Protein 2CVZ (pdb70)

Organism: Thermus thermophilus (strain ATCC 27634 / DSM 579 / HB8) (NCBI:txid300852)

Radius of gyration: 33.33 Å; Cα contacts (8 Å, |Δi|>4): 2576; chains: 4; bounding box: 85×89×88 Å

CATH classification: 3.40.50.720 (+1 more: 1.10.1040.10)

Solvent-accessible surface area: 39863 Å² total

Structure (mmCIF, N/CA/C/O backbone):
data_2CVZ
#
_entry.id   2CVZ
#
_cell.length_a   85.878
_cell.length_b   106.367
_cell.length_c   168.639
_cell.angle_alpha   90.00
_cell.angle_beta   90.00
_cell.angle_gamma   90.00
#
_symmetry.space_group_name_H-M   'P 21 21 21'
#
loop_
_entity.id
_entity.type
_entity.pdbx_description
1 polymer '3-hydroxyisobutyrate dehydrogenase'
2 non-polymer 'NADPH DIHYDRO-NICOTINAMIDE-ADENINE-DINUCLEOTIDE PHOSPHATE'
3 water water
#
loop_
_atom_site.group_PDB
_atom_site.id
_atom_site.type_symbol
_atom_site.label_atom_id
_atom_site.label_alt_id
_atom_site.label_comp_id
_atom_site.label_asym_id
_atom_site.label_entity_id
_atom_site.label_seq_id
_atom_site.pdbx_PDB_ins_code
_atom_site.Cartn_x
_atom_site.Cartn_y
_atom_site.Cartn_z
_atom_site.occupancy
_atom_site.B_iso_or_equiv
_atom_site.auth_seq_id
_atom_site.auth_comp_id
_atom_site.auth_asym_id
_atom_site.auth_atom_id
_atom_site.pdbx_PDB_model_num
ATOM 1 N N . GLU A 1 2 ? 6.603 17.109 -13.421 1.00 37.70 2 GLU A N 1
ATOM 2 C CA . GLU A 1 2 ? 5.599 16.103 -12.971 1.00 35.88 2 GLU A CA 1
ATOM 3 C C . GLU A 1 2 ? 5.532 15.992 -11.447 1.00 32.77 2 GLU A C 1
ATOM 4 O O . GLU A 1 2 ? 6.405 16.502 -10.740 1.00 32.64 2 GLU A O 1
ATOM 10 N N . LYS A 1 3 ? 4.491 15.325 -10.953 1.00 28.97 3 LYS A N 1
ATOM 11 C CA . LYS A 1 3 ? 4.170 15.074 -9.535 1.00 25.51 3 LYS A CA 1
ATOM 12 C C . LYS A 1 3 ? 5.214 14.201 -8.796 1.00 21.11 3 LYS A C 1
ATOM 13 O O . LYS A 1 3 ? 5.604 13.135 -9.253 1.00 19.04 3 LYS A O 1
ATOM 19 N N . VAL A 1 4 ? 5.610 14.583 -7.588 1.00 17.84 4 VAL A N 1
ATOM 20 C CA . VAL A 1 4 ? 6.445 13.725 -6.762 1.00 16.23 4 VAL A CA 1
ATOM 21 C C . VAL A 1 4 ? 5.711 13.631 -5.437 1.00 14.40 4 VAL A C 1
ATOM 22 O O . VAL A 1 4 ? 4.825 14.438 -5.156 1.00 16.31 4 VAL A O 1
ATOM 26 N N . ALA A 1 5 ? 6.063 12.640 -4.627 1.00 13.08 5 ALA A N 1
ATOM 27 C CA . ALA A 1 5 ? 5.412 12.469 -3.341 1.00 13.38 5 ALA A CA 1
ATOM 28 C C . ALA A 1 5 ? 6.451 12.023 -2.336 1.00 12.75 5 ALA A C 1
ATOM 29 O O . ALA A 1 5 ? 7.383 11.299 -2.684 1.00 14.15 5 ALA A O 1
ATOM 31 N N . PHE A 1 6 ? 6.285 12.459 -1.091 1.00 13.87 6 PHE A N 1
ATOM 32 C CA . PHE A 1 6 ? 7.223 12.111 -0.032 1.00 13.65 6 PHE A CA 1
ATOM 33 C C . PHE A 1 6 ? 6.485 11.514 1.162 1.00 14.31 6 PHE A C 1
ATOM 34 O O . PHE A 1 6 ? 5.475 12.056 1.613 1.00 14.87 6 PHE A O 1
ATOM 42 N N . ILE A 1 7 ? 7.009 10.397 1.658 1.00 14.30 7 ILE A N 1
ATOM 43 C CA . ILE A 1 7 ? 6.461 9.683 2.805 1.00 14.18 7 ILE A CA 1
ATOM 44 C C . ILE A 1 7 ? 7.504 9.662 3.917 1.00 13.37 7 ILE A C 1
ATOM 45 O O . ILE A 1 7 ? 8.637 9.231 3.696 1.00 14.30 7 ILE A O 1
ATOM 50 N N . GLY A 1 8 ? 7.122 10.130 5.103 1.00 13.91 8 GLY A N 1
ATOM 51 C CA . GLY A 1 8 ? 8.043 10.139 6.230 1.00 12.60 8 GLY A CA 1
ATOM 52 C C . GLY A 1 8 ? 8.673 11.500 6.435 1.00 14.15 8 GLY A C 1
ATOM 53 O O . GLY A 1 8 ? 9.817 11.734 6.041 1.00 15.47 8 GLY A O 1
ATOM 54 N N . LEU A 1 9 ? 7.932 12.403 7.064 1.00 12.63 9 LEU A N 1
ATOM 55 C CA . LEU A 1 9 ? 8.426 13.752 7.292 1.00 12.86 9 LEU A CA 1
ATOM 56 C C . LEU A 1 9 ? 9.103 13.863 8.650 1.00 13.95 9 LEU A C 1
ATOM 57 O O . LEU A 1 9 ? 8.634 14.581 9.534 1.00 13.26 9 LEU A O 1
ATOM 62 N N . GLY A 1 10 ? 10.215 13.149 8.801 1.00 13.74 10 GLY A N 1
ATOM 63 C CA . GLY A 1 10 ? 10.946 13.177 10.056 1.00 13.31 10 GLY A CA 1
ATOM 64 C C . GLY A 1 10 ? 12.042 14.223 10.064 1.00 15.25 10 GLY A C 1
ATOM 65 O O . GLY A 1 10 ? 12.000 15.191 9.297 1.00 14.01 10 GLY A O 1
ATOM 66 N N . ALA A 1 11 ? 13.026 14.037 10.937 1.00 13.87 11 ALA A N 1
ATOM 67 C CA . ALA A 1 11 ? 14.135 14.980 11.039 1.00 13.85 11 ALA A CA 1
ATOM 68 C C . ALA A 1 11 ? 14.759 15.217 9.672 1.00 12.62 11 ALA A C 1
ATOM 69 O O . ALA A 1 11 ? 15.123 16.344 9.326 1.00 13.73 11 ALA A O 1
ATOM 79 N N . GLY A 1 13 ? 13.332 13.726 6.531 1.00 12.86 13 GLY A N 1
ATOM 80 C CA . GLY A 1 13 ? 12.264 13.848 5.553 1.00 12.02 13 GLY A CA 1
ATOM 81 C C . GLY A 1 13 ? 11.563 15.189 5.432 1.00 11.81 13 GLY A C 1
ATOM 82 O O . GLY A 1 13 ? 11.239 15.612 4.323 1.00 12.77 13 GLY A O 1
ATOM 83 N N . TYR A 1 14 ? 11.314 15.857 6.554 1.00 11.73 14 TYR A N 1
ATOM 84 C CA . TYR A 1 14 ? 10.622 17.142 6.524 1.00 13.02 14 TYR A CA 1
ATOM 85 C C . TYR A 1 14 ? 11.402 18.152 5.667 1.00 12.80 14 TYR A C 1
ATOM 86 O O . TYR A 1 14 ? 10.862 18.697 4.701 1.00 12.09 14 TYR A O 1
ATOM 95 N N . PRO A 1 15 ? 12.680 18.410 5.995 1.00 11.53 15 PRO A N 1
ATOM 96 C CA . PRO A 1 15 ? 13.418 19.369 5.163 1.00 11.94 15 PRO A CA 1
ATOM 97 C C . PRO A 1 15 ? 13.640 18.864 3.730 1.00 12.15 15 PRO A C 1
ATOM 98 O O . PRO A 1 15 ? 13.569 19.637 2.772 1.00 12.61 15 PRO A O 1
ATOM 110 N N . ALA A 1 17 ? 11.698 16.982 1.865 1.00 13.18 17 ALA A N 1
ATOM 111 C CA . ALA A 1 17 ? 10.470 17.184 1.098 1.00 13.76 17 ALA A CA 1
ATOM 112 C C . ALA A 1 17 ? 10.249 18.665 0.825 1.00 13.44 17 ALA A C 1
ATOM 113 O O . ALA A 1 17 ? 9.556 19.035 -0.124 1.00 13.35 17 ALA A O 1
ATOM 115 N N . GLY A 1 18 ? 10.835 19.514 1.664 1.00 13.70 18 GLY A N 1
ATOM 116 C CA . GLY A 1 18 ? 10.694 20.946 1.467 1.00 13.43 18 GLY A CA 1
ATOM 117 C C . GLY A 1 18 ? 11.380 21.375 0.182 1.00 13.69 18 GLY A C 1
ATOM 118 O O . GLY A 1 18 ? 10.892 22.251 -0.537 1.00 13.38 18 GLY A O 1
ATOM 119 N N . HIS A 1 19 ? 12.527 20.770 -0.105 1.00 11.88 19 HIS A N 1
ATOM 120 C CA . HIS A 1 19 ? 13.253 21.096 -1.327 1.00 12.82 19 HIS A CA 1
ATOM 121 C C . HIS A 1 19 ? 12.455 20.629 -2.537 1.00 12.36 19 HIS A C 1
ATOM 122 O O . HIS A 1 19 ? 12.377 21.328 -3.548 1.00 14.02 19 HIS A O 1
ATOM 129 N N . LEU A 1 20 ? 11.858 19.449 -2.433 1.00 12.07 20 LEU A N 1
ATOM 130 C CA . LEU A 1 20 ? 11.050 18.925 -3.524 1.00 13.04 20 LEU A CA 1
ATOM 131 C C . LEU A 1 20 ? 9.852 19.844 -3.755 1.00 13.33 20 LEU A C 1
ATOM 132 O O . LEU A 1 20 ? 9.542 20.197 -4.891 1.00 15.42 20 LEU A O 1
ATOM 137 N N . ALA A 1 21 ? 9.197 20.244 -2.670 1.00 13.39 21 ALA A N 1
ATOM 138 C CA . ALA A 1 21 ? 8.015 21.106 -2.751 1.00 13.91 21 ALA A CA 1
ATOM 139 C C . ALA A 1 21 ? 8.294 22.445 -3.421 1.00 15.77 21 ALA A C 1
ATOM 140 O O . ALA A 1 21 ? 7.401 23.055 -4.011 1.00 15.58 21 ALA A O 1
ATOM 142 N N . ARG A 1 22 ? 9.532 22.910 -3.335 1.00 13.76 22 ARG A N 1
ATOM 143 C CA . ARG A 1 22 ? 9.864 24.182 -3.948 1.00 14.53 22 ARG A CA 1
ATOM 144 C C . ARG A 1 22 ? 10.341 24.069 -5.391 1.00 13.77 22 ARG A C 1
ATOM 145 O O . ARG A 1 22 ? 10.656 25.071 -6.026 1.00 13.12 22 ARG A O 1
ATOM 153 N N . ARG A 1 23 ? 10.362 22.849 -5.917 1.00 12.88 23 ARG A N 1
ATOM 154 C CA . ARG A 1 23 ? 10.778 22.644 -7.304 1.00 13.51 23 ARG A CA 1
ATOM 155 C C . ARG A 1 23 ? 9.692 21.965 -8.131 1.00 14.90 23 ARG A C 1
ATOM 156 O O . ARG A 1 23 ? 9.511 22.288 -9.307 1.00 15.35 23 ARG A O 1
ATOM 164 N N . PHE A 1 24 ? 8.968 21.036 -7.506 1.00 14.04 24 PHE A N 1
ATOM 165 C CA . PHE A 1 24 ? 7.922 20.265 -8.182 1.00 15.57 24 PHE A CA 1
ATOM 166 C C . PHE A 1 24 ? 6.602 20.235 -7.423 1.00 15.93 24 PHE A C 1
ATOM 167 O O . PHE A 1 24 ? 6.545 20.529 -6.226 1.00 14.99 24 PHE A O 1
ATOM 175 N N . PRO A 1 25 ? 5.514 19.882 -8.125 1.00 17.65 25 PRO A N 1
ATOM 176 C CA . PRO A 1 25 ? 4.216 19.800 -7.453 1.00 16.03 25 PRO A CA 1
ATOM 177 C C . PRO A 1 25 ? 4.486 18.607 -6.541 1.00 16.53 25 PRO A C 1
ATOM 178 O O . PRO A 1 25 ? 4.802 17.518 -7.022 1.00 16.89 25 PRO A O 1
ATOM 182 N N . THR A 1 26 ? 4.382 18.806 -5.235 1.00 16.06 26 THR A N 1
ATOM 183 C CA . THR A 1 26 ? 4.704 17.745 -4.295 1.00 15.77 26 THR A CA 1
ATOM 184 C C . THR A 1 26 ? 3.576 17.355 -3.351 1.00 15.08 26 THR A C 1
ATOM 185 O O . THR A 1 26 ? 2.911 18.212 -2.784 1.00 17.04 26 THR A O 1
ATOM 189 N N . LEU A 1 27 ? 3.370 16.050 -3.195 1.00 14.71 27 LEU A N 1
ATOM 190 C CA . LEU A 1 27 ? 2.350 15.535 -2.288 1.00 15.10 27 LEU A CA 1
ATOM 191 C C . LEU A 1 27 ? 3.112 14.973 -1.097 1.00 15.19 27 LEU A C 1
ATOM 192 O O . LEU A 1 27 ? 4.162 14.362 -1.275 1.00 15.88 27 LEU A O 1
ATOM 197 N N . VAL A 1 28 ? 2.608 15.187 0.113 1.00 14.85 28 VAL A N 1
ATOM 198 C CA . VAL A 1 28 ? 3.292 14.665 1.290 1.00 14.59 28 VAL A CA 1
ATOM 199 C C . VAL A 1 28 ? 2.345 13.947 2.241 1.00 15.31 28 VAL A C 1
ATOM 200 O O . VAL A 1 28 ? 1.170 14.297 2.359 1.00 15.78 28 VAL A O 1
ATOM 204 N N . TRP A 1 29 ? 2.873 12.930 2.908 1.00 14.71 29 TRP A N 1
ATOM 205 C CA . TRP A 1 29 ? 2.101 12.163 3.872 1.00 14.68 29 TRP A CA 1
ATOM 206 C C . TRP A 1 29 ? 3.013 11.784 5.031 1.00 14.21 29 TRP A C 1
ATOM 207 O O . TRP A 1 29 ? 4.207 11.551 4.839 1.00 14.06 29 TRP A O 1
ATOM 218 N N . ASN A 1 30 ? 2.448 11.743 6.231 1.00 14.68 30 ASN A N 1
ATOM 219 C CA . ASN A 1 30 ? 3.192 11.344 7.416 1.00 13.99 30 ASN A CA 1
ATOM 220 C C . ASN A 1 30 ? 2.220 10.616 8.333 1.00 15.56 30 ASN A C 1
ATOM 221 O O . ASN A 1 30 ? 1.043 10.976 8.405 1.00 15.39 30 ASN A O 1
ATOM 226 N N . ARG A 1 31 ? 2.714 9.592 9.020 1.00 14.66 31 ARG A N 1
ATOM 227 C CA . ARG A 1 31 ? 1.899 8.812 9.948 1.00 17.85 31 ARG A CA 1
ATOM 228 C C . ARG A 1 31 ? 1.215 9.759 10.932 1.00 17.91 31 ARG A C 1
ATOM 229 O O . ARG A 1 31 ? 0.002 9.683 11.126 1.00 20.30 31 ARG A O 1
ATOM 237 N N . THR A 1 32 ? 2.001 10.632 11.565 1.00 17.11 32 THR A N 1
ATOM 238 C CA . THR A 1 32 ? 1.463 11.648 12.476 1.00 17.27 32 THR A CA 1
ATOM 239 C C . THR A 1 32 ? 1.176 12.781 11.494 1.00 17.36 32 THR A C 1
ATOM 240 O O . THR A 1 32 ? 2.049 13.595 11.175 1.00 14.42 32 THR A O 1
ATOM 244 N N . PHE A 1 33 ? -0.059 12.816 11.006 1.00 16.53 33 PHE A N 1
ATOM 245 C CA . PHE A 1 33 ? -0.438 13.767 9.970 1.00 15.30 33 PHE A CA 1
ATOM 246 C C . PHE A 1 33 ? -0.258 15.258 10.194 1.00 14.76 33 PHE A C 1
ATOM 247 O O . PHE A 1 33 ? -0.153 16.012 9.228 1.00 16.53 33 PHE A O 1
ATOM 255 N N . GLU A 1 34 ? -0.213 15.694 11.447 1.00 16.02 34 GLU A N 1
ATOM 256 C CA . GLU A 1 34 ? -0.018 17.109 11.734 1.00 16.49 34 GLU A CA 1
ATOM 257 C C . GLU A 1 34 ? 1.244 17.608 11.025 1.00 15.85 34 GLU A C 1
ATOM 258 O O . GLU A 1 34 ? 1.307 18.756 10.595 1.00 15.50 34 GLU A O 1
ATOM 264 N N . LYS A 1 35 ? 2.242 16.736 10.904 1.00 16.43 35 LYS A N 1
ATOM 265 C CA . LYS A 1 35 ? 3.496 17.111 10.250 1.00 15.79 35 LYS A CA 1
ATOM 266 C C . LYS A 1 35 ? 3.280 17.434 8.779 1.00 15.47 35 LYS A C 1
ATOM 267 O O . LYS A 1 35 ? 3.906 18.348 8.236 1.00 15.57 35 LYS A O 1
ATOM 273 N N . ALA A 1 36 ? 2.401 16.679 8.128 1.00 14.92 36 ALA A N 1
ATOM 274 C CA . ALA A 1 36 ? 2.115 16.921 6.719 1.00 14.12 36 ALA A CA 1
ATOM 275 C C . ALA A 1 36 ? 1.377 18.253 6.578 1.00 15.01 36 ALA A C 1
ATOM 276 O O . ALA A 1 36 ? 1.643 19.028 5.667 1.00 14.08 36 ALA A O 1
ATOM 278 N N . LEU A 1 37 ? 0.451 18.523 7.491 1.00 15.31 37 LEU A N 1
ATOM 279 C CA . LEU A 1 37 ? -0.297 19.775 7.434 1.00 16.43 37 LEU A CA 1
ATOM 280 C C . LEU A 1 37 ? 0.644 20.946 7.672 1.00 15.50 37 LEU A C 1
ATOM 281 O O . LEU A 1 37 ? 0.515 21.994 7.044 1.00 16.95 37 LEU A O 1
ATOM 286 N N . ARG A 1 38 ? 1.594 20.758 8.582 1.00 15.79 38 ARG A N 1
ATOM 287 C CA . ARG A 1 38 ? 2.566 21.793 8.905 1.00 16.18 38 ARG A CA 1
ATOM 288 C C . ARG A 1 38 ? 3.464 22.055 7.692 1.00 15.43 38 ARG A C 1
ATOM 289 O O . ARG A 1 38 ? 3.787 23.202 7.377 1.00 15.14 38 ARG A O 1
ATOM 297 N N . HIS A 1 39 ? 3.849 20.978 7.014 1.00 13.80 39 HIS A N 1
ATOM 298 C CA . HIS A 1 39 ? 4.724 21.047 5.842 1.00 14.23 39 HIS A CA 1
ATOM 299 C C . HIS A 1 39 ? 4.050 21.793 4.691 1.00 15.15 39 HIS A C 1
ATOM 300 O O . HIS A 1 39 ? 4.666 22.606 4.003 1.00 15.77 39 HIS A O 1
ATOM 307 N N . GLN A 1 40 ? 2.778 21.491 4.482 1.00 16.17 40 GLN A N 1
ATOM 308 C CA . GLN A 1 40 ? 1.994 22.125 3.433 1.00 17.65 40 GLN A CA 1
ATOM 309 C C . GLN A 1 40 ? 1.984 23.638 3.648 1.00 17.66 40 GLN A C 1
ATOM 310 O O . GLN A 1 40 ? 2.217 24.414 2.723 1.00 18.05 40 GLN A O 1
ATOM 316 N N . GLU A 1 41 ? 1.728 24.046 4.884 1.00 20.52 41 GLU A N 1
ATOM 317 C CA . GLU A 1 41 ? 1.683 25.458 5.247 1.00 21.41 41 GLU A CA 1
ATOM 318 C C . GLU A 1 41 ? 3.030 26.142 5.030 1.00 20.92 41 GLU A C 1
ATOM 319 O O . GLU A 1 41 ? 3.099 27.255 4.503 1.00 20.78 41 GLU A O 1
ATOM 325 N N . GLU A 1 42 ? 4.104 25.463 5.416 1.00 19.06 42 GLU A N 1
ATOM 326 C CA . GLU A 1 42 ? 5.446 26.018 5.291 1.00 19.66 42 GLU A CA 1
ATOM 327 C C . GLU A 1 42 ? 6.081 25.997 3.894 1.00 20.12 42 GLU A C 1
ATOM 328 O O . GLU A 1 42 ? 6.702 26.982 3.489 1.00 20.93 42 GLU A O 1
ATOM 334 N N . PHE A 1 43 ? 5.906 24.902 3.154 1.00 18.05 43 PHE A N 1
ATOM 335 C CA . PHE A 1 43 ? 6.533 24.763 1.838 1.00 19.01 43 PHE A CA 1
ATOM 336 C C . PHE A 1 43 ? 5.669 24.780 0.576 1.00 19.01 43 PHE A C 1
ATOM 337 O O . PHE A 1 43 ? 6.202 24.840 -0.530 1.00 21.03 43 PHE A O 1
ATOM 345 N N . GLY A 1 44 ? 4.353 24.710 0.714 1.00 20.20 44 GLY A N 1
ATOM 346 C CA . GLY A 1 44 ? 3.525 24.715 -0.479 1.00 19.51 44 GLY A CA 1
ATOM 347 C C . GLY A 1 44 ? 3.325 23.326 -1.058 1.00 19.13 44 GLY A C 1
ATOM 348 O O . GLY A 1 44 ? 2.928 23.167 -2.219 1.00 19.81 44 GLY A O 1
ATOM 349 N N . SER A 1 45 ? 3.630 22.309 -0.259 1.00 17.68 45 SER A N 1
ATOM 350 C CA . SER A 1 45 ? 3.427 20.926 -0.676 1.00 15.87 45 SER A CA 1
ATOM 351 C C . SER A 1 45 ? 1.941 20.698 -0.426 1.00 16.34 45 SER A C 1
ATOM 352 O O . SER A 1 45 ? 1.274 21.580 0.106 1.00 17.06 45 SER A O 1
ATOM 355 N N . GLU A 1 46 ? 1.417 19.540 -0.814 1.00 15.46 46 GLU A N 1
ATOM 356 C CA . GLU A 1 46 ? 0.008 19.250 -0.570 1.00 16.27 46 GLU A CA 1
ATOM 357 C C . GLU A 1 46 ? -0.108 18.017 0.312 1.00 15.44 46 GLU A C 1
ATOM 358 O O . GLU A 1 46 ? 0.333 16.939 -0.075 1.00 15.44 46 GLU A O 1
ATOM 364 N N . ALA A 1 47 ? -0.686 18.182 1.501 1.00 16.44 47 ALA A N 1
ATOM 365 C CA . ALA A 1 47 ? -0.869 17.065 2.425 1.00 15.39 47 ALA A CA 1
ATOM 366 C C . ALA A 1 47 ? -1.989 16.199 1.864 1.00 16.82 47 ALA A C 1
ATOM 367 O O . ALA A 1 47 ? -3.074 16.705 1.574 1.00 17.12 47 ALA A O 1
ATOM 369 N N . VAL A 1 48 ? -1.735 14.901 1.716 1.00 16.15 48 VAL A N 1
ATOM 370 C CA . VAL A 1 48 ? -2.738 13.992 1.154 1.00 16.93 48 VAL A CA 1
ATOM 371 C C . VAL A 1 48 ? -2.841 12.649 1.868 1.00 17.45 48 VAL A C 1
ATOM 372 O O . VAL A 1 48 ? -1.956 12.266 2.627 1.00 16.91 48 VAL A O 1
ATOM 376 N N . PRO A 1 49 ? -3.943 11.914 1.630 1.00 17.85 49 PRO A N 1
ATOM 377 C CA . PRO A 1 49 ? -4.106 10.602 2.263 1.00 18.69 49 PRO A CA 1
ATOM 378 C C . PRO A 1 49 ? -3.037 9.740 1.591 1.00 18.11 49 PRO A C 1
ATOM 379 O O . PRO A 1 49 ? -2.667 10.009 0.445 1.00 18.65 49 PRO A O 1
ATOM 383 N N . LEU A 1 50 ? -2.540 8.721 2.283 1.00 18.59 50 LEU A N 1
ATOM 384 C CA . LEU A 1 50 ? -1.492 7.865 1.722 1.00 20.07 50 LEU A CA 1
ATOM 385 C C . LEU A 1 50 ? -1.807 7.347 0.316 1.00 20.86 50 LEU A C 1
ATOM 386 O O . LEU A 1 50 ? -0.931 7.306 -0.553 1.00 20.44 50 LEU A O 1
ATOM 391 N N . GLU A 1 51 ? -3.058 6.964 0.092 1.00 21.60 51 GLU A N 1
ATOM 392 C CA . GLU A 1 51 ? -3.480 6.441 -1.203 1.00 23.41 51 GLU A CA 1
ATOM 393 C C . GLU A 1 51 ? -3.132 7.342 -2.391 1.00 21.92 51 GLU A C 1
ATOM 394 O O . GLU A 1 51 ? -2.772 6.853 -3.464 1.00 21.44 51 GLU A O 1
ATOM 400 N N . ARG A 1 52 ? -3.238 8.653 -2.204 1.00 19.29 52 ARG A N 1
ATOM 401 C CA . ARG A 1 52 ? -2.959 9.594 -3.282 1.00 19.75 52 ARG A CA 1
ATOM 402 C C . ARG A 1 52 ? -1.494 9.672 -3.694 1.00 19.94 52 ARG A C 1
ATOM 403 O O . ARG A 1 52 ? -1.174 10.204 -4.758 1.00 20.20 52 ARG A O 1
ATOM 411 N N . VAL A 1 53 ? -0.607 9.160 -2.850 1.00 20.31 53 VAL A N 1
ATOM 412 C CA . VAL A 1 53 ? 0.816 9.176 -3.166 1.00 20.70 53 VAL A CA 1
ATOM 413 C C . VAL A 1 53 ? 1.051 8.434 -4.481 1.00 20.63 53 VAL A C 1
ATOM 414 O O . VAL A 1 53 ? 2.002 8.724 -5.210 1.00 21.15 53 VAL A O 1
ATOM 418 N N . ALA A 1 54 ? 0.163 7.492 -4.789 1.00 20.05 54 ALA A N 1
ATOM 419 C CA . ALA A 1 54 ? 0.266 6.698 -6.014 1.00 19.22 54 ALA A CA 1
ATOM 420 C C . ALA A 1 54 ? 0.110 7.519 -7.292 1.00 19.20 54 ALA A C 1
ATOM 421 O O . ALA A 1 54 ? 0.373 7.020 -8.385 1.00 19.94 54 ALA A O 1
ATOM 423 N N . GLU A 1 55 ? -0.323 8.769 -7.158 1.00 18.06 55 GLU A N 1
ATOM 424 C CA . GLU A 1 55 ? -0.488 9.649 -8.313 1.00 18.98 55 GLU A CA 1
ATOM 425 C C . GLU A 1 55 ? 0.860 10.182 -8.794 1.00 19.70 55 GLU A C 1
ATOM 426 O O . GLU A 1 55 ? 0.988 10.648 -9.927 1.00 19.46 55 GLU A O 1
ATOM 432 N N . ALA A 1 56 ? 1.865 10.106 -7.928 1.00 17.41 56 ALA A N 1
ATOM 433 C CA . ALA A 1 56 ? 3.194 10.619 -8.248 1.00 17.73 56 ALA A CA 1
ATOM 434 C C . ALA A 1 56 ? 4.017 9.764 -9.202 1.00 17.91 56 ALA A C 1
ATOM 435 O O . ALA A 1 56 ? 3.880 8.546 -9.235 1.00 18.77 56 ALA A O 1
ATOM 437 N N . ARG A 1 57 ? 4.873 10.427 -9.978 1.00 18.24 57 ARG A N 1
ATOM 438 C CA . ARG A 1 57 ? 5.772 9.758 -10.916 1.00 19.71 57 ARG A CA 1
ATOM 439 C C . ARG A 1 57 ? 6.922 9.169 -10.097 1.00 17.85 57 ARG A C 1
ATOM 440 O O . ARG A 1 57 ? 7.487 8.126 -10.438 1.00 16.99 57 ARG A O 1
ATOM 448 N N . VAL A 1 58 ? 7.264 9.858 -9.012 1.00 17.14 58 VAL A N 1
ATOM 449 C CA . VAL A 1 58 ? 8.331 9.406 -8.131 1.00 15.24 58 VAL A CA 1
ATOM 450 C C . VAL A 1 58 ? 7.874 9.492 -6.682 1.00 13.79 58 VAL A C 1
ATOM 451 O O . VAL A 1 58 ? 7.417 10.544 -6.230 1.00 15.19 58 VAL A O 1
ATOM 455 N N . ILE A 1 59 ? 7.995 8.378 -5.965 1.00 13.10 59 ILE A N 1
ATOM 456 C CA . ILE A 1 59 ? 7.620 8.312 -4.558 1.00 14.20 59 ILE A CA 1
ATOM 457 C C . ILE A 1 59 ? 8.902 8.232 -3.731 1.00 13.68 59 ILE A C 1
ATOM 458 O O . ILE A 1 59 ? 9.760 7.395 -3.998 1.00 16.57 59 ILE A O 1
ATOM 463 N N . PHE A 1 60 ? 9.032 9.114 -2.744 1.00 13.67 60 PHE A N 1
ATOM 464 C CA . PHE A 1 60 ? 10.203 9.127 -1.867 1.00 13.52 60 PHE A CA 1
ATOM 465 C C . PHE A 1 60 ? 9.805 8.675 -0.469 1.00 13.52 60 PHE A C 1
ATOM 466 O O . PHE A 1 60 ? 8.718 9.014 0.011 1.00 14.07 60 PHE A O 1
ATOM 474 N N . THR A 1 61 ? 10.683 7.913 0.180 1.00 13.70 61 THR A N 1
ATOM 475 C CA . THR A 1 61 ? 10.453 7.477 1.557 1.00 13.74 61 THR A CA 1
ATOM 476 C C . THR A 1 61 ? 11.724 7.728 2.370 1.00 14.07 61 THR A C 1
ATOM 477 O O . THR A 1 61 ? 12.830 7.617 1.851 1.00 13.82 61 THR A O 1
ATOM 481 N N . CYS A 1 62 ? 11.558 8.101 3.633 1.00 13.24 62 CYS A N 1
ATOM 482 C CA . CYS A 1 62 ? 12.698 8.292 4.531 1.00 14.41 62 CYS A CA 1
ATOM 483 C C . CYS A 1 62 ? 12.155 7.899 5.891 1.00 14.34 62 CYS A C 1
ATOM 484 O O . CYS A 1 62 ? 11.760 8.745 6.697 1.00 15.48 62 CYS A O 1
ATOM 487 N N . LEU A 1 63 ? 12.122 6.590 6.110 1.00 13.60 63 LEU A N 1
ATOM 488 C CA . LEU A 1 63 ? 11.592 5.992 7.326 1.00 13.79 63 LEU A CA 1
ATOM 489 C C . LEU A 1 63 ? 12.718 5.427 8.195 1.00 13.98 63 LEU A C 1
ATOM 490 O O . LEU A 1 63 ? 13.884 5.450 7.802 1.00 13.45 63 LEU A O 1
ATOM 495 N N . PRO A 1 64 ? 12.388 4.928 9.395 1.00 14.99 64 PRO A N 1
ATOM 496 C CA . PRO A 1 64 ? 13.421 4.379 10.280 1.00 14.82 64 PRO A CA 1
ATOM 497 C C . PRO A 1 64 ? 14.203 3.209 9.703 1.00 16.10 64 PRO A C 1
ATOM 498 O O . PRO A 1 64 ? 15.433 3.249 9.642 1.00 15.05 64 PRO A O 1
ATOM 502 N N . THR A 1 65 ? 13.484 2.170 9.286 1.00 15.19 65 THR A N 1
ATOM 503 C CA . THR A 1 65 ? 14.111 0.973 8.739 1.00 15.94 65 THR A CA 1
ATOM 504 C C . THR A 1 65 ? 13.312 0.405 7.577 1.00 15.60 65 THR A C 1
ATOM 505 O O . THR A 1 65 ? 12.186 0.820 7.315 1.00 16.35 65 THR A O 1
ATOM 509 N N . THR A 1 66 ? 13.902 -0.570 6.899 1.00 15.81 66 THR A N 1
ATOM 510 C CA . THR A 1 66 ? 13.254 -1.211 5.767 1.00 17.22 66 THR A CA 1
ATOM 511 C C . THR A 1 66 ? 11.919 -1.822 6.193 1.00 16.99 66 THR A C 1
ATOM 512 O O . THR A 1 66 ? 11.009 -1.968 5.381 1.00 17.94 66 THR A O 1
ATOM 516 N N . ARG A 1 67 ? 11.802 -2.173 7.470 1.00 18.97 67 ARG A N 1
ATOM 517 C CA . ARG A 1 67 ? 10.559 -2.753 7.979 1.00 20.43 67 ARG A CA 1
ATOM 518 C C . ARG A 1 67 ? 9.395 -1.798 7.732 1.00 20.74 67 ARG A C 1
ATOM 519 O O . ARG A 1 67 ? 8.337 -2.214 7.253 1.00 19.92 67 ARG A O 1
ATOM 527 N N . GLU A 1 68 ? 9.589 -0.520 8.058 1.00 18.82 68 GLU A N 1
ATOM 528 C CA . GLU A 1 68 ? 8.537 0.475 7.859 1.00 18.46 68 GLU A CA 1
ATOM 529 C C . GLU A 1 68 ? 8.306 0.769 6.382 1.00 17.18 68 GLU A C 1
ATOM 530 O O . GLU A 1 68 ? 7.194 1.110 5.988 1.00 16.76 68 GLU A O 1
ATOM 536 N N . VAL A 1 69 ? 9.352 0.655 5.565 1.00 15.79 69 VAL A N 1
ATOM 537 C CA . VAL A 1 69 ? 9.198 0.895 4.133 1.00 16.46 69 VAL A CA 1
ATOM 538 C C . VAL A 1 69 ? 8.272 -0.202 3.607 1.00 18.12 69 VAL A C 1
ATOM 539 O O . VAL A 1 69 ? 7.396 0.053 2.779 1.00 19.50 69 VAL A O 1
ATOM 543 N N . TYR A 1 70 ? 8.464 -1.420 4.107 1.00 18.73 70 TYR A N 1
ATOM 544 C CA . TYR A 1 70 ? 7.625 -2.558 3.719 1.00 20.35 70 TYR A CA 1
ATOM 545 C C . TYR A 1 70 ? 6.167 -2.300 4.085 1.00 19.55 70 TYR A C 1
ATOM 546 O O . TYR A 1 70 ? 5.264 -2.550 3.285 1.00 19.82 70 TYR A O 1
ATOM 555 N N . GLU A 1 71 ? 5.945 -1.819 5.304 1.00 20.58 71 GLU A N 1
ATOM 556 C CA . GLU A 1 71 ? 4.594 -1.528 5.780 1.00 21.80 71 GLU A CA 1
ATOM 557 C C . GLU A 1 71 ? 3.887 -0.558 4.844 1.00 22.47 71 GLU A C 1
ATOM 558 O O . GLU A 1 71 ? 2.740 -0.776 4.461 1.00 20.91 71 GLU A O 1
ATOM 564 N N . VAL A 1 72 ? 4.574 0.521 4.482 1.00 20.71 72 VAL A N 1
ATOM 565 C CA . VAL A 1 72 ? 3.999 1.517 3.590 1.00 20.73 72 VAL A CA 1
ATOM 566 C C . VAL A 1 72 ? 3.781 0.957 2.181 1.00 21.25 72 VAL A C 1
ATOM 567 O O . VAL A 1 72 ? 2.753 1.217 1.552 1.00 21.52 72 VAL A O 1
ATOM 571 N N . ALA A 1 73 ? 4.744 0.187 1.689 1.00 21.14 73 ALA A N 1
ATOM 572 C CA . ALA A 1 73 ? 4.634 -0.398 0.356 1.00 22.18 73 ALA A CA 1
ATOM 573 C C . ALA A 1 73 ? 3.415 -1.311 0.255 1.00 23.60 73 ALA A C 1
ATOM 574 O O . ALA A 1 73 ? 2.666 -1.265 -0.726 1.00 23.08 73 ALA A O 1
ATOM 576 N N . GLU A 1 74 ? 3.220 -2.145 1.268 1.00 23.78 74 GLU A N 1
ATOM 577 C CA . GLU A 1 74 ? 2.089 -3.061 1.277 1.00 26.48 74 GLU A CA 1
ATOM 578 C C . GLU A 1 74 ? 0.764 -2.309 1.301 1.00 24.67 74 GLU A C 1
ATOM 579 O O . GLU A 1 74 ? -0.208 -2.738 0.684 1.00 25.30 74 GLU A O 1
ATOM 585 N N . ALA A 1 75 ? 0.722 -1.185 2.008 1.00 22.55 75 ALA A N 1
ATOM 586 C CA . ALA A 1 75 ? -0.502 -0.396 2.078 1.00 20.91 75 ALA A CA 1
ATOM 587 C C . ALA A 1 75 ? -0.800 0.244 0.725 1.00 21.85 75 ALA A C 1
ATOM 588 O O . ALA A 1 75 ? -1.957 0.499 0.390 1.00 21.76 75 ALA A O 1
ATOM 590 N N . LEU A 1 76 ? 0.248 0.500 -0.052 1.00 20.63 76 LEU A N 1
ATOM 591 C CA . LEU A 1 76 ? 0.101 1.129 -1.365 1.00 21.13 76 LEU A CA 1
ATOM 592 C C . LEU A 1 76 ? -0.024 0.167 -2.549 1.00 20.78 76 LEU A C 1
ATOM 593 O O . LEU A 1 76 ? -0.475 0.559 -3.626 1.00 19.65 76 LEU A O 1
ATOM 598 N N . TYR A 1 77 ? 0.368 -1.087 -2.352 1.00 21.93 77 TYR A N 1
ATOM 599 C CA . TYR A 1 77 ? 0.330 -2.076 -3.427 1.00 24.22 77 TYR A CA 1
ATOM 600 C C . TYR A 1 77 ? -0.865 -1.988 -4.389 1.00 23.55 77 TYR A C 1
ATOM 601 O O . TYR A 1 77 ? -0.682 -1.920 -5.602 1.00 24.33 77 TYR A O 1
ATOM 610 N N . PRO A 1 78 ? -2.102 -1.980 -3.863 1.00 22.45 78 PRO A N 1
ATOM 611 C CA . PRO A 1 78 ? -3.286 -1.904 -4.729 1.00 22.94 78 PRO A CA 1
ATOM 612 C C . PRO A 1 78 ? -3.380 -0.640 -5.583 1.00 23.03 78 PRO A C 1
ATOM 613 O O . PRO A 1 78 ? -3.992 -0.651 -6.649 1.00 23.56 78 PRO A O 1
ATOM 617 N N . TYR A 1 79 ? -2.771 0.443 -5.111 1.00 20.89 79 TYR A N 1
ATOM 618 C CA . TYR A 1 79 ? -2.834 1.730 -5.798 1.00 21.33 79 TYR A CA 1
ATOM 619 C C . TYR A 1 79 ? -1.664 2.082 -6.714 1.00 21.15 79 TYR A C 1
ATOM 620 O O . TYR A 1 79 ? -1.808 2.924 -7.600 1.00 19.52 79 TYR A O 1
ATOM 629 N N . LEU A 1 80 ? -0.514 1.449 -6.506 1.00 20.73 80 LEU A N 1
ATOM 630 C CA . LEU A 1 80 ? 0.668 1.742 -7.317 1.00 20.03 80 LEU A CA 1
ATOM 631 C C . LEU A 1 80 ? 0.432 1.613 -8.822 1.00 22.12 80 LEU A C 1
ATOM 632 O O . LEU A 1 80 ? -0.155 0.638 -9.294 1.00 21.09 80 LEU A O 1
ATOM 637 N N . ARG A 1 81 ? 0.903 2.610 -9.567 1.00 20.39 81 ARG A N 1
ATOM 638 C CA . ARG A 1 81 ? 0.738 2.645 -11.017 1.00 22.82 81 ARG A CA 1
ATOM 639 C C . ARG A 1 81 ? 2.029 2.321 -11.766 1.00 23.73 81 ARG A C 1
ATOM 640 O O . ARG A 1 81 ? 3.131 2.604 -11.289 1.00 22.83 81 ARG A O 1
ATOM 648 N N . GLU A 1 82 ? 1.888 1.723 -12.946 1.00 24.80 82 GLU A N 1
ATOM 649 C CA . GLU A 1 82 ? 3.043 1.360 -13.758 1.00 25.41 82 GLU A CA 1
ATOM 650 C C . GLU A 1 82 ? 3.860 2.582 -14.155 1.00 24.87 82 GLU A C 1
ATOM 651 O O . GLU A 1 82 ? 3.310 3.652 -14.417 1.00 25.17 82 GLU A O 1
ATOM 657 N N . GLY A 1 83 ? 5.177 2.416 -14.199 1.00 24.45 83 GLY A N 1
ATOM 658 C CA . GLY A 1 83 ? 6.050 3.512 -14.577 1.00 24.00 83 GLY A CA 1
ATOM 659 C C . GLY A 1 83 ? 6.469 4.400 -13.422 1.00 23.46 83 GLY A C 1
ATOM 660 O O . GLY A 1 83 ? 7.140 5.409 -13.624 1.00 25.03 83 GLY A O 1
ATOM 661 N N . THR A 1 84 ? 6.080 4.034 -12.208 1.00 22.51 84 THR A N 1
ATOM 662 C CA . THR A 1 84 ? 6.436 4.833 -11.041 1.00 21.69 84 THR A CA 1
ATOM 663 C C . THR A 1 84 ? 7.814 4.439 -10.528 1.00 20.84 84 THR A C 1
ATOM 664 O O . THR A 1 84 ? 8.238 3.297 -10.670 1.00 20.68 84 THR A O 1
ATOM 668 N N . TYR A 1 85 ? 8.514 5.403 -9.945 1.00 20.68 85 TYR A N 1
ATOM 669 C CA . TYR A 1 85 ? 9.828 5.160 -9.371 1.00 19.86 85 TYR A CA 1
ATOM 670 C C . TYR A 1 85 ? 9.691 5.328 -7.867 1.00 17.59 85 TYR A C 1
ATOM 671 O O . TYR A 1 85 ? 8.967 6.203 -7.403 1.00 17.17 85 TYR A O 1
ATOM 680 N N . TRP A 1 86 ? 10.372 4.474 -7.113 1.00 16.54 86 TRP A N 1
ATOM 681 C CA . TRP A 1 86 ? 10.336 4.552 -5.660 1.00 15.81 86 TRP A CA 1
ATOM 682 C C . TRP A 1 86 ? 11.770 4.791 -5.200 1.00 15.58 86 TRP A C 1
ATOM 683 O O . TRP A 1 86 ? 12.611 3.895 -5.272 1.00 16.57 86 TRP A O 1
ATOM 694 N N . VAL A 1 87 ? 12.038 6.010 -4.741 1.00 15.52 87 VAL A N 1
ATOM 695 C CA . VAL A 1 87 ? 13.367 6.400 -4.272 1.00 14.21 87 VAL A CA 1
ATOM 696 C C . VAL A 1 87 ? 13.369 6.298 -2.751 1.00 14.32 87 VAL A C 1
ATOM 697 O O . VAL A 1 87 ? 12.778 7.130 -2.067 1.00 13.55 87 VAL A O 1
ATOM 701 N N . ASP A 1 88 ? 14.044 5.280 -2.230 1.00 12.44 88 ASP A N 1
ATOM 702 C CA . ASP A 1 88 ? 14.083 5.043 -0.793 1.00 13.24 88 ASP A CA 1
ATOM 703 C C . ASP A 1 88 ? 15.323 5.627 -0.117 1.00 13.10 88 ASP A C 1
ATOM 704 O O . ASP A 1 88 ? 16.417 5.082 -0.235 1.00 13.47 88 ASP A O 1
ATOM 709 N N . ALA A 1 89 ? 15.127 6.737 0.592 1.00 13.67 89 ALA A N 1
ATOM 710 C CA . ALA A 1 89 ? 16.202 7.431 1.301 1.00 14.18 89 ALA A CA 1
ATOM 711 C C . ALA A 1 89 ? 16.399 6.896 2.714 1.00 14.10 89 ALA A C 1
ATOM 712 O O . ALA A 1 89 ? 17.170 7.448 3.500 1.00 14.90 89 ALA A O 1
ATOM 714 N N . THR A 1 90 ? 15.682 5.828 3.038 1.00 13.67 90 THR A N 1
ATOM 715 C CA . THR A 1 90 ? 15.804 5.176 4.340 1.00 13.35 90 THR A CA 1
ATOM 716 C C . THR A 1 90 ? 17.195 4.540 4.381 1.00 13.70 90 THR A C 1
ATOM 717 O O . THR A 1 90 ? 17.698 4.114 3.347 1.00 13.85 90 THR A O 1
ATOM 721 N N . SER A 1 91 ? 17.832 4.497 5.549 1.00 13.68 91 SER A N 1
ATOM 722 C CA . SER A 1 91 ? 19.121 3.814 5.643 1.00 12.33 91 SER A CA 1
ATOM 723 C C . SER A 1 91 ? 18.640 2.386 5.866 1.00 13.20 91 SER A C 1
ATOM 724 O O . SER A 1 91 ? 18.419 1.961 6.999 1.00 13.83 91 SER A O 1
ATOM 727 N N . GLY A 1 92 ? 18.450 1.665 4.767 1.00 13.10 92 GLY A N 1
ATOM 728 C CA . GLY A 1 92 ? 17.910 0.321 4.849 1.00 14.19 92 GLY A CA 1
ATOM 729 C C . GLY A 1 92 ? 18.841 -0.866 4.759 1.00 14.82 92 GLY A C 1
ATOM 730 O O . GLY A 1 92 ? 20.061 -0.724 4.706 1.00 13.97 92 GLY A O 1
ATOM 731 N N . GLU A 1 93 ? 18.227 -2.045 4.752 1.00 15.96 93 GLU A N 1
ATOM 732 C CA . GLU A 1 93 ? 18.932 -3.323 4.668 1.00 17.44 93 GLU A CA 1
ATOM 733 C C . GLU A 1 93 ? 19.053 -3.755 3.211 1.00 17.04 93 GLU A C 1
ATOM 734 O O . GLU A 1 93 ? 18.055 -3.828 2.496 1.00 18.36 93 GLU A O 1
ATOM 740 N N . PRO A 1 94 ? 20.275 -4.062 2.754 1.00 17.63 94 PRO A N 1
ATOM 741 C CA . PRO A 1 94 ? 20.486 -4.484 1.367 1.00 18.47 94 PRO A CA 1
ATOM 742 C C . PRO A 1 94 ? 19.585 -5.627 0.888 1.00 19.26 94 PRO A C 1
ATOM 743 O O . PRO A 1 94 ? 18.831 -5.468 -0.071 1.00 17.71 94 PRO A O 1
ATOM 747 N N . GLU A 1 95 ? 19.660 -6.771 1.559 1.00 20.03 95 GLU A N 1
ATOM 748 C CA . GLU A 1 95 ? 18.872 -7.934 1.158 1.00 20.75 95 GLU A CA 1
ATOM 749 C C . GLU A 1 95 ? 17.360 -7.720 1.181 1.00 19.79 95 GLU A C 1
ATOM 750 O O . GLU A 1 95 ? 16.674 -8.011 0.199 1.00 18.95 95 GLU A O 1
ATOM 756 N N . ALA A 1 96 ? 16.839 -7.217 2.295 1.00 19.21 96 ALA A N 1
ATOM 757 C CA . ALA A 1 96 ? 15.404 -6.971 2.405 1.00 19.81 96 ALA A CA 1
ATOM 758 C C . ALA A 1 96 ? 14.941 -5.989 1.333 1.00 19.67 96 ALA A C 1
ATOM 759 O O . ALA A 1 96 ? 13.828 -6.101 0.819 1.00 19.45 96 ALA A O 1
ATOM 761 N N . SER A 1 97 ? 15.791 -5.019 1.002 1.00 18.59 97 SER A N 1
ATOM 762 C CA . SER A 1 97 ? 15.446 -4.035 -0.018 1.00 18.67 97 SER A CA 1
ATOM 763 C C . SER A 1 97 ? 15.391 -4.687 -1.393 1.00 19.40 97 SER A C 1
ATOM 764 O O . SER A 1 97 ? 14.527 -4.361 -2.204 1.00 19.27 97 SER A O 1
ATOM 767 N N . ARG A 1 98 ? 16.314 -5.605 -1.661 1.00 19.58 98 ARG A N 1
ATOM 768 C CA . ARG A 1 98 ? 16.299 -6.299 -2.943 1.00 21.99 98 ARG A CA 1
ATOM 769 C C . ARG A 1 98 ? 14.984 -7.067 -3.094 1.00 22.11 98 ARG A C 1
ATOM 770 O O . ARG A 1 98 ? 14.401 -7.100 -4.178 1.00 21.77 98 ARG A O 1
ATOM 778 N N . ARG A 1 99 ? 14.513 -7.673 -2.005 1.00 23.41 99 ARG A N 1
ATOM 779 C CA . ARG A 1 99 ? 13.257 -8.420 -2.043 1.00 23.85 99 ARG A CA 1
ATOM 780 C C . ARG A 1 99 ? 12.088 -7.482 -2.324 1.00 23.19 99 ARG A C 1
ATOM 781 O O . ARG A 1 99 ? 11.198 -7.800 -3.115 1.00 23.26 99 ARG A O 1
ATOM 789 N N . LEU A 1 100 ? 12.092 -6.326 -1.666 1.00 22.08 100 LEU A N 1
ATOM 790 C CA . LEU A 1 100 ? 11.039 -5.335 -1.857 1.00 22.15 100 LEU A CA 1
ATOM 791 C C . LEU A 1 100 ? 11.035 -4.842 -3.301 1.00 21.05 100 LEU A C 1
ATOM 792 O O . LEU A 1 100 ? 9.973 -4.660 -3.904 1.00 21.57 100 LEU A O 1
ATOM 797 N N . ALA A 1 101 ? 12.227 -4.623 -3.848 1.00 20.00 101 ALA A N 1
ATOM 798 C CA . ALA A 1 101 ? 12.365 -4.152 -5.221 1.00 21.70 101 ALA A CA 1
ATOM 799 C C . ALA A 1 101 ? 11.736 -5.158 -6.177 1.00 23.41 101 ALA A C 1
ATOM 800 O O . ALA A 1 101 ? 11.125 -4.783 -7.179 1.00 22.52 101 ALA A O 1
ATOM 802 N N . GLU A 1 102 ? 11.889 -6.438 -5.856 1.00 24.32 102 GLU A N 1
ATOM 803 C CA . GLU A 1 102 ? 11.339 -7.504 -6.687 1.00 28.41 102 GLU A CA 1
ATOM 804 C C . GLU A 1 102 ? 9.812 -7.469 -6.651 1.00 27.92 102 GLU A C 1
ATOM 805 O O . GLU A 1 102 ? 9.154 -7.604 -7.683 1.00 29.19 102 GLU A O 1
ATOM 811 N N . ARG A 1 103 ? 9.250 -7.279 -5.462 1.00 27.83 103 ARG A N 1
ATOM 812 C CA . ARG A 1 103 ? 7.797 -7.275 -5.383 1.00 29.67 103 ARG A CA 1
ATOM 813 C C . ARG A 1 103 ? 7.218 -6.000 -5.991 1.00 28.55 103 ARG A C 1
ATOM 814 O O . ARG A 1 103 ? 6.162 -6.000 -6.610 1.00 27.51 103 ARG A O 1
ATOM 822 N N . LEU A 1 104 ? 7.923 -4.876 -5.889 1.00 26.42 104 LEU A N 1
ATOM 823 C CA . LEU A 1 104 ? 7.469 -3.638 -6.503 1.00 25.88 104 LEU A CA 1
ATOM 824 C C . LEU A 1 104 ? 7.537 -3.727 -8.021 1.00 26.65 104 LEU A C 1
ATOM 825 O O . LEU A 1 104 ? 6.725 -3.129 -8.725 1.00 26.35 104 LEU A O 1
ATOM 830 N N . ARG A 1 105 ? 8.507 -4.485 -8.520 1.00 27.51 105 ARG A N 1
ATOM 831 C CA . ARG A 1 105 ? 8.679 -4.647 -9.952 1.00 31.22 105 ARG A CA 1
ATOM 832 C C . ARG A 1 105 ? 7.462 -5.341 -10.562 1.00 33.34 105 ARG A C 1
ATOM 833 O O . ARG A 1 105 ? 7.202 -5.221 -11.758 1.00 33.01 105 ARG A O 1
ATOM 841 N N . GLU A 1 106 ? 6.702 -6.043 -9.727 1.00 35.38 106 GLU A N 1
ATOM 842 C CA . GLU A 1 106 ? 5.508 -6.748 -10.187 1.00 37.94 106 GLU A CA 1
ATOM 843 C C . GLU A 1 106 ? 4.397 -5.756 -10.515 1.00 37.60 106 GLU A C 1
ATOM 844 O O . GLU A 1 106 ? 3.501 -6.050 -11.306 1.00 37.99 106 GLU A O 1
ATOM 850 N N . LYS A 1 107 ? 4.461 -4.579 -9.900 1.00 36.07 107 LYS A N 1
ATOM 851 C CA . LYS A 1 107 ? 3.467 -3.537 -10.129 1.00 34.83 107 LYS A CA 1
ATOM 852 C C . LYS A 1 107 ? 3.954 -2.488 -11.124 1.00 32.09 107 LYS A C 1
ATOM 853 O O . LYS A 1 107 ? 3.292 -1.475 -11.342 1.00 32.56 107 LYS A O 1
ATOM 859 N N . GLY A 1 108 ? 5.113 -2.734 -11.726 1.00 29.16 108 GLY A N 1
ATOM 860 C CA . GLY A 1 108 ? 5.654 -1.791 -12.688 1.00 26.78 108 GLY A CA 1
ATOM 861 C C . GLY A 1 108 ? 6.321 -0.609 -12.009 1.00 24.85 108 GLY A C 1
ATOM 862 O O . GLY A 1 108 ? 6.484 0.451 -12.613 1.00 25.08 108 GLY A O 1
ATOM 863 N N . VAL A 1 109 ? 6.700 -0.796 -10.747 1.00 22.84 109 VAL A N 1
ATOM 864 C CA . VAL A 1 109 ? 7.361 0.247 -9.969 1.00 21.29 109 VAL A CA 1
ATOM 865 C C . VAL A 1 109 ? 8.844 -0.081 -9.851 1.00 18.97 109 VAL A C 1
ATOM 866 O O . VAL A 1 109 ? 9.214 -1.206 -9.516 1.00 19.54 109 VAL A O 1
ATOM 870 N N . THR A 1 110 ? 9.688 0.906 -10.133 1.00 18.93 110 THR A N 1
ATOM 871 C CA . THR A 1 110 ? 11.135 0.715 -10.076 1.00 18.25 110 THR A CA 1
ATOM 872 C C . THR A 1 110 ? 11.725 1.281 -8.791 1.00 17.78 110 THR A C 1
ATOM 873 O O . THR A 1 110 ? 11.740 2.493 -8.584 1.00 18.15 110 THR A O 1
ATOM 877 N N . TYR A 1 111 ? 12.222 0.389 -7.940 1.00 17.03 111 TYR A N 1
ATOM 878 C CA . TYR A 1 111 ? 12.812 0.766 -6.657 1.00 16.81 111 TYR A CA 1
ATOM 879 C C . TYR A 1 111 ? 14.310 1.056 -6.745 1.00 15.52 111 TYR A C 1
ATOM 880 O O . TYR A 1 111 ? 15.052 0.356 -7.435 1.00 15.28 111 TYR A O 1
ATOM 889 N N . LEU A 1 112 ? 14.743 2.100 -6.045 1.00 15.71 112 LEU A N 1
ATOM 890 C CA . LEU A 1 112 ? 16.155 2.455 -5.986 1.00 15.80 112 LEU A CA 1
ATOM 891 C C . LEU A 1 112 ? 16.503 2.807 -4.547 1.00 16.96 112 LEU A C 1
ATOM 892 O O . LEU A 1 112 ? 15.820 3.626 -3.927 1.00 15.47 112 LEU A O 1
ATOM 897 N N . ASP A 1 113 ? 17.534 2.179 -3.988 1.00 17.19 113 ASP A N 1
ATOM 898 C CA . ASP A 1 113 ? 17.904 2.570 -2.641 1.00 18.85 113 ASP A CA 1
ATOM 899 C C . ASP A 1 113 ? 18.714 3.845 -2.826 1.00 18.29 113 ASP A C 1
ATOM 900 O O . ASP A 1 113 ? 19.625 3.901 -3.652 1.00 20.97 113 ASP A O 1
ATOM 905 N N . ALA A 1 114 ? 18.343 4.883 -2.087 1.00 14.90 114 ALA A N 1
ATOM 906 C CA . ALA A 1 114 ? 19.013 6.168 -2.196 1.00 14.36 114 ALA A CA 1
ATOM 907 C C . ALA A 1 114 ? 19.280 6.814 -0.845 1.00 13.06 114 ALA A C 1
ATOM 908 O O . ALA A 1 114 ? 18.864 7.949 -0.602 1.00 12.79 114 ALA A O 1
ATOM 910 N N . PRO A 1 115 ? 19.955 6.087 0.066 1.00 13.19 115 PRO A N 1
ATOM 911 C CA . PRO A 1 115 ? 20.265 6.632 1.388 1.00 13.02 115 PRO A CA 1
ATOM 912 C C . PRO A 1 115 ? 21.116 7.888 1.232 1.00 13.05 115 PRO A C 1
ATOM 913 O O . PRO A 1 115 ? 21.753 8.092 0.193 1.00 13.52 115 PRO A O 1
ATOM 917 N N . VAL A 1 116 ? 21.129 8.718 2.267 1.00 12.94 116 VAL A N 1
ATOM 918 C CA . VAL A 1 116 ? 21.832 9.989 2.221 1.00 12.54 116 VAL A CA 1
ATOM 919 C C . VAL A 1 116 ? 22.757 10.249 3.399 1.00 13.66 116 VAL A C 1
ATOM 920 O O . VAL A 1 116 ? 22.674 9.589 4.435 1.00 13.75 116 VAL A O 1
ATOM 924 N N . SER A 1 117 ? 23.639 11.224 3.222 1.00 13.98 117 SER A N 1
ATOM 925 C CA . SER A 1 117 ? 24.550 11.634 4.281 1.00 13.62 117 SER A CA 1
ATOM 926 C C . SER A 1 117 ? 24.656 13.154 4.250 1.00 14.72 117 SER A C 1
ATOM 927 O O . SER A 1 117 ? 24.622 13.768 3.179 1.00 14.75 117 SER A O 1
ATOM 930 N N . GLY A 1 118 ? 24.776 13.753 5.430 1.00 13.81 118 GLY A N 1
ATOM 931 C CA . GLY A 1 118 ? 24.879 15.197 5.533 1.00 14.68 118 GLY A CA 1
ATOM 932 C C . GLY A 1 118 ? 24.150 15.707 6.760 1.00 14.26 118 GLY A C 1
ATOM 933 O O . GLY A 1 118 ? 24.274 16.879 7.125 1.00 14.87 118 GLY A O 1
ATOM 934 N N . GLY A 1 119 ? 23.380 14.827 7.395 1.00 14.07 119 GLY A N 1
ATOM 935 C CA . GLY A 1 119 ? 22.645 15.205 8.593 1.00 13.79 119 GLY A CA 1
ATOM 936 C C . GLY A 1 119 ? 21.506 16.180 8.345 1.00 14.67 119 GLY A C 1
ATOM 937 O O . GLY A 1 119 ? 21.207 16.525 7.204 1.00 13.89 119 GLY A O 1
ATOM 938 N N . THR A 1 120 ? 20.863 16.631 9.415 1.00 14.09 120 THR A N 1
ATOM 939 C CA . THR A 1 120 ? 19.758 17.573 9.271 1.00 14.09 120 THR A CA 1
ATOM 940 C C . THR A 1 120 ? 20.215 18.916 8.704 1.00 15.18 120 THR A C 1
ATOM 941 O O . THR A 1 120 ? 19.425 19.617 8.071 1.00 13.94 120 THR A O 1
ATOM 945 N N . SER A 1 121 ? 21.479 19.277 8.922 1.00 15.47 121 SER A N 1
ATOM 946 C CA . SER A 1 121 ? 21.984 20.545 8.397 1.00 16.16 121 SER A CA 1
ATOM 947 C C . SER A 1 121 ? 22.149 20.426 6.886 1.00 15.09 121 SER A C 1
ATOM 948 O O . SER A 1 121 ? 21.906 21.384 6.151 1.00 13.86 121 SER A O 1
ATOM 951 N N . GLY A 1 122 ? 22.560 19.249 6.426 1.00 13.97 122 GLY A N 1
ATOM 952 C CA . GLY A 1 122 ? 22.711 19.036 4.994 1.00 13.91 122 GLY A CA 1
ATOM 953 C C . GLY A 1 122 ? 21.335 18.962 4.346 1.00 14.27 122 GLY A C 1
ATOM 954 O O . GLY A 1 122 ? 21.138 19.399 3.207 1.00 13.73 122 GLY A O 1
ATOM 955 N N . ALA A 1 123 ? 20.374 18.406 5.076 1.00 12.95 123 ALA A N 1
ATOM 956 C CA . ALA A 1 123 ? 19.007 18.290 4.572 1.00 12.65 123 ALA A CA 1
ATOM 957 C C . ALA A 1 123 ? 18.377 19.673 4.449 1.00 12.83 12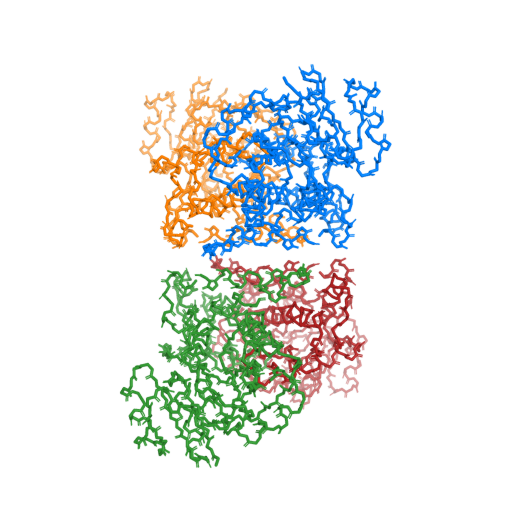3 ALA A C 1
ATOM 958 O O . ALA A 1 123 ? 17.677 19.957 3.478 1.00 13.38 123 ALA A O 1
ATOM 960 N N . GLU A 1 124 ? 18.625 20.538 5.429 1.00 13.27 124 GLU A N 1
ATOM 961 C CA . GLU A 1 124 ? 18.067 21.887 5.379 1.00 14.74 124 GLU A CA 1
ATOM 962 C C . GLU A 1 124 ? 18.698 22.693 4.242 1.00 15.55 124 GLU A C 1
ATOM 963 O O . GLU A 1 124 ? 18.006 23.415 3.525 1.00 14.90 124 GLU A O 1
ATOM 969 N N . ALA A 1 125 ? 20.008 22.549 4.064 1.00 13.52 125 ALA A N 1
ATOM 970 C CA . ALA A 1 125 ? 20.715 23.265 3.004 1.00 14.97 125 ALA A CA 1
ATOM 971 C C . ALA A 1 125 ? 20.425 22.672 1.625 1.00 14.43 125 ALA A C 1
ATOM 972 O O . ALA A 1 125 ? 20.519 23.366 0.612 1.00 15.42 125 ALA A O 1
ATOM 974 N N . GLY A 1 126 ? 20.075 21.390 1.590 1.00 12.73 126 GLY A N 1
ATOM 975 C CA . GLY A 1 126 ? 19.795 20.726 0.326 1.00 13.38 126 GLY A CA 1
ATOM 976 C C . GLY A 1 126 ? 21.072 20.274 -0.362 1.00 14.52 126 GLY A C 1
ATOM 977 O O . GLY A 1 126 ? 21.137 20.212 -1.590 1.00 14.44 126 GLY A O 1
ATOM 978 N N . THR A 1 127 ? 22.081 19.943 0.441 1.00 13.38 127 THR A N 1
ATOM 979 C CA . THR A 1 127 ? 23.387 19.518 -0.064 1.00 13.80 127 THR A CA 1
ATOM 980 C C . THR A 1 127 ? 23.717 18.066 0.275 1.00 14.13 127 THR A C 1
ATOM 981 O O . THR A 1 127 ? 24.890 17.676 0.325 1.00 13.27 127 THR A O 1
ATOM 985 N N . LEU A 1 128 ? 22.685 17.265 0.495 1.00 11.76 128 LEU A N 1
ATOM 986 C CA . LEU A 1 128 ? 22.876 15.866 0.848 1.00 12.81 128 LEU A CA 1
ATOM 987 C C . LEU A 1 128 ? 23.607 15.054 -0.205 1.00 12.87 128 LEU A C 1
ATOM 988 O O . LEU A 1 128 ? 23.417 15.248 -1.403 1.00 12.91 128 LEU A O 1
ATOM 993 N N . THR A 1 129 ? 24.458 14.145 0.254 1.00 11.75 129 THR A N 1
ATOM 994 C CA . THR A 1 129 ? 25.157 13.260 -0.654 1.00 12.84 129 THR A CA 1
ATOM 995 C C . THR A 1 129 ? 24.249 12.042 -0.757 1.00 12.93 129 THR A C 1
ATOM 996 O O . THR A 1 129 ? 23.771 11.524 0.255 1.00 13.73 129 THR A O 1
ATOM 1000 N N . VAL A 1 130 ? 23.988 11.608 -1.983 1.00 12.65 130 VAL A N 1
ATOM 1001 C CA . VAL A 1 130 ? 23.124 10.457 -2.221 1.00 13.94 130 VAL A CA 1
ATOM 1002 C C . VAL A 1 130 ? 23.922 9.322 -2.844 1.00 15.15 130 VAL A C 1
ATOM 1003 O O . VAL A 1 130 ? 24.723 9.538 -3.753 1.00 15.66 130 VAL A O 1
ATOM 1015 N N . LEU A 1 132 ? 23.206 6.027 -4.753 1.00 17.82 132 LEU A N 1
ATOM 1016 C CA . LEU A 1 132 ? 22.170 5.276 -5.445 1.00 18.51 132 LEU A CA 1
ATOM 1017 C C . LEU A 1 132 ? 22.511 3.849 -5.834 1.00 18.30 132 LEU A C 1
ATOM 1018 O O . LEU A 1 132 ? 23.608 3.558 -6.305 1.00 16.79 132 LEU A O 1
ATOM 1023 N N . GLY A 1 133 ? 21.534 2.970 -5.638 1.00 18.68 133 GLY A N 1
ATOM 1024 C CA . GLY A 1 133 ? 21.675 1.576 -6.010 1.00 19.06 133 GLY A CA 1
ATOM 1025 C C . GLY A 1 133 ? 20.490 1.262 -6.906 1.00 19.70 133 GLY A C 1
ATOM 1026 O O . GLY A 1 133 ? 19.350 1.539 -6.538 1.00 20.28 133 GLY A O 1
ATOM 1027 N N . GLY A 1 134 ? 20.744 0.703 -8.085 1.00 19.80 134 GLY A N 1
ATOM 1028 C CA . GLY A 1 134 ? 19.652 0.380 -8.987 1.00 19.61 134 GLY A CA 1
ATOM 1029 C C . GLY A 1 134 ? 20.063 0.368 -10.447 1.00 20.39 134 GLY A C 1
ATOM 1030 O O . GLY A 1 134 ? 21.247 0.503 -10.758 1.00 20.30 134 GLY A O 1
ATOM 1031 N N . PRO A 1 135 ? 19.101 0.205 -11.372 1.00 21.01 135 PRO A N 1
ATOM 1032 C CA . PRO A 1 135 ? 19.365 0.173 -12.815 1.00 21.95 135 PRO A CA 1
ATOM 1033 C C . PRO A 1 135 ? 19.878 1.512 -13.333 1.00 22.17 135 PRO A C 1
ATOM 1034 O O . PRO A 1 135 ? 19.402 2.565 -12.916 1.00 20.96 135 PRO A O 1
ATOM 1038 N N . GLU A 1 136 ? 20.840 1.464 -14.251 1.00 23.43 136 GLU A N 1
ATOM 1039 C CA . GLU A 1 136 ? 21.408 2.677 -14.829 1.00 25.77 136 GLU A CA 1
ATOM 1040 C C . GLU A 1 136 ? 20.346 3.610 -15.398 1.00 25.53 136 GLU A C 1
ATOM 1041 O O . GLU A 1 136 ? 20.359 4.815 -15.138 1.00 24.19 136 GLU A O 1
ATOM 1047 N N . GLU A 1 137 ? 19.430 3.053 -16.183 1.00 25.20 137 GLU A N 1
ATOM 1048 C CA . GLU A 1 137 ? 18.374 3.851 -16.793 1.00 27.09 137 GLU A CA 1
ATOM 1049 C C . GLU A 1 137 ? 17.531 4.590 -15.758 1.00 24.60 137 GLU A C 1
ATOM 1050 O O . GLU A 1 137 ? 17.189 5.757 -15.950 1.00 23.47 137 GLU A O 1
ATOM 1056 N N . ALA A 1 138 ? 17.193 3.904 -14.670 1.00 22.89 138 ALA A N 1
ATOM 1057 C CA . ALA A 1 138 ? 16.384 4.496 -13.608 1.00 21.26 138 ALA A CA 1
ATOM 1058 C C . ALA A 1 138 ? 17.136 5.626 -12.913 1.00 20.57 138 ALA A C 1
ATOM 1059 O O . ALA A 1 138 ? 16.553 6.658 -12.582 1.00 19.66 138 ALA A O 1
ATOM 1061 N N . VAL A 1 139 ? 18.430 5.427 -12.683 1.00 19.19 139 VAL A N 1
ATOM 1062 C CA . VAL A 1 139 ? 19.246 6.447 -12.040 1.00 20.08 139 VAL A CA 1
ATOM 1063 C C . VAL A 1 139 ? 19.199 7.755 -12.835 1.00 21.20 139 VAL A C 1
ATOM 1064 O O . VAL A 1 139 ? 18.987 8.825 -12.268 1.00 19.53 139 VAL A O 1
ATOM 1068 N N . GLU A 1 140 ? 19.389 7.670 -14.147 1.00 22.29 140 GLU A N 1
ATOM 1069 C CA . GLU A 1 140 ? 19.364 8.867 -14.980 1.00 24.07 140 GLU A CA 1
ATOM 1070 C C . GLU A 1 140 ? 17.996 9.547 -14.929 1.00 22.38 140 GLU A C 1
ATOM 1071 O O . GLU A 1 140 ? 17.901 10.772 -14.989 1.00 22.64 140 GLU A O 1
ATOM 1077 N N . ARG A 1 141 ? 16.940 8.750 -14.803 1.00 21.20 141 ARG A N 1
ATOM 1078 C CA . ARG A 1 141 ? 15.582 9.283 -14.749 1.00 21.92 141 ARG A CA 1
ATOM 1079 C C . ARG A 1 141 ? 15.293 10.021 -13.436 1.00 21.01 141 ARG A C 1
ATOM 1080 O O . ARG A 1 141 ? 14.591 11.032 -13.423 1.00 19.62 141 ARG A O 1
ATOM 1088 N N . VAL A 1 142 ? 15.839 9.523 -12.331 1.00 19.38 142 VAL A N 1
ATOM 1089 C CA . VAL A 1 142 ? 15.578 10.149 -11.042 1.00 18.22 142 VAL A CA 1
ATOM 1090 C C . VAL A 1 142 ? 16.497 11.301 -10.645 1.00 17.29 142 VAL A C 1
ATOM 1091 O O . VAL A 1 142 ? 16.091 12.153 -9.863 1.00 15.92 142 VAL A O 1
ATOM 1095 N N . ARG A 1 143 ? 17.721 11.339 -11.171 1.00 17.20 143 ARG A N 1
ATOM 1096 C CA . ARG A 1 143 ? 18.653 12.415 -10.821 1.00 17.38 143 ARG A CA 1
ATOM 1097 C C . ARG A 1 143 ? 18.025 13.813 -10.765 1.00 16.93 143 ARG A C 1
ATOM 1098 O O . ARG A 1 143 ? 18.182 14.523 -9.773 1.00 15.58 143 ARG A O 1
ATOM 1106 N N . PRO A 1 144 ? 17.301 14.227 -11.822 1.00 16.54 144 PRO A N 1
ATOM 1107 C CA . PRO A 1 144 ? 16.694 15.566 -11.793 1.00 15.86 144 PRO A CA 1
ATOM 1108 C C . PRO A 1 144 ? 15.676 15.830 -10.678 1.00 14.44 144 PRO A C 1
ATOM 1109 O O . PRO A 1 144 ? 15.364 16.986 -10.377 1.00 14.75 144 PRO A O 1
ATOM 1113 N N . PHE A 1 145 ? 15.169 14.770 -10.056 1.00 13.21 145 PHE A N 1
ATOM 1114 C CA . PHE A 1 145 ? 14.191 14.925 -8.982 1.00 13.63 145 PHE A CA 1
ATOM 1115 C C . PHE A 1 145 ? 14.836 15.051 -7.603 1.00 13.77 145 PHE A C 1
ATOM 1116 O O . PHE A 1 145 ? 14.155 15.326 -6.620 1.00 14.17 145 PHE A O 1
ATOM 1124 N N . LEU A 1 146 ? 16.147 14.861 -7.529 1.00 13.23 146 LEU A N 1
ATOM 1125 C CA . LEU A 1 146 ? 16.846 14.929 -6.248 1.00 13.68 146 LEU A CA 1
ATOM 1126 C C . LEU A 1 146 ? 17.205 16.366 -5.873 1.00 14.52 146 LEU A C 1
ATOM 1127 O O . LEU A 1 146 ? 18.382 16.719 -5.775 1.00 15.05 146 LEU A O 1
ATOM 1132 N N . ALA A 1 147 ? 16.179 17.176 -5.630 1.00 12.98 147 ALA A N 1
ATOM 1133 C CA . ALA A 1 147 ? 16.350 18.591 -5.314 1.00 13.53 147 ALA A CA 1
ATOM 1134 C C . ALA A 1 147 ? 16.971 18.906 -3.958 1.00 12.63 147 ALA A C 1
ATOM 1135 O O . ALA A 1 147 ? 17.325 20.053 -3.699 1.00 13.45 147 ALA A O 1
ATOM 1137 N N . TYR A 1 148 ? 17.102 17.893 -3.104 1.00 12.82 148 TYR A N 1
ATOM 1138 C CA . TYR A 1 148 ? 17.682 18.063 -1.773 1.00 13.61 148 TYR A CA 1
ATOM 1139 C C . TYR A 1 148 ? 19.135 17.600 -1.710 1.00 11.55 148 TYR A C 1
ATOM 1140 O O . TYR A 1 148 ? 19.745 17.592 -0.637 1.00 12.55 148 TYR A O 1
ATOM 1149 N N . ALA A 1 149 ? 19.690 17.226 -2.856 1.00 13.32 149 ALA A N 1
ATOM 1150 C CA . ALA A 1 149 ? 21.057 16.714 -2.911 1.00 12.89 149 ALA A CA 1
ATOM 1151 C C . ALA A 1 149 ? 22.029 17.594 -3.673 1.00 13.91 149 ALA A C 1
ATOM 1152 O O . ALA A 1 149 ? 21.651 18.607 -4.251 1.00 13.52 149 ALA A O 1
ATOM 1154 N N . LYS A 1 150 ? 23.296 17.193 -3.641 1.00 15.20 150 LYS A N 1
ATOM 1155 C CA . LYS A 1 150 ? 24.331 17.874 -4.404 1.00 14.94 150 LYS A CA 1
ATOM 1156 C C . LYS A 1 150 ? 25.158 16.767 -5.050 1.00 15.81 150 LYS A C 1
ATOM 1157 O O . LYS A 1 150 ? 25.069 16.544 -6.256 1.00 16.69 150 LYS A O 1
ATOM 1163 N N . LYS A 1 151 ? 25.941 16.056 -4.242 1.00 15.41 151 LYS A N 1
ATOM 1164 C CA . LYS A 1 151 ? 26.754 14.957 -4.753 1.00 16.58 151 LYS A CA 1
ATOM 1165 C C . LYS A 1 151 ? 25.907 13.689 -4.848 1.00 15.36 151 LYS A C 1
ATOM 1166 O O . LYS A 1 151 ? 25.439 13.168 -3.840 1.00 15.63 151 LYS A O 1
ATOM 1172 N N . VAL A 1 152 ? 25.709 13.196 -6.064 1.00 15.06 152 VAL A N 1
ATOM 1173 C CA . VAL A 1 152 ? 24.913 11.991 -6.273 1.00 15.18 152 VAL A CA 1
ATOM 1174 C C . VAL A 1 152 ? 25.757 10.947 -6.991 1.00 16.27 152 VAL A C 1
ATOM 1175 O O . VAL A 1 152 ? 26.185 11.158 -8.126 1.00 16.37 152 VAL A O 1
ATOM 1179 N N . VAL A 1 153 ? 25.991 9.821 -6.326 1.00 14.74 153 VAL A N 1
ATOM 1180 C CA . VAL A 1 153 ? 26.815 8.761 -6.890 1.00 15.38 153 VAL A CA 1
ATOM 1181 C C . VAL A 1 153 ? 26.094 7.431 -7.067 1.00 15.00 153 VAL A C 1
ATOM 1182 O O . VAL A 1 153 ? 25.447 6.939 -6.145 1.00 15.70 153 VAL A O 1
ATOM 1186 N N . HIS A 1 154 ? 26.204 6.857 -8.262 1.00 14.72 154 HIS A N 1
ATOM 1187 C CA . HIS A 1 154 ? 25.600 5.559 -8.542 1.00 15.16 154 HIS A CA 1
ATOM 1188 C C . HIS A 1 154 ? 26.659 4.542 -8.114 1.00 16.13 154 HIS A C 1
ATOM 1189 O O . HIS A 1 154 ? 27.722 4.448 -8.736 1.00 16.95 154 HIS A O 1
ATOM 1196 N N . VAL A 1 155 ? 26.375 3.786 -7.057 1.00 16.46 155 VAL A N 1
ATOM 1197 C CA . VAL A 1 155 ? 27.345 2.824 -6.541 1.00 18.31 155 VAL A CA 1
ATOM 1198 C C . VAL A 1 155 ? 27.119 1.360 -6.904 1.00 18.84 155 VAL A C 1
ATOM 1199 O O . VAL A 1 155 ? 27.939 0.508 -6.567 1.00 20.06 155 VAL A O 1
ATOM 1203 N N . GLY A 1 156 ? 26.017 1.061 -7.580 1.00 19.15 156 GLY A N 1
ATOM 1204 C CA . GLY A 1 156 ? 25.764 -0.317 -7.957 1.00 19.64 156 GLY A CA 1
ATOM 1205 C C . GLY A 1 156 ? 24.295 -0.659 -8.103 1.00 19.14 156 GLY A C 1
ATOM 1206 O O . GLY A 1 156 ? 23.453 0.232 -8.176 1.00 19.54 156 GLY A O 1
ATOM 1207 N N . PRO A 1 157 ? 23.958 -1.954 -8.153 1.00 19.62 157 PRO A N 1
ATOM 1208 C CA . PRO A 1 157 ? 22.573 -2.408 -8.292 1.00 19.39 157 PRO A CA 1
ATOM 1209 C C . PRO A 1 157 ? 21.813 -2.195 -6.990 1.00 19.80 157 PRO A C 1
ATOM 1210 O O . PRO A 1 157 ? 22.382 -1.715 -6.003 1.00 18.99 157 PRO A O 1
ATOM 1214 N N . VAL A 1 158 ? 20.533 -2.553 -6.985 1.00 18.83 158 VAL A N 1
ATOM 1215 C CA . VAL A 1 158 ? 19.715 -2.396 -5.788 1.00 18.52 158 VAL A CA 1
ATOM 1216 C C . VAL A 1 158 ? 20.407 -3.020 -4.580 1.00 18.55 158 VAL A C 1
ATOM 1217 O O . VAL A 1 158 ? 20.873 -4.162 -4.634 1.00 18.10 158 VAL A O 1
ATOM 1221 N N . GLY A 1 159 ? 20.478 -2.257 -3.493 1.00 17.75 159 GLY A N 1
ATOM 1222 C CA . GLY A 1 159 ? 21.109 -2.746 -2.283 1.00 16.76 159 GLY A CA 1
ATOM 1223 C C . GLY A 1 159 ? 22.491 -2.168 -2.040 1.00 16.90 159 GLY A C 1
ATOM 1224 O O . GLY A 1 159 ? 22.907 -2.025 -0.894 1.00 15.52 159 GLY A O 1
ATOM 1225 N N . ALA A 1 160 ? 23.201 -1.832 -3.113 1.00 15.69 160 ALA A N 1
ATOM 1226 C CA . ALA A 1 160 ? 24.546 -1.274 -2.999 1.00 15.15 160 ALA A CA 1
ATOM 1227 C C . ALA A 1 160 ? 24.541 0.075 -2.284 1.00 15.91 160 ALA A C 1
ATOM 1228 O O . ALA A 1 160 ? 25.475 0.397 -1.547 1.00 14.04 160 ALA A O 1
ATOM 1230 N N . GLY A 1 161 ? 23.497 0.866 -2.516 1.00 13.50 161 GLY A N 1
ATOM 1231 C CA . GLY A 1 161 ? 23.396 2.159 -1.867 1.00 13.84 161 GLY A CA 1
ATOM 1232 C C . GLY A 1 161 ? 23.322 1.974 -0.360 1.00 13.41 161 GLY A C 1
ATOM 1233 O O . GLY A 1 161 ? 24.059 2.614 0.397 1.00 13.38 161 GLY A O 1
ATOM 1234 N N . HIS A 1 162 ? 22.426 1.095 0.081 1.00 12.95 162 HIS A N 1
ATOM 1235 C CA . HIS A 1 162 ? 22.280 0.822 1.505 1.00 12.96 162 HIS A CA 1
ATOM 1236 C C . HIS A 1 162 ? 23.577 0.281 2.108 1.00 13.04 162 HIS A C 1
ATOM 1237 O O . HIS A 1 162 ? 23.934 0.622 3.238 1.00 12.30 162 HIS A O 1
ATOM 1244 N N . ALA A 1 163 ? 24.285 -0.556 1.355 1.00 14.02 163 ALA A N 1
ATOM 1245 C CA . ALA A 1 163 ? 25.535 -1.130 1.845 1.00 13.76 163 ALA A CA 1
ATOM 1246 C C . ALA A 1 163 ? 26.578 -0.046 2.109 1.00 14.79 163 ALA A C 1
ATOM 1247 O O . ALA A 1 163 ? 27.197 -0.017 3.171 1.00 13.91 163 ALA A O 1
ATOM 1249 N N . VAL A 1 164 ? 26.772 0.846 1.143 1.00 14.18 164 VAL A N 1
ATOM 1250 C CA . VAL A 1 164 ? 27.738 1.933 1.303 1.00 13.51 164 VAL A CA 1
ATOM 1251 C C . VAL A 1 164 ? 27.380 2.848 2.471 1.00 12.89 164 VAL A C 1
ATOM 1252 O O . VAL A 1 164 ? 28.258 3.275 3.224 1.00 12.82 164 VAL A O 1
ATOM 1256 N N . LYS A 1 165 ? 26.093 3.149 2.627 1.00 13.19 165 LYS A N 1
ATOM 1257 C CA . LYS A 1 165 ? 25.647 4.009 3.722 1.00 12.67 165 LYS A CA 1
ATOM 1258 C C . LYS A 1 165 ? 25.984 3.389 5.073 1.00 12.49 165 LYS A C 1
ATOM 1259 O O . LYS A 1 165 ? 26.491 4.065 5.972 1.00 12.26 165 LYS A O 1
ATOM 1265 N N . ALA A 1 166 ? 25.692 2.103 5.220 1.00 12.39 166 ALA A N 1
ATOM 1266 C CA . ALA A 1 166 ? 25.967 1.413 6.481 1.00 12.86 166 ALA A CA 1
ATOM 1267 C C . ALA A 1 166 ? 27.454 1.492 6.824 1.00 13.44 166 ALA A C 1
ATOM 1268 O O . ALA A 1 166 ? 27.826 1.782 7.965 1.00 12.34 166 ALA A O 1
ATOM 1270 N N . ILE A 1 167 ? 28.305 1.233 5.838 1.00 12.63 167 ILE A N 1
ATOM 1271 C CA . ILE A 1 167 ? 29.740 1.295 6.062 1.00 13.49 167 ILE A CA 1
ATOM 1272 C C . ILE A 1 167 ? 30.153 2.734 6.365 1.00 12.78 167 ILE A C 1
ATOM 1273 O O . ILE A 1 167 ? 30.956 2.971 7.262 1.00 12.39 167 ILE A O 1
ATOM 1278 N N . ASN A 1 168 ? 29.600 3.702 5.639 1.00 12.92 168 ASN A N 1
ATOM 1279 C CA . ASN A 1 168 ? 29.953 5.094 5.915 1.00 13.00 168 ASN A CA 1
ATOM 1280 C C . ASN A 1 168 ? 29.630 5.435 7.369 1.00 13.53 168 ASN A C 1
ATOM 1281 O O . ASN A 1 168 ? 30.426 6.069 8.068 1.00 13.05 168 ASN A O 1
ATOM 1286 N N . ASN A 1 169 ? 28.459 5.019 7.830 1.00 13.09 169 ASN A N 1
ATOM 1287 C CA . ASN A 1 169 ? 28.086 5.312 9.203 1.00 14.26 169 ASN A CA 1
ATOM 1288 C C . ASN A 1 169 ? 28.912 4.548 10.216 1.00 13.15 169 ASN A C 1
ATOM 1289 O O . ASN A 1 169 ? 29.084 5.010 11.337 1.00 13.05 169 ASN A O 1
ATOM 1294 N N . ALA A 1 170 ? 29.423 3.383 9.832 1.00 12.43 170 ALA A N 1
ATOM 1295 C CA . ALA A 1 170 ? 30.266 2.620 10.742 1.00 12.57 170 ALA A CA 1
ATOM 1296 C C . ALA A 1 170 ? 31.580 3.388 10.911 1.00 12.78 170 ALA A C 1
ATOM 1297 O O . ALA A 1 170 ? 32.148 3.438 12.004 1.00 13.25 170 ALA A O 1
ATOM 1299 N N . LEU A 1 171 ? 32.057 3.994 9.828 1.00 13.03 171 LEU A N 1
ATOM 1300 C CA . LEU A 1 171 ? 33.290 4.765 9.893 1.00 13.05 171 LEU A CA 1
ATOM 1301 C C . LEU A 1 171 ? 33.070 5.994 10.767 1.00 12.77 171 LEU A C 1
ATOM 1302 O O . LEU A 1 171 ? 33.928 6.354 11.573 1.00 12.42 171 LEU A O 1
ATOM 1307 N N . LEU A 1 172 ? 31.920 6.643 10.601 1.00 12.81 172 LEU A N 1
ATOM 1308 C CA . LEU A 1 172 ? 31.601 7.815 11.407 1.00 12.84 172 LEU A CA 1
ATOM 1309 C C . LEU A 1 172 ? 31.622 7.404 12.879 1.00 13.62 172 LEU A C 1
ATOM 1310 O O . LEU A 1 172 ? 32.229 8.072 13.718 1.00 13.40 172 LEU A O 1
ATOM 1315 N N . ALA A 1 173 ? 30.966 6.290 13.184 1.00 12.84 173 ALA A N 1
ATOM 1316 C CA . ALA A 1 173 ? 30.891 5.801 14.557 1.00 12.62 173 ALA A CA 1
ATOM 1317 C C . ALA A 1 173 ? 32.270 5.561 15.160 1.00 12.16 173 ALA A C 1
ATOM 1318 O O . ALA A 1 173 ? 32.559 6.014 16.269 1.00 12.35 173 ALA A O 1
ATOM 1320 N N . VAL A 1 174 ? 33.122 4.845 14.437 1.00 12.61 174 VAL A N 1
ATOM 1321 C CA . VAL A 1 174 ? 34.466 4.567 14.932 1.00 13.78 174 VAL A CA 1
ATOM 1322 C C . VAL A 1 174 ? 35.251 5.857 15.130 1.00 13.79 174 VAL A C 1
ATOM 1323 O O . VAL A 1 174 ? 35.841 6.079 16.189 1.00 13.46 174 VAL A O 1
ATOM 1327 N N . ASN A 1 175 ? 35.251 6.710 14.111 1.00 13.18 175 ASN A N 1
ATOM 1328 C CA . ASN A 1 175 ? 35.976 7.978 14.185 1.00 13.63 175 ASN A CA 1
ATOM 1329 C C . ASN A 1 175 ? 35.556 8.790 15.411 1.00 13.01 175 ASN A C 1
ATOM 1330 O O . ASN A 1 175 ? 36.397 9.332 16.136 1.00 12.50 175 ASN A O 1
ATOM 1335 N N . LEU A 1 176 ? 34.246 8.873 15.626 1.00 12.42 176 LEU A N 1
ATOM 1336 C CA . LEU A 1 176 ? 33.682 9.638 16.728 1.00 13.24 176 LEU A CA 1
ATOM 1337 C C . LEU A 1 176 ? 34.049 9.100 18.112 1.00 13.10 176 LEU A C 1
ATOM 1338 O O . LEU A 1 176 ? 34.453 9.859 18.994 1.00 12.86 176 LEU A O 1
ATOM 1343 N N . TRP A 1 177 ? 33.905 7.793 18.299 1.00 12.17 177 TRP A N 1
ATOM 1344 C CA . TRP A 1 177 ? 34.210 7.182 19.588 1.00 12.72 177 TRP A CA 1
ATOM 1345 C C . TRP A 1 177 ? 35.697 7.242 19.925 1.00 11.57 177 TRP A C 1
ATOM 1346 O O . TRP A 1 177 ? 36.067 7.571 21.048 1.00 12.32 177 TRP A O 1
ATOM 1357 N N . ALA A 1 178 ? 36.545 6.924 18.952 1.00 11.87 178 ALA A N 1
ATOM 1358 C CA . ALA A 1 178 ? 37.990 6.960 19.173 1.00 11.95 178 ALA A CA 1
ATOM 1359 C C . ALA A 1 178 ? 38.417 8.367 19.580 1.00 12.89 178 ALA A C 1
ATOM 1360 O O . ALA A 1 178 ? 39.233 8.545 20.486 1.00 13.35 178 ALA A O 1
ATOM 1362 N N . ALA A 1 179 ? 37.861 9.370 18.907 1.00 13.32 179 ALA A N 1
ATOM 1363 C CA . ALA A 1 179 ? 38.188 10.753 19.214 1.00 12.62 179 ALA A CA 1
ATOM 1364 C C . ALA A 1 179 ? 37.790 11.021 20.662 1.00 12.60 179 ALA A C 1
ATOM 1365 O O . ALA A 1 179 ? 38.510 11.692 21.402 1.00 11.81 179 ALA A O 1
ATOM 1367 N N . GLY A 1 180 ? 36.637 10.486 21.055 1.00 12.22 180 GLY A N 1
ATOM 1368 C CA . GLY A 1 180 ? 36.166 10.659 22.419 1.00 10.97 180 GLY A CA 1
ATOM 1369 C C . GLY A 1 180 ? 37.141 10.063 23.419 1.00 11.62 180 GLY A C 1
ATOM 1370 O O . GLY A 1 180 ? 37.505 10.708 24.404 1.00 12.55 180 GLY A O 1
ATOM 1371 N N . GLU A 1 181 ? 37.571 8.830 23.169 1.00 12.21 181 GLU A N 1
ATOM 1372 C CA . GLU A 1 181 ? 38.515 8.164 24.064 1.00 12.55 181 GLU A CA 1
ATOM 1373 C C . GLU A 1 181 ? 39.799 8.982 24.203 1.00 12.49 181 GLU A C 1
ATOM 1374 O O . GLU A 1 181 ? 40.300 9.194 25.310 1.00 11.99 181 GLU A O 1
ATOM 1380 N N . GLY A 1 182 ? 40.321 9.446 23.071 1.00 11.47 182 GLY A N 1
ATOM 1381 C CA . GLY A 1 182 ? 41.556 10.215 23.074 1.00 10.62 182 GLY A CA 1
ATOM 1382 C C . GLY A 1 182 ? 41.453 11.582 23.720 1.00 12.70 182 GLY A C 1
ATOM 1383 O O . GLY A 1 182 ? 42.334 11.980 24.482 1.00 13.18 182 GLY A O 1
ATOM 1384 N N . LEU A 1 183 ? 40.386 12.312 23.412 1.00 13.00 183 LEU A N 1
ATOM 1385 C CA . LEU A 1 183 ? 40.188 13.635 23.991 1.00 13.68 183 LEU A CA 1
ATOM 1386 C C . LEU A 1 183 ? 39.951 13.537 25.498 1.00 13.95 183 LEU A C 1
ATOM 1387 O O . LEU A 1 183 ? 40.412 14.388 26.259 1.00 13.64 183 LEU A O 1
ATOM 1392 N N . LEU A 1 184 ? 39.232 12.501 25.922 1.00 14.07 184 LEU A N 1
ATOM 1393 C CA . LEU A 1 184 ? 38.951 12.307 27.343 1.00 14.68 184 LEU A CA 1
ATOM 1394 C C . LEU A 1 184 ? 40.273 12.186 28.097 1.00 14.44 184 LEU A C 1
ATOM 1395 O O . LEU A 1 184 ? 40.466 12.814 29.138 1.00 14.10 184 LEU A O 1
ATOM 1400 N N . ALA A 1 185 ? 41.184 11.377 27.565 1.00 13.08 185 ALA A N 1
ATOM 1401 C CA . ALA A 1 185 ? 42.487 11.187 28.193 1.00 13.25 185 ALA A CA 1
ATOM 1402 C C . ALA A 1 185 ? 43.256 12.502 28.279 1.00 13.50 185 ALA A C 1
ATOM 1403 O O . ALA A 1 185 ? 43.820 12.833 29.324 1.00 14.59 185 ALA A O 1
ATOM 1405 N N . LEU A 1 186 ? 43.284 13.250 27.180 1.00 13.07 186 LEU A N 1
ATOM 1406 C CA . LEU A 1 186 ? 43.994 14.522 27.152 1.00 13.25 186 LEU A CA 1
ATOM 1407 C C . LEU A 1 186 ? 43.393 15.513 28.144 1.00 14.32 186 LEU A C 1
ATOM 1408 O O . LEU A 1 186 ? 44.119 16.183 28.874 1.00 14.29 186 LEU A O 1
ATOM 1413 N N . VAL A 1 187 ? 42.067 15.602 28.170 1.00 15.10 187 VAL A N 1
ATOM 1414 C CA . VAL A 1 187 ? 41.391 16.516 29.086 1.00 15.98 187 VAL A CA 1
ATOM 1415 C C . VAL A 1 187 ? 41.708 16.167 30.538 1.00 17.54 187 VAL A C 1
ATOM 1416 O O . VAL A 1 187 ? 41.954 17.052 31.362 1.00 17.82 187 VAL A O 1
ATOM 1420 N N . LYS A 1 188 ? 41.717 14.876 30.848 1.00 16.89 188 LYS A N 1
ATOM 1421 C CA . LYS A 1 188 ? 41.967 14.486 32.232 1.00 20.48 188 LYS A CA 1
ATOM 1422 C C . LYS A 1 188 ? 43.383 14.860 32.681 1.00 21.21 188 LYS A C 1
ATOM 1423 O O . LYS A 1 188 ? 43.653 15.077 33.855 1.00 21.66 188 LYS A O 1
ATOM 1429 N N . GLN A 1 189 ? 44.329 14.995 31.755 1.00 19.97 189 GLN A N 1
ATOM 1430 C CA . GLN A 1 189 ? 45.669 15.407 32.153 1.00 21.10 189 GLN A CA 1
ATOM 1431 C C . GLN A 1 189 ? 45.912 16.909 31.982 1.00 21.83 189 GLN A C 1
ATOM 1432 O O . GLN A 1 189 ? 47.057 17.366 31.958 1.00 22.89 189 GLN A O 1
ATOM 1438 N N . GLY A 1 190 ? 44.832 17.676 31.850 1.00 20.24 190 GLY A N 1
ATOM 1439 C CA . GLY A 1 190 ? 44.969 19.119 31.747 1.00 20.48 190 GLY A CA 1
ATOM 1440 C C . GLY A 1 190 ? 45.008 19.788 30.390 1.00 20.41 190 GLY A C 1
ATOM 1441 O O . GLY A 1 190 ? 45.074 21.016 30.318 1.00 19.87 190 GLY A O 1
ATOM 1442 N N . VAL A 1 191 ? 44.975 19.017 29.311 1.00 18.60 191 VAL A N 1
ATOM 1443 C CA . VAL A 1 191 ? 44.997 19.633 27.996 1.00 19.00 191 VAL A CA 1
ATOM 1444 C C . VAL A 1 191 ? 43.581 19.998 27.570 1.00 19.96 191 VAL A C 1
ATOM 1445 O O . VAL A 1 191 ? 42.658 19.202 27.699 1.00 22.13 191 VAL A O 1
ATOM 1449 N N . SER A 1 192 ? 43.421 21.220 27.078 1.00 19.51 192 SER A N 1
ATOM 1450 C CA . SER A 1 192 ? 42.130 21.713 26.609 1.00 22.95 192 SER A CA 1
ATOM 1451 C C . SER A 1 192 ? 41.670 20.941 25.369 1.00 21.20 192 SER A C 1
ATOM 1452 O O . SER A 1 192 ? 42.445 20.751 24.436 1.00 19.93 192 SER A O 1
ATOM 1455 N N . ALA A 1 193 ? 40.416 20.494 25.358 1.00 21.04 193 ALA A N 1
ATOM 1456 C CA . ALA A 1 193 ? 39.896 19.781 24.194 1.00 19.67 193 ALA A CA 1
ATOM 1457 C C . ALA A 1 193 ? 39.877 20.778 23.040 1.00 19.20 193 ALA A C 1
ATOM 1458 O O . ALA A 1 193 ? 40.078 20.415 21.884 1.00 18.43 193 ALA A O 1
ATOM 1460 N N . GLU A 1 194 ? 39.632 22.041 23.370 1.00 20.40 194 GLU A N 1
ATOM 1461 C CA . GLU A 1 194 ? 39.608 23.105 22.373 1.00 21.13 194 GLU A CA 1
ATOM 1462 C C . GLU A 1 194 ? 40.971 23.162 21.686 1.00 20.77 194 GLU A C 1
ATOM 1463 O O . GLU A 1 194 ? 41.064 23.154 20.459 1.00 20.44 194 GLU A O 1
ATOM 1469 N N . LYS A 1 195 ? 42.024 23.220 22.494 1.00 19.78 195 LYS A N 1
ATOM 1470 C CA . LYS A 1 195 ? 43.396 23.266 21.990 1.00 20.30 195 LYS A CA 1
ATOM 1471 C C . LYS A 1 195 ? 43.741 22.003 21.213 1.00 18.52 195 LYS A C 1
ATOM 1472 O O . LYS A 1 195 ? 44.302 22.069 20.118 1.00 17.25 195 LYS A O 1
ATOM 1478 N N . ALA A 1 196 ? 43.408 20.851 21.789 1.00 17.44 196 ALA A N 1
ATOM 1479 C CA . ALA A 1 196 ? 43.691 19.572 21.148 1.00 16.41 196 ALA A CA 1
ATOM 1480 C C . ALA A 1 196 ? 43.025 19.477 19.781 1.00 16.39 196 ALA A C 1
ATOM 1481 O O . ALA A 1 196 ? 43.636 19.009 18.821 1.00 15.85 196 ALA A O 1
ATOM 1483 N N . LEU A 1 197 ? 41.775 19.925 19.686 1.00 14.62 197 LEU A N 1
ATOM 1484 C CA . LEU A 1 197 ? 41.066 19.876 18.415 1.00 15.42 197 LEU A CA 1
ATOM 1485 C C . LEU A 1 197 ? 41.621 20.892 17.421 1.00 15.42 197 LEU A C 1
ATOM 1486 O O . LEU A 1 197 ? 41.629 20.640 16.220 1.00 16.93 197 LEU A O 1
ATOM 1491 N N . GLU A 1 198 ? 42.085 22.039 17.912 1.00 17.28 198 GLU A N 1
ATOM 1492 C CA . GLU A 1 198 ? 42.664 23.028 17.010 1.00 19.15 198 GLU A CA 1
ATOM 1493 C C . GLU A 1 198 ? 43.846 22.348 16.320 1.00 18.81 198 GLU A C 1
ATOM 1494 O O . GLU A 1 198 ? 44.059 22.510 15.122 1.00 19.59 198 GLU A O 1
ATOM 1500 N N . VAL A 1 199 ? 44.599 21.564 17.083 1.00 16.71 199 VAL A N 1
ATOM 1501 C CA . VAL A 1 199 ? 45.738 20.845 16.525 1.00 17.35 199 VAL A CA 1
ATOM 1502 C C . VAL A 1 199 ? 45.276 19.700 15.628 1.00 15.55 199 VAL A C 1
ATOM 1503 O O . VAL A 1 199 ? 45.674 19.605 14.469 1.00 15.95 199 VAL A O 1
ATOM 1507 N N . ILE A 1 200 ? 44.436 18.828 16.174 1.00 14.75 200 ILE A N 1
ATOM 1508 C CA . ILE A 1 200 ? 43.957 17.671 15.434 1.00 14.36 200 ILE A CA 1
ATOM 1509 C C . ILE A 1 200 ? 43.272 18.014 14.121 1.00 15.03 200 ILE A C 1
ATOM 1510 O O . ILE A 1 200 ? 43.518 17.355 13.115 1.00 14.85 200 ILE A O 1
ATOM 1515 N N . ASN A 1 201 ? 42.431 19.043 14.114 1.00 14.72 201 ASN A N 1
ATOM 1516 C CA . ASN A 1 201 ? 41.742 19.400 12.880 1.00 14.71 201 ASN A CA 1
ATOM 1517 C C . ASN A 1 201 ? 42.659 20.032 11.843 1.00 16.76 201 ASN A C 1
ATOM 1518 O O . ASN A 1 201 ? 42.233 20.328 10.726 1.00 16.90 201 ASN A O 1
ATOM 1523 N N . ALA A 1 202 ? 43.918 20.230 12.219 1.00 16.54 202 ALA A N 1
ATOM 1524 C CA . ALA A 1 202 ? 44.921 20.776 11.311 1.00 17.68 202 ALA A CA 1
ATOM 1525 C C . ALA A 1 202 ? 46.008 19.710 11.166 1.00 17.04 202 ALA A C 1
ATOM 1526 O O . ALA A 1 202 ? 47.095 19.976 10.656 1.00 17.59 202 ALA A O 1
ATOM 1528 N N . SER A 1 203 ? 45.699 18.498 11.621 1.00 16.46 203 SER A N 1
ATOM 1529 C CA . SER A 1 203 ? 46.644 17.391 11.565 1.00 16.19 203 SER A CA 1
ATOM 1530 C C . SER A 1 203 ? 46.069 16.133 10.920 1.00 15.41 203 SER A C 1
ATOM 1531 O O . SER A 1 203 ? 44.916 16.111 10.493 1.00 15.86 203 SER A O 1
ATOM 1534 N N . SER A 1 204 ? 46.883 15.084 10.863 1.00 15.64 204 SER A N 1
ATOM 1535 C CA . SER A 1 204 ? 46.499 13.824 10.229 1.00 15.96 204 SER A CA 1
ATOM 1536 C C . SER A 1 204 ? 45.359 13.029 10.865 1.00 15.70 204 SER A C 1
ATOM 1537 O O . SER A 1 204 ? 44.763 12.167 10.212 1.00 15.77 204 SER A O 1
ATOM 1540 N N . GLY A 1 205 ? 45.054 13.306 12.125 1.00 15.49 205 GLY A N 1
ATOM 1541 C CA . GLY A 1 205 ? 43.995 12.566 12.785 1.00 14.62 205 GLY A CA 1
ATOM 1542 C C . GLY A 1 205 ? 42.613 13.166 12.610 1.00 15.94 205 GLY A C 1
ATOM 1543 O O . GLY A 1 205 ? 41.643 12.655 13.176 1.00 16.00 205 GLY A O 1
ATOM 1544 N N . ARG A 1 206 ? 42.506 14.231 11.819 1.00 15.36 206 ARG A N 1
ATOM 1545 C CA . ARG A 1 206 ? 41.214 14.891 11.625 1.00 15.58 206 ARG A CA 1
ATOM 1546 C C . ARG A 1 206 ? 40.196 14.061 10.863 1.00 15.73 206 ARG A C 1
ATOM 1547 O O . ARG A 1 206 ? 40.5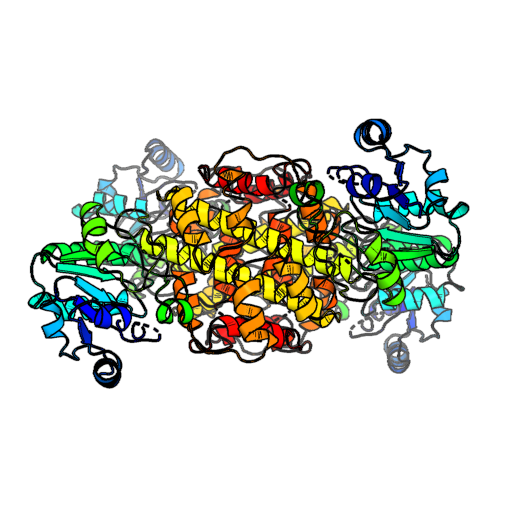45 13.223 10.032 1.00 15.70 206 ARG A O 1
ATOM 1555 N N . SER A 1 207 ? 38.925 14.307 11.165 1.00 13.69 207 SER A N 1
ATOM 1556 C CA . SER A 1 207 ? 37.822 13.617 10.515 1.00 14.73 207 SER A CA 1
ATOM 1557 C C . SER A 1 207 ? 36.600 14.518 10.622 1.00 14.25 207 SER A C 1
ATOM 1558 O O . SER A 1 207 ? 36.626 15.521 11.332 1.00 14.49 207 SER A O 1
ATOM 1561 N N . ASN A 1 208 ? 35.535 14.173 9.908 1.00 15.28 208 ASN A N 1
ATOM 1562 C CA . ASN A 1 208 ? 34.314 14.964 9.982 1.00 15.41 208 ASN A CA 1
ATOM 1563 C C . ASN A 1 208 ? 33.849 15.000 11.439 1.00 15.85 208 ASN A C 1
ATOM 1564 O O . ASN A 1 208 ? 33.281 15.988 11.904 1.00 15.73 208 ASN A O 1
ATOM 1569 N N . ALA A 1 209 ? 34.099 13.914 12.163 1.00 15.26 209 ALA A N 1
ATOM 1570 C CA . ALA A 1 209 ? 33.697 13.840 13.561 1.00 15.08 209 ALA A CA 1
ATOM 1571 C C . ALA A 1 209 ? 34.416 14.888 14.419 1.00 15.27 209 ALA A C 1
ATOM 1572 O O . ALA A 1 209 ? 33.795 15.545 15.250 1.00 14.98 209 ALA A O 1
ATOM 1574 N N . THR A 1 210 ? 35.723 15.052 14.224 1.00 14.24 210 THR A N 1
ATOM 1575 C CA . THR A 1 210 ? 36.459 16.028 15.022 1.00 13.37 210 THR A CA 1
ATOM 1576 C C . THR A 1 210 ? 36.277 17.453 14.512 1.00 15.02 210 THR A C 1
ATOM 1577 O O . THR A 1 210 ? 36.390 18.407 15.278 1.00 14.86 210 THR A O 1
ATOM 1581 N N . GLU A 1 211 ? 35.979 17.585 13.223 1.00 14.87 211 GLU A N 1
ATOM 1582 C CA . GLU A 1 211 ? 35.814 18.894 12.598 1.00 18.12 211 GLU A CA 1
ATOM 1583 C C . GLU A 1 211 ? 34.427 19.504 12.735 1.00 17.73 211 GLU A C 1
ATOM 1584 O O . GLU A 1 211 ? 34.295 20.700 13.007 1.00 17.62 211 GLU A O 1
ATOM 1590 N N . ASN A 1 212 ? 33.397 18.681 12.554 1.00 17.85 212 ASN A N 1
ATOM 1591 C CA . ASN A 1 212 ? 32.027 19.182 12.561 1.00 19.26 212 ASN A CA 1
ATOM 1592 C C . ASN A 1 212 ? 31.022 18.663 13.577 1.00 20.77 212 ASN A C 1
ATOM 1593 O O . ASN A 1 212 ? 29.866 19.103 13.562 1.00 21.48 212 ASN A O 1
ATOM 1598 N N . LEU A 1 213 ? 31.423 17.731 14.435 1.00 15.83 213 LEU A N 1
ATOM 1599 C CA . LEU A 1 213 ? 30.495 17.210 15.434 1.00 16.12 213 LEU A CA 1
ATOM 1600 C C . LEU A 1 213 ? 30.928 17.505 16.865 1.00 14.85 213 LEU A C 1
ATOM 1601 O O . LEU A 1 213 ? 30.155 18.038 17.655 1.00 15.36 213 LEU A O 1
ATOM 1606 N N . ILE A 1 214 ? 32.167 17.171 17.201 1.00 13.71 214 ILE A N 1
ATOM 1607 C CA . ILE A 1 214 ? 32.629 17.384 18.563 1.00 13.42 214 ILE A CA 1
ATOM 1608 C C . ILE A 1 214 ? 32.700 18.853 18.999 1.00 14.05 214 ILE A C 1
ATOM 1609 O O . ILE A 1 214 ? 32.149 19.216 20.038 1.00 14.33 214 ILE A O 1
ATOM 1614 N N . PRO A 1 215 ? 33.351 19.722 18.209 1.00 14.54 215 PRO A N 1
ATOM 1615 C CA . PRO A 1 215 ? 33.420 21.131 18.619 1.00 16.27 215 PRO A CA 1
ATOM 1616 C C . PRO A 1 215 ? 32.038 21.778 18.745 1.00 16.58 215 PRO A C 1
ATOM 1617 O O . PRO A 1 215 ? 31.773 22.529 19.685 1.00 18.44 215 PRO A O 1
ATOM 1621 N N . GLN A 1 216 ? 31.159 21.464 17.801 1.00 16.74 216 GLN A N 1
ATOM 1622 C CA . GLN A 1 216 ? 29.819 22.043 17.771 1.00 17.86 216 GLN A CA 1
ATOM 1623 C C . GLN A 1 216 ? 28.822 21.516 18.791 1.00 16.61 216 GLN A C 1
ATOM 1624 O O . GLN A 1 216 ? 27.961 22.266 19.253 1.00 16.27 216 GLN A O 1
ATOM 1630 N N . ARG A 1 217 ? 28.928 20.235 19.137 1.00 14.09 217 ARG A N 1
ATOM 1631 C CA . ARG A 1 217 ? 27.977 19.620 20.059 1.00 13.85 217 ARG A CA 1
ATOM 1632 C C . ARG A 1 217 ? 28.487 19.252 21.441 1.00 13.24 217 ARG A C 1
ATOM 1633 O O . ARG A 1 217 ? 27.733 19.286 22.412 1.00 15.18 217 ARG A O 1
ATOM 1641 N N . VAL A 1 218 ? 29.760 18.893 21.529 1.00 13.92 218 VAL A N 1
ATOM 1642 C CA . VAL A 1 218 ? 30.341 18.474 22.797 1.00 13.81 218 VAL A CA 1
ATOM 1643 C C . VAL A 1 218 ? 31.007 19.609 23.569 1.00 15.26 218 VAL A C 1
ATOM 1644 O O . VAL A 1 218 ? 30.664 19.861 24.723 1.00 15.19 218 VAL A O 1
ATOM 1648 N N . LEU A 1 219 ? 31.956 20.292 22.937 1.00 14.78 219 LEU A N 1
ATOM 1649 C CA . LEU A 1 219 ? 32.650 21.393 23.601 1.00 16.24 219 LEU A CA 1
ATOM 1650 C C . LEU A 1 219 ? 31.678 22.474 24.063 1.00 15.86 219 LEU A C 1
ATOM 1651 O O . LEU A 1 219 ? 31.866 23.081 25.115 1.00 16.89 219 LEU A O 1
ATOM 1656 N N . THR A 1 220 ? 30.634 22.700 23.274 1.00 16.13 220 THR A N 1
ATOM 1657 C CA . THR A 1 220 ? 29.623 23.712 23.580 1.00 16.73 220 THR A CA 1
ATOM 1658 C C . THR A 1 220 ? 28.614 23.232 24.621 1.00 17.65 220 THR A C 1
ATOM 1659 O O . THR A 1 220 ? 27.850 24.031 25.161 1.00 17.40 220 THR A O 1
ATOM 1663 N N . ARG A 1 221 ? 28.615 21.927 24.883 1.00 16.21 221 ARG A N 1
ATOM 1664 C CA . ARG A 1 221 ? 27.687 21.301 25.824 1.00 17.93 221 ARG A CA 1
ATOM 1665 C C . ARG A 1 221 ? 26.256 21.386 25.289 1.00 17.86 221 ARG A C 1
ATOM 1666 O O . ARG A 1 221 ? 25.301 21.119 26.014 1.00 18.73 221 ARG A O 1
ATOM 1674 N N . ALA A 1 222 ? 26.116 21.734 24.012 1.00 16.22 222 ALA A N 1
ATOM 1675 C CA . ALA A 1 222 ? 24.799 21.871 23.397 1.00 16.83 222 ALA A CA 1
ATOM 1676 C C . ALA A 1 222 ? 24.081 20.547 23.157 1.00 16.38 222 ALA A C 1
ATOM 1677 O O . ALA A 1 222 ? 22.875 20.446 23.383 1.00 15.91 222 ALA A O 1
ATOM 1679 N N . PHE A 1 223 ? 24.821 19.540 22.699 1.00 14.25 223 PHE A N 1
ATOM 1680 C CA . PHE A 1 223 ? 24.259 18.224 22.415 1.00 14.62 223 PHE A CA 1
ATOM 1681 C C . PHE A 1 223 ? 22.873 18.295 21.769 1.00 15.49 223 PHE A C 1
ATOM 1682 O O . PHE A 1 223 ? 21.896 17.776 22.308 1.00 15.16 223 PHE A O 1
ATOM 1690 N N . PRO A 1 224 ? 22.772 18.943 20.602 1.00 14.69 224 PRO A N 1
ATOM 1691 C CA . PRO A 1 224 ? 21.474 19.043 19.930 1.00 15.80 224 PRO A CA 1
ATOM 1692 C C . PRO A 1 224 ? 21.032 17.673 19.438 1.00 16.00 224 PRO A C 1
ATOM 1693 O O . PRO A 1 224 ? 21.864 16.815 19.154 1.00 16.04 224 PRO A O 1
ATOM 1697 N N . LYS A 1 225 ? 19.722 17.470 19.344 1.00 15.50 225 LYS A N 1
ATOM 1698 C CA . LYS A 1 225 ? 19.180 16.203 18.877 1.00 15.86 225 LYS A CA 1
ATOM 1699 C C . LYS A 1 225 ? 18.889 16.281 17.379 1.00 15.32 225 LYS A C 1
ATOM 1700 O O . LYS A 1 225 ? 17.964 16.977 16.961 1.00 16.76 225 LYS A O 1
ATOM 1706 N N . THR A 1 226 ? 19.680 15.582 16.568 1.00 14.23 226 THR A N 1
ATOM 1707 C CA . THR A 1 226 ? 19.457 15.595 15.123 1.00 14.70 226 THR A CA 1
ATOM 1708 C C . THR A 1 226 ? 19.460 14.195 14.510 1.00 12.32 226 THR A C 1
ATOM 1709 O O . THR A 1 226 ? 18.875 13.979 13.457 1.00 13.41 226 THR A O 1
ATOM 1713 N N . PHE A 1 227 ? 20.114 13.246 15.173 1.00 13.07 227 PHE A N 1
ATOM 1714 C CA . PHE A 1 227 ? 20.184 11.871 14.674 1.00 12.36 227 PHE A CA 1
ATOM 1715 C C . PHE A 1 227 ? 20.208 10.927 15.876 1.00 13.13 227 PHE A C 1
ATOM 1716 O O . PHE A 1 227 ? 21.188 10.876 16.616 1.00 12.86 227 PHE A O 1
ATOM 1724 N N . ALA A 1 228 ? 19.116 10.190 16.066 1.00 13.46 228 ALA A N 1
ATOM 1725 C CA . ALA A 1 228 ? 18.979 9.279 17.198 1.00 12.90 228 ALA A CA 1
ATOM 1726 C C . ALA A 1 228 ? 20.075 8.230 17.336 1.00 13.96 228 ALA A C 1
ATOM 1727 O O . ALA A 1 228 ? 20.444 7.572 16.368 1.00 11.85 228 ALA A O 1
ATOM 1729 N N . LEU A 1 229 ? 20.576 8.073 18.560 1.00 13.54 229 LEU A N 1
ATOM 1730 C CA . LEU A 1 229 ? 21.617 7.090 18.858 1.00 14.32 229 LEU A CA 1
ATOM 1731 C C . LEU A 1 229 ? 21.100 5.703 18.480 1.00 14.66 229 LEU A C 1
ATOM 1732 O O . LEU A 1 229 ? 21.849 4.859 17.982 1.00 14.63 229 LEU A O 1
ATOM 1737 N N . GLY A 1 230 ? 19.808 5.478 18.705 1.00 14.62 230 GLY A N 1
ATOM 1738 C CA . GLY A 1 230 ? 19.213 4.196 18.372 1.00 15.11 230 GLY A CA 1
ATOM 1739 C C . GLY A 1 230 ? 19.307 3.872 16.891 1.00 15.25 230 GLY A C 1
ATOM 1740 O O . GLY A 1 230 ? 19.490 2.712 16.518 1.00 14.10 230 GLY A O 1
ATOM 1741 N N . LEU A 1 231 ? 19.167 4.889 16.045 1.00 13.00 231 LEU A N 1
ATOM 1742 C CA . LEU A 1 231 ? 19.252 4.697 14.597 1.00 13.23 231 LEU A CA 1
ATOM 1743 C C . LEU A 1 231 ? 20.693 4.422 14.180 1.00 12.77 231 LEU A C 1
ATOM 1744 O O . LEU A 1 231 ? 20.939 3.653 13.249 1.00 12.31 231 LEU A O 1
ATOM 1749 N N . LEU A 1 232 ? 21.650 5.057 14.853 1.00 12.64 232 LEU A N 1
ATOM 1750 C CA . LEU A 1 232 ? 23.049 4.814 14.525 1.00 11.91 232 LEU A CA 1
ATOM 1751 C C . LEU A 1 232 ? 23.374 3.362 14.868 1.00 12.84 232 LEU A C 1
ATOM 1752 O O . LEU A 1 232 ? 24.053 2.674 14.112 1.00 14.61 232 LEU A O 1
ATOM 1757 N N . VAL A 1 233 ? 22.878 2.885 16.002 1.00 13.22 233 VAL A N 1
ATOM 1758 C CA . VAL A 1 233 ? 23.134 1.495 16.384 1.00 13.78 233 VAL A CA 1
ATOM 1759 C C . VAL A 1 233 ? 22.493 0.583 15.341 1.00 14.05 233 VAL A C 1
ATOM 1760 O O . VAL A 1 233 ? 23.049 -0.454 14.978 1.00 13.68 233 VAL A O 1
ATOM 1764 N N . LYS A 1 234 ? 21.321 0.978 14.851 1.00 12.46 234 LYS A N 1
ATOM 1765 C CA . LYS A 1 234 ? 20.638 0.200 13.825 1.00 14.40 234 LYS A CA 1
ATOM 1766 C C . LYS A 1 234 ? 21.509 0.150 12.566 1.00 14.20 234 LYS A C 1
ATOM 1767 O O . LYS A 1 234 ? 21.629 -0.900 11.933 1.00 13.57 234 LYS A O 1
ATOM 1773 N N . ASP A 1 235 ? 22.114 1.284 12.203 1.00 14.69 235 ASP A N 1
ATOM 1774 C CA . ASP A 1 235 ? 22.990 1.340 11.032 1.00 12.90 235 ASP A CA 1
ATOM 1775 C C . ASP A 1 235 ? 24.208 0.449 11.248 1.00 13.55 235 ASP A C 1
ATOM 1776 O O . ASP A 1 235 ? 24.663 -0.237 10.331 1.00 13.14 235 ASP A O 1
ATOM 1781 N N . LEU A 1 236 ? 24.754 0.488 12.459 1.00 11.94 236 LEU A N 1
ATOM 1782 C CA . LEU A 1 236 ? 25.915 -0.332 12.772 1.00 13.21 236 LEU A CA 1
ATOM 1783 C C . LEU A 1 236 ? 25.534 -1.789 12.580 1.00 13.14 236 LEU A C 1
ATOM 1784 O O . LEU A 1 236 ? 26.341 -2.590 12.119 1.00 15.31 236 LEU A O 1
ATOM 1789 N N . GLY A 1 237 ? 24.295 -2.126 12.923 1.00 12.76 237 GLY A N 1
ATOM 1790 C CA . GLY A 1 237 ? 23.831 -3.492 12.748 1.00 13.76 237 GLY A CA 1
ATOM 1791 C C . GLY A 1 237 ? 23.811 -3.881 11.277 1.00 14.07 237 GLY A C 1
ATOM 1792 O O . GLY A 1 237 ? 24.142 -5.011 10.905 1.00 14.07 237 GLY A O 1
ATOM 1793 N N . ILE A 1 238 ? 23.408 -2.947 10.425 1.00 12.98 238 ILE A N 1
ATOM 1794 C CA . ILE A 1 238 ? 23.368 -3.215 8.994 1.00 12.64 238 ILE A CA 1
ATOM 1795 C C . ILE A 1 238 ? 24.801 -3.373 8.487 1.00 12.86 238 ILE A C 1
ATOM 1796 O O . ILE A 1 238 ? 25.082 -4.217 7.633 1.00 13.05 238 ILE A O 1
ATOM 1801 N N . ALA A 1 239 ? 25.712 -2.575 9.034 1.00 12.39 239 ALA A N 1
ATOM 1802 C CA . ALA A 1 239 ? 27.113 -2.650 8.635 1.00 13.76 239 ALA A CA 1
ATOM 1803 C C . ALA A 1 239 ? 27.680 -4.025 8.989 1.00 14.56 239 ALA A C 1
ATOM 1804 O O . ALA A 1 239 ? 28.493 -4.584 8.244 1.00 14.96 239 ALA A O 1
ATOM 1814 N N . GLY A 1 241 ? 26.099 -6.704 8.948 1.00 15.97 241 GLY A N 1
ATOM 1815 C CA . GLY A 1 241 ? 25.575 -7.602 7.932 1.00 17.75 241 GLY A CA 1
ATOM 1816 C C . GLY A 1 241 ? 26.431 -7.540 6.682 1.00 17.02 241 GLY A C 1
ATOM 1817 O O . GLY A 1 241 ? 26.642 -8.555 6.009 1.00 17.01 241 GLY A O 1
ATOM 1818 N N . VAL A 1 242 ? 26.925 -6.346 6.364 1.00 14.97 242 VAL A N 1
ATOM 1819 C CA . VAL A 1 242 ? 27.785 -6.166 5.198 1.00 15.55 242 VAL A CA 1
ATOM 1820 C C . VAL A 1 242 ? 29.104 -6.903 5.435 1.00 16.56 242 VAL A C 1
ATOM 1821 O O . VAL A 1 242 ? 29.619 -7.581 4.543 1.00 15.59 242 VAL A O 1
ATOM 1825 N N . LEU A 1 243 ? 29.642 -6.778 6.646 1.00 14.88 243 LEU A N 1
ATOM 1826 C CA . LEU A 1 243 ? 30.891 -7.451 6.996 1.00 16.31 243 LEU A CA 1
ATOM 1827 C C . LEU A 1 243 ? 30.715 -8.969 6.996 1.00 16.10 243 LEU A C 1
ATOM 1828 O O . LEU A 1 243 ? 31.679 -9.710 6.801 1.00 17.30 243 LEU A O 1
ATOM 1833 N N . ASP A 1 244 ? 29.485 -9.423 7.215 1.00 16.54 244 ASP A N 1
ATOM 1834 C CA . ASP A 1 244 ? 29.181 -10.852 7.241 1.00 18.51 244 ASP A CA 1
ATOM 1835 C C . ASP A 1 244 ? 29.256 -11.491 5.855 1.00 19.74 244 ASP A C 1
ATOM 1836 O O . ASP A 1 244 ? 29.295 -12.717 5.732 1.00 20.15 244 ASP A O 1
ATOM 1841 N N . GLY A 1 245 ? 29.274 -10.665 4.816 1.00 19.22 245 GLY A N 1
ATOM 1842 C CA . GLY A 1 245 ? 29.336 -11.184 3.460 1.00 20.21 245 GLY A CA 1
ATOM 1843 C C . GLY A 1 245 ? 30.552 -12.058 3.214 1.00 21.40 245 GLY A C 1
ATOM 1844 O O . GLY A 1 245 ? 30.433 -13.185 2.729 1.00 21.05 245 GLY A O 1
ATOM 1845 N N . GLU A 1 246 ? 31.723 -11.532 3.556 1.00 18.78 246 GLU A N 1
ATOM 1846 C CA . GLU A 1 246 ? 32.989 -12.238 3.383 1.00 20.11 246 GLU A CA 1
ATOM 1847 C C . GLU A 1 246 ? 33.540 -12.671 4.738 1.00 18.97 246 GLU A C 1
ATOM 1848 O O . GLU A 1 246 ? 34.237 -13.677 4.842 1.00 17.83 246 GLU A O 1
ATOM 1854 N N . LYS A 1 247 ? 33.208 -11.904 5.773 1.00 17.13 247 LYS A N 1
ATOM 1855 C CA . LYS A 1 247 ? 33.673 -12.164 7.128 1.00 18.03 247 LYS A CA 1
ATOM 1856 C C . LYS A 1 247 ? 35.190 -12.071 7.257 1.00 19.14 247 LYS A C 1
ATOM 1857 O O . LYS A 1 247 ? 35.814 -12.828 8.002 1.00 18.15 247 LYS A O 1
ATOM 1863 N N . ALA A 1 248 ? 35.784 -11.143 6.514 1.00 17.10 248 ALA A N 1
ATOM 1864 C CA . ALA A 1 248 ? 37.220 -10.922 6.600 1.00 17.33 248 ALA A CA 1
ATOM 1865 C C . ALA A 1 248 ? 37.436 -10.308 7.982 1.00 17.04 248 ALA A C 1
ATOM 1866 O O . ALA A 1 248 ? 36.555 -9.616 8.500 1.00 17.71 248 ALA A O 1
ATOM 1868 N N . PRO A 1 249 ? 38.601 -10.555 8.603 1.00 16.44 249 PRO A N 1
ATOM 1869 C CA . PRO A 1 249 ? 38.873 -9.998 9.933 1.00 16.27 249 PRO A CA 1
ATOM 1870 C C . PRO A 1 249 ? 38.566 -8.500 10.011 1.00 17.26 249 PRO A C 1
ATOM 1871 O O . PRO A 1 249 ? 39.176 -7.696 9.309 1.00 16.79 249 PRO A O 1
ATOM 1875 N N . SER A 1 250 ? 37.618 -8.134 10.870 1.00 16.51 250 SER A N 1
ATOM 1876 C CA . SER A 1 250 ? 37.226 -6.735 11.024 1.00 16.16 250 SER A CA 1
ATOM 1877 C C . SER A 1 250 ? 37.031 -6.399 12.502 1.00 16.12 250 SER A C 1
ATOM 1878 O O . SER A 1 250 ? 35.950 -5.992 12.922 1.00 15.32 250 SER A O 1
ATOM 1881 N N . PRO A 1 251 ? 38.092 -6.546 13.305 1.00 16.52 251 PRO A N 1
ATOM 1882 C CA . PRO A 1 251 ? 38.048 -6.268 14.743 1.00 16.94 251 PRO A CA 1
ATOM 1883 C C . PRO A 1 251 ? 37.564 -4.879 15.157 1.00 16.66 251 PRO A C 1
ATOM 1884 O O . PRO A 1 251 ? 36.729 -4.758 16.054 1.00 16.37 251 PRO A O 1
ATOM 1888 N N . LEU A 1 252 ? 38.067 -3.831 14.510 1.00 15.27 252 LEU A N 1
ATOM 1889 C CA . LEU A 1 252 ? 37.657 -2.482 14.891 1.00 16.77 252 LEU A CA 1
ATOM 1890 C C . LEU A 1 252 ? 36.174 -2.198 14.664 1.00 15.22 252 LEU A C 1
ATOM 1891 O O . LEU A 1 252 ? 35.491 -1.720 15.569 1.00 14.34 252 LEU A O 1
ATOM 1896 N N . LEU A 1 253 ? 35.665 -2.491 13.472 1.00 14.41 253 LEU A N 1
ATOM 1897 C CA . LEU A 1 253 ? 34.254 -2.228 13.213 1.00 14.46 253 LEU A CA 1
ATOM 1898 C C . LEU A 1 253 ? 33.333 -3.132 14.028 1.00 13.40 253 LEU A C 1
ATOM 1899 O O . LEU A 1 253 ? 32.238 -2.721 14.399 1.00 12.84 253 LEU A O 1
ATOM 1904 N N . ARG A 1 254 ? 33.765 -4.360 14.303 1.00 12.30 254 ARG A N 1
ATOM 1905 C CA . ARG A 1 254 ? 32.947 -5.266 15.106 1.00 14.19 254 ARG A CA 1
ATOM 1906 C C . ARG A 1 254 ? 32.819 -4.682 16.516 1.00 14.66 254 ARG A C 1
ATOM 1907 O O . ARG A 1 254 ? 31.739 -4.671 17.107 1.00 14.40 254 ARG A O 1
ATOM 1915 N N . LEU A 1 255 ? 33.928 -4.188 17.052 1.00 15.88 255 LEU A N 1
ATOM 1916 C CA . LEU A 1 255 ? 33.922 -3.611 18.393 1.00 15.99 255 LEU A CA 1
ATOM 1917 C C . LEU A 1 255 ? 33.071 -2.348 18.464 1.00 15.79 255 LEU A C 1
ATOM 1918 O O . LEU A 1 255 ? 32.402 -2.093 19.467 1.00 16.16 255 LEU A O 1
ATOM 1923 N N . ALA A 1 256 ? 33.093 -1.558 17.396 1.00 14.55 256 ALA A N 1
ATOM 1924 C CA . ALA A 1 256 ? 32.319 -0.325 17.352 1.00 14.98 256 ALA A CA 1
ATOM 1925 C C . ALA A 1 256 ? 30.828 -0.570 17.613 1.00 14.09 256 ALA A C 1
ATOM 1926 O O . ALA A 1 256 ? 30.189 0.200 18.328 1.00 12.71 256 ALA A O 1
ATOM 1928 N N . ARG A 1 257 ? 30.275 -1.641 17.049 1.00 12.92 257 ARG A N 1
ATOM 1929 C CA . ARG A 1 257 ? 28.856 -1.935 17.252 1.00 13.69 257 ARG A CA 1
ATOM 1930 C C . ARG A 1 257 ? 28.584 -2.176 18.731 1.00 14.21 257 ARG A C 1
ATOM 1931 O O . ARG A 1 257 ? 27.593 -1.695 19.279 1.00 14.73 257 ARG A O 1
ATOM 1939 N N . GLU A 1 258 ? 29.474 -2.926 19.371 1.00 14.02 258 GLU A N 1
ATOM 1940 C CA . GLU A 1 258 ? 29.306 -3.248 20.777 1.00 13.70 258 GLU A CA 1
ATOM 1941 C C . GLU A 1 258 ? 29.387 -2.022 21.693 1.00 14.83 258 GLU A C 1
ATOM 1942 O O . GLU A 1 258 ? 28.555 -1.872 22.590 1.00 14.90 258 GLU A O 1
ATOM 1948 N N . VAL A 1 259 ? 30.360 -1.139 21.473 1.00 14.53 259 VAL A N 1
ATOM 1949 C CA . VAL A 1 259 ? 30.470 0.044 22.328 1.00 16.08 259 VAL A CA 1
ATOM 1950 C C . VAL A 1 259 ? 29.286 0.992 22.155 1.00 15.18 259 VAL A C 1
ATOM 1951 O O . VAL A 1 259 ? 28.807 1.577 23.126 1.00 15.57 259 VAL A O 1
ATOM 1955 N N . TYR A 1 260 ? 28.799 1.153 20.931 1.00 14.63 260 TYR A N 1
ATOM 1956 C CA . TYR A 1 260 ? 27.655 2.027 20.748 1.00 14.34 260 TYR A CA 1
ATOM 1957 C C . TYR A 1 260 ? 26.407 1.390 21.345 1.00 14.87 260 TYR A C 1
ATOM 1958 O O . TYR A 1 260 ? 25.499 2.096 21.778 1.00 14.64 260 TYR A O 1
ATOM 1967 N N . GLU A 1 261 ? 26.362 0.059 21.381 1.00 14.11 261 GLU A N 1
ATOM 1968 C CA . GLU A 1 261 ? 25.217 -0.617 21.987 1.00 14.11 261 GLU A CA 1
ATOM 1969 C C . GLU A 1 261 ? 25.226 -0.271 23.478 1.00 15.42 261 GLU A C 1
ATOM 1970 O O . GLU A 1 261 ? 24.177 -0.015 24.065 1.00 15.16 261 GLU A O 1
ATOM 1984 N N . ALA A 1 263 ? 26.350 2.410 24.903 1.00 14.84 263 ALA A N 1
ATOM 1985 C CA . ALA A 1 263 ? 25.895 3.785 25.013 1.00 14.35 263 ALA A CA 1
ATOM 1986 C C . ALA A 1 263 ? 24.374 3.852 24.908 1.00 13.16 263 ALA A C 1
ATOM 1987 O O . ALA A 1 263 ? 23.726 4.589 25.652 1.00 14.56 263 ALA A O 1
ATOM 1989 N N . LYS A 1 264 ? 23.813 3.084 23.980 1.00 13.49 264 LYS A N 1
ATOM 1990 C CA . LYS A 1 264 ? 22.368 3.062 23.781 1.00 15.43 264 LYS A CA 1
ATOM 1991 C C . LYS A 1 264 ? 21.648 2.545 25.020 1.00 16.06 264 LYS A C 1
ATOM 1992 O O . LYS A 1 264 ? 20.621 3.095 25.430 1.00 15.76 264 LYS A O 1
ATOM 1998 N N . ARG A 1 265 ? 22.188 1.484 25.614 1.00 16.54 265 ARG A N 1
ATOM 1999 C CA . ARG A 1 265 ? 21.578 0.888 26.796 1.00 17.74 265 ARG A CA 1
ATOM 2000 C C . ARG A 1 265 ? 21.719 1.773 28.030 1.00 18.59 265 ARG A C 1
ATOM 2001 O O . ARG A 1 265 ? 20.884 1.723 28.934 1.00 19.15 265 ARG A O 1
ATOM 2009 N N . GLU A 1 266 ? 22.766 2.592 28.062 1.00 17.44 266 GLU A N 1
ATOM 2010 C CA . GLU A 1 266 ? 22.990 3.485 29.194 1.00 18.29 266 GLU A CA 1
ATOM 2011 C C . GLU A 1 266 ? 22.292 4.840 29.043 1.00 19.50 266 GLU A C 1
ATOM 2012 O O . GLU A 1 266 ? 21.803 5.402 30.025 1.00 19.64 266 GLU A O 1
ATOM 2018 N N . LEU A 1 267 ? 22.244 5.355 27.817 1.00 18.71 267 LEU A N 1
ATOM 2019 C CA . LEU A 1 267 ? 21.651 6.665 27.550 1.00 19.37 267 LEU A CA 1
ATOM 2020 C C . LEU A 1 267 ? 20.269 6.673 26.897 1.00 20.56 267 LEU A C 1
ATOM 2021 O O . LEU A 1 267 ? 19.591 7.706 26.891 1.00 21.66 267 LEU A O 1
ATOM 2026 N N . GLY A 1 268 ? 19.852 5.539 26.347 1.00 19.83 268 GLY A N 1
ATOM 2027 C CA . GLY A 1 268 ? 18.552 5.474 25.696 1.00 20.55 268 GLY A CA 1
ATOM 2028 C C . GLY A 1 268 ? 18.676 5.662 24.192 1.00 20.18 268 GLY A C 1
ATOM 2029 O O . GLY A 1 268 ? 19.568 6.377 23.729 1.00 21.23 268 GLY A O 1
ATOM 2030 N N . PRO A 1 269 ? 17.787 5.044 23.398 1.00 20.31 269 PRO A N 1
ATOM 2031 C CA . PRO A 1 269 ? 17.826 5.157 21.937 1.00 19.77 269 PRO A CA 1
ATOM 2032 C C . PRO A 1 269 ? 17.514 6.541 21.372 1.00 20.13 269 PRO A C 1
ATOM 2033 O O . PRO A 1 269 ? 17.954 6.875 20.270 1.00 18.40 269 PRO A O 1
ATOM 2037 N N . ASP A 1 270 ? 16.767 7.349 22.119 1.00 18.68 270 ASP A N 1
ATOM 2038 C CA . ASP A 1 270 ? 16.409 8.677 21.632 1.00 19.49 270 ASP A CA 1
ATOM 2039 C C . ASP A 1 270 ? 17.390 9.805 21.962 1.00 18.47 270 ASP A C 1
ATOM 2040 O O . ASP A 1 270 ? 17.126 10.975 21.685 1.00 19.02 270 ASP A O 1
ATOM 2045 N N . ALA A 1 271 ? 18.526 9.455 22.554 1.00 17.36 271 ALA A N 1
ATOM 2046 C CA . ALA A 1 271 ? 19.545 10.451 22.841 1.00 16.02 271 ALA A CA 1
ATOM 2047 C C . ALA A 1 271 ? 20.167 10.717 21.471 1.00 14.93 271 ALA A C 1
ATOM 2048 O O . ALA A 1 271 ? 19.991 9.913 20.552 1.00 15.81 271 ALA A O 1
ATOM 2050 N N . ASP A 1 272 ? 20.868 11.834 21.304 1.00 13.83 272 ASP A N 1
ATOM 2051 C CA . ASP A 1 272 ? 21.490 12.086 20.011 1.00 14.72 272 ASP A CA 1
ATOM 2052 C C . ASP A 1 272 ? 22.703 11.174 19.899 1.00 14.66 272 ASP A C 1
ATOM 2053 O O . ASP A 1 272 ? 23.322 10.839 20.907 1.00 15.77 272 ASP A O 1
ATOM 2058 N N . HIS A 1 273 ? 23.055 10.785 18.677 1.00 14.07 273 HIS A N 1
ATOM 2059 C CA . HIS A 1 273 ? 24.192 9.894 18.501 1.00 13.30 273 HIS A CA 1
ATOM 2060 C C . HIS A 1 273 ? 25.492 10.411 19.119 1.00 13.51 273 HIS A C 1
ATOM 2061 O O . HIS A 1 273 ? 26.288 9.623 19.629 1.00 13.83 273 HIS A O 1
ATOM 2068 N N . VAL A 1 274 ? 25.706 11.725 19.098 1.00 13.58 274 VAL A N 1
ATOM 2069 C CA . VAL A 1 274 ? 26.938 12.283 19.659 1.00 13.04 274 VAL A CA 1
ATOM 2070 C C . VAL A 1 274 ? 26.951 12.210 21.188 1.00 13.47 274 VAL A C 1
ATOM 2071 O O . VAL A 1 274 ? 28.007 12.288 21.819 1.00 14.04 274 VAL A O 1
ATOM 2075 N N . GLU A 1 275 ? 25.776 12.040 21.785 1.00 13.99 275 GLU A N 1
ATOM 2076 C CA . GLU A 1 275 ? 25.696 11.923 23.233 1.00 13.15 275 GLU A CA 1
ATOM 2077 C C . GLU A 1 275 ? 26.341 10.621 23.700 1.00 13.88 275 GLU A C 1
ATOM 2078 O O . GLU A 1 275 ? 26.493 10.387 24.895 1.00 13.52 275 GLU A O 1
ATOM 2084 N N . ALA A 1 276 ? 26.729 9.768 22.755 1.00 14.71 276 ALA A N 1
ATOM 2085 C CA . ALA A 1 276 ? 27.388 8.522 23.128 1.00 14.13 276 ALA A CA 1
ATOM 2086 C C . ALA A 1 276 ? 28.638 8.892 23.924 1.00 15.34 276 ALA A C 1
ATOM 2087 O O . ALA A 1 276 ? 29.054 8.165 24.823 1.00 15.08 276 ALA A O 1
ATOM 2089 N N . LEU A 1 277 ? 29.227 10.039 23.596 1.00 14.11 277 LEU A N 1
ATOM 2090 C CA . LEU A 1 277 ? 30.431 10.492 24.283 1.00 14.43 277 LEU A CA 1
ATOM 2091 C C . LEU A 1 277 ? 30.175 10.829 25.751 1.00 13.45 277 LEU A C 1
ATOM 2092 O O . LEU A 1 277 ? 31.109 10.901 26.544 1.00 12.43 277 LEU A O 1
ATOM 2097 N N . ARG A 1 278 ? 28.911 11.021 26.115 1.00 13.08 278 ARG A N 1
ATOM 2098 C CA . ARG A 1 278 ? 28.580 11.320 27.507 1.00 13.87 278 ARG A CA 1
ATOM 2099 C C . ARG A 1 278 ? 28.930 10.112 28.376 1.00 14.74 278 ARG A C 1
ATOM 2100 O O . ARG A 1 278 ? 29.204 10.255 29.567 1.00 14.84 278 ARG A O 1
ATOM 2108 N N . LEU A 1 279 ? 28.903 8.917 27.791 1.00 13.58 279 LEU A N 1
ATOM 2109 C CA . LEU A 1 279 ? 29.229 7.724 28.565 1.00 15.17 279 LEU A CA 1
ATOM 2110 C C . LEU A 1 279 ? 30.711 7.770 28.942 1.00 15.24 279 LEU A C 1
ATOM 2111 O O . LEU A 1 279 ? 31.090 7.396 30.053 1.00 14.73 279 LEU A O 1
ATOM 2116 N N . LEU A 1 280 ? 31.545 8.246 28.021 1.00 14.42 280 LEU A N 1
ATOM 2117 C CA . LEU A 1 280 ? 32.976 8.356 28.289 1.00 14.47 280 LEU A CA 1
ATOM 2118 C C . LEU A 1 280 ? 33.215 9.432 29.347 1.00 15.89 280 LEU A C 1
ATOM 2119 O O . LEU A 1 280 ? 34.071 9.281 30.220 1.00 15.70 280 LEU A O 1
ATOM 2124 N N . GLU A 1 281 ? 32.454 10.520 29.276 1.00 15.50 281 GLU A N 1
ATOM 2125 C CA . GLU A 1 281 ? 32.607 11.592 30.253 1.00 15.34 281 GLU A CA 1
ATOM 2126 C C . GLU A 1 281 ? 32.196 11.074 31.627 1.00 16.38 281 GLU A C 1
ATOM 2127 O O . GLU A 1 281 ? 32.813 11.408 32.634 1.00 16.26 281 GLU A O 1
ATOM 2133 N N . ARG A 1 282 ? 31.148 10.254 31.660 1.00 16.73 282 ARG A N 1
ATOM 2134 C CA . ARG A 1 282 ? 30.670 9.694 32.920 1.00 18.39 282 ARG A CA 1
ATOM 2135 C C . ARG A 1 282 ? 31.766 8.842 33.554 1.00 17.15 282 ARG A C 1
ATOM 2136 O O . ARG A 1 282 ? 32.098 9.013 34.726 1.00 16.55 282 ARG A O 1
ATOM 2144 N N . TRP A 1 283 ? 32.336 7.927 32.778 1.00 16.68 283 TRP A N 1
ATOM 2145 C CA . TRP A 1 283 ? 33.398 7.072 33.299 1.00 17.34 283 TRP A CA 1
ATOM 2146 C C . TRP A 1 283 ? 34.633 7.880 33.684 1.00 16.60 283 TRP A C 1
ATOM 2147 O O . TRP A 1 283 ? 35.263 7.621 34.714 1.00 17.44 283 TRP A O 1
ATOM 2158 N N . GLY A 1 284 ? 34.974 8.860 32.854 1.00 15.84 284 GLY A N 1
ATOM 2159 C CA . GLY A 1 284 ? 36.146 9.677 33.111 1.00 16.79 284 GLY A CA 1
ATOM 2160 C C . GLY A 1 284 ? 35.982 10.704 34.215 1.00 18.84 284 GLY A C 1
ATOM 2161 O O . GLY A 1 284 ? 36.971 11.227 34.724 1.00 20.03 284 GLY A O 1
ATOM 2162 N N . GLY A 1 285 ? 34.738 10.998 34.588 1.00 19.54 285 GLY A N 1
ATOM 2163 C CA . GLY A 1 285 ? 34.493 11.974 35.637 1.00 20.47 285 GLY A CA 1
ATOM 2164 C C . GLY A 1 285 ? 34.917 13.376 35.240 1.00 20.69 285 GLY A C 1
ATOM 2165 O O . GLY A 1 285 ? 35.311 14.187 36.079 1.00 21.59 285 GLY A O 1
ATOM 2166 N N . VAL A 1 286 ? 34.836 13.666 33.949 1.00 18.69 286 VAL A N 1
ATOM 2167 C CA . VAL A 1 286 ? 35.215 14.974 33.451 1.00 19.98 286 VAL A CA 1
ATOM 2168 C C . VAL A 1 286 ? 34.508 15.232 32.128 1.00 19.83 286 VAL A C 1
ATOM 2169 O O . VAL A 1 286 ? 34.223 14.299 31.377 1.00 18.63 286 VAL A O 1
ATOM 2173 N N . GLU A 1 287 ? 34.208 16.495 31.857 1.00 18.60 287 GLU A N 1
ATOM 2174 C CA . GLU A 1 287 ? 33.547 16.854 30.614 1.00 18.92 287 GLU A CA 1
ATOM 2175 C C . GLU A 1 287 ? 34.600 17.142 29.560 1.00 18.48 287 GLU A C 1
ATOM 2176 O O . GLU A 1 287 ? 35.678 17.634 29.872 1.00 18.54 287 GLU A O 1
ATOM 2182 N N . ILE A 1 288 ? 34.290 16.820 28.312 1.00 17.57 288 ILE A N 1
ATOM 2183 C CA . ILE A 1 288 ? 35.216 17.084 27.221 1.00 18.14 288 ILE A CA 1
ATOM 2184 C C . ILE A 1 288 ? 35.029 18.541 26.797 1.00 19.16 288 ILE A C 1
ATOM 2185 O O . ILE A 1 288 ? 34.079 18.877 26.087 1.00 20.26 288 ILE A O 1
ATOM 2190 N N . ARG A 1 289 ? 35.927 19.400 27.275 1.00 20.50 289 ARG A N 1
ATOM 2191 C CA . ARG A 1 289 ? 35.908 20.828 26.963 1.00 23.26 289 ARG A CA 1
ATOM 2192 C C . ARG A 1 289 ? 37.342 21.293 26.707 1.00 24.95 289 ARG A C 1
ATOM 2193 O O . ARG A 1 289 ? 38.269 20.654 27.253 1.00 24.55 289 ARG A O 1
ATOM 2202 N N . GLU B 1 2 ? 69.079 34.890 13.930 1.00 40.59 2 GLU B N 1
ATOM 2203 C CA . GLU B 1 2 ? 70.217 34.309 14.700 1.00 39.51 2 GLU B CA 1
ATOM 2204 C C . GLU B 1 2 ? 70.570 32.935 14.145 1.00 36.52 2 GLU B C 1
ATOM 2205 O O . GLU B 1 2 ? 69.905 32.441 13.234 1.00 37.53 2 GLU B O 1
ATOM 2211 N N . LYS B 1 3 ? 71.609 32.319 14.699 1.00 31.96 3 LYS B N 1
ATOM 2212 C CA . LYS B 1 3 ? 72.047 31.004 14.240 1.00 27.28 3 LYS B CA 1
ATOM 2213 C C . LYS B 1 3 ? 71.252 29.854 14.852 1.00 22.80 3 LYS B C 1
ATOM 2214 O O . LYS B 1 3 ? 71.028 29.818 16.058 1.00 21.35 3 LYS B O 1
ATOM 2220 N N . VAL B 1 4 ? 70.827 28.921 14.007 1.00 18.77 4 VAL B N 1
ATOM 2221 C CA . VAL B 1 4 ? 70.081 27.756 14.466 1.00 17.18 4 VAL B CA 1
ATOM 2222 C C . VAL B 1 4 ? 70.780 26.491 13.976 1.00 16.66 4 VAL B C 1
ATOM 2223 O O . VAL B 1 4 ? 71.614 26.538 13.065 1.00 17.07 4 VAL B O 1
ATOM 2227 N N . ALA B 1 5 ? 70.455 25.361 14.592 1.00 15.54 5 ALA B N 1
ATOM 2228 C CA . ALA B 1 5 ? 71.064 24.094 14.212 1.00 16.00 5 ALA B CA 1
ATOM 2229 C C . ALA B 1 5 ? 70.010 22.997 14.202 1.00 16.68 5 ALA B C 1
ATOM 2230 O O . ALA B 1 5 ? 69.081 23.017 15.006 1.00 17.38 5 ALA B O 1
ATOM 2232 N N . PHE B 1 6 ? 70.165 22.037 13.298 1.00 15.47 6 PHE B N 1
ATOM 2233 C CA . PHE B 1 6 ? 69.214 20.939 13.202 1.00 15.43 6 PHE B CA 1
ATOM 2234 C C . PHE B 1 6 ? 69.932 19.596 13.270 1.00 16.66 6 PHE B C 1
ATOM 2235 O O . PHE B 1 6 ? 70.934 19.379 12.586 1.00 17.41 6 PHE B O 1
ATOM 2243 N N . ILE B 1 7 ? 69.409 18.705 14.107 1.00 15.90 7 ILE B N 1
ATOM 2244 C CA . ILE B 1 7 ? 69.949 17.365 14.288 1.00 15.24 7 ILE B CA 1
ATOM 2245 C C . ILE B 1 7 ? 68.896 16.350 13.840 1.00 15.30 7 ILE B C 1
ATOM 2246 O O . ILE B 1 7 ? 67.752 16.388 14.305 1.00 14.86 7 ILE B O 1
ATOM 2251 N N . GLY B 1 8 ? 69.289 15.454 12.941 1.00 13.65 8 GLY B N 1
ATOM 2252 C CA . GLY B 1 8 ? 68.386 14.429 12.441 1.00 14.74 8 GLY B CA 1
ATOM 2253 C C . GLY B 1 8 ? 67.757 14.787 11.108 1.00 14.71 8 GLY B C 1
ATOM 2254 O O . GLY B 1 8 ? 66.601 15.204 11.052 1.00 15.53 8 GLY B O 1
ATOM 2255 N N . LEU B 1 9 ? 68.512 14.616 10.028 1.00 13.90 9 LEU B N 1
ATOM 2256 C CA . LEU B 1 9 ? 68.024 14.946 8.693 1.00 14.01 9 LEU B CA 1
ATOM 2257 C C . LEU B 1 9 ? 67.348 13.743 8.036 1.00 13.89 9 LEU B C 1
ATOM 2258 O O . LEU B 1 9 ? 67.816 13.224 7.027 1.00 15.12 9 LEU B O 1
ATOM 2263 N N . GLY B 1 10 ? 66.234 13.310 8.616 1.00 12.69 10 GLY B N 1
ATOM 2264 C CA . GLY B 1 10 ? 65.520 12.170 8.077 1.00 13.96 10 GLY B CA 1
ATOM 2265 C C . GLY B 1 10 ? 64.436 12.574 7.101 1.00 14.38 10 GLY B C 1
ATOM 2266 O O . GLY B 1 10 ? 64.490 13.652 6.513 1.00 14.86 10 GLY B O 1
ATOM 2267 N N . ALA B 1 11 ? 63.443 11.710 6.929 1.00 12.80 11 ALA B N 1
ATOM 2268 C CA . ALA B 1 11 ? 62.348 11.994 6.005 1.00 14.66 11 ALA B CA 1
ATOM 2269 C C . ALA B 1 11 ? 61.697 13.332 6.350 1.00 13.04 11 ALA B C 1
ATOM 2270 O O . ALA B 1 11 ? 61.288 14.083 5.466 1.00 14.18 11 ALA B O 1
ATOM 2280 N N . GLY B 1 13 ? 63.148 15.602 8.995 1.00 12.91 13 GLY B N 1
ATOM 2281 C CA . GLY B 1 13 ? 64.201 16.554 9.294 1.00 12.84 13 GLY B CA 1
ATOM 2282 C C . GLY B 1 13 ? 64.897 17.198 8.107 1.00 12.53 13 GLY B C 1
ATOM 2283 O O . GLY B 1 13 ? 65.227 18.380 8.157 1.00 13.06 13 GLY B O 1
ATOM 2284 N N . TYR B 1 14 ? 65.121 16.436 7.041 1.00 13.78 14 TYR B N 1
ATOM 2285 C CA . TYR B 1 14 ? 65.802 16.982 5.872 1.00 13.55 14 TYR B CA 1
ATOM 2286 C C . TYR B 1 14 ? 65.033 18.190 5.314 1.00 13.81 14 TYR B C 1
ATOM 2287 O O . TYR B 1 14 ? 65.581 19.294 5.221 1.00 12.50 14 TYR B O 1
ATOM 2296 N N . PRO B 1 15 ? 63.751 18.008 4.944 1.00 12.96 15 PRO B N 1
ATOM 2297 C CA . PRO B 1 15 ? 63.034 19.175 4.420 1.00 12.53 15 PRO B CA 1
ATOM 2298 C C . PRO B 1 15 ? 62.807 20.277 5.460 1.00 12.44 15 PRO B C 1
ATOM 2299 O O . PRO B 1 15 ? 62.853 21.465 5.130 1.00 13.33 15 PRO B O 1
ATOM 2311 N N . ALA B 1 17 ? 64.763 21.185 7.945 1.00 12.76 17 ALA B N 1
ATOM 2312 C CA . ALA B 1 17 ? 66.003 21.941 8.072 1.00 13.58 17 ALA B CA 1
ATOM 2313 C C . ALA B 1 17 ? 66.209 22.807 6.839 1.00 13.26 17 ALA B C 1
ATOM 2314 O O . ALA B 1 17 ? 66.884 23.837 6.901 1.00 12.38 17 ALA B O 1
ATOM 2316 N N . GLY B 1 18 ? 65.627 22.384 5.719 1.00 12.48 18 GLY B N 1
ATOM 2317 C CA . GLY B 1 18 ? 65.753 23.151 4.488 1.00 13.59 18 GLY B CA 1
ATOM 2318 C C . GLY B 1 18 ? 65.088 24.512 4.605 1.00 14.47 18 GLY B C 1
ATOM 2319 O O . GLY B 1 18 ? 65.600 25.515 4.105 1.00 13.14 18 GLY B O 1
ATOM 2320 N N . HIS B 1 19 ? 63.931 24.551 5.262 1.00 13.26 19 HIS B N 1
ATOM 2321 C CA . HIS B 1 19 ? 63.215 25.804 5.456 1.00 11.77 19 HIS B CA 1
ATOM 2322 C C . HIS B 1 19 ? 63.996 26.698 6.400 1.00 12.32 19 HIS B C 1
ATOM 2323 O O . HIS B 1 19 ? 64.036 27.921 6.235 1.00 11.45 19 HIS B O 1
ATOM 2330 N N . LEU B 1 20 ? 64.606 26.087 7.408 1.00 11.33 20 LEU B N 1
ATOM 2331 C CA . LEU B 1 20 ? 65.403 26.845 8.352 1.00 12.46 20 LEU B CA 1
ATOM 2332 C C . LEU B 1 20 ? 66.589 27.462 7.613 1.00 12.33 20 LEU B C 1
ATOM 2333 O O . LEU B 1 20 ? 66.890 28.643 7.777 1.00 14.47 20 LEU B O 1
ATOM 2338 N N . ALA B 1 21 ? 67.249 26.649 6.795 1.00 12.15 21 ALA B N 1
ATOM 2339 C CA . ALA B 1 21 ? 68.423 27.090 6.044 1.00 13.88 21 ALA B CA 1
ATOM 2340 C C . ALA B 1 21 ? 68.149 28.250 5.093 1.00 15.75 21 ALA B C 1
ATOM 2341 O O . ALA B 1 21 ? 69.041 29.052 4.802 1.00 15.65 21 ALA B O 1
ATOM 2343 N N . ARG B 1 22 ? 66.918 28.353 4.613 1.00 14.31 22 ARG B N 1
ATOM 2344 C CA . ARG B 1 22 ? 66.584 29.435 3.703 1.00 15.43 22 ARG B CA 1
ATOM 2345 C C . ARG B 1 22 ? 66.108 30.703 4.398 1.00 15.14 22 ARG B C 1
ATOM 2346 O O . ARG B 1 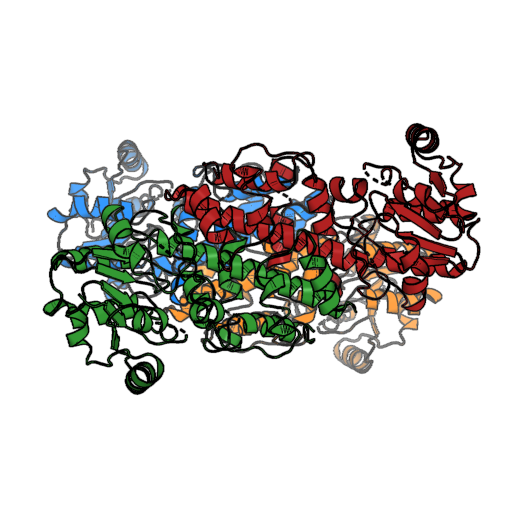22 ? 65.788 31.692 3.738 1.00 13.25 22 ARG B O 1
ATOM 2354 N N . ARG B 1 23 ? 66.082 30.682 5.731 1.00 14.74 23 ARG B N 1
ATOM 2355 C CA . ARG B 1 23 ? 65.670 31.856 6.498 1.00 14.08 23 ARG B CA 1
ATOM 2356 C C . ARG B 1 23 ? 66.739 32.330 7.477 1.00 15.20 23 ARG B C 1
ATOM 2357 O O . ARG B 1 23 ? 66.866 33.531 7.714 1.00 14.35 23 ARG B O 1
ATOM 2365 N N . PHE B 1 24 ? 67.501 31.387 8.037 1.00 15.15 24 PHE B N 1
ATOM 2366 C CA . PHE B 1 24 ? 68.541 31.699 9.028 1.00 15.29 24 PHE B CA 1
ATOM 2367 C C . PHE B 1 24 ? 69.866 31.005 8.750 1.00 16.18 24 PHE B C 1
ATOM 2368 O O . PHE B 1 24 ? 69.921 30.022 8.016 1.00 15.63 24 PHE B O 1
ATOM 2376 N N . PRO B 1 25 ? 70.958 31.512 9.350 1.00 17.46 25 PRO B N 1
ATOM 2377 C CA . PRO B 1 25 ? 72.263 30.872 9.152 1.00 18.38 25 PRO B CA 1
ATOM 2378 C C . PRO B 1 25 ? 72.023 29.553 9.888 1.00 17.31 25 PRO B C 1
ATOM 2379 O O . PRO B 1 25 ? 71.775 29.556 11.091 1.00 17.06 25 PRO B O 1
ATOM 2383 N N . THR B 1 26 ? 72.080 28.441 9.171 1.00 16.38 26 THR B N 1
ATOM 2384 C CA . THR B 1 26 ? 71.778 27.144 9.759 1.00 16.36 26 THR B CA 1
ATOM 2385 C C . THR B 1 26 ? 72.890 26.098 9.714 1.00 16.13 26 THR B C 1
ATOM 2386 O O . THR B 1 26 ? 73.508 25.877 8.679 1.00 17.25 26 THR B O 1
ATOM 2390 N N . LEU B 1 27 ? 73.134 25.456 10.851 1.00 16.15 27 LEU B N 1
ATOM 2391 C CA . LEU B 1 27 ? 74.141 24.405 10.938 1.00 15.08 27 LEU B CA 1
ATOM 2392 C C . LEU B 1 27 ? 73.365 23.094 11.012 1.00 15.41 27 LEU B C 1
ATOM 2393 O O . LEU B 1 27 ? 72.339 23.029 11.686 1.00 15.65 27 LEU B O 1
ATOM 2398 N N . VAL B 1 28 ? 73.838 22.061 10.321 1.00 14.60 28 VAL B N 1
ATOM 2399 C CA . VAL B 1 28 ? 73.165 20.767 10.345 1.00 14.99 28 VAL B CA 1
ATOM 2400 C C . VAL B 1 28 ? 74.114 19.610 10.631 1.00 16.84 28 VAL B C 1
ATOM 2401 O O . VAL B 1 28 ? 75.296 19.656 10.284 1.00 15.50 28 VAL B O 1
ATOM 2405 N N . TRP B 1 29 ? 73.584 18.581 11.285 1.00 16.25 29 TRP B N 1
ATOM 2406 C CA . TRP B 1 29 ? 74.345 17.381 11.614 1.00 15.80 29 TRP B CA 1
ATOM 2407 C C . TRP B 1 29 ? 73.429 16.167 11.491 1.00 16.50 29 TRP B C 1
ATOM 2408 O O . TRP B 1 29 ? 72.224 16.258 11.733 1.00 15.27 29 TRP B O 1
ATOM 2419 N N . ASN B 1 30 ? 74.004 15.036 11.103 1.00 15.42 30 ASN B N 1
ATOM 2420 C CA . ASN B 1 30 ? 73.254 13.795 10.978 1.00 16.73 30 ASN B CA 1
ATOM 2421 C C . ASN B 1 30 ? 74.223 12.646 11.219 1.00 17.67 30 ASN B C 1
ATOM 2422 O O . ASN B 1 30 ? 75.379 12.704 10.788 1.00 16.91 30 ASN B O 1
ATOM 2427 N N . ARG B 1 31 ? 73.752 11.613 11.912 1.00 17.39 31 ARG B N 1
ATOM 2428 C CA . ARG B 1 31 ? 74.569 10.436 12.210 1.00 19.21 31 ARG B CA 1
ATOM 2429 C C . ARG B 1 31 ? 75.259 9.952 10.934 1.00 20.57 31 ARG B C 1
ATOM 2430 O O . ARG B 1 31 ? 76.478 9.793 10.902 1.00 20.96 31 ARG B O 1
ATOM 2438 N N . THR B 1 32 ? 74.466 9.699 9.895 1.00 19.57 32 THR B N 1
ATOM 2439 C CA . THR B 1 32 ? 74.994 9.291 8.595 1.00 19.12 32 THR B CA 1
ATOM 2440 C C . THR B 1 32 ? 75.295 10.653 7.974 1.00 18.64 32 THR B C 1
ATOM 2441 O O . THR B 1 32 ? 74.436 11.270 7.343 1.00 16.46 32 THR B O 1
ATOM 2445 N N . PHE B 1 33 ? 76.524 11.122 8.170 1.00 17.79 33 PHE B N 1
ATOM 2446 C CA . PHE B 1 33 ? 76.907 12.451 7.723 1.00 16.89 33 PHE B CA 1
ATOM 2447 C C . PHE B 1 33 ? 76.709 12.840 6.266 1.00 14.92 33 PHE B C 1
ATOM 2448 O O . PHE B 1 33 ? 76.602 14.030 5.965 1.00 16.91 33 PHE B O 1
ATOM 2456 N N . GLU B 1 34 ? 76.657 11.866 5.366 1.00 15.94 34 GLU B N 1
ATOM 2457 C CA . GLU B 1 34 ? 76.448 12.157 3.948 1.00 15.99 34 GLU B CA 1
ATOM 2458 C C . GLU B 1 34 ? 75.194 13.021 3.751 1.00 16.67 34 GLU B C 1
ATOM 2459 O O . GLU B 1 34 ? 75.142 13.868 2.858 1.00 15.28 34 GLU B O 1
ATOM 2465 N N . LYS B 1 35 ? 74.191 12.808 4.598 1.00 15.75 35 LYS B N 1
ATOM 2466 C CA . LYS B 1 35 ? 72.946 13.568 4.515 1.00 15.82 35 LYS B CA 1
ATOM 2467 C C . LYS B 1 35 ? 73.175 15.041 4.812 1.00 15.09 35 LYS B C 1
ATOM 2468 O O . LYS B 1 35 ? 72.547 15.906 4.206 1.00 14.97 35 LYS B O 1
ATOM 2474 N N . ALA B 1 36 ? 74.082 15.320 5.743 1.00 13.39 36 ALA B N 1
ATOM 2475 C CA . ALA B 1 36 ? 74.389 16.696 6.116 1.00 14.96 36 ALA B CA 1
ATOM 2476 C C . ALA B 1 36 ? 75.116 17.394 4.972 1.00 15.26 36 ALA B C 1
ATOM 2477 O O . ALA B 1 36 ? 74.826 18.543 4.650 1.00 15.24 36 ALA B O 1
ATOM 2479 N N . LEU B 1 37 ? 76.063 16.691 4.359 1.00 16.60 37 LEU B N 1
ATOM 2480 C CA . LEU B 1 37 ? 76.811 17.250 3.241 1.00 16.45 37 LEU B CA 1
ATOM 2481 C C . LEU B 1 37 ? 75.873 17.518 2.066 1.00 17.53 37 LEU B C 1
ATOM 2482 O O . LEU B 1 37 ? 76.005 18.525 1.377 1.00 17.96 37 LEU B O 1
ATOM 2487 N N . ARG B 1 38 ? 74.929 16.608 1.850 1.00 16.55 38 ARG B N 1
ATOM 2488 C CA . ARG B 1 38 ? 73.957 16.732 0.763 1.00 17.07 38 ARG B CA 1
ATOM 2489 C C . ARG B 1 38 ? 73.056 17.943 1.012 1.00 15.25 38 ARG B C 1
ATOM 2490 O O . ARG B 1 38 ? 72.755 18.719 0.102 1.00 15.47 38 ARG B O 1
ATOM 2498 N N . HIS B 1 39 ? 72.633 18.093 2.261 1.00 15.34 39 HIS B N 1
ATOM 2499 C CA . HIS B 1 39 ? 71.766 19.188 2.665 1.00 14.78 39 HIS B CA 1
ATOM 2500 C C . HIS B 1 39 ? 72.462 20.534 2.467 1.00 15.19 39 HIS B C 1
ATOM 2501 O O . HIS B 1 39 ? 71.849 21.495 2.009 1.00 14.87 39 HIS B O 1
ATOM 2508 N N . GLN B 1 40 ? 73.749 20.596 2.803 1.00 15.83 40 GLN B N 1
ATOM 2509 C CA . GLN B 1 40 ? 74.515 21.830 2.651 1.00 18.06 40 GLN B CA 1
ATOM 2510 C C . GLN B 1 40 ? 74.541 22.265 1.191 1.00 18.73 40 GLN B C 1
ATOM 2511 O O . GLN B 1 40 ? 74.356 23.442 0.870 1.00 18.66 40 GLN B O 1
ATOM 2517 N N . GLU B 1 41 ? 74.774 21.303 0.308 1.00 19.77 41 GLU B N 1
ATOM 2518 C CA . GLU B 1 41 ? 74.834 21.573 -1.121 1.00 21.74 41 GLU B CA 1
ATOM 2519 C C . GLU B 1 41 ? 73.480 22.012 -1.676 1.00 22.38 41 GLU B C 1
ATOM 2520 O O . GLU B 1 41 ? 73.408 22.862 -2.564 1.00 22.46 41 GLU B O 1
ATOM 2526 N N . GLU B 1 42 ? 72.407 21.444 -1.138 1.00 20.04 42 GLU B N 1
ATOM 2527 C CA . GLU B 1 42 ? 71.066 21.768 -1.606 1.00 19.97 42 GLU B CA 1
ATOM 2528 C C . GLU B 1 42 ? 70.440 23.045 -1.038 1.00 20.30 42 GLU B C 1
ATOM 2529 O O . GLU B 1 42 ? 69.816 23.804 -1.779 1.00 20.97 42 GLU B O 1
ATOM 2535 N N . PHE B 1 43 ? 70.615 23.296 0.258 1.00 17.45 43 PHE B N 1
ATOM 2536 C CA . PHE B 1 43 ? 69.989 24.462 0.885 1.00 18.92 43 PHE B CA 1
ATOM 2537 C C . PHE B 1 43 ? 70.835 25.619 1.405 1.00 19.63 43 PHE B C 1
ATOM 2538 O O . PHE B 1 43 ? 70.280 26.626 1.842 1.00 21.63 43 PHE B O 1
ATOM 2546 N N . GLY B 1 44 ? 72.154 25.495 1.400 1.00 20.15 44 GLY B N 1
ATOM 2547 C CA . GLY B 1 44 ? 72.954 26.594 1.910 1.00 19.76 44 GLY B CA 1
ATOM 2548 C C . GLY B 1 44 ? 73.171 26.512 3.411 1.00 19.43 44 GLY B C 1
ATOM 2549 O O . GLY B 1 44 ? 73.602 27.474 4.046 1.00 19.96 44 GLY B O 1
ATOM 2550 N N . SER B 1 45 ? 72.841 25.365 3.991 1.00 18.52 45 SER B N 1
ATOM 2551 C CA . SER B 1 45 ? 73.061 25.149 5.415 1.00 17.80 45 SER B CA 1
ATOM 2552 C C . SER B 1 45 ? 74.547 24.818 5.508 1.00 17.41 45 SER B C 1
ATOM 2553 O O . SER B 1 45 ? 75.223 24.748 4.484 1.00 17.68 45 SER B O 1
ATOM 2556 N N . GLU B 1 46 ? 75.061 24.629 6.718 1.00 17.07 46 GLU B N 1
ATOM 2557 C CA . GLU B 1 46 ? 76.468 24.269 6.874 1.00 18.20 46 GLU B CA 1
ATOM 2558 C C . GLU B 1 46 ? 76.565 22.977 7.674 1.00 16.65 46 GLU B C 1
ATOM 2559 O O . GLU B 1 46 ? 76.088 22.909 8.810 1.00 16.55 46 GLU B O 1
ATOM 2565 N N . ALA B 1 47 ? 77.170 21.951 7.082 1.00 16.95 47 ALA B N 1
ATOM 2566 C CA . ALA B 1 47 ? 77.331 20.671 7.772 1.00 16.09 47 ALA B CA 1
ATOM 2567 C C . ALA B 1 47 ? 78.442 20.851 8.797 1.00 17.67 47 ALA B C 1
ATOM 2568 O O . ALA B 1 47 ? 79.521 21.345 8.464 1.00 18.36 47 ALA B O 1
ATOM 2570 N N . VAL B 1 48 ? 78.182 20.452 10.038 1.00 16.45 48 VAL B N 1
ATOM 2571 C CA . VAL B 1 48 ? 79.168 20.615 11.104 1.00 16.63 48 VAL B CA 1
ATOM 2572 C C . VAL B 1 48 ? 79.279 19.417 12.041 1.00 17.40 48 VAL B C 1
ATOM 2573 O O . VAL B 1 48 ? 78.419 18.538 12.054 1.00 16.51 48 VAL B O 1
ATOM 2577 N N . PRO B 1 49 ? 80.369 19.361 12.824 1.00 18.76 49 PRO B N 1
ATOM 2578 C CA . PRO B 1 49 ? 80.540 18.256 13.771 1.00 18.86 49 PRO B CA 1
ATOM 2579 C C . PRO B 1 49 ? 79.466 18.523 14.823 1.00 18.51 49 PRO B C 1
ATOM 2580 O O . PRO B 1 49 ? 79.119 19.681 15.059 1.00 18.40 49 PRO B O 1
ATOM 2584 N N . LEU B 1 50 ? 78.946 17.475 15.452 1.00 19.67 50 LEU B N 1
ATOM 2585 C CA . LEU B 1 50 ? 77.898 17.634 16.461 1.00 19.61 50 LEU B CA 1
ATOM 2586 C C . LEU B 1 50 ? 78.201 18.717 17.497 1.00 20.92 50 LEU B C 1
ATOM 2587 O O . LEU B 1 50 ? 77.333 19.510 17.853 1.00 18.35 50 LEU B O 1
ATOM 2592 N N . GLU B 1 51 ? 79.442 18.752 17.972 1.00 20.92 51 GLU B N 1
ATOM 2593 C CA . GLU B 1 51 ? 79.854 19.730 18.970 1.00 21.19 51 GLU B CA 1
ATOM 2594 C C . GLU B 1 51 ? 79.510 21.172 18.594 1.00 19.41 51 GLU B C 1
ATOM 2595 O O . GLU B 1 51 ? 79.137 21.970 19.453 1.00 19.89 51 GLU B O 1
ATOM 2601 N N . ARG B 1 52 ? 79.636 21.509 17.314 1.00 19.63 52 ARG B N 1
ATOM 2602 C CA . ARG B 1 52 ? 79.353 22.869 16.866 1.00 19.39 52 ARG B CA 1
ATOM 2603 C C . ARG B 1 52 ? 77.882 23.265 16.956 1.00 18.93 52 ARG B C 1
ATOM 2604 O O . ARG B 1 52 ? 77.552 24.447 16.884 1.00 19.67 52 ARG B O 1
ATOM 2612 N N . VAL B 1 53 ? 77.002 22.283 17.106 1.00 19.26 53 VAL B N 1
ATOM 2613 C CA . VAL B 1 53 ? 75.574 22.562 17.218 1.00 20.20 53 VAL B CA 1
ATOM 2614 C C . VAL B 1 53 ? 75.316 23.463 18.425 1.00 20.32 53 VAL B C 1
ATOM 2615 O O . VAL B 1 53 ? 74.358 24.230 18.442 1.00 20.05 53 VAL B O 1
ATOM 2619 N N . ALA B 1 54 ? 76.188 23.378 19.427 1.00 20.16 54 ALA B N 1
ATOM 2620 C CA . ALA B 1 54 ? 76.048 24.181 20.640 1.00 19.59 54 ALA B CA 1
ATOM 2621 C C . ALA B 1 54 ? 76.211 25.676 20.380 1.00 19.94 54 ALA B C 1
ATOM 2622 O O . ALA B 1 54 ? 75.903 26.499 21.243 1.00 19.58 54 ALA B O 1
ATOM 2624 N N . GLU B 1 55 ? 76.697 26.024 19.194 1.00 19.98 55 GLU B N 1
ATOM 2625 C CA . GLU B 1 55 ? 76.895 27.424 18.824 1.00 19.98 55 GLU B CA 1
ATOM 2626 C C . GLU B 1 55 ? 75.561 28.105 18.540 1.00 20.09 55 GLU B C 1
ATOM 2627 O O . GLU B 1 55 ? 75.466 29.330 18.529 1.00 18.46 55 GLU B O 1
ATOM 2633 N N . ALA B 1 56 ? 74.532 27.298 18.317 1.00 18.12 56 ALA B N 1
ATOM 2634 C CA . ALA B 1 56 ? 73.212 27.814 17.982 1.00 18.87 56 ALA B CA 1
ATOM 2635 C C . ALA B 1 56 ? 72.393 28.383 19.133 1.00 19.03 56 ALA B C 1
ATOM 2636 O O . ALA B 1 56 ? 72.544 27.983 20.287 1.00 19.38 56 ALA B O 1
ATOM 2638 N N . ARG B 1 57 ? 71.521 29.326 18.789 1.00 18.65 57 ARG B N 1
ATOM 2639 C CA . ARG B 1 57 ? 70.616 29.945 19.746 1.00 20.23 57 ARG B CA 1
ATOM 2640 C C . ARG B 1 57 ? 69.477 28.949 19.955 1.00 19.82 57 ARG B C 1
ATOM 2641 O O . ARG B 1 57 ? 68.945 28.810 21.058 1.00 18.40 57 ARG B O 1
ATOM 2649 N N . VAL B 1 58 ? 69.112 28.264 18.874 1.00 18.07 58 VAL B N 1
ATOM 2650 C CA . VAL B 1 58 ? 68.049 27.268 18.903 1.00 16.15 58 VAL B CA 1
ATOM 2651 C C . VAL B 1 58 ? 68.509 25.968 18.246 1.00 16.33 58 VAL B C 1
ATOM 2652 O O . VAL B 1 58 ? 68.963 25.957 17.098 1.00 17.01 58 VAL B O 1
ATOM 2656 N N . ILE B 1 59 ? 68.394 24.877 18.991 1.00 14.77 59 ILE B N 1
ATOM 2657 C CA . ILE B 1 59 ? 68.774 23.556 18.517 1.00 14.95 59 ILE B CA 1
ATOM 2658 C C . ILE B 1 59 ? 67.493 22.779 18.232 1.00 15.40 59 ILE B C 1
ATOM 2659 O O . ILE B 1 59 ? 66.611 22.717 19.084 1.00 16.85 59 ILE B O 1
ATOM 2664 N N . PHE B 1 60 ? 67.397 22.192 17.043 1.00 14.74 60 PHE B N 1
ATOM 2665 C CA . PHE B 1 60 ? 66.224 21.409 16.664 1.00 14.70 60 PHE B CA 1
ATOM 2666 C C . PHE B 1 60 ? 66.601 19.941 16.509 1.00 13.82 60 PHE B C 1
ATOM 2667 O O . PHE B 1 60 ? 67.682 19.623 16.013 1.00 15.06 60 PHE B O 1
ATOM 2675 N N . THR B 1 61 ? 65.708 19.050 16.927 1.00 14.26 61 THR B N 1
ATOM 2676 C CA . THR B 1 61 ? 65.927 17.618 16.763 1.00 12.79 61 THR B CA 1
ATOM 2677 C C . THR B 1 61 ? 64.673 16.957 16.203 1.00 14.47 61 THR B C 1
ATOM 2678 O O . THR B 1 61 ? 63.556 17.331 16.561 1.00 14.73 61 THR B O 1
ATOM 2682 N N . CYS B 1 62 ? 64.859 16.002 15.298 1.00 13.47 62 CYS B N 1
ATOM 2683 C CA . CYS B 1 62 ? 63.740 15.240 14.757 1.00 14.54 62 CYS B CA 1
ATOM 2684 C C . CYS B 1 62 ? 64.280 13.833 14.573 1.00 15.57 62 CYS B C 1
ATOM 2685 O O . CYS B 1 62 ? 64.690 13.435 13.482 1.00 14.34 62 CYS B O 1
ATOM 2688 N N . LEU B 1 63 ? 64.288 13.094 15.675 1.00 14.76 63 LEU B N 1
ATOM 2689 C CA . LEU B 1 63 ? 64.808 11.739 15.712 1.00 14.50 63 LEU B CA 1
ATOM 2690 C C . LEU B 1 63 ? 63.679 10.726 15.896 1.00 15.00 63 LEU B C 1
ATOM 2691 O O . LEU B 1 63 ? 62.521 11.106 16.073 1.00 15.61 63 LEU B O 1
ATOM 2696 N N . PRO B 1 64 ? 63.998 9.421 15.852 1.00 15.88 64 PRO B N 1
ATOM 2697 C CA . PRO B 1 64 ? 62.974 8.383 16.012 1.00 15.72 64 PRO B CA 1
ATOM 2698 C C . PRO B 1 64 ? 62.219 8.448 17.329 1.00 17.49 64 PRO B C 1
ATOM 2699 O O . PRO B 1 64 ? 60.994 8.506 17.340 1.00 17.03 64 PRO B O 1
ATOM 2703 N N . THR B 1 65 ? 62.951 8.434 18.439 1.00 17.13 65 THR B N 1
ATOM 2704 C CA . THR B 1 65 ? 62.314 8.470 19.749 1.00 17.96 65 THR B CA 1
ATOM 2705 C C . THR B 1 65 ? 63.098 9.301 20.748 1.00 17.13 65 THR B C 1
ATOM 2706 O O . THR B 1 65 ? 64.215 9.739 20.479 1.00 17.79 65 THR B O 1
ATOM 2710 N N . THR B 1 66 ? 62.502 9.501 21.915 1.00 17.20 66 THR B N 1
ATOM 2711 C CA . THR B 1 66 ? 63.135 10.271 22.966 1.00 16.44 66 THR B CA 1
ATOM 2712 C C . THR B 1 66 ? 64.479 9.641 23.337 1.00 18.41 66 THR B C 1
ATOM 2713 O O . THR B 1 66 ? 65.400 10.339 23.763 1.00 18.00 66 THR B O 1
ATOM 2717 N N . ARG B 1 67 ? 64.595 8.328 23.156 1.00 18.73 67 ARG B N 1
ATOM 2718 C CA . ARG B 1 67 ? 65.847 7.636 23.468 1.00 21.23 67 ARG B CA 1
ATOM 2719 C C . ARG B 1 67 ? 67.018 8.267 22.717 1.00 21.04 67 ARG B C 1
ATOM 2720 O O . ARG B 1 67 ? 68.069 8.535 23.302 1.00 18.51 67 ARG B O 1
ATOM 2728 N N . GLU B 1 68 ? 66.836 8.502 21.419 1.00 19.76 68 GLU B N 1
ATOM 2729 C CA . GLU B 1 68 ? 67.895 9.106 20.616 1.00 19.00 68 GLU B CA 1
ATOM 2730 C C . GLU B 1 68 ? 68.113 10.575 20.981 1.00 19.41 68 GLU B C 1
ATOM 2731 O O . GLU B 1 68 ? 69.235 11.074 20.909 1.00 19.27 68 GLU B O 1
ATOM 2737 N N . VAL B 1 69 ? 67.049 11.277 21.363 1.00 17.04 69 VAL B N 1
ATOM 2738 C CA . VAL B 1 69 ? 67.197 12.673 21.756 1.00 17.25 69 VAL B CA 1
ATOM 2739 C C . VAL B 1 69 ? 68.069 12.713 23.015 1.00 18.34 69 VAL B C 1
ATOM 2740 O O . VAL B 1 69 ? 68.906 13.595 23.166 1.00 17.37 69 VAL B O 1
ATOM 2744 N N . TYR B 1 70 ? 67.875 11.743 23.906 1.00 19.26 70 TYR B N 1
ATOM 2745 C CA . TYR B 1 70 ? 68.666 11.650 25.138 1.00 19.86 70 TYR B CA 1
ATOM 2746 C C . TYR B 1 70 ? 70.137 11.467 24.773 1.00 20.40 70 TYR B C 1
ATOM 2747 O O . TYR B 1 70 ? 71.021 12.088 25.371 1.00 20.59 70 TYR B O 1
ATOM 2756 N N . GLU B 1 71 ? 70.381 10.593 23.800 1.00 21.25 71 GLU B N 1
ATOM 2757 C CA . GLU B 1 71 ? 71.727 10.296 23.321 1.00 22.20 71 GLU B CA 1
ATOM 2758 C C . GLU B 1 71 ? 72.474 11.531 22.835 1.00 21.81 71 GLU B C 1
ATOM 2759 O O . GLU B 1 71 ? 73.621 11.765 23.222 1.00 20.63 71 GLU B O 1
ATOM 2765 N N . VAL B 1 72 ? 71.837 12.319 21.975 1.00 20.84 72 VAL B N 1
ATOM 2766 C CA . VAL B 1 72 ? 72.492 13.511 21.460 1.00 20.53 72 VAL B CA 1
ATOM 2767 C C . VAL B 1 72 ? 72.634 14.587 22.529 1.00 19.38 72 VAL B C 1
ATOM 2768 O O . VAL B 1 72 ? 73.623 15.315 22.549 1.00 19.60 72 VAL B O 1
ATOM 2772 N N . ALA B 1 73 ? 71.660 14.679 23.428 1.00 19.23 73 ALA B N 1
ATOM 2773 C CA . ALA B 1 73 ? 71.720 15.676 24.490 1.00 20.33 73 ALA B CA 1
ATOM 2774 C C . ALA B 1 73 ? 72.919 15.395 25.400 1.00 22.18 73 ALA B C 1
ATOM 2775 O O . ALA B 1 73 ? 73.628 16.315 25.812 1.00 22.06 73 ALA B O 1
ATOM 2777 N N . GLU B 1 74 ? 73.144 14.123 25.709 1.00 21.55 74 GLU B N 1
ATOM 2778 C CA . GLU B 1 74 ? 74.264 13.754 26.568 1.00 25.20 74 GLU B CA 1
ATOM 2779 C C . GLU B 1 74 ? 75.589 14.045 25.875 1.00 24.82 74 GLU B C 1
ATOM 2780 O O . GLU B 1 74 ? 76.564 14.436 26.519 1.00 25.08 74 GLU B O 1
ATOM 2786 N N . ALA B 1 75 ? 75.618 13.861 24.558 1.00 24.01 75 ALA B N 1
ATOM 2787 C CA . ALA B 1 75 ? 76.820 14.122 23.777 1.00 24.15 75 ALA B CA 1
ATOM 2788 C C . ALA B 1 75 ? 77.125 15.622 23.749 1.00 24.16 75 ALA B C 1
ATOM 2789 O O . ALA B 1 75 ? 78.291 16.027 23.717 1.00 23.74 75 ALA B O 1
ATOM 2791 N N . LEU B 1 76 ? 76.074 16.439 23.777 1.00 22.29 76 LEU B N 1
ATOM 2792 C CA . LEU B 1 76 ? 76.213 17.895 23.749 1.00 22.16 76 LEU B CA 1
ATOM 2793 C C . LEU B 1 76 ? 76.307 18.552 25.122 1.00 22.87 76 LEU B C 1
ATOM 2794 O O . LEU B 1 76 ? 76.808 19.671 25.249 1.00 21.84 76 LEU B O 1
ATOM 2799 N N . TYR B 1 77 ? 75.815 17.859 26.142 1.00 24.03 77 TYR B N 1
ATOM 2800 C CA . TYR B 1 77 ? 75.801 18.383 27.502 1.00 25.94 77 TYR B CA 1
ATOM 2801 C C . TYR B 1 77 ? 77.009 19.232 27.919 1.00 25.79 77 TYR B C 1
ATOM 2802 O O . TYR B 1 77 ? 76.845 20.323 28.462 1.00 24.97 77 TYR B O 1
ATOM 2811 N N . PRO B 1 78 ? 78.236 18.744 27.669 1.00 26.61 78 PRO B N 1
ATOM 2812 C CA . PRO B 1 78 ? 79.445 19.490 28.044 1.00 26.98 78 PRO B CA 1
ATOM 2813 C C . PRO B 1 78 ? 79.671 20.808 27.309 1.00 27.28 78 PRO B C 1
ATOM 2814 O O . PRO B 1 78 ? 80.467 21.636 27.755 1.00 26.88 78 PRO B O 1
ATOM 2818 N N . TYR B 1 79 ? 78.975 20.999 26.192 1.00 25.93 79 TYR B N 1
ATOM 2819 C CA . TYR B 1 79 ? 79.140 22.201 25.377 1.00 26.46 79 TYR B CA 1
ATOM 2820 C C . TYR B 1 79 ? 77.951 23.160 25.367 1.00 25.15 79 TYR B C 1
ATOM 2821 O O . TYR B 1 79 ? 78.078 24.296 24.915 1.00 23.77 79 TYR B O 1
ATOM 2830 N N . LEU B 1 80 ? 76.799 22.707 25.852 1.00 25.23 80 LEU B N 1
ATOM 2831 C CA . LEU B 1 80 ? 75.599 23.542 25.867 1.00 24.97 80 LEU B CA 1
ATOM 2832 C C . LEU B 1 80 ? 75.779 24.857 26.621 1.00 25.98 80 LEU B C 1
ATOM 2833 O O . LEU B 1 80 ? 76.331 24.891 27.721 1.00 26.12 80 LEU B O 1
ATOM 2838 N N . ARG B 1 81 ? 75.290 25.939 26.023 1.00 25.75 81 ARG B N 1
ATOM 2839 C CA . ARG B 1 81 ? 75.404 27.270 26.603 1.00 25.51 81 ARG B CA 1
ATOM 2840 C C . ARG B 1 81 ? 74.083 27.805 27.145 1.00 26.06 81 ARG B C 1
ATOM 2841 O O . ARG B 1 81 ? 73.014 27.527 26.597 1.00 23.87 81 ARG B O 1
ATOM 2849 N N . GLU B 1 82 ? 74.166 28.578 28.224 1.00 26.34 82 GLU B N 1
ATOM 2850 C CA . GLU B 1 82 ? 72.983 29.164 28.841 1.00 26.79 82 GLU B CA 1
ATOM 2851 C C . GLU B 1 82 ? 72.260 30.079 27.860 1.00 26.29 82 GLU B C 1
ATOM 2852 O O . GLU B 1 82 ? 72.891 30.740 27.034 1.00 26.39 82 GLU B O 1
ATOM 2858 N N . GLY B 1 83 ? 70.934 30.111 27.955 1.00 25.60 83 GLY B N 1
ATOM 2859 C CA . GLY B 1 83 ? 70.142 30.952 27.075 1.00 25.05 83 GLY B CA 1
ATOM 2860 C C . GLY B 1 83 ? 69.766 30.284 25.766 1.00 24.70 83 GLY B C 1
ATOM 2861 O O . GLY B 1 83 ? 69.138 30.900 24.905 1.00 26.64 83 GLY B O 1
ATOM 2862 N N . THR B 1 84 ? 70.156 29.023 25.611 1.00 22.95 84 THR B N 1
ATOM 2863 C CA . THR B 1 84 ? 69.857 28.261 24.401 1.00 23.51 84 THR B CA 1
ATOM 2864 C C . THR B 1 84 ? 68.499 27.576 24.520 1.00 21.24 84 THR B C 1
ATOM 2865 O O . THR B 1 84 ? 68.053 27.257 25.619 1.00 20.54 84 THR B O 1
ATOM 2869 N N . TYR B 1 85 ? 67.848 27.362 23.380 1.00 19.25 85 TYR B N 1
ATOM 2870 C CA . TYR B 1 85 ? 66.553 26.692 23.341 1.00 18.56 85 TYR B CA 1
ATOM 2871 C C . TYR B 1 85 ? 66.711 25.374 22.596 1.00 18.16 85 TYR B C 1
ATOM 2872 O O . TYR B 1 85 ? 67.510 25.273 21.664 1.00 18.07 85 TYR B O 1
ATOM 2881 N N . TRP B 1 86 ? 65.962 24.363 23.024 1.00 15.63 86 TRP B N 1
ATOM 2882 C CA . TRP B 1 86 ? 65.999 23.059 22.375 1.00 14.77 86 TRP B CA 1
ATOM 2883 C C . TRP B 1 86 ? 64.571 22.740 21.941 1.00 15.67 86 TRP B C 1
ATOM 2884 O O . TRP B 1 86 ? 63.701 22.488 22.776 1.00 16.77 86 TRP B O 1
ATOM 2895 N N . VAL B 1 87 ? 64.337 22.778 20.632 1.00 14.72 87 VAL B N 1
ATOM 2896 C CA . VAL B 1 87 ? 63.022 22.504 20.058 1.00 13.93 87 VAL B CA 1
ATOM 2897 C C . VAL B 1 87 ? 63.024 21.080 19.518 1.00 13.97 87 VAL B C 1
ATOM 2898 O O . VAL B 1 87 ? 63.637 20.789 18.493 1.00 13.66 87 VAL B O 1
ATOM 2902 N N . ASP B 1 88 ? 62.325 20.193 20.218 1.00 13.51 88 ASP B N 1
ATOM 2903 C CA . ASP B 1 88 ? 62.280 18.783 19.848 1.00 13.76 88 ASP B CA 1
ATOM 2904 C C . ASP B 1 88 ? 61.054 18.397 19.025 1.00 14.51 88 ASP B C 1
ATOM 2905 O O . ASP B 1 88 ? 59.952 18.282 19.566 1.00 13.45 88 ASP B O 1
ATOM 2910 N N . ALA B 1 89 ? 61.259 18.191 17.722 1.00 13.79 89 ALA B N 1
ATOM 2911 C CA . ALA B 1 89 ? 60.180 17.811 16.813 1.00 13.67 89 ALA B CA 1
ATOM 2912 C C . ALA B 1 89 ? 59.996 16.297 16.727 1.00 12.98 89 ALA B C 1
ATOM 2913 O O . ALA B 1 89 ? 59.214 15.797 15.915 1.00 13.69 89 ALA B O 1
ATOM 2915 N N . THR B 1 90 ? 60.731 15.566 17.558 1.00 12.92 90 THR B N 1
ATOM 2916 C CA . THR B 1 90 ? 60.609 14.112 17.609 1.00 11.92 90 THR B CA 1
ATOM 2917 C C . THR B 1 90 ? 59.216 13.831 18.180 1.00 12.77 90 THR B C 1
ATOM 2918 O O . THR B 1 90 ? 58.715 14.619 18.972 1.00 13.15 90 THR B O 1
ATOM 2922 N N . SER B 1 91 ? 58.582 12.735 17.777 1.00 14.28 91 SER B N 1
ATOM 2923 C CA . SER B 1 91 ? 57.296 12.388 18.376 1.00 14.97 91 SER B CA 1
ATOM 2924 C C . SER B 1 91 ? 57.787 11.593 19.587 1.00 13.73 91 SER B C 1
ATOM 2925 O O . SER B 1 91 ? 58.021 10.389 19.504 1.00 15.37 91 SER B O 1
ATOM 2928 N N . GLY B 1 92 ? 57.968 12.297 20.698 1.00 14.72 92 GLY B N 1
ATOM 2929 C CA . GLY B 1 92 ? 58.516 11.681 21.892 1.00 14.73 92 GLY B CA 1
ATOM 2930 C C . GLY B 1 92 ? 57.586 11.266 23.008 1.00 15.35 92 GLY B C 1
ATOM 2931 O O . GLY B 1 92 ? 56.362 11.326 22.887 1.00 13.69 92 GLY B O 1
ATOM 2932 N N . GLU B 1 93 ? 58.206 10.829 24.100 1.00 15.46 93 GLU B N 1
ATOM 2933 C CA . GLU B 1 93 ? 57.505 10.378 25.301 1.00 17.67 93 GLU B CA 1
ATOM 2934 C C . GLU B 1 93 ? 57.345 11.539 26.275 1.00 16.92 93 GLU B C 1
ATOM 2935 O O . GLU B 1 93 ? 58.322 12.189 26.643 1.00 17.14 93 GLU B O 1
ATOM 2941 N N . PRO B 1 94 ? 56.107 11.810 26.717 1.00 17.80 94 PRO B N 1
ATOM 2942 C CA . PRO B 1 94 ? 55.879 12.916 27.655 1.00 17.65 94 PRO B CA 1
ATOM 2943 C C . PRO B 1 94 ? 56.752 12.915 28.914 1.00 19.70 94 PRO B C 1
ATOM 2944 O O . PRO B 1 94 ? 57.452 13.886 29.188 1.00 18.16 94 PRO B O 1
ATOM 2948 N N . GLU B 1 95 ? 56.722 11.822 29.672 1.00 20.07 95 GLU B N 1
ATOM 2949 C CA . GLU B 1 95 ? 57.492 11.754 30.909 1.00 21.64 95 GLU B CA 1
ATOM 2950 C C . GLU B 1 95 ? 59.005 11.822 30.732 1.00 20.44 95 GLU B C 1
ATOM 2951 O O . GLU B 1 95 ? 59.673 12.589 31.420 1.00 20.43 95 GLU B O 1
ATOM 2957 N N . ALA B 1 96 ? 59.547 11.026 29.819 1.00 20.92 96 ALA B N 1
ATOM 2958 C CA . ALA B 1 96 ? 60.988 11.034 29.588 1.00 21.01 96 ALA B CA 1
ATOM 2959 C C . ALA B 1 96 ? 61.435 12.411 29.100 1.00 20.68 96 ALA B C 1
ATOM 2960 O O . ALA B 1 96 ? 62.555 12.842 29.363 1.00 19.03 96 ALA B O 1
ATOM 2962 N N . SER B 1 97 ? 60.558 13.108 28.386 1.00 20.34 97 SER B N 1
ATOM 2963 C CA . SER B 1 97 ? 60.905 14.430 27.889 1.00 19.36 97 SER B CA 1
ATOM 2964 C C . SER B 1 97 ? 60.944 15.442 29.029 1.00 19.59 97 SER B C 1
ATOM 2965 O O . SER B 1 97 ? 61.764 16.358 29.024 1.00 19.61 97 SER B O 1
ATOM 2968 N N . ARG B 1 98 ? 60.061 15.281 30.011 1.00 20.02 98 ARG B N 1
ATOM 2969 C CA . ARG B 1 98 ? 60.086 16.201 31.127 1.00 21.16 98 ARG B CA 1
ATOM 2970 C C . ARG B 1 98 ? 61.375 16.026 31.911 1.00 20.09 98 ARG B C 1
ATOM 2971 O O . ARG B 1 98 ? 61.982 16.980 32.380 1.00 21.82 98 ARG B O 1
ATOM 2979 N N . ARG B 1 99 ? 61.831 14.783 32.037 1.00 20.79 99 ARG B N 1
ATOM 2980 C CA . ARG B 1 99 ? 63.085 14.510 32.732 1.00 22.22 99 ARG B CA 1
ATOM 2981 C C . ARG B 1 99 ? 64.249 15.107 31.945 1.00 21.04 99 ARG B C 1
ATOM 2982 O O . ARG B 1 99 ? 65.214 15.603 32.525 1.00 20.59 99 ARG B O 1
ATOM 2990 N N . LEU B 1 100 ? 64.155 15.061 30.620 1.00 19.69 100 LEU B N 1
ATOM 2991 C CA . LEU B 1 100 ? 65.204 15.622 29.775 1.00 20.52 100 LEU B CA 1
ATOM 2992 C C . LEU B 1 100 ? 65.236 17.137 29.940 1.00 19.69 100 LEU B C 1
ATOM 2993 O O . LEU B 1 100 ? 66.306 17.743 29.970 1.00 20.20 100 LEU B O 1
ATOM 2998 N N . ALA B 1 101 ? 64.058 17.744 30.052 1.00 18.87 101 ALA B N 1
ATOM 2999 C CA . ALA B 1 101 ? 63.962 19.191 30.210 1.00 20.10 101 ALA B CA 1
ATOM 3000 C C . ALA B 1 101 ? 64.628 19.632 31.509 1.00 22.13 101 ALA B C 1
ATOM 3001 O O . ALA B 1 101 ? 65.288 20.671 31.555 1.00 21.21 101 ALA B O 1
ATOM 3003 N N . GLU B 1 102 ? 64.449 18.839 32.561 1.00 23.83 102 GLU B N 1
ATOM 3004 C CA . GLU B 1 102 ? 65.046 19.148 33.857 1.00 26.90 102 GLU B CA 1
ATOM 3005 C C . GLU B 1 102 ? 66.567 19.084 33.750 1.00 25.85 102 GLU B C 1
ATOM 3006 O O . GLU B 1 102 ? 67.272 19.923 34.305 1.00 27.75 102 GLU B O 1
ATOM 3012 N N . ARG B 1 103 ? 67.063 18.085 33.029 1.00 25.82 103 ARG B N 1
ATOM 3013 C CA . ARG B 1 103 ? 68.497 17.899 32.829 1.00 26.67 103 ARG B CA 1
ATOM 3014 C C . ARG B 1 103 ? 69.099 19.067 32.047 1.00 27.22 103 ARG B C 1
ATOM 3015 O O . ARG B 1 103 ? 70.178 19.565 32.379 1.00 25.35 103 ARG B O 1
ATOM 3023 N N . LEU B 1 104 ? 68.395 19.502 31.006 1.00 24.30 104 LEU B N 1
ATOM 3024 C CA . LEU B 1 104 ? 68.861 20.609 30.182 1.00 23.93 104 LEU B CA 1
ATOM 3025 C C . LEU B 1 104 ? 68.882 21.928 30.946 1.00 24.41 104 LEU B C 1
ATOM 3026 O O . LEU B 1 104 ? 69.722 22.786 30.685 1.00 24.74 104 LEU B O 1
ATOM 3031 N N . ARG B 1 105 ? 67.959 22.094 31.888 1.00 26.22 105 ARG B N 1
ATOM 3032 C CA . ARG B 1 105 ? 67.915 23.318 32.682 1.00 29.15 105 ARG B CA 1
ATOM 3033 C C . ARG B 1 105 ? 69.207 23.503 33.474 1.00 29.70 105 ARG B C 1
ATOM 3034 O O . ARG B 1 105 ? 69.583 24.626 33.810 1.00 29.91 105 ARG B O 1
ATOM 3042 N N . GLU B 1 106 ? 69.885 22.399 33.768 1.00 30.66 106 GLU B N 1
ATOM 3043 C CA . GLU B 1 106 ? 71.136 22.450 34.518 1.00 31.85 106 GLU B CA 1
ATOM 3044 C C . GLU B 1 106 ? 72.185 23.224 33.729 1.00 31.14 106 GLU B C 1
ATOM 3045 O O . GLU B 1 106 ? 73.170 23.707 34.287 1.00 32.06 106 GLU B O 1
ATOM 3051 N N . LYS B 1 107 ? 71.963 23.340 32.424 1.00 29.30 107 LYS B N 1
ATOM 3052 C CA . LYS B 1 107 ? 72.877 24.055 31.545 1.00 27.60 107 LYS B CA 1
ATOM 3053 C C . LYS B 1 107 ? 72.273 25.364 31.044 1.00 26.35 107 LYS B C 1
ATOM 3054 O O . LYS B 1 107 ? 72.857 26.044 30.203 1.00 25.86 107 LYS B O 1
ATOM 3060 N N . GLY B 1 108 ? 71.102 25.716 31.563 1.00 25.17 108 GLY B N 1
ATOM 3061 C CA . GLY B 1 108 ? 70.463 26.948 31.139 1.00 25.13 108 GLY B CA 1
ATOM 3062 C C . GLY B 1 108 ? 69.846 26.844 29.756 1.00 23.34 108 GLY B C 1
ATOM 3063 O O . GLY B 1 108 ? 69.680 27.845 29.059 1.00 24.46 108 GLY B O 1
ATOM 3064 N N . VAL B 1 109 ? 69.513 25.622 29.358 1.00 23.75 109 VAL B N 1
ATOM 3065 C CA . VAL B 1 109 ? 68.896 25.366 28.062 1.00 22.63 109 VAL B CA 1
ATOM 3066 C C . VAL B 1 109 ? 67.421 25.075 28.304 1.00 21.87 109 VAL B C 1
ATOM 3067 O O . VAL B 1 109 ? 67.082 24.265 29.164 1.00 22.56 109 VAL B O 1
ATOM 3071 N N . THR B 1 110 ? 66.550 25.744 27.553 1.00 20.54 110 THR B N 1
ATOM 3072 C CA . THR B 1 110 ? 65.111 25.553 27.697 1.00 18.73 110 THR B CA 1
ATOM 3073 C C . THR B 1 110 ? 64.570 24.607 26.623 1.00 19.25 110 THR B C 1
ATOM 3074 O O . THR B 1 110 ? 64.629 24.902 25.426 1.00 19.13 110 THR B O 1
ATOM 3078 N N . TYR B 1 111 ? 64.045 23.470 27.069 1.00 17.23 111 TYR B N 1
ATOM 3079 C CA . TYR B 1 111 ? 63.489 22.452 26.183 1.00 16.87 111 TYR B CA 1
ATOM 3080 C C . TYR B 1 111 ? 61.990 22.632 25.973 1.00 17.25 111 TYR B C 1
ATOM 3081 O O . TYR B 1 111 ? 61.253 22.952 26.907 1.00 17.79 111 TYR B O 1
ATOM 3090 N N . LEU B 1 112 ? 61.546 22.413 24.740 1.00 17.61 112 LEU B N 1
ATOM 3091 C CA . LEU B 1 112 ? 60.130 22.493 24.406 1.00 17.31 112 LEU B CA 1
ATOM 3092 C C . LEU B 1 112 ? 59.821 21.323 23.493 1.00 17.15 112 LEU B C 1
ATOM 3093 O O . LEU B 1 112 ? 60.567 21.076 22.542 1.00 14.73 112 LEU B O 1
ATOM 3098 N N . ASP B 1 113 ? 58.762 20.570 23.778 1.00 15.61 113 ASP B N 1
ATOM 3099 C CA . ASP B 1 113 ? 58.432 19.499 22.851 1.00 16.76 113 ASP B CA 1
ATOM 3100 C C . ASP B 1 113 ? 57.665 20.188 21.731 1.00 17.06 113 ASP B C 1
ATOM 3101 O O . ASP B 1 113 ? 56.794 21.022 21.984 1.00 18.93 113 ASP B O 1
ATOM 3106 N N . ALA B 1 114 ? 58.017 19.866 20.492 1.00 14.08 114 ALA B N 1
ATOM 3107 C CA . ALA B 1 114 ? 57.375 20.482 19.342 1.00 13.47 114 ALA B CA 1
ATOM 3108 C C . ALA B 1 114 ? 57.112 19.494 18.216 1.00 12.85 114 ALA B C 1
ATOM 3109 O O . ALA B 1 114 ? 57.516 19.722 17.071 1.00 12.88 114 ALA B O 1
ATOM 3111 N N . PRO B 1 115 ? 56.442 18.368 18.526 1.00 12.86 115 PRO B N 1
ATOM 3112 C CA . PRO B 1 115 ? 56.156 17.390 17.475 1.00 11.93 115 PRO B CA 1
ATOM 3113 C C . PRO B 1 115 ? 55.269 18.024 16.401 1.00 12.11 115 PRO B C 1
ATOM 3114 O O . PRO B 1 115 ? 54.623 19.050 16.639 1.00 12.81 115 PRO B O 1
ATOM 3118 N N . VAL B 1 116 ? 55.246 17.416 15.221 1.00 12.90 116 VAL B N 1
ATOM 3119 C CA . VAL B 1 116 ? 54.502 17.976 14.103 1.00 13.49 116 VAL B CA 1
ATOM 3120 C C . VAL B 1 116 ? 53.603 16.997 13.368 1.00 12.45 116 VAL B C 1
ATOM 3121 O O . VAL B 1 116 ? 53.688 15.785 13.552 1.00 14.24 116 VAL B O 1
ATOM 3125 N N . SER B 1 117 ? 52.744 17.546 12.522 1.00 13.55 117 SER B N 1
ATOM 3126 C CA . SER B 1 117 ? 51.860 16.736 11.702 1.00 12.64 117 SER B CA 1
ATOM 3127 C C . SER B 1 117 ? 51.780 17.386 10.325 1.00 12.82 117 SER B C 1
ATOM 3128 O O . SER B 1 117 ? 51.834 18.616 10.195 1.00 12.98 117 SER B O 1
ATOM 3131 N N . GLY B 1 118 ? 51.670 16.555 9.297 1.00 13.56 118 GLY B N 1
ATOM 3132 C CA . GLY B 1 118 ? 51.607 17.069 7.945 1.00 14.43 118 GLY B CA 1
ATOM 3133 C C . GLY B 1 118 ? 52.347 16.157 6.992 1.00 14.99 118 GLY B C 1
ATOM 3134 O O . GLY B 1 118 ? 52.268 16.322 5.778 1.00 16.42 118 GLY B O 1
ATOM 3135 N N . GLY B 1 119 ? 53.080 15.194 7.545 1.00 14.26 119 GLY B N 1
ATOM 3136 C CA . GLY B 1 119 ? 53.811 14.257 6.710 1.00 14.93 119 GLY B CA 1
ATOM 3137 C C . GLY B 1 119 ? 54.958 14.888 5.941 1.00 14.63 119 GLY B C 1
ATOM 3138 O O . GLY B 1 119 ? 55.280 16.063 6.126 1.00 14.02 119 GLY B O 1
ATOM 3139 N N . THR B 1 120 ? 55.587 14.103 5.075 1.00 14.88 120 THR B N 1
ATOM 3140 C CA . THR B 1 120 ? 56.703 14.610 4.291 1.00 13.93 120 THR B CA 1
ATOM 3141 C C . THR B 1 120 ? 56.259 15.709 3.333 1.00 15.57 120 THR B C 1
ATOM 3142 O O . THR B 1 120 ? 57.021 16.632 3.051 1.00 14.48 120 THR B O 1
ATOM 3146 N N . SER B 1 121 ? 55.023 15.624 2.845 1.00 15.63 121 SER B N 1
ATOM 3147 C CA . SER B 1 121 ? 54.519 16.644 1.932 1.00 16.24 121 SER B CA 1
ATOM 3148 C C . SER B 1 121 ? 54.380 17.976 2.669 1.00 15.77 121 SER B C 1
ATOM 3149 O O . SER B 1 121 ? 54.690 19.033 2.118 1.00 14.37 121 SER B O 1
ATOM 3152 N N . GLY B 1 122 ? 53.919 17.922 3.916 1.00 15.32 122 GLY B N 1
ATOM 3153 C CA . GLY B 1 122 ? 53.780 19.137 4.701 1.00 14.51 122 GLY B CA 1
ATOM 3154 C C . GLY B 1 122 ? 55.150 19.704 5.042 1.00 13.37 122 GLY B C 1
ATOM 3155 O O . GLY B 1 122 ? 55.342 20.916 5.102 1.00 13.72 122 GLY B O 1
ATOM 3156 N N . ALA B 1 123 ? 56.106 18.813 5.272 1.00 13.03 123 ALA B N 1
ATOM 3157 C CA . ALA B 1 123 ? 57.465 19.222 5.604 1.00 12.66 123 ALA B CA 1
ATOM 3158 C C . ALA B 1 123 ? 58.090 19.936 4.411 1.00 14.01 123 ALA B C 1
ATOM 3159 O O . ALA B 1 123 ? 58.723 20.982 4.557 1.00 14.52 123 ALA B O 1
ATOM 3161 N N . GLU B 1 124 ? 57.909 19.362 3.228 1.00 15.34 124 GLU B N 1
ATOM 3162 C CA . GLU B 1 124 ? 58.452 19.954 2.010 1.00 16.51 124 GLU B CA 1
ATOM 3163 C C . GLU B 1 124 ? 57.819 21.312 1.722 1.00 14.80 124 GLU B C 1
ATOM 3164 O O . GLU B 1 124 ? 58.510 22.258 1.329 1.00 15.13 124 GLU B O 1
ATOM 3170 N N . ALA B 1 125 ? 56.508 21.411 1.923 1.00 13.61 125 ALA B N 1
ATOM 3171 C CA . ALA B 1 125 ? 55.790 22.661 1.681 1.00 14.80 125 ALA B CA 1
ATOM 3172 C C . ALA B 1 125 ? 56.067 23.696 2.769 1.00 14.60 125 ALA B C 1
ATOM 3173 O O . ALA B 1 125 ? 55.964 24.898 2.526 1.00 14.82 125 ALA B O 1
ATOM 3175 N N . GLY B 1 126 ? 56.416 23.221 3.963 1.00 12.62 126 GLY B N 1
ATOM 3176 C CA . GLY B 1 126 ? 56.685 24.112 5.076 1.00 12.58 126 GLY B CA 1
ATOM 3177 C C . GLY B 1 126 ? 55.391 24.542 5.743 1.00 13.47 126 GLY B C 1
ATOM 3178 O O . GLY B 1 126 ? 55.288 25.643 6.271 1.00 13.75 126 GLY B O 1
ATOM 3179 N N . THR B 1 127 ? 54.404 23.654 5.732 1.00 13.14 127 THR B N 1
ATOM 3180 C CA . THR B 1 127 ? 53.095 23.950 6.306 1.00 13.70 127 THR B CA 1
ATOM 3181 C C . THR B 1 127 ? 52.739 23.053 7.490 1.00 14.43 127 THR B C 1
ATOM 3182 O O . THR B 1 127 ? 51.560 22.880 7.827 1.00 13.95 127 THR B O 1
ATOM 3186 N N . LEU B 1 128 ? 53.761 22.493 8.126 1.00 12.17 128 LEU B N 1
ATOM 3187 C CA . LEU B 1 128 ? 53.548 21.607 9.260 1.00 12.46 128 LEU B CA 1
ATOM 3188 C C . LEU B 1 128 ? 52.813 22.260 10.416 1.00 11.35 128 LEU B C 1
ATOM 3189 O O . LEU B 1 128 ? 53.016 23.438 10.726 1.00 11.81 128 LEU B O 1
ATOM 3194 N N . THR B 1 129 ? 51.945 21.477 11.046 1.00 11.40 129 THR B N 1
ATOM 3195 C CA . THR B 1 129 ? 51.222 21.938 12.216 1.00 11.25 129 THR B CA 1
ATOM 3196 C C . THR B 1 129 ? 52.118 21.532 13.384 1.00 12.34 129 THR B C 1
ATOM 3197 O O . THR B 1 129 ? 52.592 20.395 13.448 1.00 13.13 129 THR B O 1
ATOM 3201 N N . VAL B 1 130 ? 52.369 22.467 14.289 1.00 12.98 130 VAL B N 1
ATOM 3202 C CA . VAL B 1 130 ? 53.222 22.210 15.440 1.00 13.89 130 VAL B CA 1
ATOM 3203 C C . VAL B 1 130 ? 52.439 22.308 16.741 1.00 14.25 130 VAL B C 1
ATOM 3204 O O . VAL B 1 130 ? 51.652 23.228 16.929 1.00 14.70 130 VAL B O 1
ATOM 3216 N N . LEU B 1 132 ? 53.215 22.733 20.513 1.00 16.88 132 LEU B N 1
ATOM 3217 C CA . LEU B 1 132 ? 54.257 23.076 21.479 1.00 17.13 132 LEU B CA 1
ATOM 3218 C C . LEU B 1 132 ? 53.909 22.825 22.933 1.00 18.11 132 LEU B C 1
ATOM 3219 O O . LEU B 1 132 ? 52.794 23.092 23.376 1.00 16.73 132 LEU B O 1
ATOM 3224 N N . GLY B 1 133 ? 54.892 22.325 23.671 1.00 18.26 133 GLY B N 1
ATOM 3225 C CA . GLY B 1 133 ? 54.722 22.076 25.089 1.00 18.21 133 GLY B CA 1
ATOM 3226 C C . GLY B 1 133 ? 55.865 22.791 25.784 1.00 19.24 133 GLY B C 1
ATOM 3227 O O . GLY B 1 133 ? 57.022 22.615 25.400 1.00 20.14 133 GLY B O 1
ATOM 3228 N N . GLY B 1 134 ? 55.556 23.611 26.784 1.00 18.11 134 GLY B N 1
ATOM 3229 C CA . GLY B 1 134 ? 56.607 24.323 27.489 1.00 18.42 134 GLY B CA 1
ATOM 3230 C C . GLY B 1 134 ? 56.161 25.675 28.013 1.00 18.77 134 GLY B C 1
ATOM 3231 O O . GLY B 1 134 ? 54.979 26.008 27.937 1.00 18.57 134 GLY B O 1
ATOM 3232 N N . PRO B 1 135 ? 57.091 26.480 28.550 1.00 20.35 135 PRO B N 1
ATOM 3233 C CA . PRO B 1 135 ? 56.821 27.815 29.103 1.00 21.84 135 PRO B CA 1
ATOM 3234 C C . PRO B 1 135 ? 56.293 28.779 28.046 1.00 22.76 135 PRO B C 1
ATOM 3235 O O . PRO B 1 135 ? 56.781 28.789 26.920 1.00 22.81 135 PRO B O 1
ATOM 3239 N N . GLU B 1 136 ? 55.306 29.593 28.411 1.00 23.13 136 GLU B N 1
ATOM 3240 C CA . GLU B 1 136 ? 54.735 30.540 27.461 1.00 25.53 136 GLU B CA 1
ATOM 3241 C C . GLU B 1 136 ? 55.781 31.532 26.950 1.00 24.81 136 GLU B C 1
ATOM 3242 O O . GLU B 1 136 ? 55.760 31.914 25.781 1.00 23.82 136 GLU B O 1
ATOM 3248 N N . GLU B 1 137 ? 56.702 31.938 27.822 1.00 24.65 137 GLU B N 1
ATOM 3249 C CA . GLU B 1 137 ? 57.750 32.881 27.441 1.00 24.77 137 GLU B CA 1
ATOM 3250 C C . GLU B 1 137 ? 58.645 32.259 26.369 1.00 22.59 137 GLU B C 1
ATOM 3251 O O . GLU B 1 137 ? 59.022 32.916 25.396 1.00 22.90 137 GLU B O 1
ATOM 3257 N N . ALA B 1 138 ? 58.983 30.988 26.559 1.00 20.11 138 ALA B N 1
ATOM 3258 C CA . ALA B 1 138 ? 59.829 30.263 25.618 1.00 19.43 138 ALA B CA 1
ATOM 3259 C C . ALA B 1 138 ? 59.096 30.070 24.294 1.00 19.13 138 ALA B C 1
ATOM 3260 O O . ALA B 1 138 ? 59.688 30.174 23.219 1.00 17.12 138 ALA B O 1
ATOM 3262 N N . VAL B 1 139 ? 57.802 29.785 24.372 1.00 17.28 139 VAL B N 1
ATOM 3263 C CA . VAL B 1 139 ? 57.010 29.596 23.162 1.00 18.57 139 VAL B CA 1
ATOM 3264 C C . VAL B 1 139 ? 57.056 30.850 22.293 1.00 19.77 139 VAL B C 1
ATOM 3265 O O . VAL B 1 139 ? 57.206 30.770 21.071 1.00 19.13 139 VAL B O 1
ATOM 3269 N N . GLU B 1 140 ? 56.932 32.008 22.930 1.00 21.06 140 GLU B N 1
ATOM 3270 C CA . GLU B 1 140 ? 56.951 33.280 22.215 1.00 23.40 140 GLU B CA 1
ATOM 3271 C C . GLU B 1 140 ? 58.300 33.517 21.543 1.00 22.68 140 GLU B C 1
ATOM 3272 O O . GLU B 1 140 ? 58.371 34.066 20.444 1.00 21.94 140 GLU B O 1
ATOM 3278 N N . ARG B 1 141 ? 59.367 33.093 22.209 1.00 21.94 141 ARG B N 1
ATOM 3279 C CA . ARG B 1 141 ? 60.719 33.267 21.690 1.00 22.65 141 ARG B CA 1
ATOM 3280 C C . ARG B 1 141 ? 61.012 32.347 20.507 1.00 21.14 141 ARG B C 1
ATOM 3281 O O . ARG B 1 141 ? 61.707 32.737 19.572 1.00 20.06 141 ARG B O 1
ATOM 3289 N N . VAL B 1 142 ? 60.475 31.130 20.539 1.00 19.15 142 VAL B N 1
ATOM 3290 C CA . VAL B 1 142 ? 60.730 30.181 19.461 1.00 18.02 142 VAL B CA 1
ATOM 3291 C C . VAL B 1 142 ? 59.835 30.276 18.224 1.00 17.23 142 VAL B C 1
ATOM 3292 O O . VAL B 1 142 ? 60.244 29.847 17.149 1.00 16.16 142 VAL B O 1
ATOM 3296 N N . ARG B 1 143 ? 58.631 30.832 18.360 1.00 16.01 143 ARG B N 1
ATOM 3297 C CA . ARG B 1 143 ? 57.722 30.933 17.212 1.00 16.78 143 ARG B CA 1
ATOM 3298 C C . ARG B 1 143 ? 58.352 31.442 15.912 1.00 15.68 143 ARG B C 1
ATOM 3299 O O . ARG B 1 143 ? 58.162 30.840 14.856 1.00 15.83 14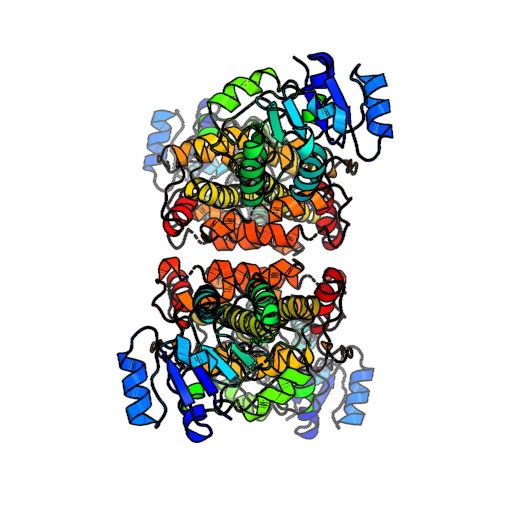3 ARG B O 1
ATOM 3307 N N . PRO B 1 144 ? 59.101 32.556 15.964 1.00 16.95 144 PRO B N 1
ATOM 3308 C CA . PRO B 1 144 ? 59.719 33.077 14.738 1.00 16.30 144 PRO B CA 1
ATOM 3309 C C . PRO B 1 144 ? 60.721 32.151 14.049 1.00 16.12 144 PRO B C 1
ATOM 3310 O O . PRO B 1 144 ? 61.008 32.317 12.864 1.00 15.76 144 PRO B O 1
ATOM 3314 N N . PHE B 1 145 ? 61.233 31.165 14.777 1.00 15.34 145 PHE B N 1
ATOM 3315 C CA . PHE B 1 145 ? 62.204 30.231 14.209 1.00 15.31 145 PHE B CA 1
ATOM 3316 C C . PHE B 1 145 ? 61.568 29.025 13.521 1.00 15.29 145 PHE B C 1
ATOM 3317 O O . PHE B 1 145 ? 62.259 28.241 12.869 1.00 16.16 145 PHE B O 1
ATOM 3325 N N . LEU B 1 146 ? 60.254 28.878 13.654 1.00 15.15 146 LEU B N 1
ATOM 3326 C CA . LEU B 1 146 ? 59.557 27.740 13.063 1.00 14.08 146 LEU B CA 1
ATOM 3327 C C . LEU B 1 146 ? 59.229 27.954 11.584 1.00 15.12 146 LEU B C 1
ATOM 3328 O O . LEU B 1 146 ? 58.063 27.965 11.182 1.00 14.10 146 LEU B O 1
ATOM 3333 N N . ALA B 1 147 ? 60.276 28.089 10.778 1.00 14.02 147 ALA B N 1
ATOM 3334 C CA . ALA B 1 147 ? 60.144 28.339 9.346 1.00 14.44 147 ALA B CA 1
ATOM 3335 C C . ALA B 1 147 ? 59.462 27.236 8.540 1.00 13.08 147 ALA B C 1
ATOM 3336 O O . ALA B 1 147 ? 59.004 27.475 7.425 1.00 13.20 147 ALA B O 1
ATOM 3338 N N . TYR B 1 148 ? 59.399 26.033 9.096 1.00 10.89 148 TYR B N 1
ATOM 3339 C CA . TYR B 1 148 ? 58.789 24.898 8.408 1.00 11.79 148 TYR B CA 1
ATOM 3340 C C . TYR B 1 148 ? 57.325 24.666 8.782 1.00 11.41 148 TYR B C 1
ATOM 3341 O O . TYR B 1 148 ? 56.721 23.682 8.359 1.00 10.89 148 TYR B O 1
ATOM 3350 N N . ALA B 1 149 ? 56.757 25.567 9.571 1.00 13.06 149 ALA B N 1
ATOM 3351 C CA . ALA B 1 149 ? 55.377 25.393 10.014 1.00 14.90 149 ALA B CA 1
ATOM 3352 C C . ALA B 1 149 ? 54.401 26.445 9.515 1.00 15.32 149 ALA B C 1
ATOM 3353 O O . ALA B 1 149 ? 54.781 27.403 8.840 1.00 15.32 149 ALA B O 1
ATOM 3355 N N . LYS B 1 150 ? 53.129 26.235 9.849 1.00 14.86 150 LYS B N 1
ATOM 3356 C CA . LYS B 1 150 ? 52.079 27.192 9.534 1.00 15.36 150 LYS B CA 1
ATOM 3357 C C . LYS B 1 150 ? 51.265 27.336 10.819 1.00 15.33 150 LYS B C 1
ATOM 3358 O O . LYS B 1 150 ? 51.405 28.318 11.538 1.00 17.11 150 LYS B O 1
ATOM 3364 N N . LYS B 1 151 ? 50.448 26.335 11.126 1.00 16.30 151 LYS B N 1
ATOM 3365 C CA . LYS B 1 151 ? 49.637 26.361 12.342 1.00 17.58 151 LYS B CA 1
ATOM 3366 C C . LYS B 1 151 ? 50.482 25.909 13.531 1.00 16.27 151 LYS B C 1
ATOM 3367 O O . LYS B 1 151 ? 50.924 24.763 13.581 1.00 16.11 151 LYS B O 1
ATOM 3373 N N . VAL B 1 152 ? 50.698 26.816 14.481 1.00 14.45 152 VAL B N 1
ATOM 3374 C CA . VAL B 1 152 ? 51.492 26.531 15.677 1.00 14.97 152 VAL B CA 1
ATOM 3375 C C . VAL B 1 152 ? 50.627 26.729 16.923 1.00 15.41 152 VAL B C 1
ATOM 3376 O O . VAL B 1 152 ? 50.194 27.843 17.212 1.00 16.42 152 VAL B O 1
ATOM 3380 N N . VAL B 1 153 ? 50.386 25.649 17.662 1.00 15.09 153 VAL B N 1
ATOM 3381 C CA . VAL B 1 153 ? 49.537 25.721 18.850 1.00 14.34 153 VAL B CA 1
ATOM 3382 C C . VAL B 1 153 ? 50.259 25.367 20.149 1.00 13.52 153 VAL B C 1
ATOM 3383 O O . VAL B 1 153 ? 50.910 24.333 20.244 1.00 15.11 153 VAL B O 1
ATOM 3387 N N . HIS B 1 154 ? 50.144 26.237 21.144 1.00 14.73 154 HIS B N 1
ATOM 3388 C CA . HIS B 1 154 ? 50.750 25.978 22.444 1.00 13.82 154 HIS B CA 1
ATOM 3389 C C . HIS B 1 154 ? 49.685 25.166 23.185 1.00 14.98 154 HIS B C 1
ATOM 3390 O O . HIS B 1 154 ? 48.614 25.691 23.500 1.00 14.57 154 HIS B O 1
ATOM 3397 N N . VAL B 1 155 ? 49.971 23.897 23.464 1.00 15.31 155 VAL B N 1
ATOM 3398 C CA . VAL B 1 155 ? 48.987 23.044 24.128 1.00 15.85 155 VAL B CA 1
ATOM 3399 C C . VAL B 1 155 ? 49.174 22.790 25.624 1.00 16.89 155 VAL B C 1
ATOM 3400 O O . VAL B 1 155 ? 48.324 22.158 26.253 1.00 16.94 155 VAL B O 1
ATOM 3404 N N . GLY B 1 156 ? 50.269 23.280 26.195 1.00 17.35 156 GLY B N 1
ATOM 3405 C CA . GLY B 1 156 ? 50.498 23.080 27.616 1.00 17.90 156 GLY B CA 1
ATOM 3406 C C . GLY B 1 156 ? 51.965 23.083 28.003 1.00 18.32 156 GLY B C 1
ATOM 3407 O O . GLY B 1 156 ? 52.813 23.530 27.228 1.00 16.99 156 GLY B O 1
ATOM 3408 N N . PRO B 1 157 ? 52.297 22.602 29.212 1.00 18.80 157 PRO B N 1
ATOM 3409 C CA . PRO B 1 157 ? 53.686 22.556 29.680 1.00 18.71 157 PRO B CA 1
ATOM 3410 C C . PRO B 1 157 ? 54.452 21.439 28.975 1.00 18.41 157 PRO B C 1
ATOM 3411 O O . PRO B 1 157 ? 53.888 20.719 28.153 1.00 17.97 157 PRO B O 1
ATOM 3415 N N . VAL B 1 158 ? 55.735 21.293 29.293 1.00 18.34 158 VAL B N 1
ATOM 3416 C CA . VAL B 1 158 ? 56.546 20.252 28.668 1.00 17.21 158 VAL B CA 1
ATOM 3417 C C . VAL B 1 158 ? 55.868 18.890 28.761 1.00 17.68 158 VAL B C 1
ATOM 3418 O O . VAL B 1 158 ? 55.424 18.474 29.836 1.00 16.56 158 VAL B O 1
ATOM 3422 N N . GLY B 1 159 ? 55.788 18.205 27.623 1.00 15.90 159 GLY B N 1
ATOM 3423 C CA . GLY B 1 159 ? 55.168 16.894 27.573 1.00 16.54 159 GLY B CA 1
ATOM 3424 C C . GLY B 1 159 ? 53.791 16.897 26.934 1.00 14.87 159 GLY B C 1
ATOM 3425 O O . GLY B 1 159 ? 53.366 15.898 26.349 1.00 14.91 159 GLY B O 1
ATOM 3426 N N . ALA B 1 160 ? 53.092 18.023 27.044 1.00 15.64 160 ALA B N 1
ATOM 3427 C CA . ALA B 1 160 ? 51.749 18.154 26.492 1.00 15.13 160 ALA B CA 1
ATOM 3428 C C . ALA B 1 160 ? 51.752 18.055 24.970 1.00 15.13 160 ALA B C 1
ATOM 3429 O O . ALA B 1 160 ? 50.795 17.557 24.368 1.00 14.64 160 ALA B O 1
ATOM 3431 N N . GLY B 1 161 ? 52.824 18.537 24.351 1.00 14.67 161 GLY B N 1
ATOM 3432 C CA . GLY B 1 161 ? 52.920 18.473 22.906 1.00 13.28 161 GLY B CA 1
ATOM 3433 C C . GLY B 1 161 ? 53.017 17.030 22.460 1.00 12.90 161 GLY B C 1
ATOM 3434 O O . GLY B 1 161 ? 52.286 16.590 21.570 1.00 11.56 161 GLY B O 1
ATOM 3435 N N . HIS B 1 162 ? 53.928 16.282 23.076 1.00 12.74 162 HIS B N 1
ATOM 3436 C CA . HIS B 1 162 ? 54.090 14.873 22.737 1.00 12.76 162 HIS B CA 1
ATOM 3437 C C . HIS B 1 162 ? 52.798 14.100 22.991 1.00 12.57 162 HIS B C 1
ATOM 3438 O O . HIS B 1 162 ? 52.446 13.197 22.230 1.00 12.03 162 HIS B O 1
ATOM 3445 N N . ALA B 1 163 ? 52.094 14.452 24.062 1.00 12.92 163 ALA B N 1
ATOM 3446 C CA . ALA B 1 163 ? 50.843 13.778 24.392 1.00 13.30 163 ALA B CA 1
ATOM 3447 C C . ALA B 1 163 ? 49.804 14.007 23.291 1.00 12.76 163 ALA B C 1
ATOM 3448 O O . ALA B 1 163 ? 49.154 13.068 22.850 1.00 12.76 163 ALA B O 1
ATOM 3450 N N . VAL B 1 164 ? 49.652 15.250 22.847 1.00 11.46 164 VAL B N 1
ATOM 3451 C CA . VAL B 1 164 ? 48.692 15.552 21.786 1.00 11.74 164 VAL B CA 1
ATOM 3452 C C . VAL B 1 164 ? 49.086 14.864 20.474 1.00 11.23 164 VAL B C 1
ATOM 3453 O O . VAL B 1 164 ? 48.230 14.369 19.752 1.00 11.97 164 VAL B O 1
ATOM 3457 N N . LYS B 1 165 ? 50.380 14.822 20.168 1.00 12.69 165 LYS B N 1
ATOM 3458 C CA . LYS B 1 165 ? 50.832 14.176 18.935 1.00 12.36 165 LYS B CA 1
ATOM 3459 C C . LYS B 1 165 ? 50.490 12.687 18.956 1.00 13.43 165 LYS B C 1
ATOM 3460 O O . LYS B 1 165 ? 49.987 12.134 17.971 1.00 11.57 165 LYS B O 1
ATOM 3466 N N . ALA B 1 166 ? 50.756 12.037 20.083 1.00 11.90 166 ALA B N 1
ATOM 3467 C CA . ALA B 1 166 ? 50.476 10.612 20.211 1.00 12.24 166 ALA B CA 1
ATOM 3468 C C . ALA B 1 166 ? 48.991 10.315 19.998 1.00 11.94 166 ALA B C 1
ATOM 3469 O O . ALA B 1 166 ? 48.635 9.378 19.282 1.00 10.95 166 ALA B O 1
ATOM 3471 N N . ILE B 1 167 ? 48.124 11.107 20.622 1.00 12.10 167 ILE B N 1
ATOM 3472 C CA . ILE B 1 167 ? 46.688 10.896 20.465 1.00 12.23 167 ILE B CA 1
ATOM 3473 C C . ILE B 1 167 ? 46.266 11.173 19.026 1.00 11.81 167 ILE B C 1
ATOM 3474 O O . ILE B 1 167 ? 45.457 10.437 18.464 1.00 13.26 167 ILE B O 1
ATOM 3479 N N . ASN B 1 168 ? 46.820 12.221 18.422 1.00 11.53 168 ASN B N 1
ATOM 3480 C CA . ASN B 1 168 ? 46.490 12.531 17.034 1.00 11.79 168 ASN B CA 1
ATOM 3481 C C . ASN B 1 168 ? 46.818 11.334 16.145 1.00 12.61 168 ASN B C 1
ATOM 3482 O O . ASN B 1 168 ? 46.032 10.952 15.279 1.00 11.99 168 ASN B O 1
ATOM 3487 N N . ASN B 1 169 ? 47.988 10.742 16.353 1.00 13.16 169 ASN B N 1
ATOM 3488 C CA . ASN B 1 169 ? 48.376 9.606 15.535 1.00 14.11 169 ASN B CA 1
ATOM 3489 C C . ASN B 1 169 ? 47.548 8.368 15.825 1.00 13.37 169 ASN B C 1
ATOM 3490 O O . ASN B 1 169 ? 47.367 7.524 14.953 1.00 13.00 169 ASN B O 1
ATOM 3495 N N . ALA B 1 170 ? 47.023 8.267 17.044 1.00 13.78 170 ALA B N 1
ATOM 3496 C CA . ALA B 1 170 ? 46.182 7.132 17.385 1.00 13.80 170 ALA B CA 1
ATOM 3497 C C . ALA B 1 170 ? 44.865 7.275 16.619 1.00 13.64 170 ALA B C 1
ATOM 3498 O O . ALA B 1 170 ? 44.288 6.283 16.175 1.00 12.47 170 ALA B O 1
ATOM 3500 N N . LEU B 1 171 ? 44.387 8.508 16.464 1.00 13.54 171 LEU B N 1
ATOM 3501 C CA . LEU B 1 171 ? 43.139 8.724 15.731 1.00 12.45 171 LEU B CA 1
ATOM 3502 C C . LEU B 1 171 ? 43.361 8.427 14.249 1.00 12.29 171 LEU B C 1
ATOM 3503 O O . LEU B 1 171 ? 42.508 7.820 13.592 1.00 13.15 171 LEU B O 1
ATOM 3508 N N . LEU B 1 172 ? 44.505 8.856 13.724 1.00 12.48 172 LEU B N 1
ATOM 3509 C CA . LEU B 1 172 ? 44.830 8.593 12.328 1.00 12.78 172 LEU B CA 1
ATOM 3510 C C . LEU B 1 172 ? 44.822 7.082 12.115 1.00 12.31 172 LEU B C 1
ATOM 3511 O O . LEU B 1 172 ? 44.213 6.581 11.171 1.00 12.02 172 LEU B O 1
ATOM 3516 N N . ALA B 1 173 ? 45.492 6.357 13.007 1.00 12.09 173 ALA B N 1
ATOM 3517 C CA . ALA B 1 173 ? 45.577 4.903 12.904 1.00 12.32 173 ALA B CA 1
ATOM 3518 C C . ALA B 1 173 ? 44.204 4.243 12.889 1.00 12.64 173 ALA B C 1
ATOM 3519 O O . ALA B 1 173 ? 43.923 3.398 12.042 1.00 12.36 173 ALA B O 1
ATOM 3521 N N . VAL B 1 174 ? 43.351 4.623 13.833 1.00 12.86 174 VAL B N 1
ATOM 3522 C CA . VAL B 1 174 ? 42.011 4.052 13.897 1.00 13.83 174 VAL B CA 1
ATOM 3523 C C . VAL B 1 174 ? 41.210 4.360 12.636 1.00 13.53 174 VAL B C 1
ATOM 3524 O O . VAL B 1 174 ? 40.613 3.463 12.033 1.00 14.37 174 VAL B O 1
ATOM 3528 N N . ASN B 1 175 ? 41.195 5.630 12.240 1.00 12.78 175 ASN B N 1
ATOM 3529 C CA . ASN B 1 175 ? 40.449 6.043 11.054 1.00 13.22 175 ASN B CA 1
ATOM 3530 C C . ASN B 1 175 ? 40.892 5.251 9.819 1.00 13.95 175 ASN B C 1
ATOM 3531 O O . ASN B 1 175 ? 40.071 4.734 9.058 1.00 13.66 175 ASN B O 1
ATOM 3536 N N . LEU B 1 176 ? 42.203 5.164 9.631 1.00 12.41 176 LEU B N 1
ATOM 3537 C CA . LEU B 1 176 ? 42.772 4.458 8.494 1.00 12.95 176 LEU B CA 1
ATOM 3538 C C . LEU B 1 176 ? 42.438 2.969 8.486 1.00 12.39 176 LEU B C 1
ATOM 3539 O O . LEU B 1 176 ? 42.046 2.420 7.454 1.00 12.80 176 LEU B O 1
ATOM 3544 N N . TRP B 1 177 ? 42.597 2.309 9.630 1.00 12.45 177 TRP B N 1
ATOM 3545 C CA . TRP B 1 177 ? 42.322 0.876 9.700 1.00 13.10 177 TRP B CA 1
ATOM 3546 C C . TRP B 1 177 ? 40.837 0.551 9.537 1.00 13.42 177 TRP B C 1
ATOM 3547 O O . TRP B 1 177 ? 40.475 -0.381 8.822 1.00 12.92 177 TRP B O 1
ATOM 3558 N N . ALA B 1 178 ? 39.976 1.325 10.190 1.00 12.45 178 ALA B N 1
ATOM 3559 C CA . ALA B 1 178 ? 38.543 1.094 10.085 1.00 13.60 178 ALA B CA 1
ATOM 3560 C C . ALA B 1 178 ? 38.090 1.280 8.640 1.00 12.86 178 ALA B C 1
ATOM 3561 O O . ALA B 1 178 ? 37.274 0.507 8.135 1.00 12.02 178 ALA B O 1
ATOM 3563 N N . ALA B 1 179 ? 38.629 2.299 7.970 1.00 13.09 179 ALA B N 1
ATOM 3564 C CA . ALA B 1 179 ? 38.259 2.550 6.581 1.00 14.40 179 ALA B CA 1
ATOM 3565 C C . ALA B 1 179 ? 38.657 1.332 5.760 1.00 13.99 179 ALA B C 1
ATOM 3566 O O . ALA B 1 179 ? 37.918 0.891 4.875 1.00 14.85 179 ALA B O 1
ATOM 3568 N N . GLY B 1 180 ? 39.832 0.787 6.064 1.00 14.19 180 GLY B N 1
ATOM 3569 C CA . GLY B 1 180 ? 40.299 -0.394 5.364 1.00 14.04 180 GLY B CA 1
ATOM 3570 C C . GLY B 1 180 ? 39.336 -1.561 5.519 1.00 13.88 180 GLY B C 1
ATOM 3571 O O . GLY B 1 180 ? 38.990 -2.220 4.537 1.00 14.68 180 GLY B O 1
ATOM 3572 N N . GLU B 1 181 ? 38.903 -1.821 6.749 1.00 13.21 181 GLU B N 1
ATOM 3573 C CA . GLU B 1 181 ? 37.968 -2.913 7.016 1.00 13.79 181 GLU B CA 1
ATOM 3574 C C . GLU B 1 181 ? 36.674 -2.714 6.228 1.00 14.41 181 GLU B C 1
ATOM 3575 O O . GLU B 1 181 ? 36.170 -3.645 5.594 1.00 14.95 181 GLU B O 1
ATOM 3581 N N . GLY B 1 182 ? 36.144 -1.495 6.271 1.00 13.50 182 GLY B N 1
ATOM 3582 C CA . GLY B 1 182 ? 34.908 -1.194 5.568 1.00 14.25 182 GLY B CA 1
ATOM 3583 C C . GLY B 1 182 ? 35.007 -1.266 4.054 1.00 14.27 182 GLY B C 1
ATOM 3584 O O . GLY B 1 182 ? 34.132 -1.822 3.393 1.00 13.34 182 GLY B O 1
ATOM 3585 N N . LEU B 1 183 ? 36.068 -0.692 3.500 1.00 14.46 183 LEU B N 1
ATOM 3586 C CA . LEU B 1 183 ? 36.264 -0.696 2.055 1.00 15.60 183 LEU B CA 1
ATOM 3587 C C . LEU B 1 183 ? 36.495 -2.105 1.531 1.00 16.60 183 LEU B C 1
ATOM 3588 O O . LEU B 1 183 ? 36.036 -2.450 0.444 1.00 16.39 183 LEU B O 1
ATOM 3593 N N . LEU B 1 184 ? 37.212 -2.914 2.306 1.00 17.01 184 LEU B N 1
ATOM 3594 C CA . LEU B 1 184 ? 37.486 -4.290 1.909 1.00 18.33 184 LEU B CA 1
ATOM 3595 C C . LEU B 1 184 ? 36.159 -5.029 1.749 1.00 18.25 184 LEU B C 1
ATOM 3596 O O . LEU B 1 184 ? 35.955 -5.762 0.774 1.00 18.51 184 LEU B O 1
ATOM 3601 N N . ALA B 1 185 ? 35.258 -4.832 2.708 1.00 17.07 185 ALA B N 1
ATOM 3602 C CA . ALA B 1 185 ? 33.952 -5.479 2.671 1.00 17.30 185 ALA B CA 1
ATOM 3603 C C . ALA B 1 185 ? 33.159 -5.025 1.449 1.00 17.65 185 ALA B C 1
ATOM 3604 O O . ALA B 1 185 ? 32.522 -5.835 0.780 1.00 18.56 185 ALA B O 1
ATOM 3606 N N . LEU B 1 186 ? 33.197 -3.728 1.157 1.00 16.54 186 LEU B N 1
ATOM 3607 C CA . LEU B 1 186 ? 32.468 -3.208 0.006 1.00 16.78 186 LEU B CA 1
ATOM 3608 C C . LEU B 1 186 ? 33.047 -3.726 -1.308 1.00 17.29 186 LEU B C 1
ATOM 3609 O O . LEU B 1 186 ? 32.306 -4.125 -2.209 1.00 17.36 186 LEU B O 1
ATOM 3614 N N . VAL B 1 187 ? 34.372 -3.721 -1.419 1.00 18.07 187 VAL B N 1
ATOM 3615 C CA . VAL B 1 187 ? 35.020 -4.202 -2.633 1.00 20.26 187 VAL B CA 1
ATOM 3616 C C . VAL B 1 187 ? 34.701 -5.672 -2.874 1.00 21.93 187 VAL B C 1
ATOM 3617 O O . VAL B 1 187 ? 34.444 -6.086 -4.009 1.00 21.99 187 VAL B O 1
ATOM 3621 N N . LYS B 1 188 ? 34.706 -6.459 -1.804 1.00 22.69 188 LYS B N 1
ATOM 3622 C CA . LYS B 1 188 ? 34.445 -7.885 -1.969 1.00 25.26 188 LYS B CA 1
ATOM 3623 C C . LYS B 1 188 ? 33.033 -8.145 -2.500 1.00 25.34 188 LYS B C 1
ATOM 3624 O O . LYS B 1 188 ? 32.771 -9.119 -3.194 1.00 25.04 188 LYS B O 1
ATOM 3630 N N . GLN B 1 189 ? 32.077 -7.259 -2.235 1.00 24.05 189 GLN B N 1
ATOM 3631 C CA . GLN B 1 189 ? 30.744 -7.470 -2.779 1.00 23.75 189 GLN B CA 1
ATOM 3632 C C . GLN B 1 189 ? 30.486 -6.736 -4.091 1.00 23.33 189 GLN B C 1
ATOM 3633 O O . GLN B 1 189 ? 29.338 -6.599 -4.512 1.00 23.89 189 GLN B O 1
ATOM 3639 N N . GLY B 1 190 ? 31.550 -6.255 -4.730 1.00 22.01 190 GLY B N 1
ATOM 3640 C CA . GLY B 1 190 ? 31.395 -5.600 -6.019 1.00 21.81 190 GLY B CA 1
ATOM 3641 C C . GLY B 1 190 ? 31.334 -4.089 -6.121 1.00 22.77 190 GLY B C 1
ATOM 3642 O O . GLY B 1 190 ? 31.210 -3.560 -7.225 1.00 22.54 190 GLY B O 1
ATOM 3643 N N . VAL B 1 191 ? 31.415 -3.380 -5.002 1.00 20.17 191 VAL B N 1
ATOM 3644 C CA . VAL B 1 191 ? 31.368 -1.926 -5.064 1.00 21.45 191 VAL B CA 1
ATOM 3645 C C . VAL B 1 191 ? 32.736 -1.354 -5.402 1.00 22.93 191 VAL B C 1
ATOM 3646 O O . VAL B 1 191 ? 33.751 -1.768 -4.844 1.00 25.16 191 VAL B O 1
ATOM 3650 N N . SER B 1 192 ? 32.752 -0.407 -6.331 1.00 24.51 192 SER B N 1
ATOM 3651 C CA . SER B 1 192 ? 33.983 0.248 -6.750 1.00 26.28 192 SER B CA 1
ATOM 3652 C C . SER B 1 192 ? 34.600 0.977 -5.559 1.00 26.15 192 SER B C 1
ATOM 3653 O O . SER B 1 192 ? 33.924 1.754 -4.886 1.00 25.38 192 SER B O 1
ATOM 3656 N N . ALA B 1 193 ? 35.877 0.718 -5.291 1.00 26.20 193 ALA B N 1
ATOM 3657 C CA . ALA B 1 193 ? 36.553 1.381 -4.181 1.00 26.18 193 ALA B CA 1
ATOM 3658 C C . ALA B 1 193 ? 36.567 2.877 -4.470 1.00 24.44 193 ALA B C 1
ATOM 3659 O O . ALA B 1 193 ? 36.431 3.704 -3.566 1.00 23.17 193 ALA B O 1
ATOM 3661 N N . GLU B 1 194 ? 36.735 3.214 -5.742 1.00 23.74 194 GLU B N 1
ATOM 3662 C CA . GLU B 1 194 ? 36.761 4.604 -6.161 1.00 24.91 194 GLU B CA 1
ATOM 3663 C C . GLU B 1 194 ? 35.406 5.252 -5.887 1.00 22.88 194 GLU B C 1
ATOM 3664 O O . GLU B 1 194 ? 35.343 6.362 -5.370 1.00 21.51 194 GLU B O 1
ATOM 3670 N N . LYS B 1 195 ? 34.329 4.548 -6.231 1.00 22.09 195 LYS B N 1
ATOM 3671 C CA . LYS B 1 195 ? 32.972 5.053 -6.016 1.00 22.63 195 LYS B CA 1
ATOM 3672 C C . LYS B 1 195 ? 32.656 5.167 -4.525 1.00 19.87 195 LYS B C 1
ATOM 3673 O O . LYS B 1 195 ? 32.062 6.147 -4.077 1.00 19.14 195 LYS B O 1
ATOM 3679 N N . ALA B 1 196 ? 33.043 4.151 -3.763 1.00 18.99 196 ALA B N 1
ATOM 3680 C CA . ALA B 1 196 ? 32.798 4.144 -2.324 1.00 18.11 196 ALA B CA 1
ATOM 3681 C C . ALA B 1 196 ? 33.460 5.347 -1.661 1.00 17.80 196 ALA B C 1
ATOM 3682 O O . ALA B 1 196 ? 32.882 5.973 -0.771 1.00 17.21 196 ALA B O 1
ATOM 3684 N N . LEU B 1 197 ? 34.674 5.671 -2.097 1.00 16.90 197 LEU B N 1
ATOM 3685 C CA . LEU B 1 197 ? 35.389 6.804 -1.528 1.00 16.83 197 LEU B CA 1
ATOM 3686 C C . LEU B 1 197 ? 34.825 8.139 -2.006 1.00 16.60 197 LEU B C 1
ATOM 3687 O O . LEU B 1 197 ? 34.866 9.127 -1.277 1.00 17.38 197 LEU B O 1
ATOM 3692 N N . GLU B 1 198 ? 34.297 8.172 -3.227 1.00 16.85 198 GLU B N 1
ATOM 3693 C CA . GLU B 1 198 ? 33.702 9.404 -3.734 1.00 18.91 198 GLU B CA 1
ATOM 3694 C C . GLU B 1 198 ? 32.523 9.737 -2.820 1.00 18.27 198 GLU B C 1
ATOM 3695 O O . GLU B 1 198 ? 32.280 10.897 -2.492 1.00 19.21 198 GLU B O 1
ATOM 3701 N N . VAL B 1 199 ? 31.800 8.705 -2.395 1.00 17.71 199 VAL B N 1
ATOM 3702 C CA . VAL B 1 199 ? 30.665 8.895 -1.499 1.00 15.75 199 VAL B CA 1
ATOM 3703 C C . VAL B 1 199 ? 31.158 9.247 -0.097 1.00 15.81 199 VAL B C 1
ATOM 3704 O O . VAL B 1 199 ? 30.789 10.276 0.463 1.00 15.91 199 VAL B O 1
ATOM 3708 N N . ILE B 1 200 ? 31.999 8.386 0.464 1.00 16.63 200 ILE B N 1
ATOM 3709 C CA . ILE B 1 200 ? 32.520 8.598 1.807 1.00 15.04 200 ILE B CA 1
ATOM 3710 C C . ILE B 1 200 ? 33.189 9.954 2.010 1.00 15.87 200 ILE B C 1
ATOM 3711 O O . ILE B 1 200 ? 32.971 10.593 3.034 1.00 14.58 200 ILE B O 1
ATOM 3716 N N . ASN B 1 201 ? 33.989 10.402 1.043 1.00 14.88 201 ASN B N 1
ATOM 3717 C CA . ASN B 1 201 ? 34.662 11.690 1.179 1.00 15.36 201 ASN B CA 1
ATOM 3718 C C . ASN B 1 201 ? 33.729 12.888 1.031 1.00 17.35 201 ASN B C 1
ATOM 3719 O O . ASN B 1 201 ? 34.148 14.034 1.167 1.00 16.80 201 ASN B O 1
ATOM 3724 N N . ALA B 1 202 ? 32.457 12.614 0.761 1.00 16.84 202 ALA B N 1
ATOM 3725 C CA . ALA B 1 202 ? 31.456 13.668 0.653 1.00 17.33 202 ALA B CA 1
ATOM 3726 C C . ALA B 1 202 ? 30.384 13.375 1.704 1.00 17.64 202 ALA B C 1
ATOM 3727 O O . ALA B 1 202 ? 29.295 13.960 1.683 1.00 16.96 202 ALA B O 1
ATOM 3729 N N . SER B 1 203 ? 30.707 12.472 2.633 1.00 16.98 203 SER B N 1
ATOM 3730 C CA . SER B 1 203 ? 29.769 12.071 3.679 1.00 16.91 203 SER B CA 1
ATOM 3731 C C . SER B 1 203 ? 30.338 12.143 5.104 1.00 17.11 203 SER B C 1
ATOM 3732 O O . SER B 1 203 ? 31.494 12.514 5.311 1.00 16.90 203 SER B O 1
ATOM 3735 N N . SER B 1 204 ? 29.517 11.778 6.083 1.00 16.91 204 SER B N 1
ATOM 3736 C CA . SER B 1 204 ? 29.908 11.856 7.489 1.00 17.20 204 SER B CA 1
ATOM 3737 C C . SER B 1 204 ? 31.081 10.979 7.926 1.00 16.78 204 SER B C 1
ATOM 3738 O O . SER B 1 204 ? 31.721 11.262 8.939 1.00 15.11 204 SER B O 1
ATOM 3741 N N . GLY B 1 205 ? 31.366 9.922 7.173 1.00 17.08 205 GLY B N 1
ATOM 3742 C CA . GLY B 1 205 ? 32.455 9.037 7.555 1.00 17.67 205 GLY B CA 1
ATOM 3743 C C . GLY B 1 205 ? 33.826 9.462 7.061 1.00 17.24 205 GLY B C 1
ATOM 3744 O O . GLY B 1 205 ? 34.812 8.762 7.285 1.00 17.61 205 GLY B O 1
ATOM 3745 N N . ARG B 1 206 ? 33.899 10.614 6.404 1.00 15.61 206 ARG B N 1
ATOM 3746 C CA . ARG B 1 206 ? 35.174 11.089 5.873 1.00 15.99 206 ARG B CA 1
ATOM 3747 C C . ARG B 1 206 ? 36.218 11.452 6.923 1.00 16.12 206 ARG B C 1
ATOM 3748 O O . ARG B 1 206 ? 35.891 11.910 8.015 1.00 14.61 206 ARG B O 1
ATOM 3756 N N . SER B 1 207 ? 37.483 11.243 6.570 1.00 15.16 207 SER B N 1
ATOM 3757 C CA . SER B 1 207 ? 38.604 11.568 7.447 1.00 15.42 207 SER B CA 1
ATOM 3758 C C . SER B 1 207 ? 39.802 11.883 6.559 1.00 15.50 207 SER B C 1
ATOM 3759 O O . SER B 1 207 ? 39.768 11.637 5.353 1.00 14.34 207 SER B O 1
ATOM 3762 N N . ASN B 1 208 ? 40.857 12.429 7.151 1.00 15.05 208 ASN B N 1
ATOM 3763 C CA . ASN B 1 208 ? 42.059 12.726 6.382 1.00 16.36 208 ASN B CA 1
ATOM 3764 C C . ASN B 1 208 ? 42.537 11.425 5.740 1.00 16.04 208 ASN B C 1
ATOM 3765 O O . ASN B 1 208 ? 43.053 11.423 4.624 1.00 17.22 208 ASN B O 1
ATOM 3770 N N . ALA B 1 209 ? 42.349 10.314 6.451 1.00 15.48 209 ALA B N 1
ATOM 3771 C CA . ALA B 1 209 ? 42.762 9.010 5.944 1.00 15.87 209 ALA B CA 1
ATOM 3772 C C . ALA B 1 209 ? 42.044 8.641 4.642 1.00 15.73 209 ALA B C 1
ATOM 3773 O O . ALA B 1 209 ? 42.674 8.184 3.687 1.00 16.30 209 ALA B O 1
ATOM 3775 N N . THR B 1 210 ? 40.729 8.830 4.589 1.00 15.23 210 THR B N 1
ATOM 3776 C CA . THR B 1 210 ? 39.998 8.486 3.373 1.00 15.49 210 THR B CA 1
ATOM 3777 C C . THR B 1 210 ? 40.174 9.539 2.281 1.00 16.02 210 THR B C 1
ATOM 3778 O O . THR B 1 210 ? 40.112 9.224 1.094 1.00 14.64 210 THR B O 1
ATOM 3782 N N . GLU B 1 211 ? 40.399 10.783 2.684 1.00 16.27 211 GLU B N 1
ATOM 3783 C CA . GLU B 1 211 ? 40.549 11.878 1.728 1.00 19.48 211 GLU B CA 1
ATOM 3784 C C . GLU B 1 211 ? 41.937 12.018 1.110 1.00 19.55 211 GLU B C 1
ATOM 3785 O O . GLU B 1 211 ? 42.062 12.270 -0.090 1.00 20.24 211 GLU B O 1
ATOM 3791 N N . ASN B 1 212 ? 42.975 11.846 1.923 1.00 18.88 212 ASN B N 1
ATOM 3792 C CA . ASN B 1 212 ? 44.337 12.058 1.445 1.00 19.04 212 ASN B CA 1
ATOM 3793 C C . ASN B 1 212 ? 45.357 10.926 1.516 1.00 19.98 212 ASN B C 1
ATOM 3794 O O . ASN B 1 212 ? 46.515 11.127 1.137 1.00 20.45 212 ASN B O 1
ATOM 3799 N N . LEU B 1 213 ? 44.966 9.755 2.002 1.00 16.36 213 LEU B N 1
ATOM 3800 C CA . LEU B 1 213 ? 45.918 8.652 2.075 1.00 16.49 213 LEU B CA 1
ATOM 3801 C C . LEU B 1 213 ? 45.509 7.444 1.242 1.00 16.76 213 LEU B C 1
ATOM 3802 O O . LEU B 1 213 ? 46.271 6.978 0.391 1.00 18.33 213 LEU B O 1
ATOM 3807 N N . ILE B 1 214 ? 44.300 6.944 1.473 1.00 15.87 214 ILE B N 1
ATOM 3808 C CA . ILE B 1 214 ? 43.830 5.765 0.757 1.00 15.24 214 ILE B CA 1
ATOM 3809 C C . ILE B 1 214 ? 43.691 5.941 -0.757 1.00 16.97 214 ILE B C 1
ATOM 3810 O O . ILE B 1 214 ? 44.155 5.095 -1.526 1.00 18.48 214 ILE B O 1
ATOM 3815 N N . PRO B 1 215 ? 43.068 7.040 -1.214 1.00 17.34 215 PRO B N 1
ATOM 3816 C CA . PRO B 1 215 ? 42.929 7.217 -2.664 1.00 19.07 215 PRO B CA 1
ATOM 3817 C C . PRO B 1 215 ? 44.274 7.334 -3.378 1.00 19.93 215 PRO B C 1
ATOM 3818 O O . PRO B 1 215 ? 44.493 6.724 -4.421 1.00 21.15 215 PRO B O 1
ATOM 3822 N N . GLN B 1 216 ? 45.170 8.119 -2.796 1.00 19.90 216 GLN B N 1
ATOM 3823 C CA . GLN B 1 216 ? 46.476 8.370 -3.387 1.00 20.77 216 GLN B CA 1
ATOM 3824 C C . GLN B 1 216 ? 47.493 7.243 -3.280 1.00 20.87 216 GLN B C 1
ATOM 3825 O O . GLN B 1 216 ? 48.301 7.048 -4.190 1.00 20.74 216 GLN B O 1
ATOM 3831 N N . ARG B 1 217 ? 47.454 6.496 -2.182 1.00 17.65 217 ARG B N 1
ATOM 3832 C CA . ARG B 1 217 ? 48.431 5.438 -1.970 1.00 18.11 217 ARG B CA 1
ATOM 3833 C C . ARG B 1 217 ? 47.943 4.013 -2.163 1.00 19.12 217 ARG B C 1
ATOM 3834 O O . ARG B 1 217 ? 48.690 3.156 -2.632 1.00 19.66 217 ARG B O 1
ATOM 3842 N N . VAL B 1 218 ? 46.695 3.755 -1.796 1.00 17.47 218 VAL B N 1
ATOM 3843 C CA . VAL B 1 218 ? 46.149 2.412 -1.898 1.00 17.56 218 VAL B CA 1
ATOM 3844 C C . VAL B 1 218 ? 45.484 2.082 -3.225 1.00 18.56 218 VAL B C 1
ATOM 3845 O O . VAL B 1 218 ? 45.837 1.091 -3.860 1.00 18.87 218 VAL B O 1
ATOM 3849 N N . LEU B 1 219 ? 44.526 2.898 -3.649 1.00 18.07 219 LEU B N 1
ATOM 3850 C CA . LEU B 1 219 ? 43.837 2.632 -4.911 1.00 20.67 219 LEU B CA 1
ATOM 3851 C C . LEU B 1 219 ? 44.784 2.621 -6.110 1.00 20.85 219 LEU B C 1
ATOM 3852 O O . LEU B 1 219 ? 44.569 1.887 -7.080 1.00 21.32 219 LEU B O 1
ATOM 3857 N N . THR B 1 220 ? 45.835 3.426 -6.023 1.00 20.41 220 THR B N 1
ATOM 3858 C CA . THR B 1 220 ? 46.837 3.547 -7.079 1.00 21.63 220 THR B CA 1
ATOM 3859 C C . THR B 1 220 ? 47.883 2.435 -7.022 1.00 22.60 220 THR B C 1
ATOM 3860 O O . THR B 1 220 ? 48.630 2.223 -7.981 1.00 22.27 220 THR B O 1
ATOM 3864 N N . ARG B 1 221 ? 47.929 1.737 -5.890 1.00 20.59 221 ARG B N 1
ATOM 3865 C CA . ARG B 1 221 ? 48.891 0.666 -5.639 1.00 21.40 221 ARG B CA 1
ATOM 3866 C C . ARG B 1 221 ? 50.293 1.263 -5.541 1.00 20.73 221 ARG B C 1
ATOM 3867 O O . ARG B 1 221 ? 51.287 0.542 -5.543 1.00 22.87 221 ARG B O 1
ATOM 3875 N N . ALA B 1 222 ? 50.366 2.587 -5.440 1.00 20.98 222 ALA B N 1
ATOM 3876 C CA . ALA B 1 222 ? 51.651 3.276 -5.350 1.00 19.87 222 ALA B CA 1
ATOM 3877 C C . ALA B 1 222 ? 52.383 3.007 -4.035 1.00 19.92 222 ALA B C 1
ATOM 3878 O O . ALA B 1 222 ? 53.596 2.799 -4.026 1.00 21.31 222 ALA B O 1
ATOM 3880 N N . PHE B 1 223 ? 51.644 3.021 -2.928 1.00 19.51 223 PHE B N 1
ATOM 3881 C CA . PHE B 1 223 ? 52.218 2.784 -1.605 1.00 18.73 223 PHE B CA 1
ATOM 3882 C C . PHE B 1 223 ? 53.591 3.429 -1.418 1.00 19.05 223 PHE B C 1
ATOM 3883 O O . PHE B 1 223 ? 54.577 2.747 -1.145 1.00 19.08 223 PHE B O 1
ATOM 3891 N N . PRO B 1 224 ? 53.669 4.759 -1.555 1.00 18.77 224 PRO B N 1
ATOM 3892 C CA . PRO B 1 224 ? 54.955 5.442 -1.387 1.00 18.44 224 PRO B CA 1
ATOM 3893 C C . PRO B 1 224 ? 55.406 5.389 0.070 1.00 19.43 224 PRO B C 1
ATOM 3894 O O . PRO B 1 224 ? 54.577 5.395 0.981 1.00 19.80 224 PRO B O 1
ATOM 3898 N N . LYS B 1 225 ? 56.716 5.332 0.284 1.00 18.34 225 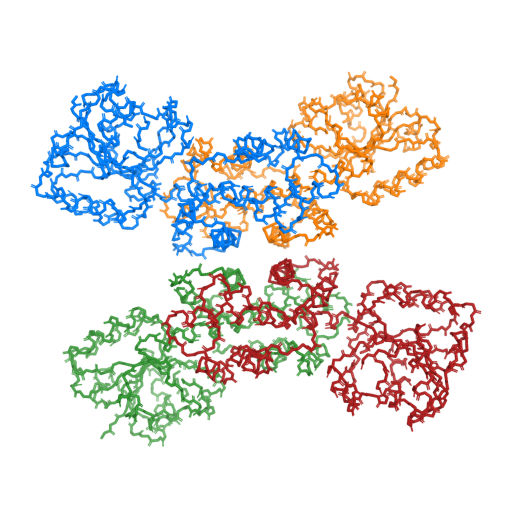LYS B N 1
ATOM 3899 C CA . LYS B 1 225 ? 57.262 5.291 1.632 1.00 18.59 225 LYS B CA 1
ATOM 3900 C C . LYS B 1 225 ? 57.514 6.701 2.159 1.00 18.64 225 LYS B C 1
ATOM 3901 O O . LYS B 1 225 ? 58.400 7.404 1.666 1.00 18.29 225 LYS B O 1
ATOM 3907 N N . THR B 1 226 ? 56.737 7.120 3.156 1.00 15.67 226 THR B N 1
ATOM 3908 C CA . THR B 1 226 ? 56.915 8.452 3.727 1.00 15.62 226 THR B CA 1
ATOM 3909 C C . THR B 1 226 ? 56.924 8.465 5.252 1.00 15.05 226 THR B C 1
ATOM 3910 O O . THR B 1 226 ? 57.461 9.388 5.859 1.00 14.98 226 THR B O 1
ATOM 3914 N N . PHE B 1 227 ? 56.324 7.450 5.867 1.00 15.09 227 PHE B N 1
ATOM 3915 C CA . PHE B 1 227 ? 56.258 7.360 7.327 1.00 14.83 227 PHE B CA 1
ATOM 3916 C C . PHE B 1 227 ? 56.241 5.883 7.711 1.00 15.48 227 PHE B C 1
ATOM 3917 O O . PHE B 1 227 ? 55.260 5.185 7.481 1.00 15.91 227 PHE B O 1
ATOM 3925 N N . ALA B 1 228 ? 57.342 5.421 8.296 1.00 16.14 228 ALA B N 1
ATOM 3926 C CA . ALA B 1 228 ? 57.495 4.021 8.672 1.00 15.51 228 ALA B CA 1
ATOM 3927 C C . ALA B 1 228 ? 56.395 3.477 9.582 1.00 15.63 228 ALA B C 1
ATOM 3928 O O . ALA B 1 228 ? 55.995 4.121 10.551 1.00 15.41 228 ALA B O 1
ATOM 3930 N N . LEU B 1 229 ? 55.911 2.287 9.243 1.00 15.29 229 LEU B N 1
ATOM 3931 C CA . LEU B 1 229 ? 54.877 1.612 10.022 1.00 15.35 229 LEU B CA 1
ATOM 3932 C C . LEU B 1 229 ? 55.392 1.411 11.450 1.00 15.33 229 LEU B C 1
ATOM 3933 O O . LEU B 1 229 ? 54.639 1.535 12.421 1.00 15.29 229 LEU B O 1
ATOM 3938 N N . GLY B 1 230 ? 56.682 1.109 11.569 1.00 15.68 230 GLY B N 1
ATOM 3939 C CA . GLY B 1 230 ? 57.284 0.910 12.875 1.00 15.25 230 GLY B CA 1
ATOM 3940 C C . GLY B 1 230 ? 57.206 2.149 13.745 1.00 17.09 230 GLY B C 1
ATOM 3941 O O . GLY B 1 230 ? 57.091 2.055 14.971 1.00 15.67 230 GLY B O 1
ATOM 3942 N N . LEU B 1 231 ? 57.266 3.322 13.121 1.00 15.06 231 LEU B N 1
ATOM 3943 C CA . LEU B 1 231 ? 57.190 4.564 13.873 1.00 14.13 231 LEU B CA 1
ATOM 3944 C C . LEU B 1 231 ? 55.754 4.825 14.301 1.00 14.49 231 LEU B C 1
ATOM 3945 O O . LEU B 1 231 ? 55.518 5.379 15.373 1.00 14.69 231 LEU B O 1
ATOM 3950 N N . LEU B 1 232 ? 54.792 4.440 13.465 1.00 14.49 232 LEU B N 1
ATOM 3951 C CA . LEU B 1 232 ? 53.396 4.636 13.842 1.00 13.40 232 LEU B CA 1
ATOM 3952 C C . LEU B 1 232 ? 53.082 3.741 15.038 1.00 14.63 232 LEU B C 1
ATOM 3953 O O . LEU B 1 232 ? 52.391 4.149 15.967 1.00 14.99 232 LEU B O 1
ATOM 3958 N N . VAL B 1 233 ? 53.585 2.513 15.017 1.00 14.25 233 VAL B N 1
ATOM 3959 C CA . VAL B 1 233 ? 53.340 1.611 16.139 1.00 14.45 233 VAL B CA 1
ATOM 3960 C C . VAL B 1 233 ? 53.979 2.209 17.389 1.00 14.50 233 VAL B C 1
ATOM 3961 O O . VAL B 1 233 ? 53.416 2.133 18.485 1.00 13.67 233 VAL B O 1
ATOM 3965 N N . LYS B 1 234 ? 55.156 2.808 17.224 1.00 13.81 234 LYS B N 1
ATOM 3966 C CA . LYS B 1 234 ? 55.851 3.450 18.335 1.00 14.01 234 LYS B CA 1
ATOM 3967 C C . LYS B 1 234 ? 54.961 4.561 18.902 1.00 14.69 234 LYS B C 1
ATOM 3968 O O . LYS B 1 234 ? 54.820 4.699 20.124 1.00 13.93 234 LYS B O 1
ATOM 3974 N N . ASP B 1 235 ? 54.355 5.348 18.016 1.00 13.50 235 ASP B N 1
ATOM 3975 C CA . ASP B 1 235 ? 53.461 6.422 18.452 1.00 13.88 235 ASP B CA 1
ATOM 3976 C C . ASP B 1 235 ? 52.252 5.857 19.183 1.00 12.97 235 ASP B C 1
ATOM 3977 O O . ASP B 1 235 ? 51.809 6.416 20.187 1.00 14.41 235 ASP B O 1
ATOM 3982 N N . LEU B 1 236 ? 51.703 4.764 18.660 1.00 13.11 236 LEU B N 1
ATOM 3983 C CA . LEU B 1 236 ? 50.554 4.137 19.300 1.00 13.71 236 LEU B CA 1
ATOM 3984 C C . LEU B 1 236 ? 50.958 3.710 20.708 1.00 14.64 236 LEU B C 1
ATOM 3985 O O . LEU B 1 236 ? 50.147 3.759 21.631 1.00 14.73 236 LEU B O 1
ATOM 3990 N N . GLY B 1 237 ? 52.214 3.297 20.865 1.00 13.57 237 GLY B N 1
ATOM 3991 C CA . GLY B 1 237 ? 52.703 2.896 22.177 1.00 13.79 237 GLY B CA 1
ATOM 3992 C C . GLY B 1 237 ? 52.712 4.080 23.128 1.00 14.47 237 GLY B C 1
ATOM 3993 O O . GLY B 1 237 ? 52.393 3.946 24.314 1.00 13.81 237 GLY B O 1
ATOM 3994 N N . ILE B 1 238 ? 53.091 5.249 22.616 1.00 12.93 238 ILE B N 1
ATOM 3995 C CA . ILE B 1 238 ? 53.104 6.456 23.429 1.00 13.68 238 ILE B CA 1
ATOM 3996 C C . ILE B 1 238 ? 51.662 6.829 23.767 1.00 14.11 238 ILE B C 1
ATOM 3997 O O . ILE B 1 238 ? 51.373 7.305 24.867 1.00 14.24 238 ILE B O 1
ATOM 4002 N N . ALA B 1 239 ? 50.755 6.612 22.816 1.00 12.82 239 ALA B N 1
ATOM 4003 C CA . ALA B 1 239 ? 49.348 6.917 23.047 1.00 12.45 239 ALA B CA 1
ATOM 4004 C C . ALA B 1 239 ? 48.817 6.033 24.181 1.00 13.38 239 ALA B C 1
ATOM 4005 O O . ALA B 1 239 ? 48.019 6.483 25.011 1.00 13.89 239 ALA B O 1
ATOM 4015 N N . GLY B 1 241 ? 50.453 5.065 26.615 1.00 15.65 241 GLY B N 1
ATOM 4016 C CA . GLY B 1 241 ? 50.989 5.669 27.822 1.00 16.47 241 GLY B CA 1
ATOM 4017 C C . GLY B 1 241 ? 50.119 6.828 28.280 1.00 16.29 241 GLY B C 1
ATOM 4018 O O . GLY B 1 241 ? 49.932 7.040 29.479 1.00 16.13 241 GLY B O 1
ATOM 4019 N N . VAL B 1 242 ? 49.589 7.585 27.324 1.00 14.28 242 VAL B N 1
ATOM 4020 C CA . VAL B 1 242 ? 48.713 8.710 27.639 1.00 14.44 242 VAL B CA 1
ATOM 4021 C C . VAL B 1 242 ? 47.409 8.161 28.232 1.00 15.62 242 VAL B C 1
ATOM 4022 O O . VAL B 1 242 ? 46.867 8.716 29.194 1.00 16.29 242 VAL B O 1
ATOM 4026 N N . LEU B 1 243 ? 46.917 7.062 27.663 1.00 15.13 243 LEU B N 1
ATOM 4027 C CA . LEU B 1 243 ? 45.686 6.443 28.147 1.00 15.09 243 LEU B CA 1
ATOM 4028 C C . LEU B 1 243 ? 45.865 5.860 29.552 1.00 15.86 243 LEU B C 1
ATOM 4029 O O . LEU B 1 243 ? 44.905 5.749 30.308 1.00 14.94 243 LEU B O 1
ATOM 4034 N N . ASP B 1 244 ? 47.095 5.492 29.892 1.00 16.82 244 ASP B N 1
ATOM 4035 C CA . ASP B 1 244 ? 47.402 4.916 31.200 1.00 17.01 244 ASP B CA 1
ATOM 4036 C C . ASP B 1 244 ? 47.339 5.934 32.335 1.00 18.65 244 ASP B C 1
ATOM 4037 O O . ASP B 1 244 ? 47.329 5.558 33.509 1.00 19.11 244 ASP B O 1
ATOM 4042 N N . GLY B 1 245 ? 47.317 7.217 31.984 1.00 17.82 245 GLY B N 1
ATOM 4043 C CA . GLY B 1 245 ? 47.256 8.259 32.993 1.00 19.42 245 GLY B CA 1
ATOM 4044 C C . GLY B 1 245 ? 46.042 8.135 33.896 1.00 19.01 245 GLY B C 1
ATOM 4045 O O . GLY B 1 245 ? 46.158 8.182 35.123 1.00 20.07 245 GLY B O 1
ATOM 4046 N N . GLU B 1 246 ? 44.874 7.971 33.288 1.00 17.45 246 GLU B N 1
ATOM 4047 C CA . GLU B 1 246 ? 43.623 7.845 34.031 1.00 17.35 246 GLU B CA 1
ATOM 4048 C C . GLU B 1 246 ? 43.047 6.439 33.892 1.00 16.55 246 GLU B C 1
ATOM 4049 O O . GLU B 1 246 ? 42.299 5.975 34.755 1.00 15.38 246 GLU B O 1
ATOM 4055 N N . LYS B 1 247 ? 43.415 5.769 32.803 1.00 15.58 247 LYS B N 1
ATOM 4056 C CA . LYS B 1 247 ? 42.944 4.423 32.499 1.00 15.83 247 LYS B CA 1
ATOM 4057 C C . LYS B 1 247 ? 41.425 4.330 32.390 1.00 16.08 247 LYS B C 1
ATOM 4058 O O . LYS B 1 247 ? 40.820 3.326 32.771 1.00 16.34 247 LYS B O 1
ATOM 4064 N N . ALA B 1 248 ? 40.806 5.387 31.870 1.00 15.93 248 ALA B N 1
ATOM 4065 C CA . ALA B 1 248 ? 39.364 5.371 31.667 1.00 15.65 248 ALA B CA 1
ATOM 4066 C C . ALA B 1 248 ? 39.180 4.366 30.525 1.00 16.39 248 ALA B C 1
ATOM 4067 O O . ALA B 1 248 ? 40.082 4.200 29.698 1.00 16.28 248 ALA B O 1
ATOM 4069 N N . PRO B 1 249 ? 38.023 3.686 30.463 1.00 15.79 249 PRO B N 1
ATOM 4070 C CA . PRO B 1 249 ? 37.763 2.697 29.408 1.00 16.28 249 PRO B CA 1
ATOM 4071 C C . PRO B 1 249 ? 38.030 3.228 28.000 1.00 16.29 249 PRO B C 1
ATOM 4072 O O . PRO B 1 249 ? 37.396 4.180 27.557 1.00 17.23 249 PRO B O 1
ATOM 4076 N N . SER B 1 250 ? 38.974 2.600 27.307 1.00 14.91 250 SER B N 1
ATOM 4077 C CA . SER B 1 250 ? 39.346 3.016 25.958 1.00 13.30 250 SER B CA 1
ATOM 4078 C C . SER B 1 250 ? 39.571 1.797 25.066 1.00 14.51 250 SER B C 1
ATOM 4079 O O . SER B 1 250 ? 40.652 1.609 24.511 1.00 16.90 250 SER B O 1
ATOM 4082 N N . PRO B 1 251 ? 38.538 0.962 24.899 1.00 15.49 251 PRO B N 1
ATOM 4083 C CA . PRO B 1 251 ? 38.616 -0.249 24.078 1.00 15.99 251 PRO B CA 1
ATOM 4084 C C . PRO B 1 251 ? 39.061 -0.074 22.630 1.00 15.32 251 PRO B C 1
ATOM 4085 O O . PRO B 1 251 ? 39.836 -0.886 22.121 1.00 14.49 251 PRO B O 1
ATOM 4089 N N . LEU B 1 252 ? 38.578 0.971 21.961 1.00 13.10 252 LEU B N 1
ATOM 4090 C CA . LEU B 1 252 ? 38.939 1.163 20.560 1.00 13.83 252 LEU B CA 1
ATOM 4091 C C . LEU B 1 252 ? 40.409 1.518 20.348 1.00 14.43 252 LEU B C 1
ATOM 4092 O O . LEU B 1 252 ? 41.076 0.919 19.500 1.00 14.30 252 LEU B O 1
ATOM 4097 N N . LEU B 1 253 ? 40.920 2.483 21.108 1.00 13.36 253 LEU B N 1
ATOM 4098 C CA . LEU B 1 253 ? 42.317 2.869 20.944 1.00 12.86 253 LEU B CA 1
ATOM 4099 C C . LEU B 1 253 ? 43.255 1.764 21.407 1.00 13.71 253 LEU B C 1
ATOM 4100 O O . LEU B 1 253 ? 44.340 1.605 20.855 1.00 13.61 253 LEU B O 1
ATOM 4105 N N . ARG B 1 254 ? 42.842 0.999 22.413 1.00 14.43 254 ARG B N 1
ATOM 4106 C CA . ARG B 1 254 ? 43.671 -0.103 22.901 1.00 14.18 254 ARG B CA 1
ATOM 4107 C C . ARG B 1 254 ? 43.807 -1.158 21.804 1.00 15.50 254 ARG B C 1
ATOM 4108 O O . ARG B 1 254 ? 44.904 -1.651 21.531 1.00 13.53 254 ARG B O 1
ATOM 4116 N N . LEU B 1 255 ? 42.688 -1.501 21.174 1.00 14.49 255 LEU B N 1
ATOM 4117 C CA . LEU B 1 255 ? 42.690 -2.498 20.111 1.00 15.58 255 LEU B CA 1
ATOM 4118 C C . LEU B 1 255 ? 43.514 -2.020 18.915 1.00 14.78 255 LEU B C 1
ATOM 4119 O O . LEU B 1 255 ? 44.176 -2.814 18.249 1.00 13.78 255 LEU B O 1
ATOM 4124 N N . ALA B 1 256 ? 43.473 -0.719 18.649 1.00 14.34 256 ALA B N 1
ATOM 4125 C CA . ALA B 1 256 ? 44.215 -0.151 17.530 1.00 14.10 256 ALA B CA 1
ATOM 4126 C C . ALA B 1 256 ? 45.705 -0.462 17.638 1.00 14.36 256 ALA B C 1
ATOM 4127 O O . ALA B 1 256 ? 46.339 -0.827 16.648 1.00 12.85 256 ALA B O 1
ATOM 4129 N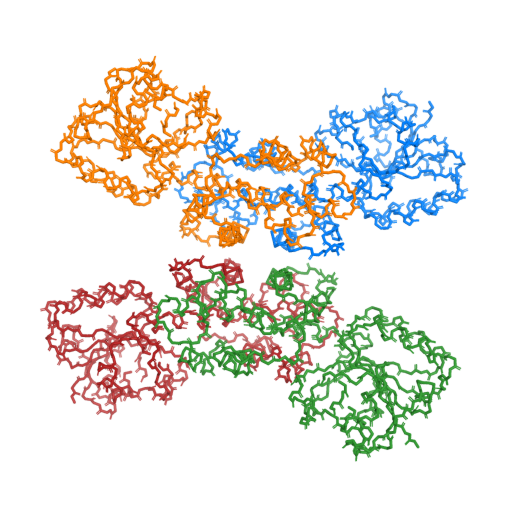 N . ARG B 1 257 ? 46.268 -0.336 18.836 1.00 12.32 257 ARG B N 1
ATOM 4130 C CA . ARG B 1 257 ? 47.695 -0.617 18.998 1.00 13.51 257 ARG B CA 1
ATOM 4131 C C . ARG B 1 257 ? 48.001 -2.069 18.646 1.00 14.01 257 ARG B C 1
ATOM 4132 O O . ARG B 1 257 ? 49.020 -2.363 18.025 1.00 13.23 257 ARG B O 1
ATOM 4140 N N . GLU B 1 258 ? 47.110 -2.979 19.030 1.00 13.43 258 GLU B N 1
ATOM 4141 C CA . GLU B 1 258 ? 47.328 -4.394 18.757 1.00 13.77 258 GLU B CA 1
ATOM 4142 C C . GLU B 1 258 ? 47.226 -4.755 17.272 1.00 14.16 258 GLU B C 1
ATOM 4143 O O . GLU B 1 258 ? 48.011 -5.564 16.772 1.00 14.83 258 GLU B O 1
ATOM 4149 N N . VAL B 1 259 ? 46.270 -4.171 16.559 1.00 13.70 259 VAL B N 1
ATOM 4150 C CA . VAL B 1 259 ? 46.141 -4.493 15.145 1.00 14.17 259 VAL B CA 1
ATOM 4151 C C . VAL B 1 259 ? 47.308 -3.946 14.318 1.00 13.31 259 VAL B C 1
ATOM 4152 O O . VAL B 1 259 ? 47.770 -4.600 13.383 1.00 14.14 259 VAL B O 1
ATOM 4156 N N . TYR B 1 260 ? 47.795 -2.757 14.655 1.00 12.10 260 TYR B N 1
ATOM 4157 C CA . TYR B 1 260 ? 48.923 -2.209 13.911 1.00 13.15 260 TYR B CA 1
ATOM 4158 C C . TYR B 1 260 ? 50.192 -2.995 14.231 1.00 14.37 260 TYR B C 1
ATOM 4159 O O . TYR B 1 260 ? 51.099 -3.092 13.404 1.00 13.61 260 TYR B O 1
ATOM 4168 N N . GLU B 1 261 ? 50.252 -3.570 15.427 1.00 14.17 261 GLU B N 1
ATOM 4169 C CA . GLU B 1 261 ? 51.405 -4.388 15.794 1.00 15.26 261 GLU B CA 1
ATOM 4170 C C . GLU B 1 261 ? 51.381 -5.629 14.895 1.00 15.44 261 GLU B C 1
ATOM 4171 O O . GLU B 1 261 ? 52.424 -6.088 14.427 1.00 15.75 261 GLU B O 1
ATOM 4185 N N . ALA B 1 263 ? 50.268 -5.800 11.904 1.00 15.33 263 ALA B N 1
ATOM 4186 C CA . ALA B 1 263 ? 50.717 -5.343 10.593 1.00 15.69 263 ALA B CA 1
ATOM 4187 C C . ALA B 1 263 ? 52.235 -5.214 10.577 1.00 15.78 263 ALA B C 1
ATOM 4188 O O . ALA B 1 263 ? 52.890 -5.612 9.614 1.00 17.74 263 ALA B O 1
ATOM 4190 N N . LYS B 1 264 ? 52.787 -4.660 11.652 1.00 15.71 264 LYS B N 1
ATOM 4191 C CA . LYS B 1 264 ? 54.231 -4.482 11.774 1.00 17.98 264 LYS B CA 1
ATOM 4192 C C . LYS B 1 264 ? 54.946 -5.832 11.735 1.00 19.08 264 LYS B C 1
ATOM 4193 O O . LYS B 1 264 ? 55.965 -5.988 11.060 1.00 18.24 264 LYS B O 1
ATOM 4199 N N . ARG B 1 265 ? 54.402 -6.809 12.451 1.00 18.41 265 ARG B N 1
ATOM 4200 C CA . ARG B 1 265 ? 54.992 -8.146 12.498 1.00 19.26 265 ARG B CA 1
ATOM 4201 C C . ARG B 1 265 ? 54.873 -8.875 11.158 1.00 20.27 265 ARG B C 1
ATOM 4202 O O . ARG B 1 265 ? 55.732 -9.680 10.800 1.00 21.37 265 ARG B O 1
ATOM 4210 N N . GLU B 1 266 ? 53.811 -8.587 10.418 1.00 19.49 266 GLU B N 1
ATOM 4211 C CA . GLU B 1 266 ? 53.582 -9.227 9.128 1.00 21.63 266 GLU B CA 1
ATOM 4212 C C . GLU B 1 266 ? 54.254 -8.525 7.951 1.00 23.05 266 GLU B C 1
ATOM 4213 O O . GLU B 1 266 ? 54.647 -9.174 6.983 1.00 24.65 266 GLU B O 1
ATOM 4219 N N . LEU B 1 267 ? 54.390 -7.205 8.034 1.00 21.85 267 LEU B N 1
ATOM 4220 C CA . LEU B 1 267 ? 54.966 -6.437 6.932 1.00 24.34 267 LEU B CA 1
ATOM 4221 C C . LEU B 1 267 ? 56.334 -5.809 7.187 1.00 25.00 267 LEU B C 1
ATOM 4222 O O . LEU B 1 267 ? 57.020 -5.408 6.246 1.00 27.21 267 LEU B O 1
ATOM 4227 N N . GLY B 1 268 ? 56.729 -5.710 8.450 1.00 25.50 268 GLY B N 1
ATOM 4228 C CA . GLY B 1 268 ? 58.016 -5.120 8.766 1.00 24.86 268 GLY B CA 1
ATOM 4229 C C . GLY B 1 268 ? 57.895 -3.674 9.210 1.00 24.95 268 GLY B C 1
ATOM 4230 O O . GLY B 1 268 ? 56.995 -2.960 8.766 1.00 24.27 268 GLY B O 1
ATOM 4231 N N . PRO B 1 269 ? 58.798 -3.206 10.082 1.00 24.92 269 PRO B N 1
ATOM 4232 C CA . PRO B 1 269 ? 58.770 -1.828 10.578 1.00 24.22 269 PRO B CA 1
ATOM 4233 C C . PRO B 1 269 ? 59.075 -0.754 9.535 1.00 24.78 269 PRO B C 1
ATOM 4234 O O . PRO B 1 269 ? 58.675 0.400 9.698 1.00 24.31 269 PRO B O 1
ATOM 4238 N N . ASP B 1 270 ? 59.768 -1.129 8.463 1.00 24.27 270 ASP B N 1
ATOM 4239 C CA . ASP B 1 270 ? 60.120 -0.164 7.425 1.00 24.31 270 ASP B CA 1
ATOM 4240 C C . ASP B 1 270 ? 59.113 -0.043 6.281 1.00 23.35 270 ASP B C 1
ATOM 4241 O O . ASP B 1 270 ? 59.333 0.698 5.318 1.00 24.10 270 ASP B O 1
ATOM 4246 N N . ALA B 1 271 ? 58.009 -0.775 6.381 1.00 20.56 271 ALA B N 1
ATOM 4247 C CA . ALA B 1 271 ? 56.960 -0.685 5.375 1.00 19.98 271 ALA B CA 1
ATOM 4248 C C . ALA B 1 271 ? 56.322 0.670 5.673 1.00 18.11 271 ALA B C 1
ATOM 4249 O O . ALA B 1 271 ? 56.481 1.187 6.777 1.00 18.74 271 ALA B O 1
ATOM 4251 N N . ASP B 1 272 ? 55.629 1.268 4.709 1.00 17.58 272 ASP B N 1
ATOM 4252 C CA . ASP B 1 272 ? 54.989 2.553 4.990 1.00 15.58 272 ASP B CA 1
ATOM 4253 C C . ASP B 1 272 ? 53.794 2.283 5.894 1.00 14.86 272 ASP B C 1
ATOM 4254 O O . ASP B 1 272 ? 53.206 1.203 5.835 1.00 14.75 272 ASP B O 1
ATOM 4259 N N . HIS B 1 273 ? 53.427 3.258 6.722 1.00 15.42 273 HIS B N 1
ATOM 4260 C CA . HIS B 1 273 ? 52.304 3.061 7.630 1.00 16.01 273 HIS B CA 1
ATOM 4261 C C . HIS B 1 273 ? 50.997 2.695 6.924 1.00 15.23 273 HIS B C 1
ATOM 4262 O O . HIS B 1 273 ? 50.221 1.889 7.437 1.00 16.35 273 HIS B O 1
ATOM 4269 N N . VAL B 1 274 ? 50.757 3.256 5.742 1.00 13.93 274 VAL B N 1
ATOM 4270 C CA . VAL B 1 274 ? 49.526 2.951 5.012 1.00 15.49 274 VAL B CA 1
ATOM 4271 C C . VAL B 1 274 ? 49.520 1.519 4.470 1.00 15.88 274 VAL B C 1
ATOM 4272 O O . VAL B 1 274 ? 48.460 0.965 4.168 1.00 16.18 274 VAL B O 1
ATOM 4276 N N . GLU B 1 275 ? 50.700 0.914 4.357 1.00 15.31 275 GLU B N 1
ATOM 4277 C CA . GLU B 1 275 ? 50.786 -0.464 3.880 1.00 16.71 275 GLU B CA 1
ATOM 4278 C C . GLU B 1 275 ? 50.162 -1.433 4.884 1.00 16.58 275 GLU B C 1
ATOM 4279 O O . GLU B 1 275 ? 50.037 -2.624 4.610 1.00 15.70 275 GLU B O 1
ATOM 4285 N N . ALA B 1 276 ? 49.781 -0.923 6.050 1.00 14.65 276 ALA B N 1
ATOM 4286 C CA . ALA B 1 276 ? 49.140 -1.763 7.056 1.00 16.42 276 ALA B CA 1
ATOM 4287 C C . ALA B 1 276 ? 47.876 -2.344 6.425 1.00 16.12 276 ALA B C 1
ATOM 4288 O O . ALA B 1 276 ? 47.443 -3.446 6.762 1.00 17.65 276 ALA B O 1
ATOM 4290 N N . LEU B 1 277 ? 47.285 -1.599 5.498 1.00 15.63 277 LEU B N 1
ATOM 4291 C CA . LEU B 1 277 ? 46.070 -2.061 4.839 1.00 15.54 277 LEU B CA 1
ATOM 4292 C C . LEU B 1 277 ? 46.316 -3.286 3.956 1.00 16.38 277 LEU B C 1
ATOM 4293 O O . LEU B 1 277 ? 45.378 -4.011 3.618 1.00 15.06 277 LEU B O 1
ATOM 4298 N N . ARG B 1 278 ? 47.575 -3.525 3.592 1.00 17.24 278 ARG B N 1
ATOM 4299 C CA . ARG B 1 278 ? 47.913 -4.688 2.772 1.00 18.51 278 ARG B CA 1
ATOM 4300 C C . ARG B 1 278 ? 47.580 -5.972 3.533 1.00 18.64 278 ARG B C 1
ATOM 4301 O O . ARG B 1 278 ? 47.251 -6.992 2.928 1.00 18.74 278 ARG B O 1
ATOM 4309 N N . LEU B 1 279 ? 47.676 -5.924 4.860 1.00 18.20 279 LEU B N 1
ATOM 4310 C CA . LEU B 1 279 ? 47.374 -7.097 5.670 1.00 18.32 279 LEU B CA 1
ATOM 4311 C C . LEU B 1 279 ? 45.905 -7.444 5.486 1.00 18.17 279 LEU B C 1
ATOM 4312 O O . LEU B 1 279 ? 45.550 -8.609 5.334 1.00 18.65 279 LEU B O 1
ATOM 4317 N N . LEU B 1 280 ? 45.052 -6.425 5.488 1.00 18.46 280 LEU B N 1
ATOM 4318 C CA . LEU B 1 280 ? 43.623 -6.638 5.296 1.00 17.85 280 LEU B CA 1
ATOM 4319 C C . LEU B 1 280 ? 43.384 -7.193 3.897 1.00 18.86 280 LEU B C 1
ATOM 4320 O O . LEU B 1 280 ? 42.545 -8.074 3.707 1.00 19.37 280 LEU B O 1
ATOM 4325 N N . GLU B 1 281 ? 44.126 -6.682 2.916 1.00 19.18 281 GLU B N 1
ATOM 4326 C CA . GLU B 1 281 ? 43.975 -7.162 1.544 1.00 19.75 281 GLU B CA 1
ATOM 4327 C C . GLU B 1 281 ? 44.408 -8.622 1.496 1.00 20.38 281 GLU B C 1
ATOM 4328 O O . GLU B 1 281 ? 43.792 -9.440 0.815 1.00 22.32 281 GLU B O 1
ATOM 4334 N N . ARG B 1 282 ? 45.470 -8.936 2.230 1.00 22.89 282 ARG B N 1
ATOM 4335 C CA . ARG B 1 282 ? 45.967 -10.298 2.264 1.00 25.05 282 ARG B CA 1
ATOM 4336 C C . ARG B 1 282 ? 44.880 -11.247 2.748 1.00 25.58 282 ARG B C 1
ATOM 4337 O O . ARG B 1 282 ? 44.486 -12.182 2.064 1.00 25.72 282 ARG B O 1
ATOM 4345 N N . TRP B 1 283 ? 44.347 -10.999 3.940 1.00 25.44 283 TRP B N 1
ATOM 4346 C CA . TRP B 1 283 ? 43.279 -11.830 4.479 1.00 24.50 283 TRP B CA 1
ATOM 4347 C C . TRP B 1 283 ? 42.046 -11.810 3.580 1.00 25.77 283 TRP B C 1
ATOM 4348 O O . TRP B 1 283 ? 41.424 -12.846 3.339 1.00 26.10 283 TRP B O 1
ATOM 4359 N N . GLY B 1 284 ? 41.698 -10.627 3.081 1.00 25.53 284 GLY B N 1
ATOM 4360 C CA . GLY B 1 284 ? 40.526 -10.490 2.235 1.00 26.19 284 GLY B CA 1
ATOM 4361 C C . GLY B 1 284 ? 40.590 -11.159 0.875 1.00 27.03 284 GLY B C 1
ATOM 4362 O O . GLY B 1 284 ? 39.554 -11.455 0.283 1.00 27.21 284 GLY B O 1
ATOM 4363 N N . GLY B 1 285 ? 41.797 -11.396 0.371 1.00 26.73 285 GLY B N 1
ATOM 4364 C CA . GLY B 1 285 ? 41.930 -12.029 -0.929 1.00 28.15 285 GLY B CA 1
ATOM 4365 C C . GLY B 1 285 ? 41.521 -11.105 -2.060 1.00 28.71 285 GLY B C 1
ATOM 4366 O O . GLY B 1 285 ? 41.139 -11.547 -3.145 1.00 28.87 285 GLY B O 1
ATOM 4367 N N . VAL B 1 286 ? 41.595 -9.806 -1.804 1.00 27.28 286 VAL B N 1
ATOM 4368 C CA . VAL B 1 286 ? 41.239 -8.819 -2.809 1.00 27.64 286 VAL B CA 1
ATOM 4369 C C . VAL B 1 286 ? 41.928 -7.508 -2.468 1.00 27.67 286 VAL B C 1
ATOM 4370 O O . VAL B 1 286 ? 42.193 -7.223 -1.299 1.00 27.36 286 VAL B O 1
ATOM 4374 N N . GLU B 1 287 ? 42.219 -6.716 -3.492 1.00 27.09 287 GLU B N 1
ATOM 4375 C CA . GLU B 1 287 ? 42.874 -5.432 -3.293 1.00 27.63 287 GLU B CA 1
ATOM 4376 C C . GLU B 1 287 ? 41.847 -4.313 -3.225 1.00 26.29 287 GLU B C 1
ATOM 4377 O O . GLU B 1 287 ? 40.832 -4.349 -3.920 1.00 26.58 287 GLU B O 1
ATOM 4383 N N . ILE B 1 288 ? 42.104 -3.329 -2.371 1.00 25.78 288 ILE B N 1
ATOM 4384 C CA . ILE B 1 288 ? 41.212 -2.183 -2.258 1.00 25.59 288 ILE B CA 1
ATOM 4385 C C . ILE B 1 288 ? 41.595 -1.340 -3.470 1.00 27.92 288 ILE B C 1
ATOM 4386 O O . ILE B 1 288 ? 42.492 -0.500 -3.406 1.00 26.73 288 ILE B O 1
ATOM 4391 N N . ARG B 1 289 ? 40.914 -1.594 -4.580 1.00 31.17 289 ARG B N 1
ATOM 4392 C CA . ARG B 1 289 ? 41.285 -1.057 -5.884 1.00 36.09 289 ARG B CA 1
ATOM 4393 C C . ARG B 1 289 ? 40.059 -0.837 -6.772 1.00 34.16 289 ARG B C 1
ATOM 4394 O O . ARG B 1 289 ? 38.920 -1.006 -6.356 1.00 35.13 289 ARG B O 1
ATOM 4411 N N . GLU C 1 2 ? 14.294 -53.571 15.145 1.00 45.21 2 GLU C N 1
ATOM 4412 C CA . GLU C 1 2 ? 14.669 -52.176 15.271 1.00 41.67 2 GLU C CA 1
ATOM 4413 C C . GLU C 1 2 ? 16.177 -51.958 15.128 1.00 38.41 2 GLU C C 1
ATOM 4414 O O . GLU C 1 2 ? 16.987 -52.574 15.808 1.00 36.84 2 GLU C O 1
ATOM 4420 N N . LYS C 1 3 ? 16.488 -51.049 14.186 1.00 33.74 3 LYS C N 1
ATOM 4421 C CA . LYS C 1 3 ? 17.892 -50.753 13.978 1.00 30.67 3 LYS C CA 1
ATOM 4422 C C . LYS C 1 3 ? 18.219 -49.232 14.023 1.00 27.51 3 LYS C C 1
ATOM 4423 O O . LYS C 1 3 ? 17.292 -48.422 14.023 1.00 25.80 3 LYS C O 1
ATOM 4429 N N . VAL C 1 4 ? 19.494 -48.872 14.094 1.00 23.74 4 VAL C N 1
ATOM 4430 C CA . VAL C 1 4 ? 19.882 -47.473 14.115 1.00 22.82 4 VAL C CA 1
ATOM 4431 C C . VAL C 1 4 ? 20.824 -47.300 12.934 1.00 22.21 4 VAL C C 1
ATOM 4432 O O . VAL C 1 4 ? 21.326 -48.284 12.387 1.00 21.67 4 VAL C O 1
ATOM 4436 N N . ALA C 1 5 ? 21.048 -46.061 12.518 1.00 20.45 5 ALA C N 1
ATOM 4437 C CA . ALA C 1 5 ? 21.930 -45.815 11.388 1.00 21.34 5 ALA C CA 1
ATOM 4438 C C . ALA C 1 5 ? 22.719 -44.549 11.640 1.00 21.30 5 ALA C C 1
ATOM 4439 O O . ALA C 1 5 ? 22.245 -43.651 12.331 1.00 21.96 5 ALA C O 1
ATOM 4441 N N . PHE C 1 6 ? 23.924 -44.480 11.085 1.00 21.57 6 PHE C N 1
ATOM 4442 C CA . PHE C 1 6 ? 24.760 -43.303 11.267 1.00 20.69 6 PHE C CA 1
ATOM 4443 C C . PHE C 1 6 ? 25.257 -42.792 9.920 1.00 22.17 6 PHE C C 1
ATOM 4444 O O . PHE C 1 6 ? 25.711 -43.570 9.074 1.00 22.54 6 PHE C O 1
ATOM 4452 N N . ILE C 1 7 ? 25.166 -41.480 9.729 1.00 21.53 7 ILE C N 1
ATOM 4453 C CA . ILE C 1 7 ? 25.612 -40.845 8.496 1.00 21.60 7 ILE C CA 1
ATOM 4454 C C . ILE C 1 7 ? 26.740 -39.870 8.804 1.00 22.11 7 ILE C C 1
ATOM 4455 O O . ILE C 1 7 ? 26.589 -38.993 9.654 1.00 22.50 7 ILE C O 1
ATOM 4460 N N . GLY C 1 8 ? 27.866 -40.027 8.114 1.00 21.09 8 GLY C N 1
ATOM 4461 C CA . GLY C 1 8 ? 28.996 -39.142 8.334 1.00 20.66 8 GLY C CA 1
ATOM 4462 C C . GLY C 1 8 ? 30.011 -39.734 9.290 1.00 21.37 8 GLY C C 1
ATOM 4463 O O . GLY C 1 8 ? 30.022 -39.415 10.479 1.00 21.03 8 GLY C O 1
ATOM 4464 N N . LEU C 1 9 ? 30.876 -40.597 8.765 1.00 20.16 9 LEU C N 1
ATOM 4465 C CA . LEU C 1 9 ? 31.896 -41.245 9.580 1.00 20.08 9 LEU C CA 1
ATOM 4466 C C . LEU C 1 9 ? 33.198 -40.451 9.586 1.00 21.29 9 LEU C C 1
ATOM 4467 O O . LEU C 1 9 ? 34.226 -40.920 9.097 1.00 21.41 9 LEU C O 1
ATOM 4472 N N . GLY C 1 10 ? 33.151 -39.248 10.150 1.00 21.05 10 GLY C N 1
ATOM 4473 C CA . GLY C 1 10 ? 34.334 -38.408 10.205 1.00 20.93 10 GLY C CA 1
ATOM 4474 C C . GLY C 1 10 ? 35.130 -38.577 11.484 1.00 21.05 10 GLY C C 1
ATOM 4475 O O . GLY C 1 10 ? 35.040 -39.612 12.147 1.00 20.89 10 GLY C O 1
ATOM 4476 N N . ALA C 1 11 ? 35.914 -37.560 11.831 1.00 18.94 11 ALA C N 1
ATOM 4477 C CA . ALA C 1 11 ? 36.733 -37.597 13.037 1.00 20.10 11 ALA C CA 1
ATOM 4478 C C . ALA C 1 11 ? 35.862 -37.969 14.229 1.00 19.94 11 ALA C C 1
ATOM 4479 O O . ALA C 1 11 ? 36.262 -38.756 15.084 1.00 19.15 11 ALA C O 1
ATOM 4489 N N . GLY C 1 13 ? 32.183 -38.792 13.858 1.00 19.04 13 GLY C N 1
ATOM 4490 C CA . GLY C 1 13 ? 31.238 -39.825 13.474 1.00 19.60 13 GLY C CA 1
ATOM 4491 C C . GLY C 1 13 ? 31.741 -41.256 13.483 1.00 19.82 13 GLY C C 1
ATOM 4492 O O . GLY C 1 13 ? 31.029 -42.166 13.907 1.00 18.64 13 GLY C O 1
ATOM 4493 N N . TYR C 1 14 ? 32.962 -41.468 13.006 1.00 20.25 14 TYR C N 1
ATOM 4494 C CA . TYR C 1 14 ? 33.521 -42.815 12.962 1.00 20.55 14 TYR C CA 1
ATOM 4495 C C . TYR C 1 14 ? 33.487 -43.482 14.345 1.00 20.37 14 TYR C C 1
ATOM 4496 O O . TYR C 1 14 ? 32.843 -44.518 14.523 1.00 21.13 14 TYR C O 1
ATOM 4505 N N . PRO C 1 15 ? 34.173 -42.902 15.346 1.00 20.13 15 PRO C N 1
ATOM 4506 C CA . PRO C 1 15 ? 34.139 -43.538 16.670 1.00 20.59 15 PRO C CA 1
ATOM 4507 C C . PRO C 1 15 ? 32.744 -43.551 17.301 1.00 20.37 15 PRO C C 1
ATOM 4508 O O . PRO C 1 15 ? 32.368 -44.515 17.965 1.00 18.92 15 PRO C O 1
ATOM 4520 N N . ALA C 1 17 ? 29.808 -43.804 15.839 1.00 17.99 17 ALA C N 1
ATOM 4521 C CA . ALA C 1 17 ? 29.039 -44.886 15.243 1.00 18.36 17 ALA C CA 1
ATOM 4522 C C . ALA C 1 17 ? 29.586 -46.221 15.729 1.00 18.24 17 ALA C C 1
ATOM 4523 O O . ALA C 1 17 ? 28.883 -47.229 15.719 1.00 18.87 17 ALA C O 1
ATOM 4525 N N . GLY C 1 18 ? 30.849 -46.223 16.145 1.00 18.90 18 GLY C N 1
ATOM 4526 C CA . GLY C 1 18 ? 31.454 -47.445 16.644 1.00 20.23 18 GLY C CA 1
ATOM 4527 C C . GLY C 1 18 ? 30.773 -47.884 17.928 1.00 21.36 18 GLY C C 1
ATOM 4528 O O . GLY C 1 18 ? 30.501 -49.072 18.128 1.00 21.08 18 GLY C O 1
ATOM 4529 N N . HIS C 1 19 ? 30.497 -46.928 18.809 1.00 19.54 19 HIS C N 1
ATOM 4530 C CA . HIS C 1 19 ? 29.828 -47.247 20.064 1.00 20.49 19 HIS C CA 1
ATOM 4531 C C . HIS C 1 19 ? 28.433 -47.793 19.792 1.00 20.60 19 HIS C C 1
ATOM 4532 O O . HIS C 1 19 ? 27.995 -48.747 20.438 1.00 21.67 19 HIS C O 1
ATOM 4539 N N . LEU C 1 20 ? 27.743 -47.199 18.824 1.00 19.67 20 LEU C N 1
ATOM 4540 C CA . LEU C 1 20 ? 26.406 -47.655 18.466 1.00 19.27 20 LEU C CA 1
ATOM 4541 C C . LEU C 1 20 ? 26.451 -49.065 17.881 1.00 18.34 20 LEU C C 1
ATOM 4542 O O . LEU C 1 20 ? 25.618 -49.904 18.205 1.00 19.04 20 LEU C O 1
ATOM 4547 N N . ALA C 1 21 ? 27.432 -49.312 17.017 1.00 18.17 21 ALA C N 1
ATOM 4548 C CA . ALA C 1 21 ? 27.570 -50.606 16.355 1.00 18.25 21 ALA C CA 1
ATOM 4549 C C . ALA C 1 21 ? 27.788 -51.788 17.295 1.00 18.18 21 ALA C C 1
ATOM 4550 O O . ALA C 1 21 ? 27.361 -52.904 17.001 1.00 18.46 21 ALA C O 1
ATOM 4552 N N . ARG C 1 22 ? 28.455 -51.556 18.418 1.00 18.91 22 ARG C N 1
ATOM 4553 C CA . ARG C 1 22 ? 28.703 -52.640 19.359 1.00 21.51 22 ARG C CA 1
ATOM 4554 C C . ARG C 1 22 ? 27.513 -52.834 20.293 1.00 20.21 22 ARG C C 1
ATOM 4555 O O . ARG C 1 22 ? 27.418 -53.839 20.997 1.00 20.53 22 ARG C O 1
ATOM 4563 N N . ARG C 1 23 ? 26.596 -51.873 20.268 1.00 20.60 23 ARG C N 1
ATOM 4564 C CA . ARG C 1 23 ? 25.419 -51.891 21.131 1.00 21.99 23 ARG C CA 1
ATOM 4565 C C . ARG C 1 23 ? 24.127 -52.342 20.441 1.00 22.11 23 ARG C C 1
ATOM 4566 O O . ARG C 1 23 ? 23.368 -53.146 20.992 1.00 21.48 23 ARG C O 1
ATOM 4574 N N . PHE C 1 24 ? 23.875 -51.812 19.246 1.00 20.57 24 PHE C N 1
ATOM 4575 C CA . PHE C 1 24 ? 22.662 -52.127 18.486 1.00 22.23 24 PHE C CA 1
ATOM 4576 C C . PHE C 1 24 ? 22.993 -52.469 17.037 1.00 22.13 24 PHE C C 1
ATOM 4577 O O . PHE C 1 24 ? 24.076 -52.142 16.546 1.00 23.08 24 PHE C O 1
ATOM 4585 N N . PRO C 1 25 ? 22.057 -53.127 16.328 1.00 23.07 25 PRO C N 1
ATOM 4586 C CA . PRO C 1 25 ? 22.311 -53.461 14.922 1.00 22.57 25 PRO C CA 1
ATOM 4587 C C . PRO C 1 25 ? 22.423 -52.085 14.267 1.00 21.94 25 PRO C C 1
ATOM 4588 O O . PRO C 1 25 ? 21.472 -51.300 14.315 1.00 22.13 25 PRO C O 1
ATOM 4592 N N . THR C 1 26 ? 23.568 -51.785 13.664 1.00 21.76 26 THR C N 1
ATOM 4593 C CA . THR C 1 26 ? 23.772 -50.461 13.090 1.00 22.11 26 THR C CA 1
ATOM 4594 C C . THR C 1 26 ? 24.160 -50.408 11.622 1.00 22.56 26 THR C C 1
ATOM 4595 O O . THR C 1 26 ? 25.071 -51.106 11.179 1.00 22.42 26 THR C O 1
ATOM 4599 N N . LEU C 1 27 ? 23.459 -49.559 10.876 1.00 21.26 27 LEU C N 1
ATOM 4600 C CA . LEU C 1 27 ? 23.740 -49.358 9.462 1.00 21.78 27 LEU C CA 1
ATOM 4601 C C . LEU C 1 27 ? 24.553 -48.071 9.360 1.00 22.45 27 LEU C C 1
ATOM 4602 O O . LEU C 1 27 ? 24.256 -47.091 10.044 1.00 22.68 27 LEU C O 1
ATOM 4607 N N . VAL C 1 28 ? 25.587 -48.068 8.527 1.00 21.20 28 VAL C N 1
ATOM 4608 C CA . VAL C 1 28 ? 26.393 -46.866 8.373 1.00 21.55 28 VAL C CA 1
ATOM 4609 C C . VAL C 1 28 ? 26.615 -46.512 6.911 1.00 22.85 28 VAL C C 1
ATOM 4610 O O . VAL C 1 28 ? 26.662 -47.384 6.041 1.00 22.13 28 VAL C O 1
ATOM 4614 N N . TRP C 1 29 ? 26.731 -45.215 6.650 1.00 23.41 29 TRP C N 1
ATOM 4615 C CA . TRP C 1 29 ? 26.974 -44.720 5.305 1.00 24.54 29 TRP C CA 1
ATOM 4616 C C . TRP C 1 29 ? 27.894 -43.519 5.390 1.00 24.15 29 TRP C C 1
ATOM 4617 O O . TRP C 1 29 ? 27.819 -42.734 6.338 1.00 24.15 29 TRP C O 1
ATOM 4628 N N . ASN C 1 30 ? 28.767 -43.388 4.399 1.00 24.09 30 ASN C N 1
ATOM 4629 C CA . ASN C 1 30 ? 29.695 -42.273 4.328 1.00 24.44 30 ASN C CA 1
ATOM 4630 C C . ASN C 1 30 ? 29.918 -41.938 2.858 1.00 26.38 30 ASN C C 1
ATOM 4631 O O . ASN C 1 30 ? 29.966 -42.833 2.012 1.00 27.25 30 ASN C O 1
ATOM 4636 N N . ARG C 1 31 ? 30.040 -40.649 2.558 1.00 26.71 31 ARG C N 1
ATOM 4637 C CA . ARG C 1 31 ? 30.265 -40.186 1.193 1.00 27.77 31 ARG C CA 1
ATOM 4638 C C . ARG C 1 31 ? 31.429 -40.966 0.594 1.00 28.41 31 ARG C C 1
ATOM 4639 O O . ARG C 1 31 ? 31.318 -41.523 -0.497 1.00 28.96 31 ARG C O 1
ATOM 4647 N N . THR C 1 32 ? 32.550 -40.987 1.308 1.00 29.14 32 THR C N 1
ATOM 4648 C CA . THR C 1 32 ? 33.720 -41.745 0.878 1.00 30.03 32 THR C CA 1
ATOM 4649 C C . THR C 1 32 ? 33.447 -43.124 1.475 1.00 30.05 32 THR C C 1
ATOM 4650 O O . THR C 1 32 ? 33.838 -43.409 2.607 1.00 29.75 32 THR C O 1
ATOM 4654 N N . PHE C 1 33 ? 32.760 -43.966 0.708 1.00 30.28 33 PHE C N 1
ATOM 4655 C CA . PHE C 1 33 ? 32.363 -45.292 1.167 1.00 30.18 33 PHE C CA 1
ATOM 4656 C C . PHE C 1 33 ? 33.433 -46.208 1.752 1.00 30.62 33 PHE C C 1
ATOM 4657 O O . PHE C 1 33 ? 33.124 -47.033 2.608 1.00 30.77 33 PHE C O 1
ATOM 4665 N N . GLU C 1 34 ? 34.678 -46.084 1.303 1.00 31.44 34 GLU C N 1
ATOM 4666 C CA . GLU C 1 34 ? 35.738 -46.932 1.846 1.00 33.20 34 GLU C CA 1
ATOM 4667 C C . GLU C 1 34 ? 35.727 -46.838 3.371 1.00 31.47 34 GLU C C 1
ATOM 4668 O O . GLU C 1 34 ? 36.044 -47.802 4.070 1.00 31.46 34 GLU C O 1
ATOM 4674 N N . LYS C 1 35 ? 35.349 -45.666 3.873 1.00 29.88 35 LYS C N 1
ATOM 4675 C CA . LYS C 1 35 ? 35.282 -45.405 5.309 1.00 29.09 35 LYS C CA 1
ATOM 4676 C C . LYS C 1 35 ? 34.183 -46.252 5.953 1.00 26.78 35 LYS C C 1
ATOM 4677 O O . LYS C 1 35 ? 34.332 -46.735 7.078 1.00 26.97 35 LYS C O 1
ATOM 4683 N N . ALA C 1 36 ? 33.076 -46.423 5.237 1.00 24.70 36 ALA C N 1
ATOM 4684 C CA . ALA C 1 36 ? 31.964 -47.220 5.737 1.00 24.32 36 ALA C CA 1
ATOM 4685 C C . ALA C 1 36 ? 32.380 -48.689 5.789 1.00 25.34 36 ALA C C 1
ATOM 4686 O O . ALA C 1 36 ? 32.119 -49.381 6.773 1.00 24.82 36 ALA C O 1
ATOM 4688 N N . LEU C 1 37 ? 33.036 -49.156 4.730 1.00 25.38 37 LEU C N 1
ATOM 4689 C CA . LEU C 1 37 ? 33.491 -50.542 4.671 1.00 25.91 37 LEU C CA 1
ATOM 4690 C C . LEU C 1 37 ? 34.453 -50.848 5.812 1.00 25.46 37 LEU C C 1
ATOM 4691 O O . LEU C 1 37 ? 34.354 -51.895 6.454 1.00 25.64 37 LEU C O 1
ATOM 4696 N N . ARG C 1 38 ? 35.386 -49.934 6.058 1.00 25.19 38 ARG C N 1
ATOM 4697 C CA . ARG C 1 38 ? 36.358 -50.103 7.125 1.00 25.62 38 ARG C CA 1
ATOM 4698 C C . ARG C 1 38 ? 35.668 -50.158 8.485 1.00 25.01 38 ARG C C 1
ATOM 4699 O O . ARG C 1 38 ? 36.043 -50.914 9.371 1.00 23.23 38 ARG C O 1
ATOM 4707 N N . HIS C 1 39 ? 34.638 -49.332 8.646 1.00 23.59 39 HIS C N 1
ATOM 4708 C CA . HIS C 1 39 ? 33.892 -49.266 9.899 1.00 23.47 39 HIS C CA 1
ATOM 4709 C C . HIS C 1 39 ? 33.195 -50.602 10.168 1.00 23.28 39 HIS C C 1
ATOM 4710 O O . HIS C 1 39 ? 33.168 -51.084 11.303 1.00 23.19 39 HIS C O 1
ATOM 4717 N N . GLN C 1 40 ? 32.637 -51.195 9.119 1.00 23.13 40 GLN C N 1
ATOM 4718 C CA . GLN C 1 40 ? 31.962 -52.481 9.244 1.00 25.27 40 GLN C CA 1
ATOM 4719 C C . GLN C 1 40 ? 32.953 -53.532 9.729 1.00 26.17 40 GLN C C 1
ATOM 4720 O O . GLN C 1 40 ? 32.639 -54.340 10.597 1.00 24.80 40 GLN C O 1
ATOM 4726 N N . GLU C 1 41 ? 34.155 -53.510 9.162 1.00 26.70 41 GLU C N 1
ATOM 4727 C CA . GLU C 1 41 ? 35.199 -54.458 9.538 1.00 27.18 41 GLU C CA 1
ATOM 4728 C C . GLU C 1 41 ? 35.711 -54.219 10.954 1.00 27.38 41 GLU C C 1
ATOM 4729 O O . GLU C 1 41 ? 36.078 -55.158 11.662 1.00 27.11 41 GLU C O 1
ATOM 4735 N N . GLU C 1 42 ? 35.723 -52.960 11.374 1.00 26.56 42 GLU C N 1
ATOM 4736 C CA . GLU C 1 42 ? 36.231 -52.621 12.692 1.00 27.35 42 GLU C CA 1
ATOM 4737 C C . GLU C 1 42 ? 35.236 -52.724 13.846 1.00 26.45 42 GLU C C 1
ATOM 4738 O O . GLU C 1 42 ? 35.628 -53.065 14.959 1.00 26.73 42 GLU C O 1
ATOM 4744 N N . PHE C 1 43 ? 33.959 -52.452 13.586 1.00 25.88 43 PHE C N 1
ATOM 4745 C CA . PHE C 1 43 ? 32.958 -52.472 14.652 1.00 25.00 43 PHE C CA 1
ATOM 4746 C C . PHE C 1 43 ? 31.761 -53.408 14.520 1.00 24.59 43 PHE C C 1
ATOM 4747 O O . PHE C 1 43 ? 30.995 -53.561 15.471 1.00 23.91 43 PHE C O 1
ATOM 4755 N N . GLY C 1 44 ? 31.569 -54.015 13.356 1.00 23.72 44 GLY C N 1
ATOM 4756 C CA . GLY C 1 44 ? 30.429 -54.904 13.205 1.00 24.08 44 GLY C CA 1
ATOM 4757 C C . GLY C 1 44 ? 29.177 -54.199 12.714 1.00 22.88 44 GLY C C 1
ATOM 4758 O O . GLY C 1 44 ? 28.066 -54.726 12.819 1.00 23.01 44 GLY C O 1
ATOM 4759 N N . SER C 1 45 ? 29.349 -52.989 12.196 1.00 22.93 45 SER C N 1
ATOM 4760 C CA . SER C 1 45 ? 28.227 -52.239 11.655 1.00 22.47 45 SER C CA 1
ATOM 4761 C C . SER C 1 45 ? 28.024 -52.786 10.250 1.00 23.96 45 SER C C 1
ATOM 4762 O O . SER C 1 45 ? 28.758 -53.681 9.824 1.00 23.95 45 SER C O 1
ATOM 4765 N N . GLU C 1 46 ? 27.030 -52.268 9.537 1.00 24.28 46 GLU C N 1
ATOM 4766 C CA . GLU C 1 46 ? 26.781 -52.716 8.172 1.00 25.86 46 GLU C CA 1
ATOM 4767 C C . GLU C 1 46 ? 26.787 -51.520 7.233 1.00 26.70 46 GLU C C 1
ATOM 4768 O O . GLU C 1 46 ? 25.910 -50.658 7.306 1.00 25.38 46 GLU C O 1
ATOM 4774 N N . ALA C 1 47 ? 27.790 -51.461 6.362 1.00 26.50 47 ALA C N 1
ATOM 4775 C CA . ALA C 1 47 ? 27.891 -50.370 5.400 1.00 26.09 47 ALA C CA 1
ATOM 4776 C C . ALA C 1 47 ? 26.819 -50.592 4.343 1.00 27.78 47 ALA C C 1
ATOM 4777 O O . ALA C 1 47 ? 26.742 -51.666 3.752 1.00 26.63 47 ALA C O 1
ATOM 4779 N N . VAL C 1 48 ? 25.986 -49.582 4.109 1.00 27.11 48 VAL C N 1
ATOM 4780 C CA . VAL C 1 48 ? 24.911 -49.699 3.128 1.00 29.26 48 VAL C CA 1
ATOM 4781 C C . VAL C 1 48 ? 24.737 -48.427 2.307 1.00 30.82 48 VAL C C 1
ATOM 4782 O O . VAL C 1 48 ? 25.223 -47.363 2.686 1.00 30.61 48 VAL C O 1
ATOM 4786 N N . PRO C 1 49 ? 24.051 -48.527 1.153 1.00 32.29 49 PRO C N 1
ATOM 4787 C CA . PRO C 1 49 ? 23.847 -47.325 0.343 1.00 32.54 49 PRO C CA 1
ATOM 4788 C C . PRO C 1 49 ? 22.926 -46.405 1.143 1.00 32.90 49 PRO C C 1
ATOM 4789 O O . PRO C 1 49 ? 22.077 -46.877 1.904 1.00 31.02 49 PRO C O 1
ATOM 4793 N N . LEU C 1 50 ? 23.103 -45.101 0.973 1.00 32.49 50 LEU C N 1
ATOM 4794 C CA . LEU C 1 50 ? 22.325 -44.108 1.702 1.00 32.73 50 LEU C CA 1
ATOM 4795 C C . LEU C 1 50 ? 20.837 -44.402 1.871 1.00 32.65 50 LEU C C 1
ATOM 4796 O O . LEU C 1 50 ? 20.272 -44.145 2.933 1.00 32.76 50 LEU C O 1
ATOM 4801 N N . GLU C 1 51 ? 20.203 -44.945 0.838 1.00 32.62 51 GLU C N 1
ATOM 4802 C CA . GLU C 1 51 ? 18.773 -45.236 0.897 1.00 33.28 51 GLU C CA 1
ATOM 4803 C C . GLU C 1 51 ? 18.352 -46.130 2.065 1.00 32.27 51 GLU C C 1
ATOM 4804 O O . GLU C 1 51 ? 17.312 -45.903 2.684 1.00 32.44 51 GLU C O 1
ATOM 4810 N N . ARG C 1 52 ? 19.156 -47.146 2.363 1.00 30.34 52 ARG C N 1
ATOM 4811 C CA . ARG C 1 52 ? 18.841 -48.078 3.441 1.00 30.15 52 ARG C CA 1
ATOM 4812 C C . ARG C 1 52 ? 18.811 -47.454 4.834 1.00 29.90 52 ARG C C 1
ATOM 4813 O O . ARG C 1 52 ? 18.280 -48.049 5.772 1.00 29.75 52 ARG C O 1
ATOM 4821 N N . VAL C 1 53 ? 19.381 -46.262 4.971 1.00 29.81 53 VAL C N 1
ATOM 4822 C CA . VAL C 1 53 ? 19.402 -45.583 6.261 1.00 31.40 53 VAL C CA 1
ATOM 4823 C C . VAL C 1 53 ? 17.984 -45.348 6.787 1.00 30.29 53 VAL C C 1
ATOM 4824 O O . VAL C 1 53 ? 17.753 -45.345 7.997 1.00 30.03 53 VAL C O 1
ATOM 4828 N N . ALA C 1 54 ? 17.034 -45.169 5.873 1.00 31.21 54 ALA C N 1
ATOM 4829 C CA . ALA C 1 54 ? 15.640 -44.932 6.244 1.00 30.57 54 ALA C CA 1
ATOM 4830 C C . ALA C 1 54 ? 15.010 -46.144 6.928 1.00 30.80 54 ALA C C 1
ATOM 4831 O O . ALA C 1 54 ? 13.895 -46.066 7.445 1.00 30.87 54 ALA C O 1
ATOM 4833 N N . GLU C 1 55 ? 15.723 -47.265 6.925 1.00 30.80 55 GLU C N 1
ATOM 4834 C CA . GLU C 1 55 ? 15.229 -48.484 7.557 1.00 30.56 55 GLU C CA 1
ATOM 4835 C C . GLU C 1 55 ? 15.316 -48.382 9.077 1.00 29.76 55 GLU C C 1
ATOM 4836 O O . GLU C 1 55 ? 14.645 -49.121 9.798 1.00 29.07 55 GLU C O 1
ATOM 4842 N N . ALA C 1 56 ? 16.141 -47.455 9.554 1.00 28.67 56 ALA C N 1
ATOM 4843 C CA . ALA C 1 56 ? 16.357 -47.268 10.986 1.00 28.02 56 ALA C CA 1
ATOM 4844 C C . ALA C 1 56 ? 15.245 -46.545 11.738 1.00 28.01 56 ALA C C 1
ATOM 4845 O O . ALA C 1 56 ? 14.509 -45.735 11.171 1.00 28.39 56 ALA C O 1
ATOM 4847 N N . ARG C 1 57 ? 15.137 -46.858 13.027 1.00 27.20 57 ARG C N 1
ATOM 4848 C CA . ARG C 1 57 ? 14.160 -46.235 13.911 1.00 26.89 57 ARG C CA 1
ATOM 4849 C C . ARG C 1 57 ? 14.768 -44.902 14.337 1.00 25.46 57 ARG C C 1
ATOM 4850 O O . ARG C 1 57 ? 14.061 -43.925 14.588 1.00 24.42 57 ARG C O 1
ATOM 4858 N N . VAL C 1 58 ? 16.094 -44.877 14.417 1.00 23.81 58 VAL C N 1
ATOM 4859 C CA . VAL C 1 58 ? 16.818 -43.673 14.796 1.00 23.20 58 VAL C CA 1
ATOM 4860 C C . VAL C 1 58 ? 17.983 -43.453 13.841 1.00 23.06 58 VAL C C 1
ATOM 4861 O O . VAL C 1 58 ? 18.848 -44.316 13.685 1.00 22.48 58 VAL C O 1
ATOM 4865 N N . ILE C 1 59 ? 17.988 -42.292 13.199 1.00 22.46 59 ILE C N 1
ATOM 4866 C CA . ILE C 1 59 ? 19.039 -41.930 12.260 1.00 22.39 59 ILE C CA 1
ATOM 4867 C C . ILE C 1 59 ? 19.927 -40.870 12.904 1.00 21.70 59 ILE C C 1
ATOM 4868 O O . ILE C 1 59 ? 19.425 -39.885 13.446 1.00 22.12 59 ILE C O 1
ATOM 4873 N N . PHE C 1 60 ? 21.240 -41.083 12.854 1.00 20.83 60 PHE C N 1
ATOM 4874 C CA . PHE C 1 60 ? 22.199 -40.131 13.412 1.00 20.21 60 PHE C CA 1
ATOM 4875 C C . PHE C 1 60 ? 23.010 -39.485 12.299 1.00 20.83 60 PHE C C 1
ATOM 4876 O O . PHE C 1 60 ? 23.325 -40.128 11.300 1.00 19.78 60 PHE C O 1
ATOM 4884 N N . THR C 1 61 ? 23.364 -38.218 12.485 1.00 20.82 61 THR C N 1
ATOM 4885 C CA . THR C 1 61 ? 24.189 -37.516 11.517 1.00 20.73 61 THR C CA 1
ATOM 4886 C C . THR C 1 61 ? 25.225 -36.682 12.250 1.00 20.66 61 THR C C 1
ATOM 4887 O O . THR C 1 61 ? 24.955 -36.130 13.312 1.00 20.75 61 THR C O 1
ATOM 4891 N N . CYS C 1 62 ? 26.429 -36.629 11.698 1.00 20.66 62 CYS C N 1
ATOM 4892 C CA . CYS C 1 62 ? 27.486 -35.814 12.272 1.00 21.49 62 CYS C CA 1
ATOM 4893 C C . CYS C 1 62 ? 28.277 -35.320 11.078 1.00 20.97 62 CYS C C 1
ATOM 4894 O O . CYS C 1 62 ? 29.319 -35.877 10.722 1.00 20.66 62 CYS C O 1
ATOM 4897 N N . LEU C 1 63 ? 27.743 -34.273 10.458 1.00 20.80 63 LEU C N 1
ATOM 4898 C CA . LEU C 1 63 ? 28.324 -33.673 9.266 1.00 21.48 63 LEU C CA 1
ATOM 4899 C C . LEU C 1 63 ? 28.932 -32.306 9.581 1.00 21.79 63 LEU C C 1
ATOM 4900 O O . LEU C 1 63 ? 28.777 -31.789 10.687 1.00 21.98 63 LEU C O 1
ATOM 4905 N N . PRO C 1 64 ? 29.639 -31.704 8.611 1.00 21.42 64 PRO C N 1
ATOM 4906 C CA . PRO C 1 64 ? 30.260 -30.396 8.827 1.00 22.10 64 PRO C CA 1
ATOM 4907 C C . PRO C 1 64 ? 29.291 -29.306 9.276 1.00 22.84 64 PRO C C 1
ATOM 4908 O O . PRO C 1 64 ? 29.478 -28.701 10.333 1.00 22.24 64 PRO C O 1
ATOM 4912 N N . THR C 1 65 ? 28.262 -29.059 8.470 1.00 23.46 65 THR C N 1
ATOM 4913 C CA . THR C 1 65 ? 27.284 -28.021 8.785 1.00 23.45 65 THR C CA 1
ATOM 4914 C C . THR C 1 65 ? 25.859 -28.446 8.461 1.00 22.59 65 THR C C 1
ATOM 4915 O O . THR C 1 65 ? 25.630 -29.468 7.815 1.00 21.84 65 THR C O 1
ATOM 4919 N N . THR C 1 66 ? 24.899 -27.643 8.906 1.00 21.90 66 THR C N 1
ATOM 4920 C CA . THR C 1 66 ? 23.493 -27.925 8.652 1.00 23.63 66 THR C CA 1
ATOM 4921 C C . THR C 1 66 ? 23.247 -28.048 7.147 1.00 23.85 66 THR C C 1
ATOM 4922 O O . THR C 1 66 ? 22.292 -28.691 6.710 1.00 24.45 66 THR C O 1
ATOM 4926 N N . ARG C 1 67 ? 24.126 -27.439 6.357 1.00 26.31 67 ARG C N 1
ATOM 4927 C CA . ARG C 1 67 ? 24.006 -27.484 4.904 1.00 27.62 67 ARG C CA 1
ATOM 4928 C C . ARG C 1 67 ? 24.055 -28.930 4.414 1.00 26.70 67 ARG C C 1
ATOM 4929 O O . ARG C 1 67 ? 23.212 -29.358 3.621 1.00 25.55 67 ARG C O 1
ATOM 4937 N N . GLU C 1 68 ? 25.048 -29.679 4.887 1.00 26.53 68 GLU C N 1
ATOM 4938 C CA . GLU C 1 68 ? 25.191 -31.079 4.503 1.00 25.38 68 GLU C CA 1
ATOM 4939 C C . GLU C 1 68 ? 24.061 -31.916 5.090 1.00 24.94 68 GLU C C 1
ATOM 4940 O O . GLU C 1 68 ? 23.632 -32.903 4.487 1.00 24.89 68 GLU C O 1
ATOM 4946 N N . VAL C 1 69 ? 23.582 -31.530 6.268 1.00 24.12 69 VAL C N 1
ATOM 4947 C CA . VAL C 1 69 ? 22.484 -32.252 6.901 1.00 25.14 69 VAL C CA 1
ATOM 4948 C C . VAL C 1 69 ? 21.256 -32.095 6.012 1.00 26.69 69 VAL C C 1
ATOM 4949 O O . VAL C 1 69 ? 20.472 -33.027 5.837 1.00 25.88 69 VAL C O 1
ATOM 4953 N N . TYR C 1 70 ? 21.109 -30.903 5.447 1.00 29.06 70 TYR C N 1
ATOM 4954 C CA . TYR C 1 70 ? 19.991 -30.592 4.568 1.00 31.61 70 TYR C CA 1
ATOM 4955 C C . TYR C 1 70 ? 19.983 -31.440 3.305 1.00 32.01 70 TYR C C 1
ATOM 4956 O O . TYR C 1 70 ? 18.964 -32.032 2.957 1.00 32.29 70 TYR C O 1
ATOM 4965 N N . GLU C 1 71 ? 21.116 -31.503 2.615 1.00 32.79 71 GLU C N 1
ATOM 4966 C CA . GLU C 1 71 ? 21.173 -32.275 1.385 1.00 34.77 71 GLU C CA 1
ATOM 4967 C C . GLU C 1 71 ? 21.042 -33.775 1.617 1.00 33.73 71 GLU C C 1
ATOM 4968 O O . GLU C 1 71 ? 20.551 -34.496 0.749 1.00 32.85 71 GLU C O 1
ATOM 4974 N N . VAL C 1 72 ? 21.468 -34.250 2.784 1.00 32.14 72 VAL C N 1
ATOM 4975 C CA . VAL C 1 72 ? 21.347 -35.671 3.090 1.00 32.19 72 VAL C CA 1
ATOM 4976 C C . VAL C 1 72 ? 19.887 -35.962 3.429 1.00 31.95 72 VAL C C 1
ATOM 4977 O O . VAL C 1 72 ? 19.376 -37.047 3.146 1.00 32.81 72 VAL C O 1
ATOM 4981 N N . ALA C 1 73 ? 19.219 -34.979 4.026 1.00 31.27 73 ALA C N 1
ATOM 4982 C CA . ALA C 1 73 ? 17.816 -35.114 4.397 1.00 32.15 73 ALA C CA 1
ATOM 4983 C C . ALA C 1 73 ? 16.937 -35.148 3.146 1.00 33.43 73 ALA C C 1
ATOM 4984 O O . ALA C 1 73 ? 15.960 -35.897 3.080 1.00 32.63 73 ALA C O 1
ATOM 4986 N N . GLU C 1 74 ? 17.289 -34.334 2.156 1.00 34.80 74 GLU C N 1
ATOM 4987 C CA . GLU C 1 74 ? 16.533 -34.287 0.910 1.00 36.85 74 GLU C CA 1
ATOM 4988 C C . GLU C 1 74 ? 16.665 -35.609 0.159 1.00 36.25 74 GLU C C 1
ATOM 4989 O O . GLU C 1 74 ? 15.693 -36.120 -0.395 1.00 36.77 74 GLU C O 1
ATOM 4995 N N . ALA C 1 75 ? 17.875 -36.160 0.153 1.00 35.67 75 ALA C N 1
ATOM 4996 C CA . ALA C 1 75 ? 18.144 -37.421 -0.524 1.00 34.93 75 ALA C CA 1
ATOM 4997 C C . ALA C 1 75 ? 17.340 -38.567 0.081 1.00 35.57 75 ALA C C 1
ATOM 4998 O O . ALA C 1 75 ? 16.859 -39.443 -0.639 1.00 35.03 75 ALA C O 1
ATOM 5000 N N . LEU C 1 76 ? 17.193 -38.557 1.404 1.00 34.81 76 LEU C N 1
ATOM 5001 C CA . LEU C 1 76 ? 16.452 -39.606 2.105 1.00 35.94 76 LEU C CA 1
ATOM 5002 C C . LEU C 1 76 ? 14.957 -39.326 2.205 1.00 36.22 76 LEU C C 1
ATOM 5003 O O . LEU C 1 76 ? 14.159 -40.245 2.380 1.00 36.39 76 LEU C O 1
ATOM 5008 N N . TYR C 1 77 ? 14.587 -38.055 2.089 1.00 37.81 77 TYR C N 1
ATOM 5009 C CA . TYR C 1 77 ? 13.196 -37.626 2.205 1.00 39.37 77 TYR C CA 1
ATOM 5010 C C . TYR C 1 77 ? 12.134 -38.593 1.666 1.00 39.16 77 TYR C C 1
ATOM 5011 O O . TYR C 1 77 ? 11.214 -38.972 2.390 1.00 39.98 77 TYR C O 1
ATOM 5020 N N . PRO C 1 78 ? 12.247 -39.008 0.395 1.00 39.47 78 PRO C N 1
ATOM 5021 C CA . PRO C 1 78 ? 11.257 -39.929 -0.177 1.00 40.14 78 PRO C CA 1
ATOM 5022 C C . PRO C 1 78 ? 11.179 -41.318 0.461 1.00 40.82 78 PRO C C 1
ATOM 5023 O O . PRO C 1 78 ? 10.196 -42.035 0.269 1.00 40.83 78 PRO C O 1
ATOM 5027 N N . TYR C 1 79 ? 12.201 -41.689 1.227 1.00 40.12 79 TYR C N 1
ATOM 5028 C CA . TYR C 1 79 ? 12.238 -43.005 1.863 1.00 39.78 79 TYR C CA 1
ATOM 5029 C C . TYR C 1 79 ? 11.909 -42.994 3.355 1.00 39.14 79 TYR C C 1
ATOM 5030 O O . TYR C 1 79 ? 11.585 -44.035 3.930 1.00 37.76 79 TYR C O 1
ATOM 5039 N N . LEU C 1 80 ? 11.993 -41.821 3.978 1.00 38.43 80 LEU C N 1
ATOM 5040 C CA . LEU C 1 80 ? 11.716 -41.685 5.406 1.00 37.55 80 LEU C CA 1
ATOM 5041 C C . LEU C 1 80 ? 10.350 -42.235 5.803 1.00 38.37 80 LEU C C 1
ATOM 5042 O O . LEU C 1 80 ? 9.350 -41.998 5.124 1.00 37.45 80 LEU C O 1
ATOM 5047 N N . ARG C 1 81 ? 10.321 -42.967 6.913 1.00 38.39 81 ARG C N 1
ATOM 5048 C CA . ARG C 1 81 ? 9.091 -43.566 7.417 1.00 39.82 81 ARG C CA 1
ATOM 5049 C C . ARG C 1 81 ? 8.623 -42.868 8.687 1.00 39.96 81 ARG C C 1
ATOM 5050 O O . ARG C 1 81 ? 9.433 -42.380 9.472 1.00 40.28 81 ARG C O 1
ATOM 5058 N N . GLU C 1 82 ? 7.310 -42.830 8.885 1.00 40.27 82 GLU C N 1
ATOM 5059 C CA . GLU C 1 82 ? 6.729 -42.190 10.056 1.00 40.82 82 GLU C CA 1
ATOM 5060 C C . GLU C 1 82 ? 7.120 -42.900 11.348 1.00 39.69 82 GLU C C 1
ATOM 5061 O O . GLU C 1 82 ? 7.172 -44.129 11.403 1.00 38.23 82 GLU C O 1
ATOM 5067 N N . GLY C 1 83 ? 7.401 -42.115 12.385 1.00 37.20 83 GLY C N 1
ATOM 5068 C CA . GLY C 1 83 ? 7.783 -42.683 13.663 1.00 36.72 83 GLY C CA 1
ATOM 5069 C C . GLY C 1 83 ? 9.286 -42.764 13.861 1.00 35.57 83 GLY C C 1
ATOM 5070 O O . GLY C 1 83 ? 9.754 -43.229 14.899 1.00 36.35 83 GLY C O 1
ATOM 5071 N N . THR C 1 84 ? 10.042 -42.314 12.865 1.00 33.81 84 THR C N 1
ATOM 5072 C CA . THR C 1 84 ? 11.499 -42.334 12.938 1.00 33.09 84 THR C CA 1
ATOM 5073 C C . THR C 1 84 ? 12.032 -41.081 13.634 1.00 32.16 84 THR C C 1
ATOM 5074 O O . THR C 1 84 ? 11.377 -40.035 13.653 1.00 31.19 84 THR C O 1
ATOM 5078 N N . TYR C 1 85 ? 13.224 -41.194 14.207 1.00 29.46 85 TYR C N 1
ATOM 5079 C CA . TYR C 1 85 ? 13.848 -40.073 14.890 1.00 27.86 85 TYR C CA 1
ATOM 5080 C C . TYR C 1 85 ? 15.152 -39.715 14.201 1.00 26.92 85 TYR C C 1
ATOM 5081 O O . TYR C 1 85 ? 15.884 -40.591 13.736 1.00 26.62 85 TYR C O 1
ATOM 5090 N N . TRP C 1 86 ? 15.431 -38.419 14.128 1.00 24.93 86 TRP C N 1
ATOM 5091 C CA . TRP C 1 86 ? 16.650 -37.935 13.504 1.00 23.65 86 TRP C CA 1
ATOM 5092 C C . TRP C 1 86 ? 17.453 -37.205 14.570 1.00 23.46 86 TRP C C 1
ATOM 5093 O O . TRP C 1 86 ? 17.077 -36.114 15.000 1.00 23.81 86 TRP C O 1
ATOM 5104 N N . VAL C 1 87 ? 18.549 -37.824 15.002 1.00 22.51 87 VAL C N 1
ATOM 5105 C CA . VAL C 1 87 ? 19.419 -37.246 16.020 1.00 21.43 87 VAL C CA 1
ATOM 5106 C C . VAL C 1 87 ? 20.603 -36.615 15.300 1.00 21.66 87 VAL C C 1
ATOM 5107 O O . VAL C 1 87 ? 21.471 -37.313 14.777 1.00 20.18 87 VAL C O 1
ATOM 5111 N N . ASP C 1 88 ? 20.630 -35.287 15.274 1.00 20.36 88 ASP C N 1
ATOM 5112 C CA . ASP C 1 88 ? 21.683 -34.560 14.580 1.00 20.11 88 ASP C CA 1
ATOM 5113 C C . ASP C 1 88 ? 22.807 -34.075 15.496 1.00 19.63 88 ASP C C 1
ATOM 5114 O O . ASP C 1 88 ? 22.640 -33.108 16.242 1.00 19.63 88 ASP C O 1
ATOM 5119 N N . ALA C 1 89 ? 23.953 -34.752 15.422 1.00 18.87 89 ALA C N 1
ATOM 5120 C CA . ALA C 1 89 ? 25.117 -34.421 16.240 1.00 18.67 89 ALA C CA 1
ATOM 5121 C C . ALA C 1 89 ? 26.004 -33.365 15.586 1.00 19.78 89 ALA C C 1
ATOM 5122 O O . ALA C 1 89 ? 27.072 -33.030 16.101 1.00 20.56 89 ALA C O 1
ATOM 5124 N N . THR C 1 90 ? 25.565 -32.853 14.442 1.00 19.60 90 THR C N 1
ATOM 5125 C CA . THR C 1 90 ? 26.306 -31.808 13.748 1.00 19.03 90 THR C CA 1
ATOM 5126 C C . THR C 1 90 ? 26.238 -30.560 14.623 1.00 19.17 90 THR C C 1
ATOM 5127 O O . THR C 1 90 ? 25.256 -30.361 15.335 1.00 18.85 90 THR C O 1
ATOM 5131 N N . SER C 1 91 ? 27.283 -29.738 14.603 1.00 18.24 91 SER C N 1
ATOM 5132 C CA . SER C 1 91 ? 27.235 -28.483 15.344 1.00 18.92 91 SER C CA 1
ATOM 5133 C C . SER C 1 91 ? 26.567 -27.593 14.300 1.00 19.58 91 SER C C 1
ATOM 5134 O O . SER C 1 91 ? 27.237 -26.990 13.457 1.00 18.95 91 SER C O 1
ATOM 5137 N N . GLY C 1 92 ? 25.238 -27.545 14.345 1.00 20.22 92 GLY C N 1
ATOM 5138 C CA . GLY C 1 92 ? 24.490 -26.787 13.359 1.00 20.07 92 GLY C CA 1
ATOM 5139 C C . GLY C 1 92 ? 23.914 -25.440 13.746 1.00 20.27 92 GLY C C 1
ATOM 5140 O O . GLY C 1 92 ? 24.146 -24.932 14.839 1.00 20.22 92 GLY C O 1
ATOM 5141 N N . GLU C 1 93 ? 23.156 -24.870 12.814 1.00 20.22 93 GLU C N 1
ATOM 5142 C CA . GLU C 1 93 ? 22.523 -23.567 12.985 1.00 21.98 93 GLU C CA 1
ATOM 5143 C C . GLU C 1 93 ? 21.113 -23.720 13.542 1.00 21.86 93 GLU C C 1
ATOM 5144 O O . GLU C 1 93 ? 20.300 -24.469 13.001 1.00 21.53 93 GLU C O 1
ATOM 5150 N N . PRO C 1 94 ? 20.804 -23.004 14.633 1.00 22.93 94 PRO C N 1
ATOM 5151 C CA . PRO C 1 94 ? 19.481 -23.072 15.258 1.00 23.81 94 PRO C CA 1
ATOM 5152 C C . PRO C 1 94 ? 18.299 -22.878 14.310 1.00 24.89 94 PRO C C 1
ATOM 5153 O O . PRO C 1 94 ? 17.427 -23.742 14.215 1.00 25.73 94 PRO C O 1
ATOM 5157 N N . GLU C 1 95 ? 18.270 -21.752 13.605 1.00 27.01 95 GLU C N 1
ATOM 5158 C CA . GLU C 1 95 ? 17.162 -21.463 12.698 1.00 28.71 95 GLU C CA 1
ATOM 5159 C C . GLU C 1 95 ? 17.029 -22.438 11.530 1.00 27.27 95 GLU C C 1
ATOM 5160 O O . GLU C 1 95 ? 15.940 -22.947 11.264 1.00 27.52 95 GLU C O 1
ATOM 5166 N N . ALA C 1 96 ? 18.129 -22.701 10.832 1.00 26.46 96 ALA C N 1
ATOM 5167 C CA . ALA C 1 96 ? 18.093 -23.621 9.703 1.00 26.09 96 ALA C CA 1
ATOM 5168 C C . ALA C 1 96 ? 17.659 -25.006 10.173 1.00 26.44 96 ALA C C 1
ATOM 5169 O O . ALA C 1 96 ? 17.004 -25.746 9.439 1.00 25.66 96 ALA C O 1
ATOM 5171 N N . SER C 1 97 ? 18.022 -25.352 11.403 1.00 25.63 97 SER C N 1
ATOM 5172 C CA . SER C 1 97 ? 17.662 -26.651 11.948 1.00 26.61 97 SER C CA 1
ATOM 5173 C C . SER C 1 97 ? 16.175 -26.717 12.252 1.00 27.19 97 SER C C 1
ATOM 5174 O O . SER C 1 97 ? 15.560 -27.771 12.107 1.00 26.96 97 SER C O 1
ATOM 5177 N N . ARG C 1 98 ? 15.593 -25.594 12.668 1.00 28.20 98 ARG C N 1
ATOM 5178 C CA . ARG C 1 98 ? 14.162 -25.564 12.967 1.00 30.54 98 ARG C CA 1
ATOM 5179 C C . ARG C 1 98 ? 13.357 -25.801 11.694 1.00 30.46 98 ARG C C 1
ATOM 5180 O O . ARG C 1 98 ? 12.361 -26.521 11.706 1.00 30.62 98 ARG C O 1
ATOM 5188 N N . ARG C 1 99 ? 13.782 -25.182 10.598 1.00 31.27 99 ARG C N 1
ATOM 5189 C CA . ARG C 1 99 ? 13.082 -25.361 9.334 1.00 32.89 99 ARG C CA 1
ATOM 5190 C C . ARG C 1 99 ? 13.223 -26.807 8.887 1.00 32.74 99 ARG C C 1
ATOM 5191 O O . ARG C 1 99 ? 12.287 -27.392 8.344 1.00 33.20 99 ARG C O 1
ATOM 5199 N N . LEU C 1 100 ? 14.398 -27.382 9.121 1.00 31.52 100 LEU C N 1
ATOM 5200 C CA . LEU C 1 100 ? 14.642 -28.771 8.753 1.00 29.80 100 LEU C CA 1
ATOM 5201 C C . LEU C 1 100 ? 13.699 -29.661 9.554 1.00 29.43 100 LEU C C 1
ATOM 5202 O O . LEU C 1 100 ? 13.128 -30.616 9.024 1.00 28.89 100 LEU C O 1
ATOM 5207 N N . ALA C 1 101 ? 13.531 -29.337 10.833 1.00 29.37 101 ALA C N 1
ATOM 5208 C CA . ALA C 1 101 ? 12.649 -30.104 11.705 1.00 31.11 101 ALA C CA 1
ATOM 5209 C C . ALA C 1 101 ? 11.223 -30.087 11.157 1.00 32.42 101 ALA C C 1
ATOM 5210 O O . ALA C 1 101 ? 10.558 -31.120 11.107 1.00 32.67 101 ALA C O 1
ATOM 5212 N N . GLU C 1 102 ? 10.761 -28.910 10.748 1.00 34.73 102 GLU C N 1
ATOM 5213 C CA . GLU C 1 102 ? 9.416 -28.768 10.197 1.00 36.56 102 GLU C CA 1
ATOM 5214 C C . GLU C 1 102 ? 9.287 -29.625 8.944 1.00 36.09 102 GLU C C 1
ATOM 5215 O O . GLU C 1 102 ? 8.313 -30.356 8.771 1.00 36.14 102 GLU C O 1
ATOM 5221 N N . ARG C 1 103 ? 10.282 -29.520 8.071 1.00 36.24 103 ARG C N 1
ATOM 5222 C CA . ARG C 1 103 ? 10.318 -30.279 6.829 1.00 37.08 103 ARG C CA 1
ATOM 5223 C C . ARG C 1 103 ? 10.231 -31.780 7.103 1.00 37.30 103 ARG C C 1
ATOM 5224 O O . ARG C 1 103 ? 9.426 -32.485 6.493 1.00 36.41 103 ARG C O 1
ATOM 5232 N N . LEU C 1 104 ? 11.059 -32.264 8.025 1.00 36.28 104 LEU C N 1
ATOM 5233 C CA . LEU C 1 104 ? 11.074 -33.681 8.374 1.00 36.11 104 LEU C CA 1
ATOM 5234 C C . LEU C 1 104 ? 9.753 -34.126 8.987 1.00 36.92 104 LEU C C 1
ATOM 5235 O O . LEU C 1 104 ? 9.335 -35.274 8.823 1.00 35.91 104 LEU C O 1
ATOM 5240 N N . ARG C 1 105 ? 9.098 -33.210 9.688 1.00 38.39 105 ARG C N 1
ATOM 5241 C CA . ARG C 1 105 ? 7.827 -33.506 10.333 1.00 40.94 105 ARG C CA 1
ATOM 5242 C C . ARG C 1 105 ? 6.779 -33.879 9.291 1.00 41.63 105 ARG C C 1
ATOM 5243 O O . ARG C 1 105 ? 5.785 -34.536 9.603 1.00 41.76 105 ARG C O 1
ATOM 5251 N N . GLU C 1 106 ? 7.011 -33.461 8.049 1.00 42.42 106 GLU C N 1
ATOM 5252 C CA . GLU C 1 106 ? 6.093 -33.755 6.954 1.00 43.39 106 GLU C CA 1
ATOM 5253 C C . GLU C 1 106 ? 6.058 -35.255 6.658 1.00 42.73 106 GLU C C 1
ATOM 5254 O O . GLU C 1 106 ? 5.112 -35.753 6.045 1.00 42.20 106 GLU C O 1
ATOM 5260 N N . LYS C 1 107 ? 7.092 -35.965 7.103 1.00 41.27 107 LYS C N 1
ATOM 5261 C CA . LYS C 1 107 ? 7.199 -37.409 6.897 1.00 39.88 107 LYS C CA 1
ATOM 5262 C C . LYS C 1 107 ? 7.009 -38.192 8.192 1.00 38.85 107 LYS C C 1
ATOM 5263 O O . LYS C 1 107 ? 7.207 -39.410 8.225 1.00 38.54 107 LYS C O 1
ATOM 5269 N N . GLY C 1 108 ? 6.630 -37.493 9.257 1.00 36.85 108 GLY C N 1
ATOM 5270 C CA . GLY C 1 108 ? 6.434 -38.149 10.537 1.00 35.68 108 GLY C CA 1
ATOM 5271 C C . GLY C 1 108 ? 7.749 -38.411 11.251 1.00 34.56 108 GLY C C 1
ATOM 5272 O O . GLY C 1 108 ? 7.817 -39.240 12.159 1.00 34.42 108 GLY C O 1
ATOM 5273 N N . VAL C 1 109 ? 8.797 -37.704 10.836 1.00 32.99 109 VAL C N 1
ATOM 5274 C CA . VAL C 1 109 ? 10.121 -37.853 11.437 1.00 31.64 109 VAL C CA 1
ATOM 5275 C C . VAL C 1 109 ? 10.373 -36.739 12.447 1.00 30.78 109 VAL C C 1
ATOM 5276 O O . VAL C 1 109 ? 10.131 -35.566 12.161 1.00 31.70 109 VAL C O 1
ATOM 5280 N N . THR C 1 110 ? 10.863 -37.110 13.624 1.00 29.32 110 THR C N 1
ATOM 5281 C CA . THR C 1 110 ? 11.137 -36.139 14.677 1.00 27.94 110 THR C CA 1
ATOM 5282 C C . THR C 1 110 ? 12.620 -35.803 14.776 1.00 27.68 110 THR C C 1
ATOM 5283 O O . THR C 1 110 ? 13.444 -36.654 15.121 1.00 26.65 110 THR C O 1
ATOM 5287 N N . TYR C 1 111 ? 12.946 -34.551 14.466 1.00 26.70 111 TYR C N 1
ATOM 5288 C CA . TYR C 1 111 ? 14.320 -34.065 14.508 1.00 26.23 111 TYR C CA 1
ATOM 5289 C C . TYR C 1 111 ? 14.677 -33.544 15.894 1.00 26.29 111 TYR C C 1
ATOM 5290 O O . TYR C 1 111 ? 13.851 -32.938 16.581 1.00 25.59 111 TYR C O 1
ATOM 5299 N N . LEU C 1 112 ? 15.921 -33.782 16.290 1.00 25.22 112 LEU C N 1
ATOM 5300 C CA . LEU C 1 112 ? 16.430 -33.320 17.573 1.00 25.29 112 LEU C CA 1
ATOM 5301 C C . LEU C 1 112 ? 17.862 -32.876 17.351 1.00 24.86 112 LEU C C 1
ATOM 5302 O O . LEU C 1 112 ? 18.645 -33.614 16.754 1.00 22.48 112 LEU C O 1
ATOM 5307 N N . ASP C 1 113 ? 18.214 -31.668 17.782 1.00 24.24 113 ASP C N 1
ATOM 5308 C CA . ASP C 1 113 ? 19.601 -31.268 17.624 1.00 24.12 113 ASP C CA 1
ATOM 5309 C C . ASP C 1 113 ? 20.326 -31.854 18.822 1.00 23.05 113 ASP C C 1
ATOM 5310 O O . ASP C 1 113 ? 19.899 -31.690 19.965 1.00 25.40 113 ASP C O 1
ATOM 5315 N N . ALA C 1 114 ? 21.407 -32.575 18.553 1.00 20.16 114 ALA C N 1
ATOM 5316 C CA . ALA C 1 114 ? 22.167 -33.205 19.615 1.00 18.86 114 ALA C CA 1
ATOM 5317 C C . ALA C 1 114 ? 23.671 -33.037 19.441 1.00 19.58 114 ALA C C 1
ATOM 5318 O O . ALA C 1 114 ? 24.415 -34.020 19.403 1.00 19.13 114 ALA C O 1
ATOM 5320 N N . PRO C 1 115 ? 24.140 -31.784 19.324 1.00 19.58 115 PRO C N 1
ATOM 5321 C CA . PRO C 1 115 ? 25.579 -31.552 19.163 1.00 18.36 115 PRO C CA 1
ATOM 5322 C C . PRO C 1 115 ? 26.323 -32.079 20.389 1.00 18.75 115 PRO C C 1
ATOM 5323 O O . PRO C 1 115 ? 25.730 -32.255 21.457 1.00 18.11 115 PRO C O 1
ATOM 5327 N N . VAL C 1 116 ? 27.622 -32.321 20.249 1.00 17.92 116 VAL C N 1
ATOM 5328 C CA . VAL C 1 116 ? 28.381 -32.879 21.359 1.00 18.38 116 VAL C CA 1
ATOM 5329 C C . VAL C 1 116 ? 29.684 -32.160 21.679 1.00 17.92 116 VAL C C 1
ATOM 5330 O O . VAL C 1 116 ? 30.149 -31.312 20.923 1.00 17.65 116 VAL C O 1
ATOM 5334 N N . SER C 1 117 ? 30.265 -32.512 22.820 1.00 17.93 117 SER C N 1
ATOM 5335 C CA . SER C 1 117 ? 31.537 -31.947 23.237 1.00 19.23 117 SER C CA 1
ATOM 5336 C C . SER C 1 117 ? 32.344 -33.049 23.903 1.00 19.75 117 SER C C 1
ATOM 5337 O O . SER C 1 117 ? 31.785 -33.909 24.584 1.00 19.37 117 SER C O 1
ATOM 5340 N N . GLY C 1 118 ? 33.658 -33.021 23.698 1.00 20.18 118 GLY C N 1
ATOM 5341 C CA . GLY C 1 118 ? 34.524 -34.030 24.277 1.00 20.65 118 GLY C CA 1
ATOM 5342 C C . GLY C 1 118 ? 35.684 -34.348 23.354 1.00 21.74 118 GLY C C 1
ATOM 5343 O O . GLY C 1 118 ? 36.650 -34.997 23.755 1.00 22.22 118 GLY C O 1
ATOM 5344 N N . GLY C 1 119 ? 35.587 -33.889 22.109 1.00 21.71 119 GLY C N 1
ATOM 5345 C CA . GLY C 1 119 ? 36.649 -34.132 21.146 1.00 21.07 119 GLY C CA 1
ATOM 5346 C C . GLY C 1 119 ? 36.704 -35.570 20.667 1.00 20.56 119 GLY C C 1
ATOM 5347 O O . GLY C 1 119 ? 35.868 -36.393 21.044 1.00 21.85 119 GLY C O 1
ATOM 5348 N N . THR C 1 120 ? 37.687 -35.878 19.826 1.00 19.54 120 THR C N 1
ATOM 5349 C CA . THR C 1 120 ? 37.823 -37.231 19.310 1.00 19.05 120 THR C CA 1
ATOM 5350 C C . THR C 1 120 ? 38.135 -38.217 20.431 1.00 19.64 120 THR C C 1
ATOM 5351 O O . THR C 1 120 ? 37.743 -39.383 20.364 1.00 20.13 120 THR C O 1
ATOM 5355 N N . SER C 1 121 ? 38.825 -37.750 21.468 1.00 20.86 121 SER C N 1
ATOM 5356 C CA . SER C 1 121 ? 39.168 -38.617 22.593 1.00 22.63 121 SER C CA 1
ATOM 5357 C C . SER C 1 121 ? 37.903 -39.012 23.352 1.00 22.49 121 SER C C 1
ATOM 5358 O O . SER C 1 121 ? 37.772 -40.147 23.815 1.00 22.99 121 SER C O 1
ATOM 5361 N N . GLY C 1 122 ? 36.975 -38.067 23.479 1.00 20.94 122 GLY C N 1
ATOM 5362 C CA . GLY C 1 122 ? 35.730 -38.345 24.171 1.00 19.94 122 GLY C CA 1
ATOM 5363 C C . GLY C 1 122 ? 34.879 -39.284 23.342 1.00 20.53 122 GLY C C 1
ATOM 5364 O O . GLY C 1 122 ? 34.198 -40.163 23.871 1.00 19.88 122 GLY C O 1
ATOM 5365 N N . ALA C 1 123 ? 34.922 -39.098 22.027 1.00 18.97 123 ALA C N 1
ATOM 5366 C CA . ALA C 1 123 ? 34.161 -39.937 21.116 1.00 20.33 123 ALA C CA 1
ATOM 5367 C C . ALA C 1 123 ? 34.658 -41.378 21.195 1.00 20.33 123 ALA C C 1
ATOM 5368 O O . ALA C 1 123 ? 33.867 -42.320 21.205 1.00 21.37 123 ALA C O 1
ATOM 5370 N N . GLU C 1 124 ? 35.975 -41.546 21.251 1.00 21.48 124 GLU C N 1
ATOM 5371 C CA . GLU C 1 124 ? 36.566 -42.877 21.321 1.00 22.94 124 GLU C CA 1
ATOM 5372 C C . GLU C 1 124 ? 36.238 -43.549 22.653 1.00 22.90 124 GLU C C 1
ATOM 5373 O O . GLU C 1 124 ? 35.993 -44.752 22.707 1.00 22.44 124 GLU C O 1
ATOM 5379 N N . ALA C 1 125 ? 36.221 -42.762 23.722 1.00 22.72 125 ALA C N 1
ATOM 5380 C CA . ALA C 1 125 ? 35.924 -43.287 25.047 1.00 23.67 125 ALA C CA 1
ATOM 5381 C C . ALA C 1 125 ? 34.425 -43.483 25.259 1.00 23.65 125 ALA C C 1
ATOM 5382 O O . ALA C 1 125 ? 34.009 -44.240 26.139 1.00 24.55 125 ALA C O 1
ATOM 5384 N N . GLY C 1 126 ? 33.617 -42.800 24.453 1.00 22.86 126 GLY C N 1
ATOM 5385 C CA . GLY C 1 126 ? 32.173 -42.908 24.597 1.00 22.05 126 GLY C CA 1
ATOM 5386 C C . GLY C 1 126 ? 31.691 -42.126 25.809 1.00 22.94 126 GLY C C 1
ATOM 5387 O O . GLY C 1 126 ? 30.734 -42.515 26.480 1.00 23.39 126 GLY C O 1
ATOM 5388 N N . THR C 1 127 ? 32.352 -41.006 26.080 1.00 21.68 127 THR C N 1
ATOM 5389 C CA . THR C 1 127 ? 32.009 -40.168 27.224 1.00 21.71 127 THR C CA 1
ATOM 5390 C C . THR C 1 127 ? 31.600 -38.760 26.806 1.00 21.20 127 THR C C 1
ATOM 5391 O O . THR C 1 127 ? 31.714 -37.814 27.587 1.00 20.15 127 THR C O 1
ATOM 5395 N N . LEU C 1 128 ? 31.122 -38.621 25.575 1.00 19.76 128 LEU C N 1
ATOM 5396 C CA . LEU C 1 128 ? 30.716 -37.316 25.073 1.00 19.56 128 LEU C CA 1
ATOM 5397 C C . LEU C 1 128 ? 29.568 -36.697 25.859 1.00 19.67 128 LEU C C 1
ATOM 5398 O O . LEU C 1 128 ? 28.720 -37.401 26.417 1.00 19.72 128 LEU C O 1
ATOM 5403 N N . THR C 1 129 ? 29.558 -35.368 25.902 1.00 19.07 129 THR C N 1
ATOM 5404 C CA . THR C 1 129 ? 28.494 -34.626 26.565 1.00 18.16 129 THR C CA 1
ATOM 5405 C C . THR C 1 129 ? 27.551 -34.232 25.435 1.00 19.15 129 THR C C 1
ATOM 5406 O O . THR C 1 129 ? 27.994 -33.757 24.391 1.00 19.37 129 THR C O 1
ATOM 5410 N N . VAL C 1 130 ? 26.256 -34.443 25.636 1.00 18.47 130 VAL C N 1
ATOM 5411 C CA . VAL C 1 130 ? 25.277 -34.119 24.610 1.00 20.02 130 VAL C CA 1
ATOM 5412 C C . VAL C 1 130 ? 24.270 -33.088 25.100 1.00 21.77 130 VAL C C 1
ATOM 5413 O O . VAL C 1 130 ? 23.759 -33.192 26.210 1.00 23.78 130 VAL C O 1
ATOM 5425 N N . LEU C 1 132 ? 20.747 -31.741 24.100 1.00 23.64 132 LEU C N 1
ATOM 5426 C CA . LEU C 1 132 ? 19.569 -31.991 23.271 1.00 24.81 132 LEU C CA 1
ATOM 5427 C C . LEU C 1 132 ? 18.588 -30.841 23.164 1.00 24.38 132 LEU C C 1
ATOM 5428 O O . LEU C 1 132 ? 18.317 -30.141 24.137 1.00 23.47 132 LEU C O 1
ATOM 5433 N N . GLY C 1 133 ? 18.049 -30.679 21.961 1.00 25.10 133 GLY C N 1
ATOM 5434 C CA . GLY C 1 133 ? 17.059 -29.656 21.697 1.00 25.07 133 GLY C CA 1
ATOM 5435 C C . GLY C 1 133 ? 15.891 -30.339 21.009 1.00 26.16 133 GLY C C 1
ATOM 5436 O O . GLY C 1 133 ? 16.071 -30.992 19.979 1.00 25.70 133 GLY C O 1
ATOM 5437 N N . GLY C 1 134 ? 14.698 -30.212 21.582 1.00 25.53 134 GLY C N 1
ATOM 5438 C CA . GLY C 1 134 ? 13.531 -30.838 20.987 1.00 26.59 134 GLY C CA 1
ATOM 5439 C C . GLY C 1 134 ? 12.469 -31.196 22.011 1.00 27.26 134 GLY C C 1
ATOM 5440 O O . GLY C 1 134 ? 12.592 -30.821 23.175 1.00 25.63 134 GLY C O 1
ATOM 5441 N N . PRO C 1 135 ? 11.410 -31.920 21.606 1.00 29.02 135 PRO C N 1
ATOM 5442 C CA . PRO C 1 135 ? 10.313 -32.333 22.492 1.00 30.98 135 PRO C CA 1
ATOM 5443 C C . PRO C 1 135 ? 10.761 -33.272 23.612 1.00 33.14 135 PRO C C 1
ATOM 5444 O O . PRO C 1 135 ? 11.597 -34.153 23.404 1.00 33.61 135 PRO C O 1
ATOM 5448 N N . GLU C 1 136 ? 10.187 -33.088 24.796 1.00 33.77 136 GLU C N 1
ATOM 5449 C CA . GLU C 1 136 ? 10.520 -33.912 25.954 1.00 35.74 136 GLU C CA 1
ATOM 5450 C C . GLU C 1 136 ? 10.281 -35.395 25.681 1.00 35.40 136 GLU C C 1
ATOM 5451 O O . GLU C 1 136 ? 11.067 -36.249 26.096 1.00 34.74 136 GLU C O 1
ATOM 5457 N N . GLU C 1 137 ? 9.187 -35.693 24.989 1.00 35.15 137 GLU C N 1
ATOM 5458 C CA . GLU C 1 137 ? 8.832 -37.069 24.665 1.00 35.67 137 GLU C CA 1
ATOM 5459 C C . GLU C 1 137 ? 9.886 -37.732 23.785 1.00 34.19 137 GLU C C 1
ATOM 5460 O O . GLU C 1 137 ? 10.286 -38.871 24.031 1.00 34.40 137 GLU C O 1
ATOM 5466 N N . ALA C 1 138 ? 10.334 -37.017 22.758 1.00 32.90 138 ALA C N 1
ATOM 5467 C CA . ALA C 1 138 ? 11.349 -37.544 21.853 1.00 32.07 138 ALA C CA 1
ATOM 5468 C C . ALA C 1 138 ? 12.666 -37.737 22.598 1.00 31.29 138 ALA C C 1
ATOM 5469 O O . ALA C 1 138 ? 13.343 -38.749 22.424 1.00 30.31 138 ALA C O 1
ATOM 5471 N N . VAL C 1 139 ? 13.024 -36.765 23.431 1.00 31.40 139 VAL C N 1
ATOM 5472 C CA . VAL C 1 139 ? 14.264 -36.846 24.197 1.00 31.97 139 VAL C CA 1
ATOM 5473 C C . VAL C 1 139 ? 14.312 -38.123 25.032 1.00 32.89 139 VAL C C 1
ATOM 5474 O O . VAL C 1 139 ? 15.313 -38.838 25.034 1.00 31.57 139 VAL C O 1
ATOM 5478 N N . GLU C 1 140 ? 13.225 -38.408 25.738 1.00 32.90 140 GLU C N 1
ATOM 5479 C CA . GLU C 1 140 ? 13.160 -39.600 26.573 1.00 34.35 140 GLU C CA 1
ATOM 5480 C C . GLU C 1 140 ? 13.290 -40.870 25.736 1.00 33.56 140 GLU C C 1
ATOM 5481 O O . GLU C 1 140 ? 13.849 -41.868 26.188 1.00 33.07 140 GLU C O 1
ATOM 5487 N N . ARG C 1 141 ? 12.777 -40.822 24.512 1.00 32.39 141 ARG C N 1
ATOM 5488 C CA . ARG C 1 141 ? 12.820 -41.969 23.610 1.00 33.02 141 ARG C CA 1
ATOM 5489 C C . ARG C 1 141 ? 14.218 -42.230 23.045 1.00 31.74 141 ARG C C 1
ATOM 5490 O O . ARG C 1 141 ? 14.592 -43.379 22.810 1.00 30.61 141 ARG C O 1
ATOM 5498 N N . VAL C 1 142 ? 14.991 -41.170 22.829 1.00 29.98 142 VAL C N 1
ATOM 5499 C CA . VAL C 1 142 ? 16.330 -41.326 22.268 1.00 29.26 142 VAL C CA 1
ATOM 5500 C C . VAL C 1 142 ? 17.449 -41.535 23.284 1.00 27.96 142 VAL C C 1
ATOM 5501 O O . VAL C 1 142 ? 18.491 -42.094 22.942 1.00 27.00 142 VAL C O 1
ATOM 5505 N N . ARG C 1 143 ? 17.242 -41.096 24.523 1.00 27.62 143 ARG C N 1
ATOM 5506 C CA . ARG C 1 143 ? 18.267 -41.236 25.558 1.00 27.94 143 ARG C CA 1
ATOM 5507 C C . ARG C 1 143 ? 18.975 -42.591 25.598 1.00 28.03 143 ARG C C 1
ATOM 5508 O O . ARG C 1 143 ? 20.204 -42.654 25.606 1.00 27.63 143 ARG C O 1
ATOM 5516 N N . PRO C 1 144 ? 18.211 -43.695 25.617 1.00 28.53 144 PRO C N 1
ATOM 5517 C CA . PRO C 1 144 ? 18.815 -45.031 25.664 1.00 27.95 144 PRO C CA 1
ATOM 5518 C C . PRO C 1 144 ? 19.688 -45.430 24.475 1.00 27.54 144 PRO C C 1
ATOM 5519 O O . PRO C 1 144 ? 20.382 -46.443 24.532 1.00 27.47 144 PRO C O 1
ATOM 5523 N N . PHE C 1 145 ? 19.665 -44.636 23.409 1.00 25.11 145 PHE C N 1
ATOM 5524 C CA . PHE C 1 145 ? 20.455 -44.947 22.221 1.00 25.24 145 PHE C CA 1
ATOM 5525 C C . PHE C 1 145 ? 21.767 -44.177 22.111 1.00 23.92 145 PHE C C 1
ATOM 5526 O O . PHE C 1 145 ? 22.582 -44.463 21.233 1.00 22.59 145 PHE C O 1
ATOM 5534 N N . LEU C 1 146 ? 21.973 -43.204 22.993 1.00 22.82 146 LEU C N 1
ATOM 5535 C CA . LEU C 1 146 ? 23.189 -42.397 22.957 1.00 22.25 146 LEU C CA 1
ATOM 5536 C C . LEU C 1 146 ? 24.357 -43.147 23.589 1.00 22.51 146 LEU C C 1
ATOM 5537 O O . LEU C 1 146 ? 24.905 -42.729 24.609 1.00 23.25 146 LEU C O 1
ATOM 5542 N N . ALA C 1 147 ? 24.741 -44.252 22.956 1.00 21.71 147 ALA C N 1
ATOM 5543 C CA . ALA C 1 147 ? 25.817 -45.111 23.443 1.00 21.39 147 ALA C CA 1
ATOM 5544 C C . ALA C 1 147 ? 27.200 -44.470 23.501 1.00 21.38 147 ALA C C 1
ATOM 5545 O O . ALA C 1 147 ? 28.098 -44.992 24.162 1.00 21.44 147 ALA C O 1
ATOM 5547 N N . TYR C 1 148 ? 27.375 -43.348 22.812 1.00 18.90 148 TYR C N 1
ATOM 5548 C CA . TYR C 1 148 ? 28.661 -42.655 22.790 1.00 19.89 148 TYR C CA 1
ATOM 5549 C C . TYR C 1 148 ? 28.749 -41.523 23.808 1.00 19.77 148 TYR C C 1
ATOM 5550 O O . TYR C 1 148 ? 29.766 -40.829 23.882 1.00 18.80 148 TYR C O 1
ATOM 5559 N N . ALA C 1 149 ? 27.696 -41.353 24.602 1.00 20.23 149 ALA C N 1
ATOM 5560 C CA . ALA C 1 149 ? 27.648 -40.265 25.574 1.00 21.89 149 ALA C CA 1
ATOM 5561 C C . ALA C 1 149 ? 27.592 -40.655 27.045 1.00 23.82 149 ALA C C 1
ATOM 5562 O O . ALA C 1 149 ? 27.256 -41.785 27.403 1.00 22.86 149 ALA C O 1
ATOM 5564 N N . LYS C 1 150 ? 27.934 -39.686 27.888 1.00 24.49 150 LYS C N 1
ATOM 5565 C CA . LYS C 1 150 ? 27.896 -39.854 29.332 1.00 26.34 150 LYS C CA 1
ATOM 5566 C C . LYS C 1 150 ? 26.882 -38.830 29.837 1.00 26.38 150 LYS C C 1
ATOM 5567 O O . LYS C 1 150 ? 25.746 -39.178 30.159 1.00 27.20 150 LYS C O 1
ATOM 5573 N N . LYS C 1 151 ? 27.292 -37.565 29.881 1.00 25.69 151 LYS C N 1
ATOM 5574 C CA . LYS C 1 151 ? 26.420 -36.482 30.324 1.00 24.54 151 LYS C CA 1
ATOM 5575 C C . LYS C 1 151 ? 25.472 -36.063 29.202 1.00 23.77 151 LYS C C 1
ATOM 5576 O O . LYS C 1 151 ? 25.909 -35.637 28.135 1.00 22.80 151 LYS C O 1
ATOM 5582 N N . VAL C 1 152 ? 24.173 -36.181 29.452 1.00 21.51 152 VAL C N 1
ATOM 5583 C CA . VAL C 1 152 ? 23.160 -35.818 28.466 1.00 21.88 152 VAL C CA 1
ATOM 5584 C C . VAL C 1 152 ? 22.175 -34.824 29.077 1.00 22.50 152 VAL C C 1
ATOM 5585 O O . VAL C 1 152 ? 21.482 -35.144 30.044 1.00 23.92 152 VAL C O 1
ATOM 5589 N N . VAL C 1 153 ? 22.110 -33.621 28.509 1.00 22.22 153 VAL C N 1
ATOM 5590 C CA . VAL C 1 153 ? 21.223 -32.578 29.022 1.00 22.24 153 VAL C CA 1
ATOM 5591 C C . VAL C 1 153 ? 20.232 -32.030 27.994 1.00 23.22 153 VAL C C 1
ATOM 5592 O O . VAL C 1 153 ? 20.606 -31.693 26.868 1.00 22.64 153 VAL C O 1
ATOM 5596 N N . HIS C 1 154 ? 18.965 -31.950 28.392 1.00 22.71 154 HIS C N 1
ATOM 5597 C CA . HIS C 1 154 ? 17.915 -31.411 27.532 1.00 24.39 154 HIS C CA 1
ATOM 5598 C C . HIS C 1 154 ? 17.908 -29.916 27.821 1.00 24.62 154 HIS C C 1
ATOM 5599 O O . HIS C 1 154 ? 17.503 -29.495 28.908 1.00 24.35 154 HIS C O 1
ATOM 5606 N N . VAL C 1 155 ? 18.347 -29.115 26.854 1.00 23.66 155 VAL C N 1
ATOM 5607 C CA . VAL C 1 155 ? 18.421 -27.674 27.056 1.00 23.29 155 VAL C CA 1
ATOM 5608 C C . VAL C 1 155 ? 17.274 -26.837 26.509 1.00 24.62 155 VAL C C 1
ATOM 5609 O O . VAL C 1 155 ? 17.247 -25.626 26.717 1.00 24.93 155 VAL C O 1
ATOM 5613 N N . GLY C 1 156 ? 16.329 -27.466 25.817 1.00 24.70 156 GLY C N 1
ATOM 5614 C CA . GLY C 1 156 ? 15.206 -26.713 25.284 1.00 25.05 156 GLY C CA 1
ATOM 5615 C C . GLY C 1 156 ? 14.636 -27.273 23.996 1.00 25.37 156 GLY C C 1
ATOM 5616 O O . GLY C 1 156 ? 14.904 -28.421 23.647 1.00 27.17 156 GLY C O 1
ATOM 5617 N N . PRO C 1 157 ? 13.828 -26.485 23.270 1.00 25.85 157 PRO C N 1
ATOM 5618 C CA . PRO C 1 157 ? 13.223 -26.918 22.006 1.00 25.84 157 PRO C CA 1
ATOM 5619 C C . PRO C 1 157 ? 14.272 -27.018 20.899 1.00 26.17 157 PRO C C 1
ATOM 5620 O O . PRO C 1 157 ? 15.444 -26.711 21.122 1.00 26.04 157 PRO C O 1
ATOM 5624 N N . VAL C 1 158 ? 13.849 -27.449 19.714 1.00 25.29 158 VAL C N 1
ATOM 5625 C CA . VAL C 1 158 ? 14.761 -27.579 18.580 1.00 23.88 158 VAL C CA 1
ATOM 5626 C C . VAL C 1 158 ? 15.556 -26.293 18.383 1.00 23.85 158 VAL C C 1
ATOM 5627 O O . VAL C 1 158 ? 14.986 -25.200 18.359 1.00 22.52 158 VAL C O 1
ATOM 5631 N N . GLY C 1 159 ? 16.873 -26.432 18.248 1.00 22.59 159 GLY C N 1
ATOM 5632 C CA . GLY C 1 159 ? 17.730 -25.277 18.048 1.00 22.45 159 GLY C CA 1
ATOM 5633 C C . GLY C 1 159 ? 18.498 -24.869 19.291 1.00 22.15 159 GLY C C 1
ATOM 5634 O O . GLY C 1 159 ? 19.601 -24.331 19.195 1.00 22.36 159 GLY C O 1
ATOM 5635 N N . ALA C 1 160 ? 17.922 -25.132 20.460 1.00 21.15 160 ALA C N 1
ATOM 5636 C CA . ALA C 1 160 ? 18.561 -24.776 21.723 1.00 20.44 160 ALA C CA 1
ATOM 5637 C C . ALA C 1 160 ? 19.861 -25.541 21.935 1.00 20.25 160 ALA C C 1
ATOM 5638 O O . ALA C 1 160 ? 20.796 -25.026 22.542 1.00 20.17 160 ALA C O 1
ATOM 5640 N N . GLY C 1 161 ? 19.913 -26.775 21.442 1.00 19.27 161 GLY C N 1
ATOM 5641 C CA . GLY C 1 161 ? 21.118 -27.572 21.590 1.00 18.78 161 GLY C CA 1
ATOM 5642 C C . GLY C 1 161 ? 22.253 -26.962 20.789 1.00 18.04 161 GLY C C 1
ATOM 5643 O O . GLY C 1 161 ? 23.364 -26.800 21.292 1.00 17.95 161 GLY C O 1
ATOM 5644 N N . HIS C 1 162 ? 21.969 -26.621 19.535 1.00 18.54 162 HIS C N 1
ATOM 5645 C CA . HIS C 1 162 ? 22.969 -26.016 18.664 1.00 18.30 162 HIS C CA 1
ATOM 5646 C C . HIS C 1 162 ? 23.440 -24.684 19.236 1.00 17.49 162 HIS C C 1
ATOM 5647 O O . HIS C 1 162 ? 24.610 -24.328 19.120 1.00 17.61 162 HIS C O 1
ATOM 5654 N N . ALA C 1 163 ? 22.520 -23.950 19.850 1.00 17.09 163 ALA C N 1
ATOM 5655 C CA . ALA C 1 163 ? 22.847 -22.656 20.436 1.00 16.97 163 ALA C CA 1
ATOM 5656 C C . ALA C 1 163 ? 23.823 -22.804 21.597 1.00 16.44 163 ALA C C 1
ATOM 5657 O O . ALA C 1 163 ? 24.815 -22.080 21.677 1.00 16.83 163 ALA C O 1
ATOM 5659 N N . VAL C 1 164 ? 23.540 -23.739 22.501 1.00 16.25 164 VAL C N 1
ATOM 5660 C CA . VAL C 1 164 ? 24.421 -23.960 23.641 1.00 15.45 164 VAL C CA 1
ATOM 5661 C C . VAL C 1 164 ? 25.787 -24.447 23.168 1.00 15.14 164 VAL C C 1
ATOM 5662 O O . VAL C 1 164 ? 26.819 -24.072 23.728 1.00 15.71 164 VAL C O 1
ATOM 5666 N N . LYS C 1 165 ? 25.792 -25.281 22.134 1.00 15.72 165 LYS C N 1
ATOM 5667 C CA . LYS C 1 165 ? 27.044 -25.801 21.596 1.00 17.53 165 LYS C CA 1
ATOM 5668 C C . LYS C 1 165 ? 27.892 -24.661 21.046 1.00 15.82 165 LYS C C 1
ATOM 5669 O O . LYS C 1 165 ? 29.091 -24.595 21.298 1.00 16.66 165 LYS C O 1
ATOM 5675 N N . ALA C 1 166 ? 27.260 -23.764 20.296 1.00 16.29 166 ALA C N 1
ATOM 5676 C CA . ALA C 1 166 ? 27.969 -22.632 19.711 1.00 15.67 166 ALA C CA 1
ATOM 5677 C C . ALA C 1 166 ? 28.591 -21.757 20.790 1.00 16.33 166 ALA C C 1
ATOM 5678 O O . ALA C 1 166 ? 29.746 -21.347 20.679 1.00 15.66 166 ALA C O 1
ATOM 5680 N N . ILE C 1 167 ? 27.830 -21.466 21.838 1.00 15.22 167 ILE C N 1
ATOM 5681 C CA . ILE C 1 167 ? 28.354 -20.643 22.914 1.00 15.67 167 ILE C CA 1
ATOM 5682 C C . ILE C 1 167 ? 29.485 -21.373 23.633 1.00 16.30 167 ILE C C 1
ATOM 5683 O O . ILE C 1 167 ? 30.493 -20.770 23.987 1.00 15.72 167 ILE C O 1
ATOM 5688 N N . ASN C 1 168 ? 29.324 -22.676 23.844 1.00 16.70 168 ASN C N 1
ATOM 5689 C CA . ASN C 1 168 ? 30.370 -23.448 24.506 1.00 17.24 168 ASN C CA 1
ATOM 5690 C C . ASN C 1 168 ? 31.681 -23.331 23.728 1.00 17.41 168 ASN C C 1
ATOM 5691 O O . ASN C 1 168 ? 32.742 -23.102 24.310 1.00 17.17 168 ASN C O 1
ATOM 5696 N N . ASN C 1 169 ? 31.611 -23.489 22.411 1.00 17.42 169 ASN C N 1
ATOM 5697 C CA . ASN C 1 169 ? 32.817 -23.398 21.599 1.00 18.30 169 ASN C CA 1
ATOM 5698 C C . ASN C 1 169 ? 33.363 -21.980 21.536 1.00 17.39 169 ASN C C 1
ATOM 5699 O O . ASN C 1 169 ? 34.559 -21.783 21.343 1.00 17.59 169 ASN C O 1
ATOM 5704 N N . ALA C 1 170 ? 32.494 -20.989 21.706 1.00 15.59 170 ALA C N 1
ATOM 5705 C CA . ALA C 1 170 ? 32.957 -19.608 21.715 1.00 16.69 170 ALA C CA 1
ATOM 5706 C C . ALA C 1 170 ? 33.778 -19.419 22.996 1.00 16.87 170 ALA C C 1
ATOM 5707 O O . ALA C 1 170 ? 34.807 -18.747 22.994 1.00 16.08 170 ALA C O 1
ATOM 5709 N N . LEU C 1 171 ? 33.328 -20.023 24.092 1.00 16.59 171 LEU C N 1
ATOM 5710 C CA . LEU C 1 171 ? 34.063 -19.902 25.344 1.00 15.12 171 LEU C CA 1
ATOM 5711 C C . LEU C 1 171 ? 35.406 -20.618 25.229 1.00 16.89 171 LEU C C 1
ATOM 5712 O O . LEU C 1 171 ? 36.429 -20.107 25.688 1.00 16.73 171 LEU C O 1
ATOM 5717 N N . LEU C 1 172 ? 35.404 -21.799 24.616 1.00 15.97 172 LEU C N 1
ATOM 5718 C CA . LEU C 1 172 ? 36.644 -22.546 24.428 1.00 16.53 172 LEU C CA 1
ATOM 5719 C C . LEU C 1 172 ? 37.618 -21.683 23.621 1.00 14.96 172 LEU C C 1
ATOM 5720 O O . LEU C 1 172 ? 38.793 -21.558 23.970 1.00 14.65 172 LEU C O 1
ATOM 5725 N N . ALA C 1 173 ? 37.113 -21.076 22.550 1.00 14.99 173 ALA C N 1
ATOM 5726 C CA . ALA C 1 173 ? 37.935 -20.229 21.687 1.00 16.01 173 ALA C CA 1
ATOM 5727 C C . ALA C 1 173 ? 38.591 -19.091 22.467 1.00 15.79 173 ALA C C 1
ATOM 5728 O O . ALA C 1 173 ? 39.797 -18.861 22.360 1.00 15.08 173 ALA C O 1
ATOM 5730 N N . VAL C 1 174 ? 37.796 -18.374 23.249 1.00 15.43 174 VAL C N 1
ATOM 5731 C CA . VAL C 1 174 ? 38.326 -17.277 24.045 1.00 16.84 174 VAL C CA 1
ATOM 5732 C C . VAL C 1 174 ? 39.345 -17.774 25.065 1.00 15.41 174 VAL C C 1
ATOM 5733 O O . VAL C 1 174 ? 40.430 -17.210 25.206 1.00 16.09 174 VAL C O 1
ATOM 5737 N N . ASN C 1 175 ? 38.993 -18.833 25.784 1.00 15.45 175 ASN C N 1
ATOM 5738 C CA . ASN C 1 175 ? 39.889 -19.376 26.795 1.00 14.59 175 ASN C CA 1
ATOM 5739 C C . ASN C 1 175 ? 41.233 -19.769 26.200 1.00 15.00 175 ASN C C 1
ATOM 5740 O O . ASN C 1 175 ? 42.287 -19.436 26.742 1.00 15.44 175 ASN C O 1
ATOM 5745 N N . LEU C 1 176 ? 41.181 -20.476 25.076 1.00 14.00 176 LEU C N 1
ATOM 5746 C CA . LEU C 1 176 ? 42.379 -20.952 24.399 1.00 15.15 176 LEU C CA 1
ATOM 5747 C C . LEU C 1 176 ? 43.255 -19.831 23.854 1.00 15.27 176 LEU C C 1
ATOM 5748 O O . LEU C 1 176 ? 44.472 -19.846 24.029 1.00 14.22 176 LEU C O 1
ATOM 5753 N N . TRP C 1 177 ? 42.638 -18.857 23.195 1.00 14.70 177 TRP C N 1
ATOM 5754 C CA . TRP C 1 177 ? 43.395 -17.752 22.623 1.00 16.10 177 TRP C CA 1
ATOM 5755 C C . TRP C 1 177 ? 44.020 -16.849 23.680 1.00 15.42 177 TRP C C 1
ATOM 5756 O O . TRP C 1 177 ? 45.190 -16.490 23.574 1.00 16.32 177 TRP C O 1
ATOM 5767 N N . ALA C 1 178 ? 43.247 -16.486 24.701 1.00 15.13 178 ALA C N 1
ATOM 5768 C CA . ALA C 1 178 ? 43.761 -15.623 25.759 1.00 15.43 178 ALA C CA 1
ATOM 5769 C C . ALA C 1 178 ? 44.936 -16.291 26.458 1.00 15.31 178 ALA C C 1
ATOM 5770 O O . ALA C 1 178 ? 45.929 -15.640 26.787 1.00 14.23 178 ALA C O 1
ATOM 5772 N N . ALA C 1 179 ? 44.818 -17.593 26.698 1.00 15.28 179 ALA C N 1
ATOM 5773 C CA . ALA C 1 179 ? 45.899 -18.326 27.343 1.00 15.40 179 ALA C CA 1
ATOM 5774 C C . ALA C 1 179 ? 47.133 -18.204 26.449 1.00 15.60 179 ALA C C 1
ATOM 5775 O O . ALA C 1 179 ? 48.251 -18.032 26.935 1.00 15.68 179 ALA C O 1
ATOM 5777 N N . GLY C 1 180 ? 46.911 -18.285 25.140 1.00 15.32 180 GLY C N 1
ATOM 5778 C CA . GLY C 1 180 ? 47.997 -18.165 24.184 1.00 16.11 180 GLY C CA 1
ATOM 5779 C C . GLY C 1 180 ? 48.678 -16.811 24.274 1.00 16.30 180 GLY C C 1
ATOM 5780 O O . GLY C 1 180 ? 49.910 -16.730 24.316 1.00 16.78 180 GLY C O 1
ATOM 5781 N N . GLU C 1 181 ? 47.889 -15.740 24.300 1.00 15.62 181 GLU C N 1
ATOM 5782 C CA . GLU C 1 181 ? 48.453 -14.395 24.404 1.00 15.23 181 GLU C CA 1
ATOM 5783 C C . GLU C 1 181 ? 49.283 -14.295 25.683 1.00 15.99 181 GLU C C 1
ATOM 5784 O O . GLU C 1 181 ? 50.407 -13.793 25.674 1.00 15.19 181 GLU C O 1
ATOM 5790 N N . GLY C 1 182 ? 48.719 -14.779 26.786 1.00 15.62 182 GLY C N 1
ATOM 5791 C CA . GLY C 1 182 ? 49.413 -14.725 28.060 1.00 16.36 182 GLY C CA 1
ATOM 5792 C C . GLY C 1 182 ? 50.687 -15.547 28.108 1.00 16.96 182 GLY C C 1
ATOM 5793 O O . GLY C 1 182 ? 51.722 -15.075 28.587 1.00 16.84 182 GLY C O 1
ATOM 5794 N N . LEU C 1 183 ? 50.618 -16.779 27.616 1.00 15.82 183 LEU C N 1
ATOM 5795 C CA . LEU C 1 183 ? 51.785 -17.656 27.616 1.00 17.10 183 LEU C CA 1
ATOM 5796 C C . LEU C 1 183 ? 52.882 -17.119 26.707 1.00 17.76 183 LEU C C 1
ATOM 5797 O O . LEU C 1 183 ? 54.066 -17.237 27.016 1.00 16.38 183 LEU C O 1
ATOM 5802 N N . LEU C 1 184 ? 52.482 -16.529 25.586 1.00 16.58 184 LEU C N 1
ATOM 5803 C CA . LEU C 1 184 ? 53.439 -15.970 24.642 1.00 18.81 184 LEU C CA 1
ATOM 5804 C C . LEU C 1 184 ? 54.248 -14.895 25.361 1.00 18.32 184 LEU C C 1
ATOM 5805 O O . LEU C 1 184 ? 55.474 -14.881 25.293 1.00 18.15 184 LEU C O 1
ATOM 5810 N N . ALA C 1 185 ? 53.554 -14.001 26.058 1.00 17.46 185 ALA C N 1
ATOM 5811 C CA . ALA C 1 185 ? 54.210 -12.931 26.801 1.00 18.08 185 ALA C CA 1
ATOM 5812 C C . ALA C 1 185 ? 55.149 -13.495 27.868 1.00 17.63 185 ALA C C 1
ATOM 5813 O O . ALA C 1 185 ? 56.277 -13.027 28.026 1.00 17.83 185 ALA C O 1
ATOM 5815 N N . LEU C 1 186 ? 54.685 -14.507 28.596 1.00 16.69 186 LEU C N 1
ATOM 5816 C CA . LEU C 1 186 ? 55.507 -15.111 29.643 1.00 16.80 186 LEU C CA 1
ATOM 5817 C C . LEU C 1 186 ? 56.783 -15.755 29.096 1.00 17.94 186 LEU C C 1
ATOM 5818 O O . LEU C 1 186 ? 57.874 -15.496 29.604 1.00 18.05 186 LEU C O 1
ATOM 5823 N N . VAL C 1 187 ? 56.646 -16.587 28.065 1.00 18.84 187 VAL C N 1
ATOM 5824 C CA . VAL C 1 187 ? 57.808 -17.251 27.472 1.00 21.36 187 VAL C CA 1
ATOM 5825 C C . VAL C 1 187 ? 58.835 -16.228 26.990 1.00 22.58 187 VAL C C 1
ATOM 5826 O O . VAL C 1 187 ? 60.032 -16.413 27.113 1.00 21.38 187 VAL C O 1
ATOM 5830 N N . LYS C 1 188 ? 58.326 -15.128 26.408 1.00 22.67 188 LYS C N 1
ATOM 5831 C CA . LYS C 1 188 ? 59.243 -14.116 25.880 1.00 25.57 188 LYS C CA 1
ATOM 5832 C C . LYS C 1 188 ? 60.117 -13.475 26.967 1.00 25.86 188 LYS C C 1
ATOM 5833 O O . LYS C 1 188 ? 61.201 -12.966 26.705 1.00 26.54 188 LYS C O 1
ATOM 5839 N N . GLN C 1 189 ? 59.634 -13.457 28.226 1.00 26.73 189 GLN C N 1
ATOM 5840 C CA . GLN C 1 189 ? 60.489 -12.866 29.260 1.00 27.99 189 GLN C CA 1
ATOM 5841 C C . GLN C 1 189 ? 61.206 -13.895 30.138 1.00 27.34 189 GLN C C 1
ATOM 5842 O O . GLN C 1 189 ? 61.574 -13.608 31.271 1.00 28.73 189 GLN C O 1
ATOM 5848 N N . GLY C 1 190 ? 61.400 -15.097 29.608 1.00 26.46 190 GLY C N 1
ATOM 5849 C CA . GLY C 1 190 ? 62.126 -16.119 30.344 1.00 25.52 190 GLY C CA 1
ATOM 5850 C C . GLY C 1 190 ? 61.354 -17.081 31.221 1.00 24.82 190 GLY C C 1
ATOM 5851 O O . GLY C 1 190 ? 61.960 -17.911 31.905 1.00 24.77 190 GLY C O 1
ATOM 5852 N N . VAL C 1 191 ? 60.030 -16.984 31.213 1.00 21.56 191 VAL C N 1
ATOM 5853 C CA . VAL C 1 191 ? 59.210 -17.875 32.023 1.00 20.57 191 VAL C CA 1
ATOM 5854 C C . VAL C 1 191 ? 59.023 -19.228 31.345 1.00 20.67 191 VAL C C 1
ATOM 5855 O O . VAL C 1 191 ? 58.863 -19.305 30.128 1.00 21.59 191 VAL C O 1
ATOM 5859 N N . SER C 1 192 ? 59.052 -20.295 32.139 1.00 20.55 192 SER C N 1
ATOM 5860 C CA . SER C 1 192 ? 58.852 -21.644 31.616 1.00 21.03 192 SER C CA 1
ATOM 5861 C C . SER C 1 192 ? 57.359 -21.850 31.368 1.00 21.87 192 SER C C 1
ATOM 5862 O O . SER C 1 192 ? 56.553 -21.729 32.291 1.00 22.32 192 SER C O 1
ATOM 5865 N N . ALA C 1 193 ? 56.990 -22.152 30.125 1.00 22.47 193 ALA C N 1
ATOM 5866 C CA . ALA C 1 193 ? 55.584 -22.364 29.778 1.00 23.44 193 ALA C CA 1
ATOM 5867 C C . ALA C 1 193 ? 55.017 -23.555 30.544 1.00 22.93 193 ALA C C 1
ATOM 5868 O O . ALA C 1 193 ? 53.881 -23.528 31.022 1.00 22.76 193 ALA C O 1
ATOM 5870 N N . GLU C 1 194 ? 55.824 -24.602 30.650 1.00 22.65 194 GLU C N 1
ATOM 5871 C CA . GLU C 1 194 ? 55.428 -25.812 31.352 1.00 22.74 194 GLU C CA 1
ATOM 5872 C C . GLU C 1 194 ? 55.110 -25.517 32.812 1.00 20.46 194 GLU C C 1
ATOM 5873 O O . GLU C 1 194 ? 54.055 -25.904 33.319 1.00 20.24 194 GLU C O 1
ATOM 5879 N N . LYS C 1 195 ? 56.029 -24.829 33.480 1.00 19.56 195 LYS C N 1
ATOM 5880 C CA . LYS C 1 195 ? 55.861 -24.484 34.887 1.00 20.12 195 LYS C CA 1
ATOM 5881 C C . LYS C 1 195 ? 54.737 -23.477 35.088 1.00 19.74 195 LYS C C 1
ATOM 5882 O O . LYS C 1 195 ? 53.988 -23.558 36.064 1.00 17.96 195 LYS C O 1
ATOM 5888 N N . ALA C 1 196 ? 54.619 -22.528 34.166 1.00 19.14 196 ALA C N 1
ATOM 5889 C CA . ALA C 1 196 ? 53.565 -21.525 34.255 1.00 19.40 196 ALA C CA 1
ATOM 5890 C C . ALA C 1 196 ? 52.208 -22.223 34.208 1.00 19.16 196 ALA C C 1
ATOM 5891 O O . ALA C 1 196 ? 51.300 -21.893 34.973 1.00 18.26 196 ALA C O 1
ATOM 5893 N N . LEU C 1 197 ? 52.072 -23.190 33.305 1.00 18.20 197 LEU C N 1
ATOM 5894 C CA . LEU C 1 197 ? 50.820 -23.925 33.178 1.00 18.56 197 LEU C CA 1
ATOM 5895 C C . LEU C 1 197 ? 50.537 -24.762 34.417 1.00 19.47 197 LEU C C 1
ATOM 5896 O O . LEU C 1 197 ? 49.378 -24.940 34.798 1.00 17.76 197 LEU C O 1
ATOM 5901 N N . GLU C 1 198 ? 51.587 -25.271 35.053 1.00 19.57 198 GLU C N 1
ATOM 5902 C CA . GLU C 1 198 ? 51.388 -26.064 36.259 1.00 20.65 198 GLU C CA 1
ATOM 5903 C C . GLU C 1 198 ? 50.721 -25.169 37.301 1.00 20.58 198 GLU C C 1
ATOM 5904 O O . GLU C 1 198 ? 49.791 -25.586 37.987 1.00 21.26 198 GLU C O 1
ATOM 5910 N N . VAL C 1 199 ? 51.196 -23.932 37.408 1.00 20.53 199 VAL C N 1
ATOM 5911 C CA . VAL C 1 199 ? 50.640 -22.986 38.372 1.00 19.07 199 VAL C CA 1
ATOM 5912 C C . VAL C 1 199 ? 49.217 -22.587 37.984 1.00 19.38 199 VAL C C 1
ATOM 5913 O O . VAL C 1 199 ? 48.298 -22.652 38.802 1.00 18.50 199 VAL C O 1
ATOM 5917 N N . ILE C 1 200 ? 49.035 -22.180 36.732 1.00 18.11 200 ILE C N 1
ATOM 5918 C CA . ILE C 1 200 ? 47.719 -21.776 36.252 1.00 17.33 200 ILE C CA 1
ATOM 5919 C C . ILE C 1 200 ? 46.683 -22.879 36.431 1.00 17.38 200 ILE C C 1
ATOM 5920 O O . ILE C 1 200 ? 45.558 -22.613 36.843 1.00 16.21 200 ILE C O 1
ATOM 5925 N N . ASN C 1 201 ? 47.062 -24.117 36.128 1.00 17.32 201 ASN C N 1
ATOM 5926 C CA . ASN C 1 201 ? 46.133 -25.228 36.260 1.00 18.35 201 ASN C CA 1
ATOM 5927 C C . ASN C 1 201 ? 45.822 -25.585 37.712 1.00 19.60 201 ASN C C 1
ATOM 5928 O O . ASN C 1 201 ? 44.967 -26.423 37.985 1.00 20.60 201 ASN C O 1
ATOM 5933 N N . ALA C 1 202 ? 46.507 -24.930 38.640 1.00 20.07 202 ALA C N 1
ATOM 5934 C CA . ALA C 1 202 ? 46.270 -25.146 40.062 1.00 20.33 202 ALA C CA 1
ATOM 5935 C C . ALA C 1 202 ? 45.661 -23.865 40.632 1.00 20.98 202 ALA C C 1
ATOM 5936 O O . ALA C 1 202 ? 45.419 -23.756 41.837 1.00 20.93 202 ALA C O 1
ATOM 5938 N N . SER C 1 203 ? 45.400 -22.901 39.752 1.00 19.64 203 SER C N 1
ATOM 5939 C CA . SER C 1 203 ? 44.853 -21.616 40.169 1.00 19.79 203 SER C CA 1
ATOM 5940 C C . SER C 1 203 ? 43.545 -21.222 39.482 1.00 19.57 203 SER C C 1
ATOM 5941 O O . SER C 1 203 ? 42.982 -21.989 38.705 1.00 19.99 203 SER C O 1
ATOM 5944 N N . SER C 1 204 ? 43.082 -20.007 39.768 1.00 19.76 204 SER C N 1
ATOM 5945 C CA . SER C 1 204 ? 41.819 -19.501 39.234 1.00 19.98 204 SER C CA 1
ATOM 5946 C C . SER C 1 204 ? 41.732 -19.310 37.722 1.00 18.96 204 SER C C 1
ATOM 5947 O O . SER C 1 204 ? 40.635 -19.278 37.165 1.00 18.99 204 SER C O 1
ATOM 5950 N N . GLY C 1 205 ? 42.875 -19.179 37.059 1.00 18.19 205 GLY C N 1
ATOM 5951 C CA . GLY C 1 205 ? 42.865 -18.973 35.618 1.00 19.21 205 GLY C CA 1
ATOM 5952 C C . GLY C 1 205 ? 42.746 -20.231 34.776 1.00 19.58 205 GLY C C 1
ATOM 5953 O O . GLY C 1 205 ? 42.694 -20.154 33.550 1.00 19.81 205 GLY C O 1
ATOM 5954 N N . ARG C 1 206 ? 42.684 -21.391 35.421 1.00 19.24 206 ARG C N 1
ATOM 5955 C CA . ARG C 1 206 ? 42.594 -22.645 34.685 1.00 19.11 206 ARG C CA 1
ATOM 5956 C C . ARG C 1 206 ? 41.321 -22.811 33.866 1.00 18.23 206 ARG C C 1
ATOM 5957 O O . ARG C 1 206 ? 40.259 -22.301 34.216 1.00 17.08 206 ARG C O 1
ATOM 5965 N N . SER C 1 207 ? 41.449 -23.539 32.764 1.00 17.45 207 SER C N 1
ATOM 5966 C CA . SER C 1 207 ? 40.322 -23.831 31.894 1.00 18.50 207 SER C CA 1
ATOM 5967 C C . SER C 1 207 ? 40.643 -25.149 31.210 1.00 19.26 207 SER C C 1
ATOM 5968 O O . SER C 1 207 ? 41.774 -25.626 31.283 1.00 18.86 207 SER C O 1
ATOM 5971 N N . ASN C 1 208 ? 39.655 -25.743 30.554 1.00 18.83 208 ASN C N 1
ATOM 5972 C CA . ASN C 1 208 ? 39.892 -26.989 29.844 1.00 19.79 208 ASN C CA 1
ATOM 5973 C C . ASN C 1 208 ? 41.018 -26.761 28.834 1.00 19.76 208 ASN C C 1
ATOM 5974 O O . ASN C 1 208 ? 41.801 -27.664 28.547 1.00 20.66 208 ASN C O 1
ATOM 5979 N N . ALA C 1 209 ? 41.101 -25.544 28.302 1.00 19.26 209 ALA C N 1
ATOM 5980 C CA . ALA C 1 209 ? 42.134 -25.210 27.325 1.00 19.18 209 ALA C CA 1
ATOM 5981 C C . ALA C 1 209 ? 43.542 -25.311 27.910 1.00 18.12 209 ALA C C 1
ATOM 5982 O O . ALA C 1 209 ? 44.438 -25.878 27.284 1.00 18.23 209 ALA C O 1
ATOM 5984 N N . THR C 1 210 ? 43.744 -24.759 29.103 1.00 16.86 210 THR C N 1
ATOM 5985 C CA . THR C 1 210 ? 45.060 -24.808 29.729 1.00 17.82 210 THR C CA 1
ATOM 5986 C C . THR C 1 210 ? 45.349 -26.175 30.343 1.00 18.81 210 THR C C 1
ATOM 5987 O O . THR C 1 210 ? 46.504 -26.577 30.463 1.00 18.25 210 THR C O 1
ATOM 5991 N N . GLU C 1 211 ? 44.296 -26.888 30.719 1.00 18.44 211 GLU C N 1
ATOM 5992 C CA . GLU C 1 211 ? 44.459 -28.193 31.350 1.00 21.62 211 GLU C CA 1
ATOM 5993 C C . GLU C 1 211 ? 44.654 -29.360 30.390 1.00 21.19 211 GLU C C 1
ATOM 5994 O O . GLU C 1 211 ? 45.536 -30.194 30.598 1.00 20.47 211 GLU C O 1
ATOM 6000 N N . ASN C 1 212 ? 43.844 -29.411 29.337 1.00 22.03 212 ASN C N 1
ATOM 6001 C CA . ASN C 1 212 ? 43.884 -30.540 28.414 1.00 22.02 212 ASN C CA 1
ATOM 6002 C C . ASN C 1 212 ? 44.228 -30.323 26.947 1.00 22.48 212 ASN C C 1
ATOM 6003 O O . ASN C 1 212 ? 44.203 -31.282 26.171 1.00 22.89 212 ASN C O 1
ATOM 6008 N N . LEU C 1 213 ? 44.538 -29.093 26.552 1.00 20.25 213 LEU C N 1
ATOM 6009 C CA . LEU C 1 213 ? 44.868 -28.841 25.153 1.00 20.59 213 LEU C CA 1
ATOM 6010 C C . LEU C 1 213 ? 46.268 -28.291 24.931 1.00 19.26 213 LEU C C 1
ATOM 6011 O O . LEU C 1 213 ? 47.054 -28.861 24.178 1.00 19.92 213 LEU C O 1
ATOM 6016 N N . ILE C 1 214 ? 46.580 -27.180 25.592 1.00 18.44 214 ILE C N 1
ATOM 6017 C CA . ILE C 1 214 ? 47.876 -26.541 25.427 1.00 17.85 214 ILE C CA 1
ATOM 6018 C C . ILE C 1 214 ? 49.077 -27.377 25.875 1.00 18.93 214 ILE C C 1
ATOM 6019 O O . ILE C 1 214 ? 50.057 -27.501 25.144 1.00 18.08 214 ILE C O 1
ATOM 6024 N N . PRO C 1 215 ? 49.022 -27.961 27.081 1.00 19.67 215 PRO C N 1
ATOM 6025 C CA . PRO C 1 215 ? 50.169 -28.761 27.521 1.00 20.90 215 PRO C CA 1
ATOM 6026 C C . PRO C 1 215 ? 50.443 -29.953 26.609 1.00 21.60 215 PRO C C 1
ATOM 6027 O O . PRO C 1 215 ? 51.591 -30.234 26.267 1.00 23.45 215 PRO C O 1
ATOM 6031 N N . GLN C 1 216 ? 49.378 -30.641 26.214 1.00 21.53 216 GLN C N 1
ATOM 6032 C CA . GLN C 1 216 ? 49.482 -31.831 25.378 1.00 23.20 216 GLN C CA 1
ATOM 6033 C C . GLN C 1 216 ? 49.745 -31.600 23.889 1.00 22.89 216 GLN C C 1
ATOM 6034 O O . GLN C 1 216 ? 50.377 -32.432 23.236 1.00 22.32 216 GLN C O 1
ATOM 6040 N N . ARG C 1 217 ? 49.276 -30.478 23.350 1.00 21.66 217 ARG C N 1
ATOM 6041 C CA . ARG C 1 217 ? 49.453 -30.213 21.925 1.00 21.25 217 ARG C CA 1
ATOM 6042 C C . ARG C 1 217 ? 50.482 -29.159 21.551 1.00 21.66 217 ARG C C 1
ATOM 6043 O O . ARG C 1 217 ? 51.177 -29.304 20.546 1.00 22.15 217 ARG C O 1
ATOM 6051 N N . VAL C 1 218 ? 50.578 -28.102 22.348 1.00 20.02 218 VAL C N 1
ATOM 6052 C CA . VAL C 1 218 ? 51.503 -27.018 22.047 1.00 20.32 218 VAL C CA 1
ATOM 6053 C C . VAL C 1 218 ? 52.909 -27.195 22.613 1.00 20.70 218 VAL C C 1
ATOM 6054 O O . VAL C 1 218 ? 53.891 -27.150 21.873 1.00 20.38 218 VAL C O 1
ATOM 6058 N N . LEU C 1 219 ? 53.009 -27.381 23.923 1.00 20.65 219 LEU C N 1
ATOM 6059 C CA . LEU C 1 219 ? 54.313 -27.543 24.554 1.00 22.26 219 LEU C CA 1
ATOM 6060 C C . LEU C 1 219 ? 55.093 -28.709 23.951 1.00 23.08 219 LEU C C 1
ATOM 6061 O O . LEU C 1 219 ? 56.317 -28.648 23.825 1.00 24.06 219 LEU C O 1
ATOM 6066 N N . THR C 1 220 ? 54.375 -29.761 23.572 1.00 23.23 220 THR C N 1
ATOM 6067 C CA . THR C 1 220 ? 54.975 -30.955 22.981 1.00 25.22 220 THR C CA 1
ATOM 6068 C C . THR C 1 220 ? 55.304 -30.753 21.506 1.00 25.44 220 THR C C 1
ATOM 6069 O O . THR C 1 220 ? 56.082 -31.517 20.924 1.00 25.16 220 THR C O 1
ATOM 6073 N N . ARG C 1 221 ? 54.701 -29.726 20.911 1.00 24.71 221 ARG C N 1
ATOM 6074 C CA . ARG C 1 221 ? 54.884 -29.409 19.498 1.00 24.60 221 ARG C CA 1
ATOM 6075 C C . ARG C 1 221 ? 54.208 -30.472 18.640 1.00 24.73 221 ARG C C 1
ATOM 6076 O O . ARG C 1 221 ? 54.393 -30.511 17.424 1.00 24.86 221 ARG C O 1
ATOM 6084 N N . ALA C 1 222 ? 53.416 -31.326 19.282 1.00 24.09 222 ALA C N 1
ATOM 6085 C CA . ALA C 1 222 ? 52.718 -32.406 18.591 1.00 24.81 222 ALA C CA 1
ATOM 6086 C C . ALA C 1 222 ? 51.646 -31.907 17.626 1.00 24.77 222 ALA C C 1
ATOM 6087 O O . ALA C 1 222 ? 51.540 -32.394 16.496 1.00 24.61 222 ALA C O 1
ATOM 6089 N N . PHE C 1 223 ? 50.847 -30.948 18.084 1.00 23.67 223 PHE C N 1
ATOM 6090 C CA . PHE C 1 223 ? 49.773 -30.379 17.279 1.00 23.00 223 PHE C CA 1
ATOM 6091 C C . PHE C 1 223 ? 48.990 -31.432 16.500 1.00 23.52 223 PHE C C 1
ATOM 6092 O O . PHE C 1 223 ? 48.901 -31.379 15.271 1.00 23.03 223 PHE C O 1
ATOM 6100 N N . PRO C 1 224 ? 48.410 -32.414 17.208 1.00 23.64 224 PRO C N 1
ATOM 6101 C CA . PRO C 1 224 ? 47.643 -33.448 16.513 1.00 23.90 224 PRO C CA 1
ATOM 6102 C C . PRO C 1 224 ? 46.395 -32.846 15.879 1.00 24.16 224 PRO C C 1
ATOM 6103 O O . PRO C 1 224 ? 45.863 -31.845 16.362 1.00 24.03 224 PRO C O 1
ATOM 6107 N N . LYS C 1 225 ? 45.939 -33.451 14.790 1.00 23.52 225 LYS C N 1
ATOM 6108 C CA . LYS C 1 225 ? 44.752 -32.971 14.091 1.00 24.44 225 LYS C CA 1
ATOM 6109 C C . LYS C 1 225 ? 43.520 -33.736 14.568 1.00 23.53 225 LYS C C 1
ATOM 6110 O O . LYS C 1 225 ? 43.380 -34.924 14.286 1.00 24.12 225 LYS C O 1
ATOM 6116 N N . THR C 1 226 ? 42.636 -33.063 15.303 1.00 22.66 226 THR C N 1
ATOM 6117 C CA . THR C 1 226 ? 41.424 -33.713 15.800 1.00 21.45 226 THR C CA 1
ATOM 6118 C C . THR C 1 226 ? 40.159 -32.898 15.535 1.00 20.28 226 THR C C 1
ATOM 6119 O O . THR C 1 226 ? 39.072 -33.457 15.420 1.00 20.97 226 THR C O 1
ATOM 6123 N N . PHE C 1 227 ? 40.304 -31.580 15.430 1.00 20.90 227 PHE C N 1
ATOM 6124 C CA . PHE C 1 227 ? 39.164 -30.690 15.186 1.00 18.82 227 PHE C CA 1
ATOM 6125 C C . PHE C 1 227 ? 39.622 -29.526 14.307 1.00 18.49 227 PHE C C 1
ATOM 6126 O O . PHE C 1 227 ? 40.347 -28.647 14.763 1.00 19.15 227 PHE C O 1
ATOM 6134 N N . ALA C 1 228 ? 39.189 -29.531 13.050 1.00 17.79 228 ALA C N 1
ATOM 6135 C CA . ALA C 1 228 ? 39.575 -28.505 12.084 1.00 18.27 228 ALA C CA 1
ATOM 6136 C C . ALA C 1 228 ? 39.315 -27.060 12.514 1.00 18.63 228 ALA C C 1
ATOM 6137 O O . ALA C 1 228 ? 38.238 -26.726 13.010 1.00 17.46 228 ALA C O 1
ATOM 6139 N N . LEU C 1 229 ? 40.317 -26.210 12.303 1.00 18.38 229 LEU C N 1
ATOM 6140 C CA . LEU C 1 229 ? 40.225 -24.793 12.634 1.00 17.96 229 LEU C CA 1
ATOM 6141 C C . LEU C 1 229 ? 39.042 -24.176 11.885 1.00 19.03 229 LEU C C 1
ATOM 6142 O O . LEU C 1 229 ? 38.331 -23.322 12.416 1.00 20.33 229 LEU C O 1
ATOM 6147 N N . GLY C 1 230 ? 38.835 -24.622 10.650 1.00 19.04 230 GLY C N 1
ATOM 6148 C CA . GLY C 1 230 ? 37.736 -24.111 9.849 1.00 19.34 230 GLY C CA 1
ATOM 6149 C C . GLY C 1 230 ? 36.385 -24.355 10.497 1.00 19.08 230 GLY C C 1
ATOM 6150 O O . GLY C 1 230 ? 35.479 -23.520 10.416 1.00 17.97 230 GLY C O 1
ATOM 6151 N N . LEU C 1 231 ? 36.240 -25.506 11.143 1.00 17.49 231 LEU C N 1
ATOM 6152 C CA . LEU C 1 231 ? 34.991 -25.838 11.811 1.00 17.87 231 LEU C CA 1
ATOM 6153 C C . LEU C 1 231 ? 34.794 -24.968 13.053 1.00 17.00 231 LEU C C 1
ATOM 6154 O O . LEU C 1 231 ? 33.671 -24.561 13.362 1.00 17.84 231 LEU C O 1
ATOM 6159 N N . LEU C 1 232 ? 35.877 -24.679 13.766 1.00 16.51 232 LEU C N 1
ATOM 6160 C CA . LEU C 1 232 ? 35.763 -23.844 14.957 1.00 17.05 232 LEU C CA 1
ATOM 6161 C C . LEU C 1 232 ? 35.328 -22.444 14.541 1.00 17.11 232 LEU C C 1
ATOM 6162 O O . LEU C 1 232 ? 34.535 -21.807 15.224 1.00 15.70 232 LEU C O 1
ATOM 6167 N N . VAL C 1 233 ? 35.848 -21.961 13.418 1.00 17.38 233 VAL C N 1
ATOM 6168 C CA . VAL C 1 233 ? 35.456 -20.638 12.950 1.00 17.63 233 VAL C CA 1
ATOM 6169 C C . VAL C 1 233 ? 33.972 -20.690 12.586 1.00 17.71 233 VAL C C 1
ATOM 6170 O O . VAL C 1 233 ? 33.219 -19.760 12.875 1.00 18.16 233 VAL C O 1
ATOM 6174 N N . LYS C 1 234 ? 33.552 -21.789 11.968 1.00 17.24 234 LYS C N 1
ATOM 6175 C CA . LYS C 1 234 ? 32.151 -21.954 11.596 1.00 17.72 234 LYS C CA 1
ATOM 6176 C C . LYS C 1 234 ? 31.291 -21.893 12.860 1.00 17.64 234 LYS C C 1
ATOM 6177 O O . LYS C 1 234 ? 30.237 -21.255 12.870 1.00 17.34 234 LYS C O 1
ATOM 6183 N N . ASP C 1 235 ? 31.751 -22.548 13.925 1.00 17.72 235 ASP C N 1
ATOM 6184 C CA . ASP C 1 235 ? 31.022 -22.544 15.194 1.00 17.20 235 ASP C CA 1
ATOM 6185 C C . ASP C 1 235 ? 30.938 -21.130 15.757 1.00 17.67 235 ASP C C 1
ATOM 6186 O O . ASP C 1 235 ? 29.887 -20.708 16.241 1.00 16.74 235 ASP C O 1
ATOM 6191 N N . LEU C 1 236 ? 32.053 -20.405 15.711 1.00 18.16 236 LEU C N 1
ATOM 6192 C CA . LEU C 1 236 ? 32.069 -19.034 16.208 1.00 17.41 236 LEU C CA 1
ATOM 6193 C C . LEU C 1 236 ? 31.068 -18.211 15.400 1.00 18.44 236 LEU C C 1
ATOM 6194 O O . LEU C 1 236 ? 30.428 -17.301 15.927 1.00 17.79 236 LEU C O 1
ATOM 6199 N N . GLY C 1 237 ? 30.928 -18.549 14.120 1.00 17.07 237 GLY C N 1
ATOM 6200 C CA . GLY C 1 237 ? 29.983 -17.846 13.271 1.00 17.84 237 GLY C CA 1
ATOM 6201 C C . GLY C 1 237 ? 28.568 -18.063 13.779 1.00 17.63 237 GLY C C 1
ATOM 6202 O O . GLY C 1 237 ? 27.749 -17.143 13.798 1.00 17.66 237 GLY C O 1
ATOM 6203 N N . ILE C 1 238 ? 28.281 -19.290 14.198 1.00 16.50 238 ILE C N 1
ATOM 6204 C CA . ILE C 1 238 ? 26.963 -19.625 14.724 1.00 16.14 238 ILE C CA 1
ATOM 6205 C C . ILE C 1 238 ? 26.766 -18.916 16.062 1.00 16.20 238 ILE C C 1
ATOM 6206 O O . ILE C 1 238 ? 25.666 -18.450 16.376 1.00 16.11 238 ILE C O 1
ATOM 6211 N N . ALA C 1 239 ? 27.836 -18.829 16.846 1.00 14.92 239 ALA C N 1
ATOM 6212 C CA . ALA C 1 239 ? 27.767 -18.158 18.138 1.00 15.18 239 ALA C CA 1
ATOM 6213 C C . ALA C 1 239 ? 27.423 -16.676 17.955 1.00 15.78 239 ALA C C 1
ATOM 6214 O O . ALA C 1 239 ? 26.700 -16.098 18.768 1.00 14.99 239 ALA C O 1
ATOM 6224 N N . GLY C 1 241 ? 25.576 -15.533 15.729 1.00 16.84 241 GLY C N 1
ATOM 6225 C CA . GLY C 1 241 ? 24.157 -15.510 15.421 1.00 17.20 241 GLY C CA 1
ATOM 6226 C C . GLY C 1 241 ? 23.349 -15.573 16.702 1.00 16.46 241 GLY C C 1
ATOM 6227 O O . GLY C 1 241 ? 22.267 -15.002 16.795 1.00 16.60 241 GLY C O 1
ATOM 6228 N N . VAL C 1 242 ? 23.879 -16.274 17.697 1.00 16.43 242 VAL C N 1
ATOM 6229 C CA . VAL C 1 242 ? 23.201 -16.386 18.980 1.00 16.61 242 VAL C CA 1
ATOM 6230 C C . VAL C 1 242 ? 23.261 -15.033 19.690 1.00 17.27 242 VAL C C 1
ATOM 6231 O O . VAL C 1 242 ? 22.295 -14.613 20.328 1.00 16.71 242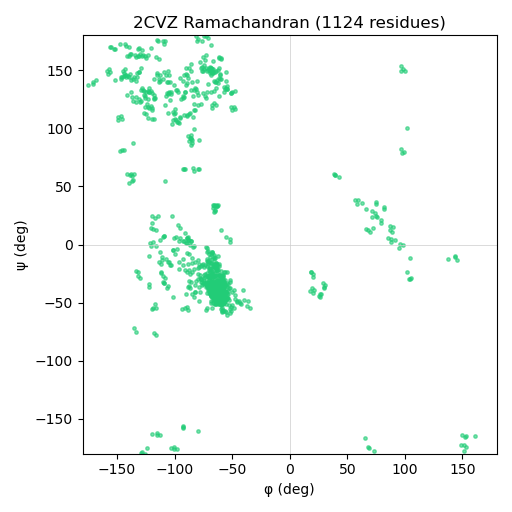 VAL C O 1
ATOM 6235 N N . LEU C 1 243 ? 24.399 -14.353 19.570 1.00 15.84 243 LEU C N 1
ATOM 6236 C CA . LEU C 1 243 ? 24.562 -13.038 20.186 1.00 16.51 243 LEU C CA 1
ATOM 6237 C C . LEU C 1 243 ? 23.673 -12.009 19.490 1.00 16.61 243 LEU C C 1
ATOM 6238 O O . LEU C 1 243 ? 23.284 -11.011 20.095 1.00 16.63 243 LEU C O 1
ATOM 6243 N N . ASP C 1 244 ? 23.364 -12.254 18.219 1.00 16.04 244 ASP C N 1
ATOM 6244 C CA . ASP C 1 244 ? 22.524 -11.344 17.440 1.00 18.10 244 ASP C CA 1
ATOM 6245 C C . ASP C 1 244 ? 21.067 -11.349 17.898 1.00 19.62 244 ASP C C 1
ATOM 6246 O O . ASP C 1 244 ? 20.291 -10.465 17.526 1.00 18.81 244 ASP C O 1
ATOM 6251 N N . GLY C 1 245 ? 20.696 -12.346 18.696 1.00 18.18 245 GLY C N 1
ATOM 6252 C CA . GLY C 1 245 ? 19.327 -12.433 19.174 1.00 19.28 245 GLY C CA 1
ATOM 6253 C C . GLY C 1 245 ? 18.899 -11.215 19.966 1.00 20.59 245 GLY C C 1
ATOM 6254 O O . GLY C 1 245 ? 17.860 -10.611 19.689 1.00 21.06 245 GLY C O 1
ATOM 6255 N N . GLU C 1 246 ? 19.707 -10.853 20.955 1.00 18.81 246 GLU C N 1
ATOM 6256 C CA . GLU C 1 246 ? 19.432 -9.708 21.816 1.00 19.10 246 GLU C CA 1
ATOM 6257 C C . GLU C 1 246 ? 20.415 -8.576 21.534 1.00 18.45 246 GLU C C 1
ATOM 6258 O O . GLU C 1 246 ? 20.102 -7.402 21.741 1.00 18.22 246 GLU C O 1
ATOM 6264 N N . LYS C 1 247 ? 21.600 -8.949 21.057 1.00 17.39 247 LYS C N 1
ATOM 6265 C CA . LYS C 1 247 ? 22.668 -8.003 20.750 1.00 16.78 247 LYS C CA 1
ATOM 6266 C C . LYS C 1 247 ? 23.106 -7.188 21.959 1.00 16.68 247 LYS C C 1
ATOM 6267 O O . LYS C 1 247 ? 23.388 -5.992 21.850 1.00 17.17 247 LYS C O 1
ATOM 6273 N N . ALA C 1 248 ? 23.151 -7.838 23.119 1.00 15.58 248 ALA C N 1
ATOM 6274 C CA . ALA C 1 248 ? 23.617 -7.171 24.327 1.00 16.65 248 ALA C CA 1
ATOM 6275 C C . ALA C 1 248 ? 25.117 -7.025 24.085 1.00 16.65 248 ALA C C 1
ATOM 6276 O O . ALA C 1 248 ? 25.709 -7.849 23.391 1.00 17.63 248 ALA C O 1
ATOM 6278 N N . PRO C 1 249 ? 25.750 -5.982 24.649 1.00 17.29 249 PRO C N 1
ATOM 6279 C CA . PRO C 1 249 ? 27.190 -5.755 24.464 1.00 16.60 249 PRO C CA 1
ATOM 6280 C C . PRO C 1 249 ? 28.026 -6.998 24.757 1.00 17.54 249 PRO C C 1
ATOM 6281 O O . PRO C 1 249 ? 28.068 -7.466 25.894 1.00 16.95 249 PRO C O 1
ATOM 6285 N N . SER C 1 250 ? 28.696 -7.515 23.728 1.00 16.66 250 SER C N 1
ATOM 6286 C CA . SER C 1 250 ? 29.516 -8.720 23.853 1.00 15.24 250 SER C CA 1
ATOM 6287 C C . SER C 1 250 ? 30.861 -8.543 23.140 1.00 15.58 250 SER C C 1
ATOM 6288 O O . SER C 1 250 ? 31.202 -9.301 22.227 1.00 14.98 250 SER C O 1
ATOM 6291 N N . PRO C 1 251 ? 31.656 -7.556 23.571 1.00 15.25 251 PRO C N 1
ATOM 6292 C CA . PRO C 1 251 ? 32.959 -7.292 22.953 1.00 16.03 251 PRO C CA 1
ATOM 6293 C C . PRO C 1 251 ? 33.951 -8.455 22.860 1.00 16.86 251 PRO C C 1
ATOM 6294 O O . PRO C 1 251 ? 34.558 -8.670 21.806 1.00 16.75 251 PRO C O 1
ATOM 6298 N N . LEU C 1 252 ? 34.128 -9.208 23.942 1.00 16.68 252 LEU C N 1
ATOM 6299 C CA . LEU C 1 252 ? 35.089 -10.306 23.905 1.00 17.10 252 LEU C CA 1
ATOM 6300 C C . LEU C 1 252 ? 34.730 -11.410 22.921 1.00 15.29 252 LEU C C 1
ATOM 6301 O O . LEU C 1 252 ? 35.570 -11.827 22.123 1.00 16.44 252 LEU C O 1
ATOM 6306 N N . LEU C 1 253 ? 33.492 -11.886 22.963 1.00 14.78 253 LEU C N 1
ATOM 6307 C CA . LEU C 1 253 ? 33.093 -12.946 22.051 1.00 15.09 253 LEU C CA 1
ATOM 6308 C C . LEU C 1 253 ? 33.116 -12.489 20.593 1.00 15.11 253 LEU C C 1
ATOM 6309 O O . LEU C 1 253 ? 33.485 -13.257 19.706 1.00 13.11 253 LEU C O 1
ATOM 6314 N N . ARG C 1 254 ? 32.732 -11.240 20.341 1.00 15.01 254 ARG C N 1
ATOM 6315 C CA . ARG C 1 254 ? 32.748 -10.725 18.974 1.00 14.75 254 ARG C CA 1
ATOM 6316 C C . ARG C 1 254 ? 34.182 -10.719 18.444 1.00 15.34 254 ARG C C 1
ATOM 6317 O O . ARG C 1 254 ? 34.438 -11.147 17.320 1.00 14.33 254 ARG C O 1
ATOM 6325 N N . LEU C 1 255 ? 35.114 -10.227 19.258 1.00 15.02 255 LEU C N 1
ATOM 6326 C CA . LEU C 1 255 ? 36.516 -10.170 18.854 1.00 17.84 255 LEU C CA 1
ATOM 6327 C C . LEU C 1 255 ? 37.099 -11.565 18.642 1.00 18.01 255 LEU C C 1
ATOM 6328 O O . LEU C 1 255 ? 37.950 -11.773 17.770 1.00 16.18 255 LEU C O 1
ATOM 6333 N N . ALA C 1 256 ? 36.642 -12.521 19.442 1.00 16.49 256 ALA C N 1
ATOM 6334 C CA . ALA C 1 256 ? 37.124 -13.893 19.323 1.00 16.75 256 ALA C CA 1
ATOM 6335 C C . ALA C 1 256 ? 36.910 -14.434 17.910 1.00 16.39 256 ALA C C 1
ATOM 6336 O O . ALA C 1 256 ? 37.786 -15.102 17.360 1.00 15.48 256 ALA C O 1
ATOM 6338 N N . ARG C 1 257 ? 35.753 -14.150 17.316 1.00 15.69 257 ARG C N 1
ATOM 6339 C CA . ARG C 1 257 ? 35.484 -14.637 15.963 1.00 16.42 257 ARG C CA 1
ATOM 6340 C C . ARG C 1 257 ? 36.466 -14.040 14.959 1.00 15.90 257 ARG C C 1
ATOM 6341 O O . ARG C 1 257 ? 36.912 -14.722 14.036 1.00 16.64 257 ARG C O 1
ATOM 6349 N N . GLU C 1 258 ? 36.802 -12.765 15.139 1.00 16.07 258 GLU C N 1
ATOM 6350 C CA . GLU C 1 258 ? 37.718 -12.101 14.218 1.00 16.03 258 GLU C CA 1
ATOM 6351 C C . GLU C 1 258 ? 39.153 -12.629 14.298 1.00 17.35 258 GLU C C 1
ATOM 6352 O O . GLU C 1 258 ? 39.793 -12.841 13.259 1.00 17.11 258 GLU C O 1
ATOM 6358 N N . VAL C 1 259 ? 39.665 -12.851 15.509 1.00 16.78 259 VAL C N 1
ATOM 6359 C CA . VAL C 1 259 ? 41.031 -13.353 15.636 1.00 16.49 259 VAL C CA 1
ATOM 6360 C C . VAL C 1 259 ? 41.163 -14.777 15.096 1.00 17.11 259 VAL C C 1
ATOM 6361 O O . VAL C 1 259 ? 42.170 -15.113 14.469 1.00 16.16 259 VAL C O 1
ATOM 6365 N N . TYR C 1 260 ? 40.158 -15.621 15.319 1.00 16.77 260 TYR C N 1
ATOM 6366 C CA . TYR C 1 260 ? 40.233 -16.979 14.789 1.00 15.85 260 TYR C CA 1
ATOM 6367 C C . TYR C 1 260 ? 40.087 -16.964 13.273 1.00 16.74 260 TYR C C 1
ATOM 6368 O O . TYR C 1 260 ? 40.595 -17.852 12.591 1.00 15.76 260 TYR C O 1
ATOM 6377 N N . GLU C 1 261 ? 39.392 -15.959 12.739 1.00 16.41 261 GLU C N 1
ATOM 6378 C CA . GLU C 1 261 ? 39.258 -15.854 11.288 1.00 16.02 261 GLU C CA 1
ATOM 6379 C C . GLU C 1 261 ? 40.656 -15.576 10.741 1.00 16.16 261 GLU C C 1
ATOM 6380 O O . GLU C 1 261 ? 41.046 -16.118 9.707 1.00 17.59 261 GLU C O 1
ATOM 6394 N N . ALA C 1 263 ? 43.497 -16.454 12.070 1.00 17.71 263 ALA C N 1
ATOM 6395 C CA . ALA C 1 263 ? 44.250 -17.696 12.141 1.00 17.68 263 ALA C CA 1
ATOM 6396 C C . ALA C 1 263 ? 43.888 -18.595 10.961 1.00 18.94 263 ALA C C 1
ATOM 6397 O O . ALA C 1 263 ? 44.767 -19.174 10.322 1.00 20.47 263 ALA C O 1
ATOM 6399 N N . LYS C 1 264 ? 42.596 -18.697 10.666 1.00 18.12 264 LYS C N 1
ATOM 6400 C CA . LYS C 1 264 ? 42.128 -19.535 9.571 1.00 19.93 264 LYS C CA 1
ATOM 6401 C C . LYS C 1 264 ? 42.684 -19.069 8.231 1.00 20.46 264 LYS C C 1
ATOM 6402 O O . LYS C 1 264 ? 43.066 -19.881 7.390 1.00 20.22 264 LYS C O 1
ATOM 6408 N N . ARG C 1 265 ? 42.727 -17.756 8.036 1.00 20.53 265 ARG C N 1
ATOM 6409 C CA . ARG C 1 265 ? 43.226 -17.200 6.785 1.00 21.55 265 ARG C CA 1
ATOM 6410 C C . ARG C 1 265 ? 44.729 -17.392 6.645 1.00 22.44 265 ARG C C 1
ATOM 6411 O O . ARG C 1 265 ? 45.241 -17.533 5.536 1.00 24.01 265 ARG C O 1
ATOM 6419 N N . GLU C 1 266 ? 45.431 -17.410 7.773 1.00 21.43 266 GLU C N 1
ATOM 6420 C CA . GLU C 1 266 ? 46.882 -17.565 7.767 1.00 24.64 266 GLU C CA 1
ATOM 6421 C C . GLU C 1 266 ? 47.378 -19.006 7.764 1.00 24.97 266 GLU C C 1
ATOM 6422 O O . GLU C 1 266 ? 48.388 -19.313 7.127 1.00 26.73 266 GLU C O 1
ATOM 6428 N N . LEU C 1 267 ? 46.669 -19.886 8.462 1.00 25.35 267 LEU C N 1
ATOM 6429 C CA . LEU C 1 267 ? 47.082 -21.283 8.568 1.00 25.38 267 LEU C CA 1
ATOM 6430 C C . LEU C 1 267 ? 46.268 -22.272 7.748 1.00 26.46 267 LEU C C 1
ATOM 6431 O O . LEU C 1 267 ? 46.690 -23.415 7.552 1.00 27.20 267 LEU C O 1
ATOM 6436 N N . GLY C 1 268 ? 45.103 -21.843 7.277 1.00 25.61 268 GLY C N 1
ATOM 6437 C CA . GLY C 1 268 ? 44.263 -22.730 6.496 1.00 25.78 268 GLY C CA 1
ATOM 6438 C C . GLY C 1 268 ? 43.178 -23.356 7.353 1.00 25.74 268 GLY C C 1
ATOM 6439 O O . GLY C 1 268 ? 43.369 -23.557 8.554 1.00 25.64 268 GLY C O 1
ATOM 6440 N N . PRO C 1 269 ? 42.023 -23.685 6.760 1.00 25.59 269 PRO C N 1
ATOM 6441 C CA . PRO C 1 269 ? 40.909 -24.290 7.492 1.00 24.72 269 PRO C CA 1
ATOM 6442 C C . PRO C 1 269 ? 41.157 -25.718 7.986 1.00 24.63 269 PRO C C 1
ATOM 6443 O O . PRO C 1 269 ? 40.525 -26.162 8.944 1.00 23.87 269 PRO C O 1
ATOM 6447 N N . ASP C 1 270 ? 42.077 -26.431 7.342 1.00 24.70 270 ASP C N 1
ATOM 6448 C CA . ASP C 1 270 ? 42.361 -27.808 7.733 1.00 25.76 270 ASP C CA 1
ATOM 6449 C C . ASP C 1 270 ? 43.399 -27.996 8.837 1.00 25.49 270 ASP C C 1
ATOM 6450 O O . ASP C 1 270 ? 43.698 -29.127 9.235 1.00 25.29 270 ASP C O 1
ATOM 6455 N N . ALA C 1 271 ? 43.953 -26.897 9.335 1.00 23.40 271 ALA C N 1
ATOM 6456 C CA . ALA C 1 271 ? 44.909 -26.985 10.429 1.00 21.70 271 ALA C CA 1
ATOM 6457 C C . ALA C 1 271 ? 44.055 -27.338 11.646 1.00 21.61 271 ALA C C 1
ATOM 6458 O O . ALA C 1 271 ? 42.836 -27.188 11.601 1.00 20.00 271 ALA C O 1
ATOM 6460 N N . ASP C 1 272 ? 44.671 -27.815 12.723 1.00 21.03 272 ASP C N 1
ATOM 6461 C CA . ASP C 1 272 ? 43.898 -28.144 13.916 1.00 20.50 272 ASP C CA 1
ATOM 6462 C C . ASP C 1 272 ? 43.537 -26.835 14.607 1.00 20.37 272 ASP C C 1
ATOM 6463 O O . ASP C 1 272 ? 44.290 -25.862 14.526 1.00 20.35 272 ASP C O 1
ATOM 6468 N N . HIS C 1 273 ? 42.395 -26.807 15.287 1.00 19.62 273 HIS C N 1
ATOM 6469 C CA . HIS C 1 273 ? 41.967 -25.586 15.963 1.00 19.43 273 HIS C CA 1
ATOM 6470 C C . HIS C 1 273 ? 43.015 -25.039 16.928 1.00 19.16 273 HIS C C 1
ATOM 6471 O O . HIS C 1 273 ? 43.182 -23.823 17.051 1.00 19.45 273 HIS C O 1
ATOM 6478 N N . VAL C 1 274 ? 43.731 -25.929 17.607 1.00 17.23 274 VAL C N 1
ATOM 6479 C CA . VAL C 1 274 ? 44.748 -25.493 18.555 1.00 18.14 274 VAL C CA 1
ATOM 6480 C C . VAL C 1 274 ? 45.942 -24.853 17.848 1.00 17.79 274 VAL C C 1
ATOM 6481 O O . VAL C 1 274 ? 46.701 -24.097 18.454 1.00 19.91 274 VAL C O 1
ATOM 6485 N N . GLU C 1 275 ? 46.105 -25.143 16.562 1.00 18.73 275 GLU C N 1
ATOM 6486 C CA . GLU C 1 275 ? 47.208 -24.556 15.807 1.00 18.61 275 GLU C CA 1
ATOM 6487 C C . GLU C 1 275 ? 47.016 -23.052 15.640 1.00 19.75 275 GLU C C 1
ATOM 6488 O O . GLU C 1 275 ? 47.906 -22.352 15.155 1.00 19.30 275 GLU C O 1
ATOM 6494 N N . ALA C 1 276 ? 45.855 -22.551 16.047 1.00 18.85 276 ALA C N 1
ATOM 6495 C CA . ALA C 1 276 ? 45.600 -21.119 15.950 1.00 18.96 276 ALA C CA 1
ATOM 6496 C C . ALA C 1 276 ? 46.688 -20.392 16.738 1.00 18.36 276 ALA C C 1
ATOM 6497 O O . ALA C 1 276 ? 47.078 -19.276 16.398 1.00 18.10 276 ALA C O 1
ATOM 6499 N N . LEU C 1 277 ? 47.191 -21.041 17.786 1.00 17.81 277 LEU C N 1
ATOM 6500 C CA . LEU C 1 277 ? 48.233 -20.446 18.610 1.00 17.27 277 LEU C CA 1
ATOM 6501 C C . LEU C 1 277 ? 49.543 -20.286 17.841 1.00 17.84 277 LEU C C 1
ATOM 6502 O O . LEU C 1 277 ? 50.404 -19.504 18.235 1.00 17.33 277 LEU C O 1
ATOM 6507 N N . ARG C 1 278 ? 49.690 -21.024 16.744 1.00 18.85 278 ARG C N 1
ATOM 6508 C CA . ARG C 1 278 ? 50.898 -20.912 15.928 1.00 20.09 278 ARG C CA 1
ATOM 6509 C C . ARG C 1 278 ? 51.015 -19.487 15.393 1.00 19.41 278 ARG C C 1
ATOM 6510 O O . ARG C 1 278 ? 52.118 -18.986 15.172 1.00 21.37 278 ARG C O 1
ATOM 6518 N N . LEU C 1 279 ? 49.873 -18.840 15.176 1.00 19.21 279 LEU C N 1
ATOM 6519 C CA . LEU C 1 279 ? 49.865 -17.468 14.675 1.00 18.44 279 LEU C CA 1
ATOM 6520 C C . LEU C 1 279 ? 50.501 -16.541 15.702 1.00 18.04 279 LEU C C 1
ATOM 6521 O O . LEU C 1 279 ? 51.241 -15.617 15.352 1.00 16.73 279 LEU C O 1
ATOM 6526 N N . LEU C 1 280 ? 50.215 -16.792 16.976 1.00 18.54 280 LEU C N 1
ATOM 6527 C CA . LEU C 1 280 ? 50.776 -15.988 18.054 1.00 18.76 280 LEU C CA 1
ATOM 6528 C C . LEU C 1 280 ? 52.274 -16.254 18.164 1.00 19.53 280 LEU C C 1
ATOM 6529 O O . LEU C 1 280 ? 53.056 -15.345 18.450 1.00 19.58 280 LEU C O 1
ATOM 6534 N N . GLU C 1 281 ? 52.673 -17.501 17.935 1.00 19.51 281 GLU C N 1
ATOM 6535 C CA . GLU C 1 281 ? 54.087 -17.862 17.999 1.00 20.87 281 GLU C CA 1
ATOM 6536 C C . GLU C 1 281 ? 54.799 -17.198 16.830 1.00 20.33 281 GLU C C 1
ATOM 6537 O O . GLU C 1 281 ? 55.943 -16.759 16.951 1.00 21.19 281 GLU C O 1
ATOM 6543 N N . ARG C 1 282 ? 54.105 -17.138 15.697 1.00 21.66 282 ARG C N 1
ATOM 6544 C CA . ARG C 1 282 ? 54.634 -16.507 14.493 1.00 22.93 282 ARG C CA 1
ATOM 6545 C C . ARG C 1 282 ? 54.976 -15.055 14.806 1.00 22.89 282 ARG C C 1
ATOM 6546 O O . ARG C 1 282 ? 56.112 -14.616 14.621 1.00 22.69 282 ARG C O 1
ATOM 6554 N N . TRP C 1 283 ? 53.987 -14.313 15.289 1.00 20.96 283 TRP C N 1
ATOM 6555 C CA . TRP C 1 283 ? 54.185 -12.908 15.622 1.00 21.27 283 TRP C CA 1
ATOM 6556 C C . TRP C 1 283 ? 55.198 -12.717 16.742 1.00 21.20 283 TRP C C 1
ATOM 6557 O O . TRP C 1 283 ? 56.037 -11.821 16.684 1.00 23.63 283 TRP C O 1
ATOM 6568 N N . GLY C 1 284 ? 55.116 -13.565 17.760 1.00 21.66 284 GLY C N 1
ATOM 6569 C CA . GLY C 1 284 ? 56.020 -13.456 18.888 1.00 22.19 284 GLY C CA 1
ATOM 6570 C C . GLY C 1 284 ? 57.460 -13.816 18.583 1.00 23.57 284 GLY C C 1
ATOM 6571 O O . GLY C 1 284 ? 58.367 -13.372 19.280 1.00 24.21 284 GLY C O 1
ATOM 6572 N N . GLY C 1 285 ? 57.673 -14.618 17.545 1.00 24.76 285 GLY C N 1
ATOM 6573 C CA . GLY C 1 285 ? 59.022 -15.019 17.190 1.00 26.22 285 GLY C CA 1
ATOM 6574 C C . GLY C 1 285 ? 59.589 -16.000 18.198 1.00 27.22 285 GLY C C 1
ATOM 6575 O O . GLY C 1 285 ? 60.799 -16.060 18.414 1.00 27.69 285 GLY C O 1
ATOM 6576 N N . VAL C 1 286 ? 58.707 -16.773 18.820 1.00 26.90 286 VAL C N 1
ATOM 6577 C CA . VAL C 1 286 ? 59.116 -17.754 19.812 1.00 26.86 286 VAL C CA 1
ATOM 6578 C C . VAL C 1 286 ? 58.029 -18.812 19.947 1.00 27.60 286 VAL C C 1
ATOM 6579 O O . VAL C 1 286 ? 56.848 -18.527 19.742 1.00 26.25 286 VAL C O 1
ATOM 6583 N N . GLU C 1 287 ? 58.429 -20.034 20.280 1.00 27.60 287 GLU C N 1
ATOM 6584 C CA . GLU C 1 287 ? 57.475 -21.120 20.449 1.00 27.62 287 GLU C CA 1
ATOM 6585 C C . GLU C 1 287 ? 57.017 -21.222 21.899 1.00 27.30 287 GLU C C 1
ATOM 6586 O O . GLU C 1 287 ? 57.783 -20.957 22.827 1.00 25.23 287 GLU C O 1
ATOM 6592 N N . ILE C 1 288 ? 55.757 -21.595 22.087 1.00 26.45 288 ILE C N 1
ATOM 6593 C CA . ILE C 1 288 ? 55.207 -21.759 23.423 1.00 28.05 288 ILE C CA 1
ATOM 6594 C C . ILE C 1 288 ? 55.524 -23.171 23.904 1.00 30.58 288 ILE C C 1
ATOM 6595 O O . ILE C 1 288 ? 54.797 -24.119 23.607 1.00 29.40 288 ILE C O 1
ATOM 6600 N N . ARG C 1 289 ? 56.629 -23.304 24.626 1.00 33.84 289 ARG C N 1
ATOM 6601 C CA . ARG C 1 289 ? 57.042 -24.590 25.170 1.00 38.22 289 ARG C CA 1
ATOM 6602 C C . ARG C 1 289 ? 58.274 -24.419 26.039 1.00 39.06 289 ARG C C 1
ATOM 6603 O O . ARG C 1 289 ? 58.885 -23.331 25.977 1.00 40.01 289 ARG C O 1
ATOM 6612 N N . GLU D 1 2 ? 66.543 -22.208 61.628 1.00 39.78 2 GLU D N 1
ATOM 6613 C CA . GLU D 1 2 ? 66.979 -20.785 61.519 1.00 39.17 2 GLU D CA 1
ATOM 6614 C C . GLU D 1 2 ? 65.800 -19.843 61.751 1.00 37.13 2 GLU D C 1
ATOM 6615 O O . GLU D 1 2 ? 64.641 -20.256 61.691 1.00 38.18 2 GLU D O 1
ATOM 6621 N N . LYS D 1 3 ? 66.105 -18.576 62.010 1.00 34.19 3 LYS D N 1
ATOM 6622 C CA . LYS D 1 3 ? 65.081 -17.575 62.275 1.00 30.00 3 LYS D CA 1
ATOM 6623 C C . LYS D 1 3 ? 64.493 -16.950 61.014 1.00 27.07 3 LYS D C 1
ATOM 6624 O O . LYS D 1 3 ? 65.208 -16.673 60.049 1.00 26.12 3 LYS D O 1
ATOM 6630 N N . VAL D 1 4 ? 63.181 -16.732 61.032 1.00 22.35 4 VAL D N 1
ATOM 6631 C CA . VAL D 1 4 ? 62.492 -16.113 59.908 1.00 21.01 4 VAL D CA 1
ATOM 6632 C C . VAL D 1 4 ? 61.736 -14.896 60.425 1.00 20.11 4 VAL D C 1
ATOM 6633 O O . VAL D 1 4 ? 61.487 -14.770 61.624 1.00 19.16 4 VAL D O 1
ATOM 6637 N N . ALA D 1 5 ? 61.384 -13.996 59.515 1.00 18.55 5 ALA D N 1
ATOM 6638 C CA . ALA D 1 5 ? 60.654 -12.793 59.879 1.00 18.03 5 ALA D CA 1
ATOM 6639 C C . ALA D 1 5 ? 59.557 -12.608 58.846 1.00 18.48 5 ALA D C 1
ATOM 6640 O O . ALA D 1 5 ? 59.770 -12.889 57.669 1.00 19.46 5 ALA D O 1
ATOM 6642 N N . PHE D 1 6 ? 58.382 -12.158 59.278 1.00 17.30 6 PHE D N 1
ATOM 6643 C CA . PHE D 1 6 ? 57.275 -11.953 58.346 1.00 17.18 6 PHE D CA 1
ATOM 6644 C C . PHE D 1 6 ? 56.740 -10.533 58.461 1.00 18.10 6 PHE D C 1
ATOM 6645 O O . PHE D 1 6 ? 56.366 -10.087 59.549 1.00 18.19 6 PHE D O 1
ATOM 6653 N N . ILE D 1 7 ? 56.694 -9.842 57.325 1.00 17.85 7 ILE D N 1
ATOM 6654 C CA . ILE D 1 7 ? 56.221 -8.465 57.250 1.00 18.18 7 ILE D CA 1
ATOM 6655 C C . ILE D 1 7 ? 54.866 -8.386 56.557 1.00 18.25 7 ILE D C 1
ATOM 6656 O O . ILE D 1 7 ? 54.733 -8.772 55.393 1.00 19.22 7 ILE D O 1
ATOM 6661 N N . GLY D 1 8 ? 53.868 -7.876 57.273 1.00 19.19 8 GLY D N 1
ATOM 6662 C CA . GLY D 1 8 ? 52.533 -7.754 56.709 1.00 20.02 8 GLY D CA 1
ATOM 6663 C C . GLY D 1 8 ? 51.617 -8.858 57.199 1.00 20.34 8 GLY D C 1
ATOM 6664 O O . GLY D 1 8 ? 51.660 -9.980 56.694 1.00 20.97 8 GLY D O 1
ATOM 6665 N N . LEU D 1 9 ? 50.778 -8.535 58.179 1.00 19.43 9 LEU D N 1
ATOM 6666 C CA . LEU D 1 9 ? 49.862 -9.509 58.755 1.00 18.45 9 LEU D CA 1
ATOM 6667 C C . LEU D 1 9 ? 48.407 -9.265 58.365 1.00 20.42 9 LEU D C 1
ATOM 6668 O O . LEU D 1 9 ? 47.531 -9.151 59.226 1.00 21.08 9 LEU D O 1
ATOM 6673 N N . GLY D 1 10 ? 48.158 -9.186 57.060 1.00 20.69 10 GLY D N 1
ATOM 6674 C CA . GLY D 1 10 ? 46.806 -8.972 56.574 1.00 21.78 10 GLY D CA 1
ATOM 6675 C C . GLY D 1 10 ? 46.018 -10.269 56.593 1.00 22.23 10 GLY D C 1
ATOM 6676 O O . GLY D 1 10 ? 46.383 -11.214 57.293 1.00 22.00 10 GLY D O 1
ATOM 6677 N N . ALA D 1 11 ? 44.937 -10.319 55.822 1.00 23.55 11 ALA D N 1
ATOM 6678 C CA . ALA D 1 11 ? 44.095 -11.511 55.758 1.00 24.59 11 ALA D CA 1
ATOM 6679 C C . ALA D 1 11 ? 44.894 -12.722 55.286 1.00 23.45 11 ALA D C 1
ATOM 6680 O O . ALA D 1 11 ? 44.600 -13.856 55.665 1.00 23.90 11 ALA D O 1
ATOM 6690 N N . GLY D 1 13 ? 48.653 -12.610 55.122 1.00 19.59 13 GLY D N 1
ATOM 6691 C CA . GLY D 1 13 ? 49.866 -12.657 55.921 1.00 18.42 13 GLY D CA 1
ATOM 6692 C C . GLY D 1 13 ? 49.748 -13.210 57.328 1.00 18.68 13 GLY D C 1
ATOM 6693 O O . GLY D 1 13 ? 50.636 -13.930 57.782 1.00 17.50 13 GLY D O 1
ATOM 6694 N N . TYR D 1 14 ? 48.668 -12.871 58.025 1.00 17.78 14 TYR D N 1
ATOM 6695 C CA . TYR D 1 14 ? 48.468 -13.341 59.390 1.00 18.75 14 TYR D CA 1
ATOM 6696 C C . TYR D 1 14 ? 48.506 -14.875 59.461 1.00 18.66 14 TYR D C 1
ATOM 6697 O O . TYR D 1 14 ? 49.305 -15.445 60.203 1.00 19.31 14 TYR D O 1
ATOM 6706 N N . PRO D 1 15 ? 47.638 -15.565 58.699 1.00 18.63 15 PRO D N 1
ATOM 6707 C CA . PRO D 1 15 ? 47.689 -17.031 58.771 1.00 18.42 15 PRO D CA 1
ATOM 6708 C C . PRO D 1 15 ? 49.003 -17.594 58.225 1.00 17.71 15 PRO D C 1
ATOM 6709 O O . PRO D 1 15 ? 49.544 -18.558 58.760 1.00 18.11 15 PRO D O 1
ATOM 6721 N N . ALA D 1 17 ? 52.033 -16.322 58.335 1.00 17.04 17 ALA D N 1
ATOM 6722 C CA . ALA D 1 17 ? 53.064 -16.199 59.361 1.00 18.16 17 ALA D CA 1
ATOM 6723 C C . ALA D 1 17 ? 52.816 -17.216 60.477 1.00 18.11 17 ALA D C 1
ATOM 6724 O O . ALA D 1 17 ? 53.749 -17.646 61.158 1.00 18.84 17 ALA D O 1
ATOM 6726 N N . GLY D 1 18 ? 51.552 -17.587 60.664 1.00 18.57 18 GLY D N 1
ATOM 6727 C CA . GLY D 1 18 ? 51.208 -18.562 61.687 1.00 19.35 18 GLY D CA 1
ATOM 6728 C C . GLY D 1 18 ? 51.785 -19.925 61.344 1.00 17.75 18 GLY D C 1
ATOM 6729 O O . GLY D 1 18 ? 52.257 -20.654 62.219 1.00 19.08 18 GLY D O 1
ATOM 6730 N N . HIS D 1 19 ? 51.747 -20.281 60.066 1.00 16.72 19 HIS D N 1
ATOM 6731 C CA . HIS D 1 19 ? 52.297 -21.559 59.643 1.00 17.75 19 HIS D CA 1
ATOM 6732 C C . HIS D 1 19 ? 53.811 -21.551 59.828 1.00 17.13 19 HIS D C 1
ATOM 6733 O O . HIS D 1 19 ? 54.402 -22.569 60.174 1.00 17.24 19 HIS D O 1
ATOM 6740 N N . LEU D 1 20 ? 54.438 -20.397 59.609 1.00 17.18 20 LEU D N 1
ATOM 6741 C CA . LEU D 1 20 ? 55.883 -20.291 59.793 1.00 17.24 20 LEU D CA 1
ATOM 6742 C C . LEU D 1 20 ? 56.214 -20.439 61.275 1.00 16.62 20 LEU D C 1
ATOM 6743 O O . LEU D 1 20 ? 57.153 -21.143 61.645 1.00 18.83 20 LEU D O 1
ATOM 6748 N N . ALA D 1 21 ? 55.428 -19.777 62.118 1.00 17.87 21 ALA D N 1
ATOM 6749 C CA . ALA D 1 21 ? 55.632 -19.811 63.564 1.00 19.24 21 ALA D CA 1
ATOM 6750 C C . ALA D 1 21 ? 55.620 -21.228 64.136 1.00 20.85 21 ALA D C 1
ATOM 6751 O O . ALA D 1 21 ? 56.292 -21.511 65.129 1.00 20.31 21 ALA D O 1
ATOM 6753 N N . ARG D 1 22 ? 54.857 -22.118 63.510 1.00 21.78 22 ARG D N 1
ATOM 6754 C CA . ARG D 1 22 ? 54.774 -23.498 63.974 1.00 23.20 22 ARG D CA 1
ATOM 6755 C C . ARG D 1 22 ? 56.068 -24.271 63.719 1.00 22.78 22 ARG D C 1
ATOM 6756 O O . ARG D 1 22 ? 56.338 -25.270 64.383 1.00 23.46 22 ARG D O 1
ATOM 6764 N N . ARG D 1 23 ? 56.868 -23.805 62.764 1.00 21.80 23 ARG D N 1
ATOM 6765 C CA . ARG D 1 23 ? 58.106 -24.492 62.417 1.00 21.15 23 ARG D CA 1
ATOM 6766 C C . ARG D 1 23 ? 59.401 -23.798 62.810 1.00 22.59 23 ARG D C 1
ATOM 6767 O O . ARG D 1 23 ? 60.390 -24.459 63.118 1.00 22.29 23 ARG D O 1
ATOM 6775 N N . PHE D 1 24 ? 59.407 -22.472 62.797 1.00 21.53 24 PHE D N 1
ATOM 6776 C CA . PHE D 1 24 ? 60.634 -21.749 63.102 1.00 22.22 24 PHE D CA 1
ATOM 6777 C C . PHE D 1 24 ? 60.451 -20.589 64.067 1.00 21.60 24 PHE D C 1
ATOM 6778 O O . PHE D 1 24 ? 59.332 -20.129 64.302 1.00 22.28 24 PHE D O 1
ATOM 6786 N N . PRO D 1 25 ? 61.559 -20.115 64.657 1.00 21.41 25 PRO D N 1
ATOM 6787 C CA . PRO D 1 25 ? 61.474 -18.981 65.580 1.00 21.60 25 PRO D CA 1
ATOM 6788 C C . PRO D 1 25 ? 61.044 -17.882 64.613 1.00 22.35 25 PRO D C 1
ATOM 6789 O O . PRO D 1 25 ? 61.739 -17.629 63.629 1.00 20.87 25 PRO D O 1
ATOM 6793 N N . THR D 1 26 ? 59.909 -17.243 64.870 1.00 21.34 26 THR D N 1
ATOM 6794 C CA . THR D 1 26 ? 59.407 -16.237 63.943 1.00 21.98 26 THR D CA 1
ATOM 6795 C C . THR D 1 26 ? 59.180 -14.846 64.515 1.00 21.65 26 THR D C 1
ATOM 6796 O O . THR D 1 26 ? 58.556 -14.684 65.565 1.00 22.57 26 THR D O 1
ATOM 6800 N N . LEU D 1 27 ? 59.696 -13.844 63.808 1.00 21.41 27 LEU D N 1
ATOM 6801 C CA . LEU D 1 27 ? 59.520 -12.453 64.201 1.00 20.54 27 LEU D CA 1
ATOM 6802 C C . LEU D 1 27 ? 58.459 -11.915 63.252 1.00 19.52 27 LEU D C 1
ATOM 6803 O O . LEU D 1 27 ? 58.466 -12.246 62.070 1.00 19.88 27 LEU D O 1
ATOM 6808 N N . VAL D 1 28 ? 57.539 -11.104 63.761 1.00 18.71 28 VAL D N 1
ATOM 6809 C CA . VAL D 1 28 ? 56.502 -10.545 62.905 1.00 17.58 28 VAL D CA 1
ATOM 6810 C C . VAL D 1 28 ? 56.388 -9.035 63.051 1.00 18.88 28 VAL D C 1
ATOM 6811 O O . VAL D 1 28 ? 56.700 -8.464 64.100 1.00 18.18 28 VAL D O 1
ATOM 6815 N N . TRP D 1 29 ? 55.946 -8.396 61.976 1.00 18.26 29 TRP D N 1
ATOM 6816 C CA . TRP D 1 29 ? 55.774 -6.955 61.954 1.00 18.38 29 TRP D CA 1
ATOM 6817 C C . TRP D 1 29 ? 54.574 -6.613 61.084 1.00 19.60 29 TRP D C 1
ATOM 6818 O O . TRP D 1 29 ? 54.323 -7.272 60.076 1.00 19.10 29 TRP D O 1
ATOM 6829 N N . ASN D 1 30 ? 53.833 -5.586 61.487 1.00 19.47 30 ASN D N 1
ATOM 6830 C CA . ASN D 1 30 ? 52.671 -5.124 60.737 1.00 20.98 30 ASN D CA 1
ATOM 6831 C C . ASN D 1 30 ? 52.600 -3.607 60.876 1.00 22.78 30 ASN D C 1
ATOM 6832 O O . ASN D 1 30 ? 53.006 -3.059 61.897 1.00 23.08 30 ASN D O 1
ATOM 6837 N N . ARG D 1 31 ? 52.085 -2.935 59.851 1.00 26.22 31 ARG D N 1
ATOM 6838 C CA . ARG D 1 31 ? 51.963 -1.481 59.880 1.00 29.44 31 ARG D CA 1
ATOM 6839 C C . ARG D 1 31 ? 51.352 -1.061 61.213 1.00 29.99 31 ARG D C 1
ATOM 6840 O O . ARG D 1 31 ? 51.839 -0.138 61.865 1.00 32.62 31 ARG D O 1
ATOM 6848 N N . THR D 1 32 ? 50.285 -1.747 61.612 1.00 27.77 32 THR D N 1
ATOM 6849 C CA . THR D 1 32 ? 49.623 -1.468 62.881 1.00 26.34 32 THR D CA 1
ATOM 6850 C C . THR D 1 32 ? 50.023 -2.564 63.868 1.00 25.59 32 THR D C 1
ATOM 6851 O O . THR D 1 32 ? 49.840 -3.753 63.604 1.00 23.78 32 THR D O 1
ATOM 6855 N N . PHE D 1 33 ? 50.575 -2.147 65.004 1.00 24.46 33 PHE D N 1
ATOM 6856 C CA . PHE D 1 33 ? 51.054 -3.060 66.040 1.00 24.98 33 PHE D CA 1
ATOM 6857 C C . PHE D 1 33 ? 50.030 -4.057 66.589 1.00 25.42 33 PHE D C 1
ATOM 6858 O O . PHE D 1 33 ? 50.376 -5.200 66.897 1.00 24.87 33 PHE D O 1
ATOM 6866 N N . GLU D 1 34 ? 48.777 -3.629 66.715 1.00 25.85 34 GLU D N 1
ATOM 6867 C CA . GLU D 1 34 ? 47.722 -4.494 67.239 1.00 27.34 34 GLU D CA 1
ATOM 6868 C C . GLU D 1 34 ? 47.757 -5.916 66.663 1.00 26.28 34 GLU D C 1
ATOM 6869 O O . GLU D 1 34 ? 47.709 -6.894 67.408 1.00 24.52 34 GLU D O 1
ATOM 6875 N N . LYS D 1 35 ? 47.856 -6.026 65.341 1.00 25.21 35 LYS D N 1
ATOM 6876 C CA . LYS D 1 35 ? 47.881 -7.333 64.685 1.00 24.95 35 LYS D CA 1
ATOM 6877 C C . LYS D 1 35 ? 49.112 -8.164 65.024 1.00 23.35 35 LYS D C 1
ATOM 6878 O O . LYS D 1 35 ? 49.025 -9.383 65.156 1.00 21.33 35 LYS D O 1
ATOM 6884 N N . ALA D 1 36 ? 50.259 -7.509 65.163 1.00 20.95 36 ALA D N 1
ATOM 6885 C CA . ALA D 1 36 ? 51.490 -8.216 65.485 1.00 20.90 36 ALA D CA 1
ATOM 6886 C C . ALA D 1 36 ? 51.410 -8.777 66.902 1.00 21.27 36 ALA D C 1
ATOM 6887 O O . ALA D 1 36 ? 51.799 -9.916 67.155 1.00 20.58 36 ALA D O 1
ATOM 6889 N N . LEU D 1 37 ? 50.895 -7.973 67.826 1.00 21.88 37 LEU D N 1
ATOM 6890 C CA . LEU D 1 37 ? 50.755 -8.414 69.205 1.00 22.30 37 LEU D CA 1
ATOM 6891 C C . LEU D 1 37 ? 49.810 -9.612 69.249 1.00 22.23 37 LEU D C 1
ATOM 6892 O O . LEU D 1 37 ? 50.082 -10.610 69.914 1.00 22.98 37 LEU D O 1
ATOM 6897 N N . ARG D 1 38 ? 48.696 -9.499 68.533 1.00 22.43 38 ARG D N 1
ATOM 6898 C CA . ARG D 1 38 ? 47.705 -10.565 68.480 1.00 24.19 38 ARG D CA 1
ATOM 6899 C C . ARG D 1 38 ? 48.344 -11.856 67.977 1.00 22.98 38 ARG D C 1
ATOM 6900 O O . ARG D 1 38 ? 48.109 -12.932 68.529 1.00 21.70 38 ARG D O 1
ATOM 6908 N N . HIS D 1 39 ? 49.156 -11.738 66.931 1.00 22.71 39 HIS D N 1
ATOM 6909 C CA . HIS D 1 39 ? 49.832 -12.887 66.336 1.00 21.49 39 HIS D CA 1
ATOM 6910 C C . HIS D 1 39 ? 50.751 -13.545 67.359 1.00 22.39 39 HIS D C 1
ATOM 6911 O O . HIS D 1 39 ? 50.768 -14.771 67.505 1.00 22.13 39 HIS D O 1
ATOM 6918 N N . GLN D 1 40 ? 51.514 -12.719 68.066 1.00 21.86 40 GLN D N 1
ATOM 6919 C CA . GLN D 1 40 ? 52.430 -13.196 69.095 1.00 21.70 40 GLN D CA 1
ATOM 6920 C C . GLN D 1 40 ? 51.673 -13.992 70.155 1.00 22.41 40 GLN D C 1
ATOM 6921 O O . GLN D 1 40 ? 52.084 -15.085 70.545 1.00 22.13 40 GLN D O 1
ATOM 6927 N N . GLU D 1 41 ? 50.561 -13.433 70.615 1.00 21.81 41 GLU D N 1
ATOM 6928 C CA . GLU D 1 41 ? 49.754 -14.081 71.641 1.00 23.50 41 GLU D CA 1
ATOM 6929 C C . GLU D 1 41 ? 49.100 -15.373 71.155 1.00 24.63 41 GLU D C 1
ATOM 6930 O O . GLU D 1 41 ? 48.850 -16.279 71.947 1.00 24.91 41 GLU D O 1
ATOM 6936 N N . GLU D 1 42 ? 48.844 -15.467 69.854 1.00 23.64 42 GLU D N 1
ATOM 6937 C CA . GLU D 1 42 ? 48.216 -16.661 69.299 1.00 25.04 42 GLU D CA 1
ATOM 6938 C C . GLU D 1 42 ? 49.183 -17.758 68.852 1.00 24.94 42 GLU D C 1
ATOM 6939 O O . GLU D 1 42 ? 48.948 -18.938 69.127 1.00 24.79 42 GLU D O 1
ATOM 6945 N N . PHE D 1 43 ? 50.269 -17.376 68.184 1.00 23.58 43 PHE D N 1
ATOM 6946 C CA . PHE D 1 43 ? 51.225 -18.356 67.665 1.00 23.75 43 PHE D CA 1
ATOM 6947 C C . PHE D 1 43 ? 52.582 -18.491 68.348 1.00 23.64 43 PHE D C 1
ATOM 6948 O O . PHE D 1 43 ? 53.312 -19.445 68.085 1.00 23.71 43 PHE D O 1
ATOM 6956 N N . GLY D 1 44 ? 52.943 -17.551 69.210 1.00 23.64 44 GLY D N 1
ATOM 6957 C CA . GLY D 1 44 ? 54.237 -17.665 69.854 1.00 22.88 44 GLY D CA 1
ATOM 6958 C C . GLY D 1 44 ? 55.324 -16.988 69.042 1.00 23.08 44 GLY D C 1
ATOM 6959 O O . GLY D 1 44 ? 56.518 -17.170 69.295 1.00 22.33 44 GLY D O 1
ATOM 6960 N N . SER D 1 45 ? 54.908 -16.228 68.035 1.00 21.54 45 SER D N 1
ATOM 6961 C CA . SER D 1 45 ? 55.850 -15.474 67.220 1.00 21.58 45 SER D CA 1
ATOM 6962 C C . SER D 1 45 ? 56.223 -14.289 68.111 1.00 22.64 45 SER D C 1
ATOM 6963 O O . SER D 1 45 ? 55.667 -14.143 69.198 1.00 23.07 45 SER D O 1
ATOM 6966 N N . GLU D 1 46 ? 57.157 -13.454 67.670 1.00 22.63 46 GLU D N 1
ATOM 6967 C CA . GLU D 1 46 ? 57.544 -12.294 68.466 1.00 23.00 46 GLU D CA 1
ATOM 6968 C C . GLU D 1 46 ? 57.369 -11.007 67.669 1.00 22.58 46 GLU D C 1
ATOM 6969 O O . GLU D 1 46 ? 58.001 -10.826 66.628 1.00 20.68 46 GLU D O 1
ATOM 6975 N N . ALA D 1 47 ? 56.502 -10.123 68.156 1.00 21.16 47 ALA D N 1
ATOM 6976 C CA . ALA D 1 47 ? 56.265 -8.840 67.497 1.00 21.78 47 ALA D CA 1
ATOM 6977 C C . ALA D 1 47 ? 57.495 -7.963 67.727 1.00 21.77 47 ALA D C 1
ATOM 6978 O O . ALA D 1 47 ? 57.971 -7.843 68.857 1.00 23.93 47 ALA D O 1
ATOM 6980 N N . VAL D 1 48 ? 58.008 -7.350 66.663 1.00 21.36 48 VAL D N 1
ATOM 6981 C CA . VAL D 1 48 ? 59.201 -6.515 66.784 1.00 20.98 48 VAL D CA 1
ATOM 6982 C C . VAL D 1 48 ? 59.164 -5.253 65.927 1.00 20.55 48 VAL D C 1
ATOM 6983 O O . VAL D 1 48 ? 58.359 -5.140 65.002 1.00 20.36 48 VAL D O 1
ATOM 6987 N N . PRO D 1 49 ? 60.028 -4.274 66.248 1.00 20.41 49 PRO D N 1
ATOM 6988 C CA . PRO D 1 49 ? 60.070 -3.040 65.459 1.00 20.46 49 PRO D CA 1
ATOM 6989 C C . PRO D 1 49 ? 60.656 -3.497 64.126 1.00 19.90 49 PRO D C 1
ATOM 6990 O O . PRO D 1 49 ? 61.398 -4.481 64.091 1.00 20.45 49 PRO D O 1
ATOM 6994 N N . LEU D 1 50 ? 60.339 -2.799 63.043 1.00 19.77 50 LEU D N 1
ATOM 6995 C CA . LEU D 1 50 ? 60.824 -3.194 61.725 1.00 18.90 50 LEU D CA 1
ATOM 6996 C C . LEU D 1 50 ? 62.320 -3.506 61.640 1.00 19.69 50 LEU D C 1
ATOM 6997 O O . LEU D 1 50 ? 62.724 -4.446 60.949 1.00 18.93 50 LEU D O 1
ATOM 7002 N N . GLU D 1 51 ? 63.139 -2.726 62.340 1.00 19.06 51 GLU D N 1
ATOM 7003 C CA . GLU D 1 51 ? 64.588 -2.920 62.311 1.00 19.78 51 GLU D CA 1
ATOM 7004 C C . GLU D 1 51 ? 65.045 -4.342 62.643 1.00 19.84 51 GLU D C 1
ATOM 7005 O O . GLU D 1 51 ? 65.970 -4.859 62.018 1.00 18.12 51 GLU D O 1
ATOM 7011 N N . ARG D 1 52 ? 64.403 -4.969 63.624 1.00 18.67 52 ARG D N 1
ATOM 7012 C CA . ARG D 1 52 ? 64.786 -6.320 64.030 1.00 18.84 52 ARG D CA 1
ATOM 7013 C C . ARG D 1 52 ? 64.525 -7.408 62.994 1.00 19.55 52 ARG D C 1
ATOM 7014 O O . ARG D 1 52 ? 65.069 -8.509 63.099 1.00 19.68 52 ARG D O 1
ATOM 7022 N N . VAL D 1 53 ? 63.702 -7.109 61.993 1.00 18.57 53 VAL D N 1
ATOM 7023 C CA . VAL D 1 53 ? 63.407 -8.092 60.953 1.00 19.62 53 VAL D CA 1
ATOM 7024 C C . VAL D 1 53 ? 64.690 -8.527 60.240 1.00 19.61 53 VAL D C 1
ATOM 7025 O O . VAL D 1 53 ? 64.776 -9.640 59.716 1.00 19.63 53 VAL D O 1
ATOM 7029 N N . ALA D 1 54 ? 65.692 -7.652 60.241 1.00 19.84 54 ALA D N 1
ATOM 7030 C CA . ALA D 1 54 ? 66.967 -7.947 59.589 1.00 19.26 54 ALA D CA 1
ATOM 7031 C C . ALA D 1 54 ? 67.759 -9.046 60.302 1.00 20.53 54 ALA D C 1
ATOM 7032 O O . ALA D 1 54 ? 68.783 -9.506 59.798 1.00 20.36 54 ALA D O 1
ATOM 7034 N N . GLU D 1 55 ? 67.284 -9.459 61.474 1.00 21.28 55 GLU D N 1
ATOM 7035 C CA . GLU D 1 55 ? 67.939 -10.516 62.245 1.00 22.20 55 GLU D CA 1
ATOM 7036 C C . GLU D 1 55 ? 67.657 -11.894 61.646 1.00 22.87 55 GLU D C 1
ATOM 7037 O O . GLU D 1 55 ? 68.357 -12.866 61.935 1.00 22.37 55 GLU D O 1
ATOM 7043 N N . ALA D 1 56 ? 66.625 -11.977 60.813 1.00 21.32 56 ALA D N 1
ATOM 7044 C CA . ALA D 1 56 ? 66.241 -13.246 60.213 1.00 21.18 56 ALA D CA 1
ATOM 7045 C C . ALA D 1 56 ? 67.104 -13.693 59.039 1.00 21.00 56 ALA D C 1
ATOM 7046 O O . ALA D 1 56 ? 67.776 -12.888 58.389 1.00 21.04 56 ALA D O 1
ATOM 7048 N N . ARG D 1 57 ? 67.084 -14.998 58.793 1.00 19.70 57 ARG D N 1
ATOM 7049 C CA . ARG D 1 57 ? 67.811 -15.599 57.687 1.00 20.10 57 ARG D CA 1
ATOM 7050 C C . ARG D 1 57 ? 66.936 -15.416 56.459 1.00 19.55 57 ARG D C 1
ATOM 7051 O O . ARG D 1 57 ? 67.428 -15.214 55.351 1.00 18.93 57 ARG D O 1
ATOM 7059 N N . VAL D 1 58 ? 65.628 -15.494 56.673 1.00 18.90 58 VAL D N 1
ATOM 7060 C CA . VAL D 1 58 ? 64.670 -15.334 55.593 1.00 18.69 58 VAL D CA 1
ATOM 7061 C C . VAL D 1 58 ? 63.606 -14.318 55.984 1.00 18.31 58 VAL D C 1
ATOM 7062 O O . VAL D 1 58 ? 62.927 -14.472 57.000 1.00 17.72 58 VAL D O 1
ATOM 7066 N N . ILE D 1 59 ? 63.479 -13.277 55.172 1.00 18.31 59 ILE D N 1
ATOM 7067 C CA . ILE D 1 59 ? 62.491 -12.235 55.403 1.00 18.61 59 ILE D CA 1
ATOM 7068 C C . ILE D 1 59 ? 61.352 -12.477 54.428 1.00 18.13 59 ILE D C 1
ATOM 7069 O O . ILE D 1 59 ? 61.589 -12.694 53.245 1.00 17.50 59 ILE D O 1
ATOM 7074 N N . PHE D 1 60 ? 60.122 -12.462 54.931 1.00 17.55 60 PHE D N 1
ATOM 7075 C CA . PHE D 1 60 ? 58.950 -12.657 54.081 1.00 18.09 60 PHE D CA 1
ATOM 7076 C C . PHE D 1 60 ? 58.141 -11.366 54.058 1.00 17.81 60 PHE D C 1
ATOM 7077 O O . PHE D 1 60 ? 57.989 -10.712 55.089 1.00 16.93 60 PHE D O 1
ATOM 7085 N N . THR D 1 61 ? 57.619 -11.004 52.891 1.00 18.02 61 THR D N 1
ATOM 7086 C CA . THR D 1 61 ? 56.777 -9.821 52.780 1.00 17.79 61 THR D CA 1
ATOM 7087 C C . THR D 1 61 ? 55.472 -10.175 52.071 1.00 17.64 61 THR D C 1
ATOM 7088 O O . THR D 1 61 ? 55.472 -10.868 51.057 1.00 16.58 61 THR D O 1
ATOM 7092 N N . CYS D 1 62 ? 54.362 -9.727 52.645 1.00 16.71 62 CYS D N 1
ATOM 7093 C CA . CYS D 1 62 ? 53.036 -9.935 52.071 1.00 19.74 62 CYS D CA 1
ATOM 7094 C C . CYS D 1 62 ? 52.374 -8.575 52.235 1.00 19.57 62 CYS D C 1
ATOM 7095 O O . CYS D 1 62 ? 51.713 -8.313 53.236 1.00 19.92 62 CYS D O 1
ATOM 7098 N N . LEU D 1 63 ? 52.582 -7.705 51.253 1.00 18.87 63 LEU D N 1
ATOM 7099 C CA . LEU D 1 63 ? 52.042 -6.352 51.302 1.00 19.08 63 LEU D CA 1
ATOM 7100 C C . LEU D 1 63 ? 51.118 -6.073 50.115 1.00 20.20 63 LEU D C 1
ATOM 7101 O O . LEU D 1 63 ? 51.061 -6.858 49.170 1.00 20.59 63 LEU D O 1
ATOM 7106 N N . PRO D 1 64 ? 50.384 -4.947 50.147 1.00 21.00 64 PRO D N 1
ATOM 7107 C CA . PRO D 1 64 ? 49.462 -4.603 49.057 1.00 21.36 64 PRO D CA 1
ATOM 7108 C C . PRO D 1 64 ? 50.078 -4.545 47.663 1.00 20.40 64 PRO D C 1
ATOM 7109 O O . PRO D 1 64 ? 49.567 -5.158 46.725 1.00 21.02 64 PRO D O 1
ATOM 7113 N N . THR D 1 65 ? 51.169 -3.802 47.526 1.00 20.80 65 THR D N 1
ATOM 7114 C CA . THR D 1 65 ? 51.828 -3.663 46.234 1.00 20.52 65 THR D CA 1
ATOM 7115 C C . THR D 1 65 ? 53.338 -3.514 46.385 1.00 19.39 65 THR D C 1
ATOM 7116 O O . THR D 1 65 ? 53.854 -3.363 47.489 1.00 18.91 65 THR D O 1
ATOM 7120 N N . THR D 1 66 ? 54.036 -3.544 45.257 1.00 19.31 66 THR D N 1
ATOM 7121 C CA . THR D 1 66 ? 55.482 -3.407 45.244 1.00 20.19 66 THR D CA 1
ATOM 7122 C C . THR D 1 66 ? 55.892 -2.070 45.856 1.00 21.41 66 THR D C 1
ATOM 7123 O O . THR D 1 66 ? 56.981 -1.938 46.409 1.00 20.83 66 THR D O 1
ATOM 7127 N N . ARG D 1 67 ? 55.009 -1.080 45.764 1.00 22.21 67 ARG D N 1
ATOM 7128 C CA . ARG D 1 67 ? 55.295 0.231 46.331 1.00 25.10 67 ARG D CA 1
ATOM 7129 C C . ARG D 1 67 ? 55.612 0.087 47.818 1.00 23.21 67 ARG D C 1
ATOM 7130 O O . ARG D 1 67 ? 56.589 0.650 48.307 1.00 22.73 67 ARG D O 1
ATOM 7138 N N . GLU D 1 68 ? 54.787 -0.673 48.535 1.00 22.47 68 GLU D N 1
ATOM 7139 C CA . GLU D 1 68 ? 55.002 -0.881 49.964 1.00 21.22 68 GLU D CA 1
ATOM 7140 C C . GLU D 1 68 ? 56.241 -1.731 50.233 1.00 20.53 68 GLU D C 1
ATOM 7141 O O . GLU D 1 68 ? 56.927 -1.528 51.231 1.00 20.61 68 GLU D O 1
ATOM 7147 N N . VAL D 1 69 ? 56.522 -2.686 49.349 1.00 18.76 69 VAL D N 1
ATOM 7148 C CA . VAL D 1 69 ? 57.698 -3.534 49.505 1.00 18.81 69 VAL D CA 1
ATOM 7149 C C . VAL D 1 69 ? 58.935 -2.650 49.369 1.00 20.00 69 VAL D C 1
ATOM 7150 O O . VAL D 1 69 ? 59.941 -2.864 50.042 1.00 18.96 69 VAL D O 1
ATOM 7154 N N . TYR D 1 70 ? 58.856 -1.652 48.492 1.00 21.10 70 TYR D N 1
ATOM 7155 C CA . TYR D 1 70 ? 59.968 -0.726 48.298 1.00 21.97 70 TYR D CA 1
ATOM 7156 C C . TYR D 1 70 ? 60.189 0.074 49.576 1.00 22.36 70 TYR D C 1
ATOM 7157 O O . TYR D 1 70 ? 61.324 0.285 49.995 1.00 22.24 70 TYR D O 1
ATOM 7166 N N . GLU D 1 71 ? 59.095 0.512 50.192 1.00 22.19 71 GLU D N 1
ATOM 7167 C CA . GLU D 1 71 ? 59.166 1.304 51.416 1.00 24.90 71 GLU D CA 1
ATOM 7168 C C . GLU D 1 71 ? 59.856 0.534 52.533 1.00 24.50 71 GLU D C 1
ATOM 7169 O O . GLU D 1 71 ? 60.724 1.069 53.224 1.00 23.57 71 GLU D O 1
ATOM 7175 N N . VAL D 1 72 ? 59.470 -0.723 52.713 1.00 22.86 72 VAL D N 1
ATOM 7176 C CA . VAL D 1 72 ? 60.081 -1.544 53.748 1.00 22.93 72 VAL D CA 1
ATOM 7177 C C . VAL D 1 72 ? 61.548 -1.817 53.414 1.00 21.97 72 VAL D C 1
ATOM 7178 O O . VAL D 1 72 ? 62.407 -1.820 54.299 1.00 21.55 72 VAL D O 1
ATOM 7182 N N . ALA D 1 73 ? 61.834 -2.036 52.135 1.00 21.62 73 ALA D N 1
ATOM 7183 C CA . ALA D 1 73 ? 63.203 -2.300 51.707 1.00 22.71 73 ALA D CA 1
ATOM 7184 C C . ALA D 1 73 ? 64.108 -1.114 52.037 1.00 24.56 73 ALA D C 1
ATOM 7185 O O . ALA D 1 73 ? 65.223 -1.287 52.529 1.00 24.39 73 ALA D O 1
ATOM 7187 N N . GLU D 1 74 ? 63.621 0.090 51.768 1.00 23.98 74 GLU D N 1
ATOM 7188 C CA . GLU D 1 74 ? 64.396 1.295 52.035 1.00 26.32 74 GLU D CA 1
ATOM 7189 C C . GLU D 1 74 ? 64.638 1.477 53.530 1.00 24.09 74 GLU D C 1
ATOM 7190 O O . GLU D 1 74 ? 65.701 1.942 53.944 1.00 22.78 74 GLU D O 1
ATOM 7196 N N . ALA D 1 75 ? 63.654 1.104 54.342 1.00 22.97 75 ALA D N 1
ATOM 7197 C CA . ALA D 1 75 ? 63.789 1.233 55.786 1.00 22.40 75 ALA D CA 1
ATOM 7198 C C . ALA D 1 75 ? 64.787 0.221 56.344 1.00 22.44 75 ALA D C 1
ATOM 7199 O O . ALA D 1 75 ? 65.563 0.542 57.240 1.00 22.63 75 ALA D O 1
ATOM 7201 N N . LEU D 1 76 ? 64.769 -0.995 55.803 1.00 21.73 76 LEU D N 1
ATOM 7202 C CA . LEU D 1 76 ? 65.655 -2.064 56.267 1.00 22.51 76 LEU D CA 1
ATOM 7203 C C . LEU D 1 76 ? 67.058 -2.053 55.669 1.00 22.83 76 LEU D C 1
ATOM 7204 O O . LEU D 1 76 ? 67.989 -2.626 56.242 1.00 23.36 76 LEU D O 1
ATOM 7209 N N . TYR D 1 77 ? 67.205 -1.403 54.520 1.00 24.53 77 TYR D N 1
ATOM 7210 C CA . TYR D 1 77 ? 68.480 -1.346 53.816 1.00 26.42 77 TYR D CA 1
ATOM 7211 C C . TYR D 1 77 ? 69.725 -1.173 54.691 1.00 26.64 77 TYR D C 1
ATOM 7212 O O . TYR D 1 77 ? 70.709 -1.889 54.519 1.00 27.05 77 TYR D O 1
ATOM 7221 N N . PRO D 1 78 ? 69.705 -0.219 55.638 1.00 27.33 78 PRO D N 1
ATOM 7222 C CA . PRO D 1 78 ? 70.873 -0.003 56.503 1.00 27.31 78 PRO D CA 1
ATOM 7223 C C . PRO D 1 78 ? 71.182 -1.145 57.468 1.00 27.60 78 PRO D C 1
ATOM 7224 O O . PRO D 1 78 ? 72.253 -1.175 58.070 1.00 27.48 78 PRO D O 1
ATOM 7228 N N . TYR D 1 79 ? 70.253 -2.083 57.609 1.00 25.79 79 TYR D N 1
ATOM 7229 C CA . TYR D 1 79 ? 70.431 -3.194 58.539 1.00 25.13 79 TYR D CA 1
ATOM 7230 C C . TYR D 1 79 ? 70.575 -4.574 57.895 1.00 24.93 79 TYR D C 1
ATOM 7231 O O . TYR D 1 79 ? 70.993 -5.522 58.553 1.00 24.73 79 TYR D O 1
ATOM 7240 N N . LEU D 1 80 ? 70.233 -4.684 56.616 1.00 24.51 80 LEU D N 1
ATOM 7241 C CA . LEU D 1 80 ? 70.307 -5.962 55.910 1.00 24.60 80 LEU D CA 1
ATOM 7242 C C . LEU D 1 80 ? 71.693 -6.599 55.922 1.00 25.73 80 LEU D C 1
ATOM 7243 O O . LEU D 1 80 ? 72.691 -5.946 55.615 1.00 25.52 80 LEU D O 1
ATOM 7248 N N . ARG D 1 81 ? 71.736 -7.885 56.266 1.00 25.17 81 ARG D N 1
ATOM 7249 C CA . ARG D 1 81 ? 72.984 -8.640 56.344 1.00 25.44 81 ARG D CA 1
ATOM 7250 C C . ARG D 1 81 ? 73.168 -9.596 55.166 1.00 25.95 81 ARG D C 1
ATOM 7251 O O . ARG D 1 81 ? 72.205 -10.174 54.655 1.00 24.90 81 ARG D O 1
ATOM 7259 N N . GLU D 1 82 ? 74.418 -9.770 54.747 1.00 25.89 82 GLU D N 1
ATOM 7260 C CA . GLU D 1 82 ? 74.735 -10.647 53.627 1.00 27.87 82 GLU D CA 1
ATOM 7261 C C . GLU D 1 82 ? 74.312 -12.089 53.900 1.00 27.03 82 GLU D C 1
ATOM 7262 O O . GLU D 1 82 ? 74.353 -12.553 55.041 1.00 26.82 82 GLU D O 1
ATOM 7268 N N . GLY D 1 83 ? 73.901 -12.790 52.848 1.00 26.29 83 GLY D N 1
ATOM 7269 C CA . GLY D 1 83 ? 73.486 -14.174 52.992 1.00 27.04 83 GLY D CA 1
ATOM 7270 C C . GLY D 1 83 ? 72.034 -14.340 53.400 1.00 27.39 83 GLY D C 1
ATOM 7271 O O . GLY D 1 83 ? 71.582 -15.455 53.666 1.00 29.53 83 GLY D O 1
ATOM 7272 N N . THR D 1 84 ? 71.308 -13.228 53.451 1.00 25.52 84 THR D N 1
ATOM 7273 C CA . THR D 1 84 ? 69.898 -13.228 53.826 1.00 26.55 84 THR D CA 1
ATOM 7274 C C . THR D 1 84 ? 69.034 -13.394 52.576 1.00 24.33 84 THR D C 1
ATOM 7275 O O . THR D 1 84 ? 69.437 -13.016 51.478 1.00 24.39 84 THR D O 1
ATOM 7279 N N . TYR D 1 85 ? 67.852 -13.972 52.749 1.00 23.60 85 TYR D N 1
ATOM 7280 C CA . TYR D 1 85 ? 66.930 -14.169 51.641 1.00 22.52 85 TYR D CA 1
ATOM 7281 C C . TYR D 1 85 ? 65.681 -13.341 51.887 1.00 21.00 85 TYR D C 1
ATOM 7282 O O . TYR D 1 85 ? 65.285 -13.122 53.030 1.00 20.73 85 TYR D O 1
ATOM 7291 N N . TRP D 1 86 ? 65.073 -12.870 50.804 1.00 20.15 86 TRP D N 1
ATOM 7292 C CA . TRP D 1 86 ? 63.861 -12.071 50.889 1.00 19.04 86 TRP D CA 1
ATOM 7293 C C . TRP D 1 86 ? 62.827 -12.740 49.994 1.00 18.87 86 TRP D C 1
ATOM 7294 O O . TRP D 1 86 ? 62.994 -12.792 48.777 1.00 18.67 86 TRP D O 1
ATOM 7305 N N . VAL D 1 87 ? 61.771 -13.266 50.604 1.00 18.01 87 VAL D N 1
ATOM 7306 C CA . VAL D 1 87 ? 60.708 -13.932 49.863 1.00 16.60 87 VAL D CA 1
ATOM 7307 C C . VAL D 1 87 ? 59.503 -12.997 49.833 1.00 17.16 87 VAL D C 1
ATOM 7308 O O . VAL D 1 87 ? 58.885 -12.719 50.861 1.00 16.33 87 VAL D O 1
ATOM 7312 N N . ASP D 1 88 ? 59.178 -12.515 48.640 1.00 16.11 88 ASP D N 1
ATOM 7313 C CA . ASP D 1 88 ? 58.087 -11.571 48.474 1.00 17.06 88 ASP D CA 1
ATOM 7314 C C . ASP D 1 88 ? 56.816 -12.205 47.920 1.00 15.29 88 ASP D C 1
ATOM 7315 O O . ASP D 1 88 ? 56.717 -12.482 46.724 1.00 16.05 88 ASP D O 1
ATOM 7320 N N . ALA D 1 89 ? 55.842 -12.416 48.803 1.00 15.73 89 ALA D N 1
ATOM 7321 C CA . ALA D 1 89 ? 54.571 -13.028 48.431 1.00 16.05 89 ALA D CA 1
ATOM 7322 C C . ALA D 1 89 ? 53.567 -12.004 47.910 1.00 16.67 89 ALA D C 1
ATOM 7323 O O . ALA D 1 89 ? 52.421 -12.335 47.601 1.00 19.13 89 ALA D O 1
ATOM 7325 N N . THR D 1 90 ? 54.002 -10.756 47.818 1.00 16.70 90 THR D N 1
ATOM 7326 C CA . THR D 1 90 ? 53.156 -9.681 47.309 1.00 16.82 90 THR D CA 1
ATOM 7327 C C . THR D 1 90 ? 52.843 -9.964 45.836 1.00 17.01 90 THR D C 1
ATOM 7328 O O . THR D 1 90 ? 53.649 -10.578 45.142 1.00 16.61 90 THR D O 1
ATOM 7332 N N . SER D 1 91 ? 51.667 -9.559 45.363 1.00 18.38 91 SER D N 1
ATOM 7333 C CA . SER D 1 91 ? 51.354 -9.724 43.946 1.00 18.58 91 SER D CA 1
ATOM 7334 C C . SER D 1 91 ? 51.977 -8.454 43.378 1.00 19.54 91 SER D C 1
ATOM 7335 O O . SER D 1 91 ? 51.312 -7.429 43.236 1.00 21.22 91 SER D O 1
ATOM 7338 N N . GLY D 1 92 ? 53.268 -8.519 43.078 1.00 19.49 92 GLY D N 1
ATOM 7339 C CA . GLY D 1 92 ? 53.957 -7.337 42.597 1.00 19.12 92 GLY D CA 1
ATOM 7340 C C . GLY D 1 92 ? 54.155 -7.163 41.111 1.00 17.94 92 GLY D C 1
ATOM 7341 O O . GLY D 1 92 ? 53.680 -7.956 40.299 1.00 16.10 92 GLY D O 1
ATOM 7342 N N . GLU D 1 93 ? 54.870 -6.094 40.768 1.00 20.07 93 GLU D N 1
ATOM 7343 C CA . GLU D 1 93 ? 55.172 -5.773 39.381 1.00 21.20 93 GLU D CA 1
ATOM 7344 C C . GLU D 1 93 ? 56.534 -6.371 39.057 1.00 20.26 93 GLU D C 1
ATOM 7345 O O . GLU D 1 93 ? 57.515 -6.102 39.744 1.00 20.14 93 GLU D O 1
ATOM 7351 N N . PRO D 1 94 ? 56.607 -7.192 38.004 1.00 20.37 94 PRO D N 1
ATOM 7352 C CA . PRO D 1 94 ? 57.862 -7.829 37.600 1.00 21.28 94 PRO D CA 1
ATOM 7353 C C . PRO D 1 94 ? 59.057 -6.885 37.437 1.00 21.85 94 PRO D C 1
ATOM 7354 O O . PRO D 1 94 ? 60.105 -7.094 38.045 1.00 20.63 94 PRO D O 1
ATOM 7358 N N . GLU D 1 95 ? 58.895 -5.841 36.629 1.00 23.26 95 GLU D N 1
ATOM 7359 C CA . GLU D 1 95 ? 59.996 -4.915 36.382 1.00 24.04 95 GLU D CA 1
ATOM 7360 C C . GLU D 1 95 ? 60.498 -4.197 37.630 1.00 22.36 95 GLU D C 1
ATOM 7361 O O . GLU D 1 95 ? 61.699 -4.196 37.908 1.00 21.80 95 GLU D O 1
ATOM 7367 N N . ALA D 1 96 ? 59.586 -3.592 38.383 1.00 21.40 96 ALA D N 1
ATOM 7368 C CA . ALA D 1 96 ? 59.966 -2.891 39.603 1.00 20.55 96 ALA D CA 1
ATOM 7369 C C . ALA D 1 96 ? 60.637 -3.853 40.587 1.00 20.55 96 ALA D C 1
ATOM 7370 O O . ALA D 1 96 ? 61.535 -3.466 41.338 1.00 20.29 96 ALA D O 1
ATOM 7372 N N . SER D 1 97 ? 60.196 -5.108 40.583 1.00 20.03 97 SER D N 1
ATOM 7373 C CA . SER D 1 97 ? 60.767 -6.103 41.482 1.00 20.33 97 SER D CA 1
ATOM 7374 C C . SER D 1 97 ? 62.174 -6.511 41.055 1.00 20.15 97 SER D C 1
ATOM 7375 O O . SER D 1 97 ? 63.019 -6.807 41.898 1.00 21.49 97 SER D O 1
ATOM 7378 N N . ARG D 1 98 ? 62.433 -6.529 39.751 1.00 20.41 98 ARG D N 1
ATOM 7379 C CA . ARG D 1 98 ? 63.769 -6.876 39.279 1.00 22.78 98 ARG D CA 1
ATOM 7380 C C . ARG D 1 98 ? 64.731 -5.777 39.725 1.00 23.36 98 ARG D C 1
ATOM 7381 O O . ARG D 1 98 ? 65.862 -6.053 40.131 1.00 23.57 98 ARG D O 1
ATOM 7389 N N . ARG D 1 99 ? 64.275 -4.529 39.656 1.00 23.10 99 ARG D N 1
ATOM 7390 C CA . ARG D 1 99 ? 65.099 -3.399 40.074 1.00 23.99 99 ARG D CA 1
ATOM 7391 C C . ARG D 1 99 ? 65.361 -3.512 41.577 1.00 23.06 99 ARG D C 1
ATOM 7392 O O . ARG D 1 99 ? 66.447 -3.193 42.059 1.00 22.55 99 ARG D O 1
ATOM 7400 N N . LEU D 1 100 ? 64.352 -3.965 42.315 1.00 21.38 100 LEU D N 1
ATOM 7401 C CA . LEU D 1 100 ? 64.483 -4.136 43.757 1.00 21.92 100 LEU D CA 1
ATOM 7402 C C . LEU D 1 100 ? 65.499 -5.239 44.065 1.00 21.55 100 LEU D C 1
ATOM 7403 O O . LEU D 1 100 ? 66.352 -5.081 44.938 1.00 22.04 100 LEU D O 1
ATOM 7408 N N . ALA D 1 101 ? 65.397 -6.356 43.352 1.00 22.44 101 ALA D N 1
ATOM 7409 C CA . ALA D 1 101 ? 66.317 -7.470 43.559 1.00 23.44 101 ALA D CA 1
ATOM 7410 C C . ALA D 1 101 ? 67.755 -7.006 43.346 1.00 25.05 101 ALA D C 1
ATOM 7411 O O . ALA D 1 101 ? 68.662 -7.417 44.068 1.00 24.28 101 ALA D O 1
ATOM 7413 N N . GLU D 1 102 ? 67.957 -6.140 42.357 1.00 27.32 102 GLU D N 1
ATOM 7414 C CA . GLU D 1 102 ? 69.289 -5.633 42.082 1.00 29.70 102 GLU D CA 1
ATOM 7415 C C . GLU D 1 102 ? 69.788 -4.774 43.238 1.00 29.36 102 GLU D C 1
ATOM 7416 O O . GLU D 1 102 ? 70.928 -4.872 43.673 1.00 29.62 102 GLU D O 1
ATOM 7422 N N . ARG D 1 103 ? 68.912 -3.923 43.760 1.00 28.54 103 ARG D N 1
ATOM 7423 C CA . ARG D 1 103 ? 69.238 -3.059 44.888 1.00 29.68 103 ARG D CA 1
ATOM 7424 C C . ARG D 1 103 ? 69.617 -3.882 46.121 1.00 28.34 103 ARG D C 1
ATOM 7425 O O . ARG D 1 103 ? 70.596 -3.580 46.804 1.00 27.81 103 ARG D O 1
ATOM 7433 N N . LEU D 1 104 ? 68.840 -4.927 46.396 1.00 27.77 104 LEU D N 1
ATOM 7434 C CA . LEU D 1 104 ? 69.087 -5.786 47.552 1.00 26.92 104 LEU D CA 1
ATOM 7435 C C . LEU D 1 104 ? 70.377 -6.585 47.425 1.00 27.74 104 LEU D C 1
ATOM 7436 O O . LEU D 1 104 ? 71.041 -6.879 48.422 1.00 26.39 104 LEU D O 1
ATOM 7441 N N . ARG D 1 105 ? 70.728 -6.935 46.195 1.00 28.53 105 ARG D N 1
ATOM 7442 C CA . ARG D 1 105 ? 71.940 -7.699 45.933 1.00 32.96 105 ARG D CA 1
ATOM 7443 C C . ARG D 1 105 ? 73.172 -6.929 46.416 1.00 32.66 105 ARG D C 1
ATOM 7444 O O . ARG D 1 105 ? 74.193 -7.525 46.755 1.00 33.09 105 ARG D O 1
ATOM 7452 N N . GLU D 1 106 ? 73.061 -5.605 46.462 1.00 33.41 106 GLU D N 1
ATOM 7453 C CA . GLU D 1 106 ? 74.160 -4.750 46.908 1.00 34.22 106 GLU D CA 1
ATOM 7454 C C . GLU D 1 106 ? 74.468 -5.000 48.384 1.00 33.39 106 GLU D C 1
ATOM 7455 O O . GLU D 1 106 ? 75.530 -4.627 48.876 1.00 32.74 106 GLU D O 1
ATOM 7461 N N . LYS D 1 107 ? 73.524 -5.623 49.084 1.00 31.12 107 LYS D N 1
ATOM 7462 C CA . LYS D 1 107 ? 73.687 -5.934 50.500 1.00 29.88 107 LYS D CA 1
ATOM 7463 C C . LYS D 1 107 ? 73.867 -7.433 50.716 1.00 27.81 107 LYS D C 1
ATOM 7464 O O . LYS D 1 107 ? 73.888 -7.905 51.851 1.00 27.70 107 LYS D O 1
ATOM 7470 N N . GLY D 1 108 ? 74.000 -8.178 49.625 1.00 26.04 108 GLY D N 1
ATOM 7471 C CA . GLY D 1 108 ? 74.169 -9.613 49.737 1.00 25.28 108 GLY D CA 1
ATOM 7472 C C . GLY D 1 108 ? 72.853 -10.289 50.072 1.00 24.77 108 GLY D C 1
ATOM 7473 O O . GLY D 1 108 ? 72.831 -11.380 50.637 1.00 24.93 108 GLY D O 1
ATOM 7474 N N . VAL D 1 109 ? 71.753 -9.626 49.728 1.00 23.91 109 VAL D N 1
ATOM 7475 C CA . VAL D 1 109 ? 70.417 -10.152 49.978 1.00 23.06 109 VAL D CA 1
ATOM 7476 C C . VAL D 1 109 ? 69.847 -10.696 48.678 1.00 22.94 109 VAL D C 1
ATOM 7477 O O . VAL D 1 109 ? 69.870 -10.015 47.649 1.00 22.88 109 VAL D O 1
ATOM 7481 N N . THR D 1 110 ? 69.342 -11.925 48.727 1.00 20.69 110 THR D N 1
ATOM 7482 C CA . THR D 1 110 ? 68.773 -12.559 47.549 1.00 21.07 110 THR D CA 1
ATOM 7483 C C . THR D 1 110 ? 67.256 -12.461 47.570 1.00 20.60 110 THR D C 1
ATOM 7484 O O . THR D 1 110 ? 66.594 -13.055 48.424 1.00 19.03 110 THR D O 1
ATOM 7488 N N . TYR D 1 111 ? 66.719 -11.700 46.622 1.00 19.84 111 TYR D N 1
ATOM 7489 C CA . TYR D 1 111 ? 65.282 -11.493 46.494 1.00 19.94 111 TYR D CA 1
ATOM 7490 C C . TYR D 1 111 ? 64.672 -12.549 45.576 1.00 19.78 111 TYR D C 1
ATOM 7491 O O . TYR D 1 111 ? 65.239 -12.884 44.534 1.00 19.13 111 TYR D O 1
ATOM 7500 N N . LEU D 1 112 ? 63.517 -13.070 45.973 1.00 20.27 112 LEU D N 1
ATOM 7501 C CA . LEU D 1 112 ? 62.801 -14.061 45.181 1.00 19.10 112 LEU D CA 1
ATOM 7502 C C . LEU D 1 112 ? 61.330 -13.665 45.195 1.00 19.51 112 LEU D C 1
ATOM 7503 O O . LEU D 1 112 ? 60.747 -13.515 46.268 1.00 19.10 112 LEU D O 1
ATOM 7508 N N . ASP D 1 113 ? 60.725 -13.466 44.028 1.00 17.56 113 ASP D N 1
ATOM 7509 C CA . ASP D 1 113 ? 59.310 -13.130 44.030 1.00 18.72 113 ASP D CA 1
ATOM 7510 C C . ASP D 1 113 ? 58.562 -14.444 44.197 1.00 18.47 113 ASP D C 1
ATOM 7511 O O . ASP D 1 113 ? 58.857 -15.429 43.515 1.00 20.61 113 ASP D O 1
ATOM 7516 N N . ALA D 1 114 ? 57.611 -14.463 45.126 1.00 17.61 114 ALA D N 1
ATOM 7517 C CA . ALA D 1 114 ? 56.864 -15.679 45.413 1.00 16.98 114 ALA D CA 1
ATOM 7518 C C . ALA D 1 114 ? 55.384 -15.467 45.693 1.00 17.93 114 ALA D C 1
ATOM 7519 O O . ALA D 1 114 ? 54.895 -15.802 46.779 1.00 16.97 114 ALA D O 1
ATOM 7521 N N . PRO D 1 115 ? 54.648 -14.913 44.716 1.00 17.49 115 PRO D N 1
ATOM 7522 C CA . PRO D 1 115 ? 53.210 -14.666 44.859 1.00 18.47 115 PRO D CA 1
ATOM 7523 C C . PRO D 1 115 ? 52.517 -16.001 45.114 1.00 17.77 115 PRO D C 1
ATOM 7524 O O . PRO D 1 115 ? 53.058 -17.059 44.791 1.00 16.38 115 PRO D O 1
ATOM 7528 N N . VAL D 1 116 ? 51.309 -15.949 45.663 1.00 18.99 116 VAL D N 1
ATOM 7529 C CA . VAL D 1 116 ? 50.574 -17.167 45.975 1.00 18.16 116 VAL D CA 1
ATOM 7530 C C . VAL D 1 116 ? 49.155 -17.170 45.414 1.00 18.48 116 VAL D C 1
ATOM 7531 O O . VAL D 1 116 ? 48.616 -16.126 45.056 1.00 17.78 116 VAL D O 1
ATOM 7535 N N . SER D 1 117 ? 48.564 -18.357 45.332 1.00 18.47 117 SER D N 1
ATOM 7536 C CA . SER D 1 117 ? 47.186 -18.504 44.868 1.00 18.50 117 SER D CA 1
ATOM 7537 C C . SER D 1 117 ? 46.520 -19.473 45.838 1.00 19.47 117 SER D C 1
ATOM 7538 O O . SER D 1 117 ? 47.160 -20.404 46.326 1.00 18.65 117 SER D O 1
ATOM 7541 N N . GLY D 1 118 ? 45.244 -19.243 46.129 1.00 19.68 118 GLY D N 1
ATOM 7542 C CA . GLY D 1 118 ? 44.539 -20.105 47.059 1.00 19.78 118 GLY D CA 1
ATOM 7543 C C . GLY D 1 118 ? 43.669 -19.304 48.009 1.00 21.31 118 GLY D C 1
ATOM 7544 O O . GLY D 1 118 ? 42.837 -19.863 48.725 1.00 21.82 118 GLY D O 1
ATOM 7545 N N . GLY D 1 119 ? 43.872 -17.989 48.021 1.00 20.74 119 GLY D N 1
ATOM 7546 C CA . GLY D 1 119 ? 43.087 -17.113 48.873 1.00 22.48 119 GLY D CA 1
ATOM 7547 C C . GLY D 1 119 ? 43.268 -17.293 50.371 1.00 22.59 119 GLY D C 1
ATOM 7548 O O . GLY D 1 119 ? 44.209 -17.944 50.829 1.00 21.48 119 GLY D O 1
ATOM 7549 N N . THR D 1 120 ? 42.360 -16.702 51.141 1.00 22.95 120 THR D N 1
ATOM 7550 C CA . THR D 1 120 ? 42.427 -16.802 52.592 1.00 23.50 120 THR D CA 1
ATOM 7551 C C . THR D 1 120 ? 42.213 -18.237 53.057 1.00 22.79 120 THR D C 1
ATOM 7552 O O . THR D 1 120 ? 42.840 -18.676 54.021 1.00 22.68 120 THR D O 1
ATOM 7556 N N . SER D 1 121 ? 41.333 -18.971 52.378 1.00 22.82 121 SER D N 1
ATOM 7557 C CA . SER D 1 121 ? 41.079 -20.357 52.763 1.00 23.34 121 SER D CA 1
ATOM 7558 C C . SER D 1 121 ? 42.370 -21.155 52.626 1.00 22.41 121 SER D C 1
ATOM 7559 O O . SER D 1 121 ? 42.700 -21.969 53.488 1.00 21.37 121 SER D O 1
ATOM 7562 N N . GLY D 1 122 ? 43.101 -20.904 51.542 1.00 20.31 122 GLY D N 1
ATOM 7563 C CA . GLY D 1 122 ? 44.358 -21.597 51.312 1.00 19.66 122 GLY D CA 1
ATOM 7564 C C . GLY D 1 122 ? 45.426 -21.175 52.305 1.00 18.85 122 GLY D C 1
ATOM 7565 O O . GLY D 1 122 ? 46.236 -21.994 52.741 1.00 18.08 122 GLY D O 1
ATOM 7566 N N . ALA D 1 123 ? 45.436 -19.894 52.664 1.00 18.60 123 ALA D N 1
ATOM 7567 C CA . ALA D 1 123 ? 46.411 -19.386 53.626 1.00 18.17 123 ALA D CA 1
ATOM 7568 C C . ALA D 1 123 ? 46.131 -19.999 54.997 1.00 20.07 123 ALA D C 1
ATOM 7569 O O . ALA D 1 123 ? 47.047 -20.434 55.694 1.00 17.67 123 ALA D O 1
ATOM 7571 N N . GLU D 1 124 ? 44.858 -20.033 55.382 1.00 20.48 124 GLU D N 1
ATOM 7572 C CA . GLU D 1 124 ? 44.481 -20.609 56.670 1.00 22.81 124 GLU D CA 1
ATOM 7573 C C . GLU D 1 124 ? 44.837 -22.094 56.736 1.00 22.41 124 GLU D C 1
ATOM 7574 O O . GLU D 1 124 ? 45.336 -22.577 57.753 1.00 21.48 124 GLU D O 1
ATOM 7580 N N . ALA D 1 125 ? 44.590 -22.814 55.646 1.00 20.54 125 ALA D N 1
ATOM 7581 C CA . ALA D 1 125 ? 44.871 -24.246 55.604 1.00 21.57 125 ALA D CA 1
ATOM 7582 C C . ALA D 1 125 ? 46.347 -24.566 55.379 1.00 21.19 125 ALA D C 1
ATOM 7583 O O . ALA D 1 125 ? 46.799 -25.677 55.663 1.00 20.27 125 ALA D O 1
ATOM 7585 N N . GLY D 1 126 ? 47.094 -23.590 54.872 1.00 19.86 126 GLY D N 1
ATOM 7586 C CA . GLY D 1 126 ? 48.504 -23.805 54.599 1.00 19.77 126 GLY D CA 1
ATOM 7587 C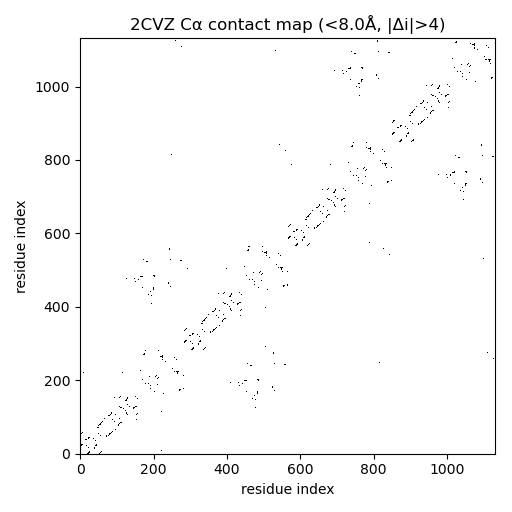 C . GLY D 1 126 ? 48.695 -24.649 53.350 1.00 19.34 126 GLY D C 1
ATOM 7588 O O . GLY D 1 126 ? 49.612 -25.469 53.279 1.00 19.54 126 GLY D O 1
ATOM 7589 N N . THR D 1 127 ? 47.831 -24.445 52.358 1.00 18.67 127 THR D N 1
ATOM 7590 C CA . THR D 1 127 ? 47.894 -25.200 51.106 1.00 17.90 127 THR D CA 1
ATOM 7591 C C . THR D 1 127 ? 48.101 -24.301 49.889 1.00 17.75 127 THR D C 1
ATOM 7592 O O . THR D 1 127 ? 47.849 -24.706 48.751 1.00 18.51 127 THR D O 1
ATOM 7596 N N . LEU D 1 128 ? 48.560 -23.080 50.130 1.00 16.36 128 LEU D N 1
ATOM 7597 C CA . LEU D 1 128 ? 48.786 -22.126 49.047 1.00 15.35 128 LEU D CA 1
ATOM 7598 C C . LEU D 1 128 ? 49.712 -22.661 47.966 1.00 17.53 128 LEU D C 1
ATOM 7599 O O . LEU D 1 128 ? 50.614 -23.455 48.242 1.00 17.56 128 LEU D O 1
ATOM 7604 N N . THR D 1 129 ? 49.478 -22.224 46.731 1.00 15.54 129 THR D N 1
ATOM 7605 C CA . THR D 1 129 ? 50.327 -22.607 45.616 1.00 16.80 129 THR D CA 1
ATOM 7606 C C . THR D 1 129 ? 51.295 -21.437 45.471 1.00 16.41 129 THR D C 1
ATOM 7607 O O . THR D 1 129 ? 50.880 -20.277 45.465 1.00 16.60 129 THR D O 1
ATOM 7611 N N . VAL D 1 130 ? 52.584 -21.736 45.374 1.00 16.10 130 VAL D N 1
ATOM 7612 C CA . VAL D 1 130 ? 53.591 -20.692 45.252 1.00 17.26 130 VAL D CA 1
ATOM 7613 C C . VAL D 1 130 ? 54.278 -20.710 43.895 1.00 18.14 130 VAL D C 1
ATOM 7614 O O . VAL D 1 130 ? 54.686 -21.766 43.414 1.00 18.35 130 VAL D O 1
ATOM 7626 N N . LEU D 1 132 ? 57.455 -19.269 42.284 1.00 19.20 132 LEU D N 1
ATOM 7627 C CA . LEU D 1 132 ? 58.747 -18.654 42.570 1.00 20.26 132 LEU D CA 1
ATOM 7628 C C . LEU D 1 132 ? 59.545 -18.183 41.369 1.00 19.35 132 LEU D C 1
ATOM 7629 O O . LEU D 1 132 ? 59.643 -18.878 40.357 1.00 19.78 132 LEU D O 1
ATOM 7634 N N . GLY D 1 133 ? 60.131 -16.998 41.510 1.00 18.69 133 GLY D N 1
ATOM 7635 C CA . GLY D 1 133 ? 60.975 -16.440 40.472 1.00 19.68 133 GLY D CA 1
ATOM 7636 C C . GLY D 1 133 ? 62.332 -16.190 41.112 1.00 20.75 133 GLY D C 1
ATOM 7637 O O . GLY D 1 133 ? 62.404 -15.613 42.197 1.00 21.40 133 GLY D O 1
ATOM 7638 N N . GLY D 1 134 ? 63.407 -16.634 40.470 1.00 21.18 134 GLY D N 1
ATOM 7639 C CA . GLY D 1 134 ? 64.727 -16.419 41.041 1.00 21.10 134 GLY D CA 1
ATOM 7640 C C . GLY D 1 134 ? 65.753 -17.477 40.672 1.00 23.10 134 GLY D C 1
ATOM 7641 O O . GLY D 1 134 ? 65.456 -18.385 39.899 1.00 23.31 134 GLY D O 1
ATOM 7642 N N . PRO D 1 135 ? 66.983 -17.376 41.208 1.00 24.76 135 PRO D N 1
ATOM 7643 C CA . PRO D 1 135 ? 68.075 -18.322 40.947 1.00 26.12 135 PRO D CA 1
ATOM 7644 C C . PRO D 1 135 ? 67.745 -19.717 41.472 1.00 27.12 135 PRO D C 1
ATOM 7645 O O . PRO D 1 135 ? 67.196 -19.864 42.564 1.00 26.89 135 PRO D O 1
ATOM 7649 N N . GLU D 1 136 ? 68.103 -20.735 40.698 1.00 27.47 136 GLU D N 1
ATOM 7650 C CA . GLU D 1 136 ? 67.837 -22.120 41.068 1.00 30.87 136 GLU D CA 1
ATOM 7651 C C . GLU D 1 136 ? 68.358 -22.515 42.454 1.00 29.92 136 GLU D C 1
ATOM 7652 O O . GLU D 1 136 ? 67.665 -23.195 43.212 1.00 29.17 136 GLU D O 1
ATOM 7658 N N . GLU D 1 137 ? 69.570 -22.088 42.790 1.00 30.15 137 GLU D N 1
ATOM 7659 C CA . GLU D 1 137 ? 70.152 -22.427 44.083 1.00 31.15 137 GLU D CA 1
ATOM 7660 C C . GLU D 1 137 ? 69.389 -21.775 45.238 1.00 29.30 137 GLU D C 1
ATOM 7661 O O . GLU D 1 137 ? 69.204 -22.384 46.294 1.00 29.05 137 GLU D O 1
ATOM 7667 N N . ALA D 1 138 ? 68.942 -20.541 45.030 1.00 27.32 138 ALA D N 1
ATOM 7668 C CA . ALA D 1 138 ? 68.190 -19.812 46.048 1.00 25.55 138 ALA D CA 1
ATOM 7669 C C . ALA D 1 138 ? 66.812 -20.440 46.251 1.00 25.25 138 ALA D C 1
ATOM 7670 O O . ALA D 1 138 ? 66.300 -20.487 47.371 1.00 24.51 138 ALA D O 1
ATOM 7672 N N . VAL D 1 139 ? 66.209 -20.916 45.165 1.00 25.22 139 VAL D N 1
ATOM 7673 C CA . VAL D 1 139 ? 64.901 -21.553 45.245 1.00 27.04 139 VAL D CA 1
ATOM 7674 C C . VAL D 1 139 ? 64.990 -22.805 46.116 1.00 28.52 139 VAL D C 1
ATOM 7675 O O . VAL D 1 139 ? 64.165 -23.014 47.004 1.00 27.46 139 VAL D O 1
ATOM 7679 N N . GLU D 1 140 ? 65.998 -23.631 45.853 1.00 29.88 140 GLU D N 1
ATOM 7680 C CA . GLU D 1 140 ? 66.219 -24.862 46.606 1.00 32.18 140 GLU D CA 1
ATOM 7681 C C . GLU D 1 140 ? 66.464 -24.558 48.083 1.00 31.58 140 GLU D C 1
ATOM 7682 O O . GLU D 1 140 ? 66.082 -25.326 48.966 1.00 31.18 140 GLU D O 1
ATOM 7688 N N . ARG D 1 141 ? 67.107 -23.427 48.339 1.00 30.83 141 ARG D N 1
ATOM 7689 C CA . ARG D 1 141 ? 67.421 -23.000 49.694 1.00 30.57 141 ARG D CA 1
ATOM 7690 C C . ARG D 1 141 ? 66.164 -22.604 50.478 1.00 28.97 141 ARG D C 1
ATOM 7691 O O . ARG D 1 141 ? 66.039 -22.926 51.661 1.00 28.05 141 ARG D O 1
ATOM 7699 N N . VAL D 1 142 ? 65.228 -21.917 49.825 1.00 26.58 142 VAL D N 1
ATOM 7700 C CA . VAL D 1 142 ? 64.020 -21.472 50.518 1.00 24.57 142 VAL D CA 1
ATOM 7701 C C . VAL D 1 142 ? 62.832 -22.436 50.545 1.00 22.07 142 VAL D C 1
ATOM 7702 O O . VAL D 1 142 ? 61.922 -22.257 51.355 1.00 20.89 142 VAL D O 1
ATOM 7706 N N . ARG D 1 143 ? 62.833 -23.449 49.683 1.00 21.18 143 ARG D N 1
ATOM 7707 C CA . ARG D 1 143 ? 61.727 -24.408 49.640 1.00 22.73 143 ARG D CA 1
ATOM 7708 C C . ARG D 1 143 ? 61.260 -24.924 51.001 1.00 22.79 143 ARG D C 1
ATOM 7709 O O . ARG D 1 143 ? 60.064 -24.918 51.296 1.00 23.32 143 ARG D O 1
ATOM 7717 N N . PRO D 1 144 ? 62.194 -25.377 51.849 1.00 23.91 144 PRO D N 1
ATOM 7718 C CA . PRO D 1 144 ? 61.821 -25.894 53.169 1.00 24.06 144 PRO D CA 1
ATOM 7719 C C . PRO D 1 144 ? 61.227 -24.870 54.139 1.00 24.63 144 PRO D C 1
ATOM 7720 O O . PRO D 1 144 ? 60.703 -25.239 55.190 1.00 24.80 144 PRO D O 1
ATOM 7724 N N . PHE D 1 145 ? 61.299 -23.590 53.784 1.00 21.73 145 PHE D N 1
ATOM 7725 C CA . PHE D 1 145 ? 60.770 -22.529 54.642 1.00 21.31 145 PHE D CA 1
ATOM 7726 C C . PHE D 1 145 ? 59.324 -22.149 54.324 1.00 20.24 145 PHE D C 1
ATOM 7727 O O . PHE D 1 145 ? 58.681 -21.446 55.102 1.00 20.14 145 PHE D O 1
ATOM 7735 N N . LEU D 1 146 ? 58.817 -22.606 53.184 1.00 19.47 146 LEU D N 1
ATOM 7736 C CA . LEU D 1 146 ? 57.453 -22.269 52.775 1.00 19.03 146 LEU D CA 1
ATOM 7737 C C . LEU D 1 146 ? 56.395 -23.120 53.480 1.00 18.16 146 LEU D C 1
ATOM 7738 O O . LEU D 1 146 ? 55.665 -23.885 52.851 1.00 17.38 146 LEU D O 1
ATOM 7743 N N . ALA D 1 147 ? 56.307 -22.947 54.796 1.00 17.52 147 ALA D N 1
ATOM 7744 C CA . ALA D 1 147 ? 55.379 -23.693 55.645 1.00 17.90 147 ALA D CA 1
ATOM 7745 C C . ALA D 1 147 ? 53.892 -23.537 55.326 1.00 17.90 147 ALA D C 1
ATOM 7746 O O . ALA D 1 147 ? 53.088 -24.396 55.683 1.00 18.19 147 ALA D O 1
ATOM 7748 N N . TYR D 1 148 ? 53.526 -22.445 54.664 1.00 16.89 148 TYR D N 1
ATOM 7749 C CA . TYR D 1 148 ? 52.127 -22.172 54.331 1.00 17.71 148 TYR D CA 1
ATOM 7750 C C . TYR D 1 148 ? 51.723 -22.692 52.960 1.00 16.97 148 TYR D C 1
ATOM 7751 O O . TYR D 1 148 ? 50.583 -22.493 52.520 1.00 17.19 148 TYR D O 1
ATOM 7760 N N . ALA D 1 149 ? 52.650 -23.370 52.294 1.00 17.19 149 ALA D N 1
ATOM 7761 C CA . ALA D 1 149 ? 52.401 -23.866 50.948 1.00 17.46 149 ALA D CA 1
ATOM 7762 C C . ALA D 1 149 ? 52.341 -25.373 50.764 1.00 18.52 149 ALA D C 1
ATOM 7763 O O . ALA D 1 149 ? 52.841 -26.147 51.583 1.00 18.71 149 ALA D O 1
ATOM 7765 N N . LYS D 1 150 ? 51.718 -25.769 49.660 1.00 19.12 150 LYS D N 1
ATOM 7766 C CA . LYS D 1 150 ? 51.612 -27.166 49.272 1.00 21.14 150 LYS D CA 1
ATOM 7767 C C . LYS D 1 150 ? 52.391 -27.249 47.956 1.00 19.62 150 LYS D C 1
ATOM 7768 O O . LYS D 1 150 ? 53.539 -27.689 47.935 1.00 20.15 150 LYS D O 1
ATOM 7774 N N . LYS D 1 151 ? 51.785 -26.795 46.863 1.00 20.28 151 LYS D N 1
ATOM 7775 C CA . LYS D 1 151 ? 52.474 -26.822 45.575 1.00 20.61 151 LYS D CA 1
ATOM 7776 C C . LYS D 1 151 ? 53.380 -25.604 45.417 1.00 19.96 151 LYS D C 1
ATOM 7777 O O . LYS D 1 151 ? 52.920 -24.461 45.479 1.00 19.98 151 LYS D O 1
ATOM 7783 N N . VAL D 1 152 ? 54.670 -25.858 45.221 1.00 19.32 152 VAL D N 1
ATOM 7784 C CA . VAL D 1 152 ? 55.656 -24.795 45.037 1.00 19.43 152 VAL D CA 1
ATOM 7785 C C . VAL D 1 152 ? 56.299 -25.006 43.670 1.00 20.23 152 VAL D C 1
ATOM 7786 O O . VAL D 1 152 ? 56.909 -26.044 43.421 1.00 19.71 152 VAL D O 1
ATOM 7790 N N . VAL D 1 153 ? 56.163 -24.018 42.791 1.00 19.19 153 VAL D N 1
ATOM 7791 C CA . VAL D 1 153 ? 56.694 -24.132 41.435 1.00 18.43 153 VAL D CA 1
ATOM 7792 C C . VAL D 1 153 ? 57.680 -23.030 41.056 1.00 18.57 153 VAL D C 1
ATOM 7793 O O . VAL D 1 153 ? 57.360 -21.847 41.160 1.00 17.74 153 VAL D O 1
ATOM 7797 N N . HIS D 1 154 ? 58.875 -23.422 40.616 1.00 17.27 154 HIS D N 1
ATOM 7798 C CA . HIS D 1 154 ? 59.884 -22.456 40.182 1.00 18.32 154 HIS D CA 1
ATOM 7799 C C . HIS D 1 154 ? 59.534 -22.153 38.724 1.00 19.06 154 HIS D C 1
ATOM 7800 O O . HIS D 1 154 ? 59.708 -23.003 37.853 1.00 18.76 154 HIS D O 1
ATOM 7807 N N . VAL D 1 155 ? 59.040 -20.948 38.457 1.00 18.55 155 VAL D N 1
ATOM 7808 C CA . VAL D 1 155 ? 58.626 -20.604 37.101 1.00 17.88 155 VAL D CA 1
ATOM 7809 C C . VAL D 1 155 ? 59.629 -19.861 36.222 1.00 19.09 155 VAL D C 1
ATOM 7810 O O . VAL D 1 155 ? 59.447 -19.791 35.007 1.00 19.50 155 VAL D O 1
ATOM 7814 N N . GLY D 1 156 ? 60.682 -19.316 36.823 1.00 19.72 156 GLY D N 1
ATOM 7815 C CA . GLY D 1 156 ? 61.676 -18.599 36.040 1.00 21.32 156 GLY D CA 1
ATOM 7816 C C . GLY D 1 156 ? 62.540 -17.665 36.867 1.00 21.89 156 GLY D C 1
ATOM 7817 O O . GLY D 1 156 ? 62.569 -17.775 38.092 1.00 22.78 156 GLY D O 1
ATOM 7818 N N . PRO D 1 157 ? 63.263 -16.734 36.220 1.00 23.74 157 PRO D N 1
ATOM 7819 C CA . PRO D 1 157 ? 64.141 -15.765 36.888 1.00 22.32 157 PRO D CA 1
ATOM 7820 C C . PRO D 1 157 ? 63.319 -14.768 37.695 1.00 21.43 157 PRO D C 1
ATOM 7821 O O . PRO D 1 157 ? 62.092 -14.751 37.592 1.00 21.28 157 PRO D O 1
ATOM 7825 N N . VAL D 1 158 ? 63.995 -13.936 38.484 1.00 20.84 158 VAL D N 1
ATOM 7826 C CA . VAL D 1 158 ? 63.315 -12.930 39.292 1.00 20.77 158 VAL D CA 1
ATOM 7827 C C . VAL D 1 158 ? 62.293 -12.188 38.439 1.00 21.66 158 VAL D C 1
ATOM 7828 O O . VAL D 1 158 ? 62.597 -11.754 37.324 1.00 19.94 158 VAL D O 1
ATOM 7832 N N . GLY D 1 159 ? 61.078 -12.060 38.964 1.00 20.32 159 GLY D N 1
ATOM 7833 C CA . GLY D 1 159 ? 60.024 -11.377 38.240 1.00 19.28 159 GLY D CA 1
ATOM 7834 C C . GLY D 1 159 ? 59.037 -12.323 37.580 1.00 18.58 159 GLY D C 1
ATOM 7835 O O . GLY D 1 159 ? 57.891 -11.948 37.325 1.00 16.98 159 GLY D O 1
ATOM 7836 N N . ALA D 1 160 ? 59.471 -13.552 37.311 1.00 17.51 160 ALA D N 1
ATOM 7837 C CA . ALA D 1 160 ? 58.616 -14.544 36.662 1.00 16.95 160 ALA D CA 1
ATOM 7838 C C . ALA D 1 160 ? 57.415 -14.934 37.521 1.00 16.88 160 ALA D C 1
ATOM 7839 O O . ALA D 1 160 ? 56.329 -15.200 37.001 1.00 16.10 160 ALA D O 1
ATOM 7841 N N . GLY D 1 161 ? 57.612 -14.982 38.835 1.00 17.25 161 GLY D N 1
ATOM 7842 C CA . GLY D 1 161 ? 56.519 -15.329 39.726 1.00 15.68 161 GLY D CA 1
ATOM 7843 C C . GLY D 1 161 ? 55.432 -14.274 39.657 1.00 15.23 161 GLY D C 1
ATOM 7844 O O . GLY D 1 161 ? 54.252 -14.584 39.476 1.00 12.97 161 GLY D O 1
ATOM 7845 N N . HIS D 1 162 ? 55.824 -13.014 39.807 1.00 16.00 162 HIS D N 1
ATOM 7846 C CA . HIS D 1 162 ? 54.855 -11.925 39.733 1.00 15.72 162 HIS D CA 1
ATOM 7847 C C . HIS D 1 162 ? 54.150 -11.937 38.379 1.00 15.84 162 HIS D C 1
ATOM 7848 O O . HIS D 1 162 ? 52.943 -11.699 38.294 1.00 15.34 162 HIS D O 1
ATOM 7855 N N . ALA D 1 163 ? 54.909 -12.202 37.319 1.00 16.28 163 ALA D N 1
ATOM 7856 C CA . ALA D 1 163 ? 54.345 -12.232 35.973 1.00 16.77 163 ALA D CA 1
ATOM 7857 C C . ALA D 1 163 ? 53.299 -13.338 35.828 1.00 16.27 163 ALA D C 1
ATOM 7858 O O . ALA D 1 163 ? 52.237 -13.122 35.248 1.00 16.27 163 ALA D O 1
ATOM 7860 N N . VAL D 1 164 ? 53.590 -14.524 36.354 1.00 14.77 164 VAL D N 1
ATOM 7861 C CA . VAL D 1 164 ? 52.632 -15.623 36.252 1.00 14.87 164 VAL D CA 1
ATOM 7862 C C . VAL D 1 164 ? 51.371 -15.321 37.066 1.00 13.82 164 VAL D C 1
ATOM 7863 O O . VAL D 1 164 ? 50.261 -15.642 36.649 1.00 14.34 164 VAL D O 1
ATOM 7867 N N . LYS D 1 165 ? 51.546 -14.693 38.221 1.00 15.22 165 LYS D N 1
ATOM 7868 C CA . LYS D 1 165 ? 50.408 -14.344 39.070 1.00 16.18 165 LYS D CA 1
ATOM 7869 C C . LYS D 1 165 ? 49.473 -13.396 38.323 1.00 16.12 165 LYS D C 1
ATOM 7870 O O . LYS D 1 165 ? 48.258 -13.585 38.307 1.00 14.93 165 LYS D O 1
ATOM 7876 N N . ALA D 1 166 ? 50.055 -12.375 37.706 1.00 15.01 166 ALA D N 1
ATOM 7877 C CA . ALA D 1 166 ? 49.283 -11.380 36.969 1.00 15.72 166 ALA D CA 1
ATOM 7878 C C . ALA D 1 166 ? 48.586 -11.981 35.756 1.00 15.81 166 ALA D C 1
ATOM 7879 O O . ALA D 1 166 ? 47.411 -11.706 35.511 1.00 15.70 166 ALA D O 1
ATOM 7881 N N . ILE D 1 167 ? 49.299 -12.805 34.994 1.00 15.01 167 ILE D N 1
ATOM 7882 C CA . ILE D 1 167 ? 48.693 -13.426 33.827 1.00 15.77 167 ILE D CA 1
ATOM 7883 C C . ILE D 1 167 ? 47.565 -14.370 34.245 1.00 16.25 167 ILE D C 1
ATOM 7884 O O . ILE D 1 167 ? 46.511 -14.409 33.605 1.00 14.59 167 ILE D O 1
ATOM 7889 N N . ASN D 1 168 ? 47.772 -15.119 35.325 1.00 16.23 168 ASN D N 1
ATOM 7890 C CA . ASN D 1 168 ? 46.735 -16.030 35.801 1.00 16.54 168 ASN D CA 1
ATOM 7891 C C . ASN D 1 168 ? 45.434 -15.278 36.072 1.00 16.45 168 ASN D C 1
ATOM 7892 O O . ASN D 1 168 ? 44.362 -15.694 35.640 1.00 16.08 168 ASN D O 1
ATOM 7897 N N . ASN D 1 169 ? 45.532 -14.171 36.798 1.00 16.48 169 ASN D N 1
ATOM 7898 C CA . ASN D 1 169 ? 44.347 -13.397 37.115 1.00 17.57 169 ASN D CA 1
ATOM 7899 C C . ASN D 1 169 ? 43.744 -12.762 35.865 1.00 17.06 169 ASN D C 1
ATOM 7900 O O . ASN D 1 169 ? 42.534 -12.534 35.803 1.00 16.84 169 ASN D O 1
ATOM 7905 N N . ALA D 1 170 ? 44.580 -12.496 34.865 1.00 14.50 170 ALA D N 1
ATOM 7906 C CA . ALA D 1 170 ? 44.095 -11.923 33.614 1.00 15.61 170 ALA D CA 1
ATOM 7907 C C . ALA D 1 170 ? 43.265 -12.982 32.892 1.00 16.06 170 ALA D C 1
ATOM 7908 O O . ALA D 1 170 ? 42.230 -12.671 32.306 1.00 17.25 170 ALA D O 1
ATOM 7910 N N . LEU D 1 171 ? 43.720 -14.235 32.940 1.00 15.87 171 LEU D N 1
ATOM 7911 C CA . LEU D 1 171 ? 43.000 -15.330 32.294 1.00 15.54 171 LEU D CA 1
ATOM 7912 C C . LEU D 1 171 ? 41.680 -15.573 33.017 1.00 15.67 171 LEU D C 1
ATOM 7913 O O . LEU D 1 171 ? 40.654 -15.846 32.387 1.00 15.90 171 LEU D O 1
ATOM 7918 N N . LEU D 1 172 ? 41.708 -15.478 34.342 1.00 15.23 172 LEU D N 1
ATOM 7919 C CA . LEU D 1 172 ? 40.490 -15.645 35.124 1.00 15.89 172 LEU D CA 1
ATOM 7920 C C . LEU D 1 172 ? 39.502 -14.577 34.667 1.00 15.40 172 LEU D C 1
ATOM 7921 O O . LEU D 1 172 ? 38.327 -14.854 34.440 1.00 15.52 172 LEU D O 1
ATOM 7926 N N . ALA D 1 173 ? 39.995 -13.352 34.525 1.00 15.41 173 ALA D N 1
ATOM 7927 C CA . ALA D 1 173 ? 39.147 -12.244 34.102 1.00 15.56 173 ALA D CA 1
ATOM 7928 C C . ALA D 1 173 ? 38.510 -12.494 32.736 1.00 14.63 173 ALA D C 1
ATOM 7929 O O . ALA D 1 173 ? 37.299 -12.359 32.575 1.00 14.42 173 ALA D O 1
ATOM 7931 N N . VAL D 1 174 ? 39.318 -12.863 31.749 1.00 15.95 174 VAL D N 1
ATOM 7932 C CA . VAL D 1 174 ? 38.786 -13.118 30.412 1.00 16.24 174 VAL D CA 1
ATOM 7933 C C . VAL D 1 174 ? 37.760 -14.243 30.407 1.00 16.24 174 VAL D C 1
ATOM 7934 O O . VAL D 1 174 ? 36.674 -14.106 29.842 1.00 15.02 174 VAL D O 1
ATOM 7938 N N . ASN D 1 175 ? 38.113 -15.362 31.032 1.00 14.96 175 ASN D N 1
ATOM 7939 C CA . ASN D 1 175 ? 37.221 -16.516 31.082 1.00 16.29 175 ASN D CA 1
ATOM 7940 C C . ASN D 1 175 ? 35.874 -16.172 31.707 1.00 14.89 175 ASN D C 1
ATOM 7941 O O . ASN D 1 175 ? 34.825 -16.568 31.203 1.00 15.52 175 ASN D O 1
ATOM 7946 N N . LEU D 1 176 ? 35.917 -15.438 32.812 1.00 16.17 176 LEU D N 1
ATOM 7947 C CA . LEU D 1 176 ? 34.717 -15.042 33.539 1.00 15.14 176 LEU D CA 1
ATOM 7948 C C . LEU D 1 176 ? 33.818 -14.098 32.741 1.00 15.10 176 LEU D C 1
ATOM 7949 O O . LEU D 1 176 ? 32.602 -14.288 32.684 1.00 12.78 176 LEU D O 1
ATOM 7954 N N . TRP D 1 177 ? 34.411 -13.076 32.133 1.00 14.16 177 TRP D N 1
ATOM 7955 C CA . TRP D 1 177 ? 33.632 -12.119 31.357 1.00 14.08 177 TRP D CA 1
ATOM 7956 C C . TRP D 1 177 ? 33.028 -12.737 30.099 1.00 14.21 177 TRP D C 1
ATOM 7957 O O . TRP D 1 177 ? 31.862 -12.493 29.784 1.00 14.59 177 TRP D O 1
ATOM 7968 N N . ALA D 1 178 ? 33.818 -13.526 29.376 1.00 13.85 178 ALA D N 1
ATOM 7969 C CA . ALA D 1 178 ? 33.323 -14.170 28.164 1.00 14.92 178 ALA D CA 1
ATOM 7970 C C . ALA D 1 178 ? 32.162 -15.087 28.535 1.00 15.10 178 ALA D C 1
ATOM 7971 O O . ALA D 1 178 ? 31.138 -15.108 27.853 1.00 14.51 178 ALA D O 1
ATOM 7973 N N . ALA D 1 179 ? 32.325 -15.851 29.613 1.00 14.50 179 ALA D N 1
ATOM 7974 C CA . ALA D 1 179 ? 31.264 -16.747 30.060 1.00 14.36 179 ALA D CA 1
ATOM 7975 C C . ALA D 1 179 ? 30.003 -15.929 30.325 1.00 15.03 179 ALA D C 1
ATOM 7976 O O . ALA D 1 179 ? 28.894 -16.361 30.008 1.00 15.15 179 ALA D O 1
ATOM 7978 N N . GLY D 1 180 ? 30.180 -14.743 30.904 1.00 16.32 180 GLY D N 1
ATOM 7979 C CA . GLY D 1 180 ? 29.049 -13.875 31.186 1.00 16.83 180 GLY D CA 1
ATOM 7980 C C . GLY D 1 180 ? 28.309 -13.463 29.923 1.00 16.61 180 GLY D C 1
ATOM 7981 O O . GLY D 1 180 ? 27.080 -13.550 29.859 1.00 17.29 180 GLY D O 1
ATOM 7982 N N . GLU D 1 181 ? 29.051 -13.009 28.915 1.00 15.54 181 GLU D N 1
ATOM 7983 C CA . GLU D 1 181 ? 28.451 -12.598 27.645 1.00 15.45 181 GLU D CA 1
ATOM 7984 C C . GLU D 1 181 ? 27.681 -13.768 27.036 1.00 15.83 181 GLU D C 1
ATOM 7985 O O . GLU D 1 181 ? 26.560 -13.608 26.544 1.00 15.22 181 GLU D O 1
ATOM 7991 N N . GLY D 1 182 ? 28.298 -14.945 27.071 1.00 15.85 182 GLY D N 1
ATOM 7992 C CA . GLY D 1 182 ? 27.677 -16.126 26.501 1.00 15.12 182 GLY D CA 1
ATOM 7993 C C . GLY D 1 182 ? 26.414 -16.548 27.225 1.00 15.67 182 GLY D C 1
ATOM 7994 O O . GLY D 1 182 ? 25.373 -16.766 26.601 1.00 15.40 182 GLY D O 1
ATOM 7995 N N . LEU D 1 183 ? 26.506 -16.669 28.543 1.00 15.36 183 LEU D N 1
ATOM 7996 C CA . LEU D 1 183 ? 25.358 -17.072 29.347 1.00 17.57 183 LEU D CA 1
ATOM 7997 C C . LEU D 1 183 ? 24.214 -16.066 29.232 1.00 18.06 183 LEU D C 1
ATOM 7998 O O . LEU D 1 183 ? 23.045 -16.451 29.187 1.00 18.36 183 LEU D O 1
ATOM 8003 N N . LEU D 1 184 ? 24.552 -14.780 29.171 1.00 18.67 184 LEU D N 1
ATOM 8004 C CA . LEU D 1 184 ? 23.540 -13.736 29.053 1.00 19.52 184 LEU D CA 1
ATOM 8005 C C . LEU D 1 184 ? 22.712 -13.957 27.782 1.00 18.65 184 LEU D C 1
ATOM 8006 O O . LEU D 1 184 ? 21.484 -13.863 27.800 1.00 19.21 184 LEU D O 1
ATOM 8011 N N . ALA D 1 185 ? 23.384 -14.259 26.678 1.00 17.26 185 ALA D N 1
ATOM 8012 C CA . ALA D 1 185 ? 22.688 -14.493 25.418 1.00 16.45 185 ALA D CA 1
ATOM 8013 C C . ALA D 1 185 ? 21.794 -15.731 25.501 1.00 17.80 185 ALA D C 1
ATOM 8014 O O . ALA D 1 185 ? 20.647 -15.712 25.046 1.00 18.66 185 ALA D O 1
ATOM 8016 N N . LEU D 1 186 ? 22.314 -16.809 26.082 1.00 16.88 186 LEU D N 1
ATOM 8017 C CA . LEU D 1 186 ? 21.533 -18.037 26.200 1.00 17.95 186 LEU D CA 1
ATOM 8018 C C . LEU D 1 186 ? 20.303 -17.825 27.080 1.00 18.08 186 LEU D C 1
ATOM 8019 O O . LEU D 1 186 ? 19.203 -18.250 26.730 1.00 19.07 186 LEU D O 1
ATOM 8024 N N . VAL D 1 187 ? 20.491 -17.165 28.219 1.00 19.11 187 VAL D N 1
ATOM 8025 C CA . VAL D 1 187 ? 19.380 -16.899 29.135 1.00 20.20 187 VAL D CA 1
ATOM 8026 C C . VAL D 1 187 ? 18.304 -16.051 28.464 1.00 21.99 187 VAL D C 1
ATOM 8027 O O . VAL D 1 187 ? 17.113 -16.327 28.601 1.00 21.39 187 VAL D O 1
ATOM 8031 N N . LYS D 1 188 ? 18.721 -15.023 27.731 1.00 22.13 188 LYS D N 1
ATOM 8032 C CA . LYS D 1 188 ? 17.771 -14.157 27.043 1.00 25.37 188 LYS D CA 1
ATOM 8033 C C . LYS D 1 188 ? 16.866 -14.917 26.079 1.00 25.41 188 LYS D C 1
ATOM 8034 O O . LYS D 1 188 ? 15.699 -14.558 25.915 1.00 26.74 188 LYS D O 1
ATOM 8040 N N . GLN D 1 189 ? 17.385 -15.966 25.444 1.00 25.62 189 GLN D N 1
ATOM 8041 C CA . GLN D 1 189 ? 16.558 -16.716 24.506 1.00 26.08 189 GLN D CA 1
ATOM 8042 C C . GLN D 1 189 ? 15.797 -17.881 25.138 1.00 25.65 189 GLN D C 1
ATOM 8043 O O . GLN D 1 189 ? 15.223 -18.706 24.430 1.00 26.13 189 GLN D O 1
ATOM 8049 N N . GLY D 1 190 ? 15.798 -17.953 26.466 1.00 24.59 190 GLY D N 1
ATOM 8050 C CA . GLY D 1 190 ? 15.056 -19.007 27.135 1.00 25.10 190 GLY D CA 1
ATOM 8051 C C . GLY D 1 190 ? 15.808 -20.177 27.735 1.00 24.10 190 GLY D C 1
ATOM 8052 O O . GLY D 1 190 ? 15.215 -20.965 28.472 1.00 25.88 190 GLY D O 1
ATOM 8053 N N . VAL D 1 191 ? 17.094 -20.318 27.434 1.00 23.21 191 VAL D N 1
ATOM 8054 C CA . VAL D 1 191 ? 17.854 -21.431 27.992 1.00 22.59 191 VAL D CA 1
ATOM 8055 C C . VAL D 1 191 ? 18.092 -21.230 29.483 1.00 23.76 191 VAL D C 1
ATOM 8056 O O . VAL D 1 191 ? 18.388 -20.125 29.933 1.00 23.71 191 VAL D O 1
ATOM 8060 N N . SER D 1 192 ? 17.944 -22.307 30.246 1.00 23.82 192 SER D N 1
ATOM 8061 C CA . SER D 1 192 ? 18.162 -22.263 31.684 1.00 25.45 192 SER D CA 1
ATOM 8062 C C . SER D 1 192 ? 19.642 -22.042 31.965 1.00 25.06 192 SER D C 1
ATOM 8063 O O . SER D 1 192 ? 20.493 -22.729 31.403 1.00 25.54 192 SER D O 1
ATOM 8066 N N . ALA D 1 193 ? 19.952 -21.084 32.831 1.00 25.70 193 ALA D N 1
ATOM 8067 C CA . ALA D 1 193 ? 21.343 -20.808 33.167 1.00 26.24 193 ALA D CA 1
ATOM 8068 C C . ALA D 1 193 ? 21.944 -22.049 33.813 1.00 25.55 193 ALA D C 1
ATOM 8069 O O . ALA D 1 193 ? 23.097 -22.406 33.564 1.00 26.18 193 ALA D O 1
ATOM 8071 N N . GLU D 1 194 ? 21.143 -22.705 34.645 1.00 25.79 194 GLU D N 1
ATOM 8072 C CA . GLU D 1 194 ? 21.568 -23.910 35.346 1.00 26.43 194 GLU D CA 1
ATOM 8073 C C . GLU D 1 194 ? 21.922 -25.026 34.364 1.00 24.80 194 GLU D C 1
ATOM 8074 O O . GLU D 1 194 ? 22.967 -25.668 34.488 1.00 24.30 194 GLU D O 1
ATOM 8080 N N . LYS D 1 195 ? 21.052 -25.255 33.386 1.00 23.88 195 LYS D N 1
ATOM 8081 C CA . LYS D 1 195 ? 21.297 -26.299 32.398 1.00 23.31 195 LYS D CA 1
ATOM 8082 C C . LYS D 1 195 ? 22.448 -25.940 31.464 1.00 21.81 195 LYS D C 1
ATOM 8083 O O . LYS D 1 195 ? 23.230 -26.807 31.074 1.00 20.98 195 LYS D O 1
ATOM 8089 N N . ALA D 1 196 ? 22.554 -24.664 31.108 1.00 20.31 196 ALA D N 1
ATOM 8090 C CA . ALA D 1 196 ? 23.636 -24.224 30.234 1.00 20.00 196 ALA D CA 1
ATOM 8091 C C . ALA D 1 196 ? 24.966 -24.514 30.923 1.00 20.01 196 ALA D C 1
ATOM 8092 O O . ALA D 1 196 ? 25.899 -25.020 30.303 1.00 20.12 196 ALA D O 1
ATOM 8094 N N . LEU D 1 197 ? 25.049 -24.196 32.212 1.00 19.54 197 LEU D N 1
ATOM 8095 C CA . LEU D 1 197 ? 26.276 -24.438 32.963 1.00 20.38 197 LEU D CA 1
ATOM 8096 C C . LEU D 1 197 ? 26.536 -25.924 33.192 1.00 20.55 197 LEU D C 1
ATOM 8097 O O . LEU D 1 197 ? 27.688 -26.352 33.245 1.00 21.64 197 LEU D O 1
ATOM 8102 N N . GLU D 1 198 ? 25.475 -26.714 33.329 1.00 19.85 198 GLU D N 1
ATOM 8103 C CA . GLU D 1 198 ? 25.660 -28.147 33.525 1.00 21.05 198 GLU D CA 1
ATOM 8104 C C . GLU D 1 198 ? 26.344 -28.697 32.278 1.00 20.84 198 GLU D C 1
ATOM 8105 O O . GLU D 1 198 ? 27.255 -29.519 32.366 1.00 21.99 198 GLU D O 1
ATOM 8111 N N . VAL D 1 199 ? 25.899 -28.233 31.114 1.00 19.87 199 VAL D N 1
ATOM 8112 C CA . VAL D 1 199 ? 26.481 -28.667 29.848 1.00 19.38 199 VAL D CA 1
ATOM 8113 C C . VAL D 1 199 ? 27.915 -28.161 29.706 1.00 19.17 199 VAL D C 1
ATOM 8114 O O . VAL D 1 199 ? 28.845 -28.940 29.489 1.00 19.70 199 VAL D O 1
ATOM 8118 N N . ILE D 1 200 ? 28.093 -26.851 29.833 1.00 18.86 200 ILE D N 1
ATOM 8119 C CA . ILE D 1 200 ? 29.414 -26.246 29.688 1.00 19.15 200 ILE D CA 1
ATOM 8120 C C . ILE D 1 200 ? 30.480 -26.831 30.615 1.00 19.27 200 ILE D C 1
ATOM 8121 O O . ILE D 1 200 ? 31.616 -27.061 30.196 1.00 18.67 200 ILE D O 1
ATOM 8126 N N . ASN D 1 201 ? 30.115 -27.076 31.869 1.00 18.82 201 ASN D N 1
ATOM 8127 C CA . ASN D 1 201 ? 31.063 -27.618 32.838 1.00 20.07 201 ASN D CA 1
ATOM 8128 C C . ASN D 1 201 ? 31.443 -29.067 32.567 1.00 20.69 201 ASN D C 1
ATOM 8129 O O . ASN D 1 201 ? 32.343 -29.616 33.202 1.00 20.68 201 ASN D O 1
ATOM 8134 N N . ALA D 1 202 ? 30.755 -29.678 31.608 1.00 20.00 202 ALA D N 1
ATOM 8135 C CA . ALA D 1 202 ? 31.034 -31.050 31.213 1.00 20.24 202 ALA D CA 1
ATOM 8136 C C . ALA D 1 202 ? 31.507 -31.013 29.762 1.00 20.93 202 ALA D C 1
ATOM 8137 O O . ALA D 1 202 ? 31.606 -32.050 29.102 1.00 21.17 202 ALA D O 1
ATOM 8139 N N . SER D 1 203 ? 31.806 -29.807 29.277 1.00 20.00 203 SER D N 1
ATOM 8140 C CA . SER D 1 203 ? 32.250 -29.618 27.899 1.00 19.44 203 SER D CA 1
ATOM 8141 C C . SER D 1 203 ? 33.578 -28.864 27.758 1.00 19.38 203 SER D C 1
ATOM 8142 O O . SER D 1 203 ? 34.186 -28.452 28.747 1.00 19.68 203 SER D O 1
ATOM 8145 N N . SER D 1 204 ? 34.007 -28.676 26.514 1.00 19.24 204 SER D N 1
ATOM 8146 C CA . SER D 1 204 ? 35.274 -28.017 26.207 1.00 18.81 204 SER D CA 1
ATOM 8147 C C . SER D 1 204 ? 35.400 -26.555 26.638 1.00 19.00 204 SER D C 1
ATOM 8148 O O . SER D 1 204 ? 36.513 -26.057 26.810 1.00 18.79 204 SER D O 1
ATOM 8151 N N . GLY D 1 205 ? 34.272 -25.873 26.810 1.00 17.80 205 GLY D N 1
ATOM 8152 C CA . GLY D 1 205 ? 34.313 -24.470 27.196 1.00 18.01 205 GLY D CA 1
ATOM 8153 C C . GLY D 1 205 ? 34.464 -24.204 28.684 1.00 17.91 205 GLY D C 1
ATOM 8154 O O . GLY D 1 205 ? 34.563 -23.050 29.102 1.00 17.51 205 GLY D O 1
ATOM 8155 N N . ARG D 1 206 ? 34.492 -25.262 29.486 1.00 17.83 206 ARG D N 1
ATOM 8156 C CA . ARG D 1 206 ? 34.613 -25.114 30.933 1.00 19.04 206 ARG D CA 1
ATOM 8157 C C . ARG D 1 206 ? 35.896 -24.443 31.413 1.00 18.92 206 ARG D C 1
ATOM 8158 O O . ARG D 1 206 ? 36.945 -24.524 30.768 1.00 18.76 206 ARG D O 1
ATOM 8166 N N . SER D 1 207 ? 35.789 -23.782 32.563 1.00 17.69 207 SER D N 1
ATOM 8167 C CA . SER D 1 207 ? 36.913 -23.110 33.199 1.00 18.48 207 SER D CA 1
ATOM 8168 C C . SER D 1 207 ? 36.582 -23.019 34.683 1.00 19.37 207 SER D C 1
ATOM 8169 O O . SER D 1 207 ? 35.455 -23.305 35.092 1.00 19.52 207 SER D O 1
ATOM 8172 N N . ASN D 1 208 ? 37.560 -22.631 35.489 1.00 18.41 208 ASN D N 1
ATOM 8173 C CA . ASN D 1 208 ? 37.325 -22.480 36.919 1.00 19.35 208 ASN D CA 1
ATOM 8174 C C . ASN D 1 208 ? 36.177 -21.487 37.132 1.00 19.67 208 ASN D C 1
ATOM 8175 O O . ASN D 1 208 ? 35.397 -21.612 38.075 1.00 20.31 208 ASN D O 1
ATOM 8180 N N . ALA D 1 209 ? 36.072 -20.503 36.243 1.00 18.52 209 ALA D N 1
ATOM 8181 C CA . ALA D 1 209 ? 35.019 -19.496 36.346 1.00 18.28 209 ALA D CA 1
ATOM 8182 C C . ALA D 1 209 ? 33.611 -20.089 36.222 1.00 17.83 209 ALA D C 1
ATOM 8183 O O . ALA D 1 209 ? 32.728 -19.775 37.018 1.00 17.98 209 ALA D O 1
ATOM 8185 N N . THR D 1 210 ? 33.400 -20.942 35.225 1.00 17.24 210 THR D N 1
ATOM 8186 C CA . THR D 1 210 ? 32.086 -21.545 35.023 1.00 17.86 210 THR D CA 1
ATOM 8187 C C . THR D 1 210 ? 31.832 -22.663 36.029 1.00 19.18 210 THR D C 1
ATOM 8188 O O . THR D 1 210 ? 30.693 -22.920 36.406 1.00 18.03 210 THR D O 1
ATOM 8192 N N . GLU D 1 211 ? 32.906 -23.312 36.463 1.00 18.94 211 GLU D N 1
ATOM 8193 C CA . GLU D 1 211 ? 32.822 -24.424 37.404 1.00 21.85 211 GLU D CA 1
ATOM 8194 C C . GLU D 1 211 ? 32.627 -24.040 38.867 1.00 22.89 211 GLU D C 1
ATOM 8195 O O . GLU D 1 211 ? 31.749 -24.576 39.547 1.00 22.18 211 GLU D O 1
ATOM 8201 N N . ASN D 1 212 ? 33.443 -23.108 39.348 1.00 22.83 212 ASN D N 1
ATOM 8202 C CA . ASN D 1 212 ? 33.399 -22.731 40.754 1.00 24.05 212 ASN D CA 1
ATOM 8203 C C . ASN D 1 212 ? 33.002 -21.313 41.143 1.00 23.89 212 ASN D C 1
ATOM 8204 O O . ASN D 1 212 ? 32.948 -21.006 42.334 1.00 25.88 212 ASN D O 1
ATOM 8209 N N . LEU D 1 213 ? 32.721 -20.449 40.173 1.00 22.22 213 LEU D N 1
ATOM 8210 C CA . LEU D 1 213 ? 32.358 -19.074 40.505 1.00 21.49 213 LEU D CA 1
ATOM 8211 C C . LEU D 1 213 ? 30.943 -18.658 40.123 1.00 22.02 213 LEU D C 1
ATOM 8212 O O . LEU D 1 213 ? 30.174 -18.191 40.969 1.00 21.34 213 LEU D O 1
ATOM 8217 N N . ILE D 1 214 ? 30.595 -18.830 38.853 1.00 20.21 214 ILE D N 1
ATOM 8218 C CA . ILE D 1 214 ? 29.281 -18.428 38.374 1.00 20.23 214 ILE D CA 1
ATOM 8219 C C . ILE D 1 214 ? 28.093 -19.173 38.995 1.00 21.62 214 ILE D C 1
ATOM 8220 O O . ILE D 1 214 ? 27.147 -18.548 39.476 1.00 21.36 214 ILE D O 1
ATOM 8225 N N . PRO D 1 215 ? 28.121 -20.514 38.999 1.00 22.95 215 PRO D N 1
ATOM 8226 C CA . PRO D 1 215 ? 26.969 -21.193 39.601 1.00 24.31 215 PRO D CA 1
ATOM 8227 C C . PRO D 1 215 ? 26.790 -20.934 41.102 1.00 24.86 215 PRO D C 1
ATOM 8228 O O . PRO D 1 215 ? 25.666 -20.808 41.580 1.00 26.16 215 PRO D O 1
ATOM 8232 N N . GLN D 1 216 ? 27.895 -20.829 41.834 1.00 24.61 216 GLN D N 1
ATOM 8233 C CA . GLN D 1 216 ? 27.833 -20.601 43.277 1.00 25.69 216 GLN D CA 1
ATOM 8234 C C . GLN D 1 216 ? 27.574 -19.150 43.693 1.00 25.27 216 GLN D C 1
ATOM 8235 O O . GLN D 1 216 ? 26.982 -18.903 44.744 1.00 24.47 216 GLN D O 1
ATOM 8241 N N . ARG D 1 217 ? 28.013 -18.194 42.881 1.00 23.60 217 ARG D N 1
ATOM 8242 C CA . ARG D 1 217 ? 27.854 -16.786 43.235 1.00 23.19 217 ARG D CA 1
ATOM 8243 C C . ARG D 1 217 ? 26.846 -15.976 42.433 1.00 23.43 217 ARG D C 1
ATOM 8244 O O . ARG D 1 217 ? 26.218 -15.058 42.963 1.00 23.32 217 ARG D O 1
ATOM 8252 N N . VAL D 1 218 ? 26.703 -16.304 41.155 1.00 22.27 218 VAL D N 1
ATOM 8253 C CA . VAL D 1 218 ? 25.794 -15.580 40.281 1.00 22.42 218 VAL D CA 1
ATOM 8254 C C . VAL D 1 218 ? 24.390 -16.174 40.226 1.00 23.05 218 VAL D C 1
ATOM 8255 O O . VAL D 1 218 ? 23.408 -15.472 40.464 1.00 23.58 218 VAL D O 1
ATOM 8259 N N . LEU D 1 219 ? 24.288 -17.458 39.907 1.00 22.62 219 LEU D N 1
ATOM 8260 C CA . LEU D 1 219 ? 22.981 -18.099 39.824 1.00 24.24 219 LEU D CA 1
ATOM 8261 C C . LEU D 1 219 ? 22.197 -18.010 41.131 1.00 24.96 219 LEU D C 1
ATOM 8262 O O . LEU D 1 219 ? 20.972 -17.905 41.120 1.00 25.14 219 LEU D O 1
ATOM 8267 N N . THR D 1 220 ? 22.913 -18.040 42.249 1.00 25.62 220 THR D N 1
ATOM 8268 C CA . THR D 1 220 ? 22.297 -17.976 43.570 1.00 27.18 220 THR D CA 1
ATOM 8269 C C . THR D 1 220 ? 22.030 -16.547 44.033 1.00 28.42 220 THR D C 1
ATOM 8270 O O . THR D 1 220 ? 21.262 -16.325 44.974 1.00 27.32 220 THR D O 1
ATOM 8274 N N . ARG D 1 221 ? 22.674 -15.589 43.370 1.00 26.67 221 ARG D N 1
ATOM 8275 C CA . ARG D 1 221 ? 22.557 -14.169 43.696 1.00 26.42 221 ARG D CA 1
ATOM 8276 C C . ARG D 1 221 ? 23.286 -13.872 45.005 1.00 26.40 221 ARG D C 1
ATOM 8277 O O . ARG D 1 221 ? 23.110 -12.810 45.600 1.00 26.44 221 ARG D O 1
ATOM 8285 N N . ALA D 1 222 ? 24.117 -14.814 45.442 1.00 25.93 222 ALA D N 1
ATOM 8286 C CA . ALA D 1 222 ? 24.868 -14.665 46.686 1.00 26.23 222 ALA D CA 1
ATOM 8287 C C . ALA D 1 222 ? 25.974 -13.614 46.593 1.00 26.45 222 ALA D C 1
ATOM 8288 O O . ALA D 1 222 ? 26.176 -12.831 47.524 1.00 25.19 222 ALA D O 1
ATOM 8290 N N . PHE D 1 223 ? 26.688 -13.608 45.471 1.00 25.67 223 PHE D N 1
ATOM 8291 C CA . PHE D 1 223 ? 27.778 -12.663 45.242 1.00 25.49 223 PHE D CA 1
ATOM 8292 C C . PHE D 1 223 ? 28.605 -12.385 46.495 1.00 25.73 223 PHE D C 1
ATOM 8293 O O . PHE D 1 223 ? 28.685 -11.246 46.959 1.00 24.52 223 PHE D O 1
ATOM 8301 N N . PRO D 1 224 ? 29.229 -13.426 47.061 1.00 26.00 224 PRO D N 1
ATOM 8302 C CA . PRO D 1 224 ? 30.048 -13.254 48.265 1.00 26.82 224 PRO D CA 1
ATOM 8303 C C . PRO D 1 224 ? 31.315 -12.457 47.956 1.00 28.15 224 PRO D C 1
ATOM 8304 O O . PRO D 1 224 ? 31.840 -12.524 46.846 1.00 27.77 224 PRO D O 1
ATOM 8308 N N . LYS D 1 225 ? 31.800 -11.708 48.941 1.00 28.78 225 LYS D N 1
ATOM 8309 C CA . LYS D 1 225 ? 33.000 -10.899 48.764 1.00 30.00 225 LYS D CA 1
ATOM 8310 C C . LYS D 1 225 ? 34.261 -11.657 49.165 1.00 30.01 225 LYS D C 1
ATOM 8311 O O . LYS D 1 225 ? 34.477 -11.940 50.344 1.00 30.25 225 LYS D O 1
ATOM 8317 N N . THR D 1 226 ? 35.094 -11.981 48.179 1.00 28.13 226 THR D N 1
ATOM 8318 C CA . THR D 1 226 ? 36.334 -12.709 48.435 1.00 27.27 226 THR D CA 1
ATOM 8319 C C . THR D 1 226 ? 37.540 -12.042 47.773 1.00 25.93 226 THR D C 1
ATOM 8320 O O . THR D 1 226 ? 38.667 -12.148 48.260 1.00 25.21 226 THR D O 1
ATOM 8324 N N . PHE D 1 227 ? 37.299 -11.354 46.661 1.00 23.60 227 PHE D N 1
ATOM 8325 C CA . PHE D 1 227 ? 38.366 -10.670 45.933 1.00 22.25 227 PHE D CA 1
ATOM 8326 C C . PHE D 1 227 ? 37.755 -9.444 45.257 1.00 20.89 227 PHE D C 1
ATOM 8327 O O . PHE D 1 227 ? 37.010 -9.571 44.286 1.00 19.77 227 PHE D O 1
ATOM 8335 N N . ALA D 1 228 ? 38.070 -8.263 45.785 1.00 19.79 228 ALA D N 1
ATOM 8336 C CA . ALA D 1 228 ? 37.527 -7.006 45.270 1.00 19.65 228 ALA D CA 1
ATOM 8337 C C . ALA D 1 228 ? 37.761 -6.752 43.784 1.00 20.19 228 ALA D C 1
ATOM 8338 O O . ALA D 1 228 ? 38.836 -7.034 43.246 1.00 19.08 228 ALA D O 1
ATOM 8340 N N . LEU D 1 229 ? 36.741 -6.200 43.132 1.00 18.12 229 LEU D N 1
ATOM 8341 C CA . LEU D 1 229 ? 36.809 -5.874 41.710 1.00 18.91 229 LEU D CA 1
ATOM 8342 C C . LEU D 1 229 ? 37.972 -4.904 41.467 1.00 19.00 229 LEU D C 1
ATOM 8343 O O . LEU D 1 229 ? 38.693 -5.017 40.475 1.00 19.27 229 LEU D O 1
ATOM 8348 N N . GLY D 1 230 ? 38.157 -3.961 42.388 1.00 19.59 230 GLY D N 1
ATOM 8349 C CA . GLY D 1 230 ? 39.247 -3.007 42.259 1.00 19.49 230 GLY D CA 1
ATOM 8350 C C . GLY D 1 230 ? 40.604 -3.694 42.247 1.00 19.92 230 GLY D C 1
ATOM 8351 O O . GLY D 1 230 ? 41.529 -3.265 41.546 1.00 17.96 230 GLY D O 1
ATOM 8352 N N . LEU D 1 231 ? 40.732 -4.762 43.030 1.00 18.32 231 LEU D N 1
ATOM 8353 C CA . LEU D 1 231 ? 41.987 -5.504 43.091 1.00 18.91 231 LEU D CA 1
ATOM 8354 C C . LEU D 1 231 ? 42.214 -6.298 41.812 1.00 17.75 231 LEU D C 1
ATOM 8355 O O . LEU D 1 231 ? 43.353 -6.453 41.369 1.00 18.07 231 LEU D O 1
ATOM 8360 N N . LEU D 1 232 ? 41.138 -6.808 41.216 1.00 16.39 232 LEU D N 1
ATOM 8361 C CA . LEU D 1 232 ? 41.286 -7.561 39.976 1.00 17.31 232 LEU D CA 1
ATOM 8362 C C . LEU D 1 232 ? 41.734 -6.606 38.873 1.00 17.67 232 LEU D C 1
ATOM 8363 O O . LEU D 1 232 ? 42.572 -6.955 38.044 1.00 17.17 232 LEU D O 1
ATOM 8368 N N . VAL D 1 233 ? 41.169 -5.402 38.864 1.00 18.19 233 VAL D N 1
ATOM 8369 C CA . VAL D 1 233 ? 41.540 -4.407 37.861 1.00 17.45 233 VAL D CA 1
ATOM 8370 C C . VAL D 1 233 ? 43.010 -4.050 38.061 1.00 17.19 233 VAL D C 1
ATOM 8371 O O . VAL D 1 233 ? 43.757 -3.852 37.103 1.00 15.79 233 VAL D O 1
ATOM 8375 N N . LYS D 1 234 ? 43.426 -3.981 39.319 1.00 16.80 234 LYS D N 1
ATOM 8376 C CA . LYS D 1 234 ? 44.811 -3.674 39.635 1.00 17.26 234 LYS D CA 1
ATOM 8377 C C . LYS D 1 234 ? 45.716 -4.770 39.084 1.00 17.10 234 LYS D C 1
ATOM 8378 O O . LYS D 1 234 ? 46.767 -4.483 38.508 1.00 16.86 234 LYS D O 1
ATOM 8384 N N . ASP D 1 235 ? 45.310 -6.028 39.243 1.00 16.87 235 ASP D N 1
ATOM 8385 C CA . ASP D 1 235 ? 46.122 -7.131 38.734 1.00 16.89 235 ASP D CA 1
ATOM 8386 C C . ASP D 1 235 ? 46.123 -7.136 37.210 1.00 15.96 235 ASP D C 1
ATOM 8387 O O . ASP D 1 235 ? 47.125 -7.485 36.583 1.00 14.58 235 ASP D O 1
ATOM 8392 N N . LEU D 1 236 ? 44.994 -6.767 36.614 1.00 15.64 236 LEU D N 1
ATOM 8393 C CA . LEU D 1 236 ? 44.918 -6.698 35.162 1.00 16.19 236 LEU D CA 1
ATOM 8394 C C . LEU D 1 236 ? 45.920 -5.639 34.699 1.00 15.68 236 LEU D C 1
ATOM 8395 O O . LEU D 1 236 ? 46.562 -5.789 33.657 1.00 17.03 236 LEU D O 1
ATOM 8400 N N . GLY D 1 237 ? 46.057 -4.576 35.488 1.00 15.64 237 GLY D N 1
ATOM 8401 C CA . GLY D 1 237 ? 47.001 -3.519 35.156 1.00 15.57 237 GLY D CA 1
ATOM 8402 C C . GLY D 1 237 ? 48.423 -4.056 35.153 1.00 16.52 237 GLY D C 1
ATOM 8403 O O . GLY D 1 237 ? 49.223 -3.742 34.263 1.00 16.53 237 GLY D O 1
ATOM 8404 N N . ILE D 1 238 ? 48.750 -4.868 36.153 1.00 15.00 238 ILE D N 1
ATOM 8405 C CA . ILE D 1 238 ? 50.083 -5.456 36.229 1.00 14.48 238 ILE D CA 1
ATOM 8406 C C . ILE D 1 238 ? 50.268 -6.379 35.025 1.00 14.21 238 ILE D C 1
ATOM 8407 O O . ILE D 1 238 ? 51.356 -6.453 34.448 1.00 14.67 238 ILE D O 1
ATOM 8412 N N . ALA D 1 239 ? 49.197 -7.070 34.640 1.00 13.42 239 ALA D N 1
ATOM 8413 C CA . ALA D 1 239 ? 49.256 -7.970 33.494 1.00 14.06 239 ALA D CA 1
ATOM 8414 C C . ALA D 1 239 ? 49.547 -7.188 32.204 1.00 14.45 239 ALA D C 1
ATOM 8415 O O . ALA D 1 239 ? 50.278 -7.668 31.339 1.00 15.41 239 ALA D O 1
ATOM 8425 N N . GLY D 1 241 ? 51.319 -4.677 31.999 1.00 15.04 241 GLY D N 1
ATOM 8426 C CA . GLY D 1 241 ? 52.735 -4.356 32.066 1.00 15.39 241 GLY D CA 1
ATOM 8427 C C . GLY D 1 241 ? 53.553 -5.526 31.554 1.00 17.07 241 GLY D C 1
ATOM 8428 O O . GLY D 1 241 ? 54.606 -5.350 30.934 1.00 16.40 241 GLY D O 1
ATOM 8429 N N . VAL D 1 242 ? 53.068 -6.735 31.815 1.00 16.28 242 VAL D N 1
ATOM 8430 C CA . VAL D 1 242 ? 53.749 -7.940 31.354 1.00 15.73 242 VAL D CA 1
ATOM 8431 C C . VAL D 1 242 ? 53.647 -7.973 29.831 1.00 16.18 242 VAL D C 1
ATOM 8432 O O . VAL D 1 242 ? 54.614 -8.283 29.132 1.00 16.97 242 VAL D O 1
ATOM 8436 N N . LEU D 1 243 ? 52.465 -7.644 29.321 1.00 15.50 243 LEU D N 1
ATOM 8437 C CA . LEU D 1 243 ? 52.190 -7.578 27.892 1.00 16.79 243 LEU D CA 1
ATOM 8438 C C . LEU D 1 243 ? 53.090 -6.556 27.196 1.00 16.42 243 LEU D C 1
ATOM 8439 O O . LEU D 1 243 ? 53.447 -6.693 26.033 1.00 17.52 243 LEU D O 1
ATOM 8444 N N . ASP D 1 244 ? 53.416 -5.498 27.932 1.00 15.59 244 ASP D N 1
ATOM 8445 C CA . ASP D 1 244 ? 54.220 -4.400 27.400 1.00 17.86 244 ASP D CA 1
ATOM 8446 C C . ASP D 1 244 ? 55.691 -4.761 27.199 1.00 18.64 244 ASP D C 1
ATOM 8447 O O . ASP D 1 244 ? 56.428 -4.023 26.548 1.00 18.32 244 ASP D O 1
ATOM 8452 N N . GLY D 1 245 ? 56.113 -5.894 27.750 1.00 19.03 245 GLY D N 1
ATOM 8453 C CA . GLY D 1 245 ? 57.502 -6.300 27.613 1.00 19.20 245 GLY D CA 1
ATOM 8454 C C . GLY D 1 245 ? 57.923 -6.520 26.171 1.00 20.01 245 GLY D C 1
ATOM 8455 O O . GLY D 1 245 ? 58.949 -6.001 25.727 1.00 20.93 245 GLY D O 1
ATOM 8456 N N . GLU D 1 246 ? 57.118 -7.288 25.443 1.00 18.35 246 GLU D N 1
ATOM 8457 C CA . GLU D 1 246 ? 57.378 -7.614 24.043 1.00 18.97 246 GLU D CA 1
ATOM 8458 C C . GLU D 1 246 ? 56.341 -6.954 23.135 1.00 18.35 246 GLU D C 1
ATOM 8459 O O . GLU D 1 246 ? 56.585 -6.727 21.951 1.00 17.84 246 GLU D O 1
ATOM 8465 N N . LYS D 1 247 ? 55.184 -6.648 23.709 1.00 16.61 247 LYS D N 1
ATOM 8466 C CA . LYS D 1 247 ? 54.088 -6.033 22.975 1.00 17.25 247 LYS D CA 1
ATOM 8467 C C . LYS D 1 247 ? 53.632 -6.830 21.758 1.00 16.37 247 LYS D C 1
ATOM 8468 O O . LYS D 1 247 ? 53.295 -6.267 20.718 1.00 17.18 247 LYS D O 1
ATOM 8474 N N . ALA D 1 248 ? 53.623 -8.153 21.891 1.00 15.42 248 ALA D N 1
ATOM 8475 C CA . ALA D 1 248 ? 53.153 -9.011 20.813 1.00 17.48 248 ALA D CA 1
ATOM 8476 C C . ALA D 1 248 ? 51.632 -8.808 20.798 1.00 17.54 248 ALA D C 1
ATOM 8477 O O . ALA D 1 248 ? 51.034 -8.538 21.839 1.00 18.37 248 ALA D O 1
ATOM 8479 N N . PRO D 1 249 ? 50.991 -8.924 19.626 1.00 17.73 249 PRO D N 1
ATOM 8480 C CA . PRO D 1 249 ? 49.537 -8.737 19.522 1.00 16.33 249 PRO D CA 1
ATOM 8481 C C . PRO D 1 249 ? 48.743 -9.502 20.582 1.00 16.74 249 PRO D C 1
ATOM 8482 O O . PRO D 1 249 ? 48.762 -10.732 20.609 1.00 17.04 249 PRO D O 1
ATOM 8486 N N . SER D 1 250 ? 48.039 -8.768 21.442 1.00 15.27 250 SER D N 1
ATOM 8487 C CA . SER D 1 250 ? 47.255 -9.385 22.512 1.00 15.53 250 SER D CA 1
ATOM 8488 C C . SER D 1 250 ? 45.893 -8.712 22.638 1.00 14.78 250 SER D C 1
ATOM 8489 O O . SER D 1 250 ? 45.537 -8.192 23.699 1.00 14.08 250 SER D O 1
ATOM 8492 N N . PRO D 1 251 ? 45.100 -8.731 21.559 1.00 16.85 251 PRO D N 1
ATOM 8493 C CA . PRO D 1 251 ? 43.780 -8.101 21.586 1.00 16.57 251 PRO D CA 1
ATOM 8494 C C . PRO D 1 251 ? 42.824 -8.507 22.702 1.00 16.97 251 PRO D C 1
ATOM 8495 O O . PRO D 1 251 ? 42.202 -7.646 23.319 1.00 16.19 251 PRO D O 1
ATOM 8499 N N . LEU D 1 252 ? 42.701 -9.804 22.968 1.00 16.71 252 LEU D N 1
ATOM 8500 C CA . LEU D 1 252 ? 41.762 -10.246 23.993 1.00 16.50 252 LEU D CA 1
ATOM 8501 C C . LEU D 1 252 ? 42.104 -9.801 25.405 1.00 14.50 252 LEU D C 1
ATOM 8502 O O . LEU D 1 252 ? 41.235 -9.307 26.129 1.00 14.46 252 LEU D O 1
ATOM 8507 N N . LEU D 1 253 ? 43.359 -9.967 25.806 1.00 14.37 253 LEU D N 1
ATOM 8508 C CA . LEU D 1 253 ? 43.757 -9.557 27.145 1.00 14.63 253 LEU D CA 1
ATOM 8509 C C . LEU D 1 253 ? 43.707 -8.039 27.314 1.00 14.09 253 LEU D C 1
ATOM 8510 O O . LEU D 1 253 ? 43.370 -7.542 28.389 1.00 13.69 253 LEU D O 1
ATOM 8515 N N . ARG D 1 254 ? 44.026 -7.295 26.261 1.00 13.43 254 ARG D N 1
ATOM 8516 C CA . ARG D 1 254 ? 43.975 -5.837 26.355 1.00 14.07 254 ARG D CA 1
ATOM 8517 C C . ARG D 1 254 ? 42.522 -5.391 26.564 1.00 13.89 254 ARG D C 1
ATOM 8518 O O . ARG D 1 254 ? 42.242 -4.513 27.384 1.00 13.17 254 ARG D O 1
ATOM 8526 N N . LEU D 1 255 ? 41.605 -5.996 25.818 1.00 15.00 255 LEU D N 1
ATOM 8527 C CA . LEU D 1 255 ? 40.185 -5.657 25.924 1.00 16.07 255 LEU D CA 1
ATOM 8528 C C . LEU D 1 255 ? 39.650 -5.986 27.313 1.00 15.87 255 LEU D C 1
ATOM 8529 O O . LEU D 1 255 ? 38.835 -5.248 27.864 1.00 15.41 255 LEU D O 1
ATOM 8534 N N . ALA D 1 256 ? 40.113 -7.098 27.873 1.00 15.15 256 ALA D N 1
ATOM 8535 C CA . ALA D 1 256 ? 39.676 -7.521 29.198 1.00 16.26 256 ALA D CA 1
ATOM 8536 C C . ALA D 1 256 ? 39.897 -6.436 30.247 1.00 15.69 256 ALA D C 1
ATOM 8537 O O . ALA D 1 256 ? 39.045 -6.219 31.107 1.00 14.89 256 ALA D O 1
ATOM 8539 N N . ARG D 1 257 ? 41.036 -5.751 30.183 1.00 15.28 257 ARG D N 1
ATOM 8540 C CA . ARG D 1 257 ? 41.317 -4.699 31.156 1.00 14.55 257 ARG D CA 1
ATOM 8541 C C . ARG D 1 257 ? 40.299 -3.576 31.046 1.00 14.14 257 ARG D C 1
ATOM 8542 O O . ARG D 1 257 ? 39.840 -3.043 32.055 1.00 13.12 257 ARG D O 1
ATOM 8550 N N . GLU D 1 258 ? 39.953 -3.217 29.813 1.00 14.37 258 GLU D N 1
ATOM 8551 C CA . GLU D 1 258 ? 39.009 -2.134 29.583 1.00 14.04 258 GLU D CA 1
ATOM 8552 C C . GLU D 1 258 ? 37.591 -2.459 30.052 1.00 15.16 258 GLU D C 1
ATOM 8553 O O . GLU D 1 258 ? 36.928 -1.607 30.644 1.00 15.01 258 GLU D O 1
ATOM 8559 N N . VAL D 1 259 ? 37.123 -3.680 29.802 1.00 14.49 259 VAL D N 1
ATOM 8560 C CA . VAL D 1 259 ? 35.770 -4.037 30.223 1.00 15.76 259 VAL D CA 1
ATOM 8561 C C . VAL D 1 259 ? 35.630 -4.125 31.737 1.00 14.61 259 VAL D C 1
ATOM 8562 O O . VAL D 1 259 ? 34.580 -3.788 32.277 1.00 14.11 259 VAL D O 1
ATOM 8566 N N . TYR D 1 260 ? 36.675 -4.574 32.428 1.00 14.88 260 TYR D N 1
ATOM 8567 C CA . TYR D 1 260 ? 36.613 -4.651 33.888 1.00 15.07 260 TYR D CA 1
ATOM 8568 C C . TYR D 1 260 ? 36.725 -3.248 34.470 1.00 14.59 260 TYR D C 1
ATOM 8569 O O . TYR D 1 260 ? 36.190 -2.961 35.542 1.00 14.51 260 TYR D O 1
ATOM 8578 N N . GLU D 1 261 ? 37.412 -2.362 33.760 1.00 13.88 261 GLU D N 1
ATOM 8579 C CA . GLU D 1 261 ? 37.517 -0.986 34.226 1.00 14.91 261 GLU D CA 1
ATOM 8580 C C . GLU D 1 261 ? 36.097 -0.404 34.181 1.00 14.60 261 GLU D C 1
ATOM 8581 O O . GLU D 1 261 ? 35.687 0.337 35.078 1.00 15.20 261 GLU D O 1
ATOM 8595 N N . ALA D 1 263 ? 33.299 -2.017 34.528 1.00 14.95 263 ALA D N 1
ATOM 8596 C CA . ALA D 1 263 ? 32.592 -2.596 35.663 1.00 16.12 263 ALA D CA 1
ATOM 8597 C C . ALA D 1 263 ? 32.978 -1.849 36.939 1.00 17.58 263 ALA D C 1
ATOM 8598 O O . ALA D 1 263 ? 32.121 -1.496 37.748 1.00 18.16 263 ALA D O 1
ATOM 8600 N N . LYS D 1 264 ? 34.272 -1.599 37.108 1.00 16.05 264 LYS D N 1
ATOM 8601 C CA . LYS D 1 264 ? 34.761 -0.889 38.282 1.00 15.85 264 LYS D CA 1
ATOM 8602 C C . LYS D 1 264 ? 34.163 0.514 38.394 1.00 17.38 264 LYS D C 1
ATOM 8603 O O . LYS D 1 264 ? 33.787 0.954 39.484 1.00 17.10 264 LYS D O 1
ATOM 8609 N N . ARG D 1 265 ? 34.057 1.214 37.269 1.00 16.35 265 ARG D N 1
ATOM 8610 C CA . ARG D 1 265 ? 33.514 2.565 37.297 1.00 18.41 265 ARG D CA 1
ATOM 8611 C C . ARG D 1 265 ? 32.004 2.581 37.507 1.00 18.84 265 ARG D C 1
ATOM 8612 O O . ARG D 1 265 ? 31.465 3.532 38.069 1.00 20.77 265 ARG D O 1
ATOM 8620 N N . GLU D 1 266 ? 31.327 1.525 37.071 1.00 18.40 266 GLU D N 1
ATOM 8621 C CA . GLU D 1 266 ? 29.876 1.436 37.212 1.00 19.61 266 GLU D CA 1
ATOM 8622 C C . GLU D 1 266 ? 29.413 0.857 38.549 1.00 21.41 266 GLU D C 1
ATOM 8623 O O . GLU D 1 266 ? 28.408 1.302 39.107 1.00 21.02 266 GLU D O 1
ATOM 8629 N N . LEU D 1 267 ? 30.147 -0.131 39.054 1.00 20.74 267 LEU D N 1
ATOM 8630 C CA . LEU D 1 267 ? 29.781 -0.802 40.299 1.00 23.83 267 LEU D CA 1
ATOM 8631 C C . LEU D 1 267 ? 30.603 -0.409 41.520 1.00 25.69 267 LEU D C 1
ATOM 8632 O O . LEU D 1 267 ? 30.190 -0.655 42.655 1.00 25.15 267 LEU D O 1
ATOM 8637 N N . GLY D 1 268 ? 31.765 0.193 41.291 1.00 27.02 268 GLY D N 1
ATOM 8638 C CA . GLY D 1 268 ? 32.620 0.582 42.399 1.00 28.58 268 GLY D CA 1
ATOM 8639 C C . GLY D 1 268 ? 33.692 -0.463 42.657 1.00 29.08 268 GLY D C 1
ATOM 8640 O O . GLY D 1 268 ? 33.494 -1.640 42.349 1.00 28.03 268 GLY D O 1
ATOM 8641 N N . PRO D 1 269 ? 34.844 -0.067 43.221 1.00 30.05 269 PRO D N 1
ATOM 8642 C CA . PRO D 1 269 ? 35.958 -0.977 43.518 1.00 29.84 269 PRO D CA 1
ATOM 8643 C C . PRO D 1 269 ? 35.669 -2.021 44.601 1.00 30.03 269 PRO D C 1
ATOM 8644 O O . PRO D 1 269 ? 36.210 -3.129 44.560 1.00 26.38 269 PRO D O 1
ATOM 8648 N N . ASP D 1 270 ? 34.823 -1.658 45.563 1.00 30.10 270 ASP D N 1
ATOM 8649 C CA . ASP D 1 270 ? 34.473 -2.538 46.678 1.00 31.49 270 ASP D CA 1
ATOM 8650 C C . ASP D 1 270 ? 33.584 -3.732 46.333 1.00 30.11 270 ASP D C 1
ATOM 8651 O O . ASP D 1 270 ? 33.439 -4.655 47.137 1.00 30.53 270 ASP D O 1
ATOM 8656 N N . ALA D 1 271 ? 32.972 -3.712 45.155 1.00 26.95 271 ALA D N 1
ATOM 8657 C CA . ALA D 1 271 ? 32.134 -4.830 44.741 1.00 25.08 271 ALA D CA 1
ATOM 8658 C C . ALA D 1 271 ? 33.070 -6.020 44.563 1.00 23.71 271 ALA D C 1
ATOM 8659 O O . ALA D 1 271 ? 34.274 -5.834 44.375 1.00 23.96 271 ALA D O 1
ATOM 8661 N N . ASP D 1 272 ? 32.540 -7.237 44.637 1.00 21.54 272 ASP D N 1
ATOM 8662 C CA . ASP D 1 272 ? 33.389 -8.407 44.446 1.00 20.92 272 ASP D CA 1
ATOM 8663 C C . ASP D 1 272 ? 33.708 -8.508 42.956 1.00 20.38 272 ASP D C 1
ATOM 8664 O O . ASP D 1 272 ? 32.940 -8.028 42.123 1.00 20.15 272 ASP D O 1
ATOM 8669 N N . HIS D 1 273 ? 34.829 -9.137 42.617 1.00 21.05 273 HIS D N 1
ATOM 8670 C CA . HIS D 1 273 ? 35.220 -9.254 41.217 1.00 20.27 273 HIS D CA 1
ATOM 8671 C C . HIS D 1 273 ? 34.186 -9.960 40.343 1.00 20.98 273 HIS D C 1
ATOM 8672 O O . HIS D 1 273 ? 34.009 -9.606 39.176 1.00 19.72 273 HIS D O 1
ATOM 8679 N N . VAL D 1 274 ? 33.489 -10.943 40.904 1.00 19.49 274 VAL D N 1
ATOM 8680 C CA . VAL D 1 274 ? 32.484 -11.673 40.145 1.00 20.44 274 VAL D CA 1
ATOM 8681 C C . VAL D 1 274 ? 31.248 -10.819 39.868 1.00 19.66 274 VAL D C 1
ATOM 8682 O O . VAL D 1 274 ? 30.445 -11.140 38.991 1.00 19.64 274 VAL D O 1
ATOM 8686 N N . GLU D 1 275 ? 31.101 -9.724 40.608 1.00 20.45 275 GLU D N 1
ATOM 8687 C CA . GLU D 1 275 ? 29.964 -8.835 40.411 1.00 19.33 275 GLU D CA 1
ATOM 8688 C C . GLU D 1 275 ? 30.089 -8.051 39.110 1.00 19.69 275 GLU D C 1
ATOM 8689 O O . GLU D 1 275 ? 29.171 -7.336 38.711 1.00 19.66 275 GLU D O 1
ATOM 8695 N N . ALA D 1 276 ? 31.229 -8.187 38.445 1.00 19.47 276 ALA D N 1
ATOM 8696 C CA . ALA D 1 276 ? 31.433 -7.502 37.176 1.00 19.06 276 ALA D CA 1
ATOM 8697 C C . ALA D 1 276 ? 30.323 -7.942 36.221 1.00 18.74 276 ALA D C 1
ATOM 8698 O O . ALA D 1 276 ? 29.887 -7.177 35.364 1.00 18.28 276 ALA D O 1
ATOM 8700 N N . LEU D 1 277 ? 29.854 -9.177 36.385 1.00 17.96 277 LEU D N 1
ATOM 8701 C CA . LEU D 1 277 ? 28.791 -9.699 35.542 1.00 19.13 277 LEU D CA 1
ATOM 8702 C C . LEU D 1 277 ? 27.482 -8.938 35.731 1.00 19.37 277 LEU D C 1
ATOM 8703 O O . LEU D 1 277 ? 26.597 -8.995 34.874 1.00 19.76 277 LEU D O 1
ATOM 8708 N N . ARG D 1 278 ? 27.353 -8.229 36.848 1.00 18.78 278 ARG D N 1
ATOM 8709 C CA . ARG D 1 278 ? 26.145 -7.445 37.100 1.00 19.75 278 ARG D CA 1
ATOM 8710 C C . ARG D 1 278 ? 25.984 -6.380 36.017 1.00 18.91 278 ARG D C 1
ATOM 8711 O O . ARG D 1 278 ? 24.863 -5.986 35.684 1.00 18.29 278 ARG D O 1
ATOM 8719 N N . LEU D 1 279 ? 27.102 -5.903 35.476 1.00 18.17 279 LEU D N 1
ATOM 8720 C CA . LEU D 1 279 ? 27.032 -4.887 34.431 1.00 17.78 279 LEU D CA 1
ATOM 8721 C C . LEU D 1 279 ? 26.411 -5.505 33.182 1.00 17.99 279 LEU D C 1
ATOM 8722 O O . LEU D 1 279 ? 25.593 -4.876 32.511 1.00 17.59 279 LEU D O 1
ATOM 8727 N N . LEU D 1 280 ? 26.787 -6.744 32.876 1.00 18.56 280 LEU D N 1
ATOM 8728 C CA . LEU D 1 280 ? 26.226 -7.428 31.713 1.00 17.91 280 LEU D CA 1
ATOM 8729 C C . LEU D 1 280 ? 24.736 -7.691 31.934 1.00 18.56 280 LEU D C 1
ATOM 8730 O O . LEU D 1 280 ? 23.936 -7.629 30.998 1.00 18.40 280 LEU D O 1
ATOM 8735 N N . GLU D 1 281 ? 24.371 -7.988 33.177 1.00 19.43 281 GLU D N 1
ATOM 8736 C CA . GLU D 1 281 ? 22.975 -8.247 33.522 1.00 19.06 281 GLU D CA 1
ATOM 8737 C C . GLU D 1 281 ? 22.168 -6.967 33.342 1.00 18.68 281 GLU D C 1
ATOM 8738 O O . GLU D 1 281 ? 21.036 -6.997 32.854 1.00 20.24 281 GLU D O 1
ATOM 8744 N N . ARG D 1 282 ? 22.755 -5.846 33.746 1.00 18.07 282 ARG D N 1
ATOM 8745 C CA . ARG D 1 282 ? 22.095 -4.555 33.613 1.00 19.71 282 ARG D CA 1
ATOM 8746 C C . ARG D 1 282 ? 21.784 -4.273 32.147 1.00 21.43 282 ARG D C 1
ATOM 8747 O O . ARG D 1 282 ? 20.649 -3.951 31.793 1.00 20.69 282 ARG D O 1
ATOM 8755 N N . TRP D 1 283 ? 22.801 -4.394 31.295 1.00 21.08 283 TRP D N 1
ATOM 8756 C CA . TRP D 1 283 ? 22.620 -4.141 29.871 1.00 21.30 283 TRP D CA 1
ATOM 8757 C C . TRP D 1 283 ? 21.636 -5.109 29.234 1.00 22.63 283 TRP D C 1
ATOM 8758 O O . TRP D 1 283 ? 20.763 -4.701 28.468 1.00 23.04 283 TRP D O 1
ATOM 8769 N N . GLY D 1 284 ? 21.775 -6.391 29.554 1.00 22.34 284 GLY D N 1
ATOM 8770 C CA . GLY D 1 284 ? 20.892 -7.391 28.983 1.00 23.82 284 GLY D CA 1
ATOM 8771 C C . GLY D 1 284 ? 19.457 -7.331 29.468 1.00 24.19 284 GLY D C 1
ATOM 8772 O O . GLY D 1 284 ? 18.555 -7.842 28.804 1.00 25.53 284 GLY D O 1
ATOM 8773 N N . GLY D 1 285 ? 19.240 -6.715 30.624 1.00 24.27 285 GLY D N 1
ATOM 8774 C CA . GLY D 1 285 ? 17.897 -6.614 31.168 1.00 24.36 285 GLY D CA 1
ATOM 8775 C C . GLY D 1 285 ? 17.402 -7.933 31.735 1.00 25.46 285 GLY D C 1
ATOM 8776 O O . GLY D 1 285 ? 16.199 -8.188 31.778 1.00 25.47 285 GLY D O 1
ATOM 8777 N N . VAL D 1 286 ? 18.330 -8.776 32.172 1.00 25.23 286 VAL D N 1
ATOM 8778 C CA . VAL D 1 286 ? 17.974 -10.073 32.739 1.00 26.41 286 VAL D CA 1
ATOM 8779 C C . VAL D 1 286 ? 19.102 -10.586 33.625 1.00 26.23 286 VAL D C 1
ATOM 8780 O O . VAL D 1 286 ? 20.275 -10.325 33.363 1.00 24.02 286 VAL D O 1
ATOM 8784 N N . GLU D 1 287 ? 18.745 -11.312 34.678 1.00 26.06 287 GLU D N 1
ATOM 8785 C CA . GLU D 1 287 ? 19.750 -11.854 35.578 1.00 26.18 287 GLU D CA 1
ATOM 8786 C C . GLU D 1 287 ? 20.185 -13.229 35.090 1.00 25.71 287 GLU D C 1
ATOM 8787 O O . GLU D 1 287 ? 19.392 -13.975 34.514 1.00 24.01 287 GLU D O 1
ATOM 8793 N N . ILE D 1 288 ? 21.456 -13.549 35.301 1.00 24.39 288 ILE D N 1
ATOM 8794 C CA . ILE D 1 288 ? 21.979 -14.844 34.906 1.00 26.58 288 ILE D CA 1
ATOM 8795 C C . ILE D 1 288 ? 21.657 -15.788 36.057 1.00 28.76 288 ILE D C 1
ATOM 8796 O O . ILE D 1 288 ? 22.457 -15.966 36.975 1.00 27.06 288 ILE D O 1
ATOM 8801 N N . ARG D 1 289 ? 20.462 -16.365 36.012 1.00 30.97 289 ARG D N 1
ATOM 8802 C CA . ARG D 1 289 ? 20.008 -17.282 37.048 1.00 35.32 289 ARG D CA 1
ATOM 8803 C C . ARG D 1 289 ? 18.947 -18.201 36.462 1.00 37.22 289 ARG D C 1
ATOM 8804 O O . ARG D 1 289 ? 18.526 -17.945 35.315 1.00 38.06 289 ARG D O 1
#

InterPro domains:
  IPR002204 3-hydroxyisobutyrate dehydrogenase-related, conserved site [PS00895] (6-19)
  IPR006115 6-phosphogluconate dehydrogenase, NADP-binding [PF03446] (3-156)
  IPR008927 6-phosphogluconate dehydrogenase-like, C-terminal domain superfamily [SSF48179] (158-288)
  IPR013328 6-phosphogluconate dehydrogenase, domain 2 [G3DSA:1.10.1040.10] (158-289)
  IPR015815 3-hydroxyisobutyrate dehydrogenase-related [PIRSF000103] (1-286)
  IPR029154 3-hydroxyisobutyrate dehydrogenase-like, NAD-binding domain [PF14833] (159-280)
  IPR036291 NAD(P)-binding domain superfamily [SSF51735] (3-157)

Secondary structure (DSSP, 8-state):
--EEEE--------HHHHTTS-EEEE-SSTHHHHHHHHHH--EE--GGGGGG-SEEEE--SSHHHHHHHHHHHTTT--TTEEEEE-S---HHHHHHHHHHHHTTTEEEEE---BSHHHHHHHT-BB--BS-HHHHHHHGGG-TTBS-----BSTTHHHHHHHHHHHHHHHHHHHHHHHHHHHHHTT--HHHHHHHHTTSTT-BHIIIIIIIIIIITS----SSBHHHHHHHHHH---TTTT----HHHHHHHHHH--HHHH-TTSBGGGGHHHHHHHHTS---/--EEEE--------HHHHTTS-EEEE-SSTHHHHHHHHHHS-EE--GGGGGG-SEEEE--SSHHHHHHHHHHHTTT--TTEEEEE-S---HHHHHHHHHHHHTTTEEEEE---BSHHHHHHHT-BB--BS-HHHHHHHGGG-TTBS-----BSTTHHHHHHHHHHHHHHHHHHHHHHHHHHHHHTT--HHHHHHHHTTSTT-BHHHHHTIIIIITTS----SSBHHHHHHHHHH---GGGT----HHHHHHHHHH--HHHH-TTSBGGGGHHHHHHHHTS---/--EEEE--------HHHHHHS-EEEE-SSTHHHHHHHHHHS-EE--GGGGGG-SEEEE--SSHHHHHHHHHHHGGG--TT-EEEE-S---HHHHHHHHHHHHTTT-EEEE---BSHHHHHHHT-BB--BS-HHHHHHHGGG-TTBS-----BSTTHHHHHHHHHHHHHHHHHHHHHHHHHHHHHTT--HHHHHHHHTTSTT-BHHHHHTIIIIIITS----SSBHHHHHHHHHH---TTTT----HHHHHHHHHH--HHHH-TTSBGGGHHHHHHHHHTS---/--EEEE--------HHHHHHS-EEEE-SSHHHHHHHHHHH--EE--GGGGGGSSEEEE--SSHHHHHHHHHHHTTT--TTEEEEE-S---HHHHHHHHHHHHTTTEEEEE---BSHHHHHHHT-BB--BS-HHHHHHHGGG-TTBS-----BSTTHHHHHHHHHHHHHHHHHHHHHHHHHHHHHTT--HHHHHHHHTTSTT-BHIIIIIIIIIITTS----SSBHHHHHHHHHH---TTTT----HHHHHHHHHH--HHHH-TTSBGGGGHHHHHHHHTS---

Foldseek 3Di:
DEEEEEDCPLSLLLLLLLQPDAYEYEYPPQVSRVVSCVVRVHHYDDLQCNLVGQEYEYADLEVVVVVVSCVVNVVRHAANHEYEYQYLYALVSQVVVQVVVVVRNYHYWYKHWDDFSVLSNVLAIAITAADPVVCVVCVVSSSSHDHYDYQYHGSRRSLVVLVVLLVLLLLQVVLLLVLLVCVLVPHALVVVLVVCCVDDSDDCNSVPPCVVPFVVVNQDATAWLLSSLVSLVSPCSCVPVVDDDVSSVVSSVLSVCCVVVNRRRHNSCSSVVVCVVSVHGRD/DEAEEEDCPLSLLLLLLLQPHAYEYEYPPQVSRVVSCVVRVHHYDDLQCNLVGQEYEYADLEVVVVLVSCVVNVVRHAANHEYEYQYLYALVSQVVVQVSVVVRNYGYWYKHWDDFSVLSNVLAIAITAADPVVVVVCPVSSSSHDHYDYQYHGSRRSLVVLVVLLVLLLLLVVLLVVLLVCVLVPDQLVVVLVVCCVDDSDDCNSVPPCVVPFVVVNQDATAWLLSSLVSLVSVCSCVPVVDDDVSSVVSSVLSVCCVVVNRRRHNSCSSVVVCVVSVHGSD/DEEEEEACPLSLLVLLLLQPGAYEYEYPPQVSRVVSCVVRVHHYDDLQCNLVHLEYEYADLEVVVVVVSCVVNVVRHAANHEYEYQYLYAQVSQVVVQVVSVVRNYGYWYKHWDDFSVLSNVLAIAITAADPVVCVVCVVSSSSHDHYDYQYHRSRRSLVVLVVLLVLLLLLVVLLLVLLVQVLVPHQLLVVLVVCCVDDSDDCNSVPPCVVPFVVVNQDATAWLLSSLVSLVSVCSCVPVVDDDVSSVVSSVLSVCCVVVNRRRHNSCSSVVVCVVSVHGRD/DEEEEEACPLSLLLLLLLVPHAYEYEYPDQVSRVVSCVVRVHHYDDLQCNLVGQEYEYADAEVVVVVVSCVVNVVRHAANHEYEYQYLYFLVSQVVVQVVVVVRNYGYWYKHWDDASVLSNVLAIAITAADPVVCVVCPVSSSSHDHYDYQYHRSRRSLVVLVVLLVLLLLLVVVLLVLLVCVLVPHALVVVLVVCCVDDSDDCNSVPNCVVCFVVVNQDAGAWLLSSLVSLVSVCVCVPVVDDDVSSVVSSVLSVCCVVVNRRRHNSCSSVVVCVVSVHGSD

Sequence (1132 aa):
EKVAFIGLGAGYPAGHLARRFPTLVWNRTFEKALRHQEEFGSEAVPLERVAEARVIFTCLPTTREVYEVAEALYPYLREGTYWVDATSGEPEASRRLAERLREKGVTYLDAPVSGGTSGAEAGTLTVLGGPEEAVERVRPFLAYAKKVVHVGPVGAGHAVKAINNALLAVNLWAAGEGLLALVKQGVSAEKALEVINASSGRSNATENLIPQRVLTRAFPKTFALGLLVKDLGIAGVLDGEKAPSPLLRLAREVYEAKRELGPDADHVEALRLLERWGGVEIREKVAFIGLGAGYPAGHLARRFPTLVWNRTFEKALRHQEEFGSEAVPLERVAEARVIFTCLPTTREVYEVAEALYPYLREGTYWVDATSGEPEASRRLAERLREKGVTYLDAPVSGGTSGAEAGTLTVLGGPEEAVERVRPFLAYAKKVVHVGPVGAGHAVKAINNALLAVNLWAAGEGLLALVKQGVSAEKALEVINASSGRSNATENLIPQRVLTRAFPKTFALGLLVKDLGIAGVLDGEKAPSPLLRLAREVYEAKRELGPDADHVEALRLLERWGGVEIREKVAFIGLGAGYPAGHLARRFPTLVWNRTFEKALRHQEEFGSEAVPLERVAEARVIFTCLPTTREVYEVAEALYPYLREGTYWVDATSGEPEASRRLAERLREKGVTYLDAPVSGGTSGAEAGTLTVLGGPEEAVERVRPFLAYAKKVVHVGPVGAGHAVKAINNALLAVNLWAAGEGLLALVKQGVSAEKALEVINASSGRSNATENLIPQRVLTRAFPKTFALGLLVKDLGIAGVLDGEKAPSPLLRLAREVYEAKRELGPDADHVEALRLLERWGGVEIREKVAFIGLGAGYPAGHLARRFPTLVWNRTFEKALRHQEEFGSEAVPLERVAEARVIFTCLPTTREVYEVAEALYPYLREGTYWVDATSGEPEASRRLAERLREKGVTYLDAPVSGGTSGAEAGTLTVLGGPEEAVERVRPFLAYAKKVVHVGPVGAGHAVKAINNALLAVNLWAAGEGLLALVKQGVSAEKALEVINASSGRSNATENLIPQRVLTRAFPKTFALGLLVKDLGIAGVLDGEKAPSPLLRLAREVYEAKRELGPDADHVEALRLLERWGGVEIR

B-factor: mean 22.28, std 7.89, range [9.09, 74.34]

Nearest PDB structures (foldseek):
  2cvz-assembly1_B  TM=1.002E+00  e=3.290E-51  Thermus thermophilus HB8
  1vpd-assembly1_A  TM=9.407E-01  e=1.314E-24  Salmonella enterica subsp. enterica serovar Typhimurium
  3qha-assembly1_A  TM=7.061E-01  e=2.674E-16  Mycobacterium avium 104
  8jyt-assembly1_A  TM=6.452E-01  e=1.416E-14  synthetic construct
  6h7p-assembly1_A  TM=6.296E-01  e=1.788E-13  Aspergillus terreus